Protein 2JD4 (pdb70)

Structure (mmCIF, N/CA/C/O backbone):
data_2JD4
#
_entry.id   2JD4
#
_cell.length_a   70.530
_cell.length_b   55.812
_cell.length_c   100.986
_cell.angle_alpha   90.00
_cell.angle_beta   98.48
_cell.angle_gamma   90.00
#
_symmetry.space_group_name_H-M   'P 1 21 1'
#
loop_
_entity.id
_entity.type
_entity.pdbx_description
1 polymer 'LAMININ SUBUNIT ALPHA-1'
2 non-polymer 'MAGNESIUM ION'
3 non-polymer 'CHLORIDE ION'
4 water water
#
loop_
_atom_site.group_PDB
_atom_site.id
_atom_site.type_symbol
_atom_site.label_atom_id
_atom_site.label_alt_id
_atom_site.label_comp_id
_atom_site.label_asym_id
_atom_site.label_entity_id
_atom_site.label_seq_id
_atom_site.pdbx_PDB_ins_code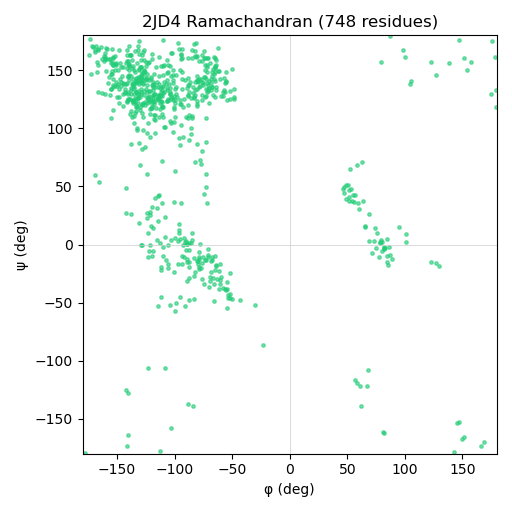
_atom_site.Cartn_x
_atom_site.Cartn_y
_atom_site.Cartn_z
_atom_site.occupancy
_atom_site.B_iso_or_equiv
_atom_site.auth_seq_id
_atom_site.auth_comp_id
_atom_site.auth_asym_id
_atom_site.auth_atom_id
_atom_site.pdbx_PDB_model_num
ATOM 1 N N . ALA A 1 1 ? 1.509 39.392 -32.400 1.00 39.29 2678 ALA A N 1
ATOM 2 C CA . ALA A 1 1 ? 1.876 38.827 -33.729 1.00 36.20 2678 ALA A CA 1
ATOM 3 C C . ALA A 1 1 ? 3.353 39.084 -34.019 1.00 35.60 2678 ALA A C 1
ATOM 4 O O . ALA A 1 1 ? 3.726 40.161 -34.481 1.00 35.91 2678 ALA A O 1
ATOM 6 N N . PRO A 1 2 ? 4.214 38.091 -33.742 1.00 31.96 2679 PRO A N 1
ATOM 7 C CA . PRO A 1 2 ? 5.659 38.185 -33.964 1.00 31.40 2679 PRO A CA 1
ATOM 8 C C . PRO A 1 2 ? 6.079 38.109 -35.436 1.00 30.86 2679 PRO A C 1
ATOM 9 O O . PRO A 1 2 ? 5.420 37.461 -36.254 1.00 27.44 2679 PRO A O 1
ATOM 13 N N . LEU A 1 3 ? 7.188 38.774 -35.756 1.00 28.11 2680 LEU A N 1
ATOM 14 C CA . LEU A 1 3 ? 7.717 38.811 -37.116 1.00 28.83 2680 LEU A CA 1
ATOM 15 C C . LEU A 1 3 ? 8.509 37.552 -37.467 1.00 27.74 2680 LEU A C 1
ATOM 16 O O . LEU A 1 3 ? 8.803 37.302 -38.636 1.00 27.09 2680 LEU A O 1
ATOM 21 N N . ALA A 1 4 ? 8.858 36.770 -36.450 1.00 25.93 2681 ALA A N 1
ATOM 22 C CA . ALA A 1 4 ? 9.603 35.527 -36.643 1.00 24.59 2681 ALA A CA 1
ATOM 23 C C . ALA A 1 4 ? 8.973 34.455 -35.753 1.00 22.65 2681 ALA A C 1
ATOM 24 O O . ALA A 1 4 ? 8.373 34.779 -34.730 1.00 21.56 2681 ALA A O 1
ATOM 26 N N . GLN A 1 5 ? 9.096 33.186 -36.134 1.00 23.00 2682 GLN A N 1
ATOM 27 C CA . GLN A 1 5 ? 8.504 32.125 -35.325 1.00 23.15 2682 GLN A CA 1
ATOM 28 C C . GLN A 1 5 ? 9.054 32.231 -33.901 1.00 24.51 2682 GLN A C 1
ATOM 29 O O . GLN A 1 5 ? 10.235 32.494 -33.704 1.00 24.30 2682 GLN A O 1
ATOM 35 N N . PRO A 1 6 ? 8.196 32.047 -32.887 1.00 28.47 2683 PRO A N 1
ATOM 36 C CA . PRO A 1 6 ? 8.685 32.147 -31.506 1.00 27.03 2683 PRO A CA 1
ATOM 37 C C . PRO A 1 6 ? 9.838 31.208 -31.151 1.00 27.12 2683 PRO A C 1
ATOM 38 O O . PRO A 1 6 ? 9.897 30.077 -31.624 1.00 27.97 2683 PRO A O 1
ATOM 42 N N . GLU A 1 7 ? 10.768 31.692 -30.332 1.00 27.77 2684 GLU A N 1
ATOM 43 C CA . GLU A 1 7 ? 11.897 30.871 -29.914 1.00 27.95 2684 GLU A CA 1
ATOM 44 C C . GLU A 1 7 ? 11.525 30.072 -28.672 1.00 28.17 2684 GLU A C 1
ATOM 45 O O . GLU A 1 7 ? 11.318 30.628 -27.588 1.00 27.28 2684 GLU A O 1
ATOM 51 N N . LEU A 1 8 ? 11.421 28.759 -28.850 1.00 25.89 2685 LEU A N 1
ATOM 52 C CA . LEU A 1 8 ? 11.063 27.862 -27.762 1.00 27.34 2685 LEU A CA 1
ATOM 53 C C . LEU A 1 8 ? 12.149 27.813 -26.703 1.00 24.98 2685 LEU A C 1
ATOM 54 O O . LEU A 1 8 ? 13.324 28.010 -27.000 1.00 23.96 2685 LEU A O 1
ATOM 59 N N . CYS A 1 9 ? 11.739 27.558 -25.466 1.00 27.42 2686 CYS A N 1
ATOM 60 C CA . CYS A 1 9 ? 12.664 27.449 -24.345 1.00 27.91 2686 CYS A CA 1
ATOM 61 C C . CYS A 1 9 ? 12.973 25.977 -24.128 1.00 28.46 2686 CYS A C 1
ATOM 62 O O . CYS A 1 9 ? 12.304 25.111 -24.689 1.00 28.26 2686 CYS A O 1
ATOM 65 N N . ALA A 1 10 ? 13.982 25.693 -23.312 1.00 29.69 2687 ALA A N 1
ATOM 66 C CA . ALA A 1 10 ? 14.335 24.311 -23.017 1.00 29.84 2687 ALA A CA 1
ATOM 67 C C . ALA A 1 10 ? 13.137 23.670 -22.314 1.00 31.27 2687 ALA A C 1
ATOM 68 O O . ALA A 1 10 ? 12.197 24.364 -21.920 1.00 27.27 2687 ALA A O 1
ATOM 70 N N . VAL A 1 11 ? 13.167 22.351 -22.161 1.00 31.29 2688 VAL A N 1
ATOM 71 C CA . VAL A 1 11 ? 12.075 21.644 -21.503 1.00 35.49 2688 VAL A CA 1
ATOM 72 C C . VAL A 1 11 ? 12.530 20.901 -20.245 1.00 37.46 2688 VAL A C 1
ATOM 73 O O . VAL A 1 11 ? 13.565 20.236 -20.246 1.00 35.86 2688 VAL A O 1
ATOM 77 N N . ASP A 1 12 ? 11.743 21.023 -19.178 1.00 41.16 2689 ASP A N 1
ATOM 78 C CA . ASP A 1 12 ? 12.030 20.361 -17.905 1.00 45.68 2689 ASP A CA 1
ATOM 79 C C . ASP A 1 12 ? 11.446 18.950 -17.878 1.00 46.29 2689 ASP A C 1
ATOM 80 O O . ASP A 1 12 ? 10.274 18.752 -18.203 1.00 48.11 2689 ASP A O 1
ATOM 85 N N . THR A 1 13 ? 12.259 17.976 -17.481 1.00 47.83 2690 THR A N 1
ATOM 86 C CA . THR A 1 13 ? 11.808 16.589 -17.405 1.00 47.56 2690 THR A CA 1
ATOM 87 C C . THR A 1 13 ? 11.541 16.194 -15.954 1.00 45.36 2690 THR A C 1
ATOM 88 O O . THR A 1 13 ? 12.475 15.973 -15.184 1.00 47.33 2690 THR A O 1
ATOM 92 N N . ALA A 1 14 ? 10.265 16.108 -15.587 1.00 43.70 2691 ALA A N 1
ATOM 93 C CA . ALA A 1 14 ? 9.874 15.740 -14.228 1.00 41.57 2691 ALA A CA 1
ATOM 94 C C . ALA A 1 14 ? 10.512 14.417 -13.811 1.00 36.84 2691 ALA A C 1
ATOM 95 O O . ALA A 1 14 ? 10.352 13.404 -14.484 1.00 35.73 2691 ALA A O 1
ATOM 97 N N . PRO A 1 15 ? 11.252 14.415 -12.692 1.00 33.82 2692 PRO A N 1
ATOM 98 C CA . PRO A 1 15 ? 11.914 13.202 -12.197 1.00 30.80 2692 PRO A CA 1
ATOM 99 C C . PRO A 1 15 ? 11.022 12.200 -11.459 1.00 28.49 2692 PRO A C 1
ATOM 100 O O . PRO A 1 15 ? 11.375 11.026 -11.345 1.00 30.20 2692 PRO A O 1
ATOM 104 N N . GLY A 1 16 ? 9.876 12.649 -10.956 1.00 25.84 2693 GLY A N 1
ATOM 105 C CA . GLY A 1 16 ? 9.022 11.746 -10.204 1.00 24.57 2693 GLY A CA 1
ATOM 106 C C . GLY A 1 16 ? 9.472 11.753 -8.747 1.00 24.80 2693 GLY A C 1
ATOM 107 O O . GLY A 1 16 ? 10.440 12.440 -8.416 1.00 22.49 2693 GLY A O 1
ATOM 108 N N . TYR A 1 17 ? 8.805 10.990 -7.879 1.00 24.74 2694 TYR A N 1
ATOM 109 C CA . TYR A 1 17 ? 9.163 10.971 -6.455 1.00 25.57 2694 TYR A CA 1
ATOM 110 C C . TYR A 1 17 ? 9.662 9.648 -5.904 1.00 26.32 2694 TYR A C 1
ATOM 111 O O . TYR A 1 17 ? 9.303 8.582 -6.394 1.00 28.62 2694 TYR A O 1
ATOM 120 N N . VAL A 1 18 ? 10.478 9.733 -4.858 1.00 25.43 2695 VAL A N 1
ATOM 121 C CA . VAL A 1 18 ? 11.028 8.551 -4.206 1.00 25.25 2695 VAL A CA 1
ATOM 122 C C . VAL A 1 18 ? 9.992 7.995 -3.229 1.00 25.06 2695 VAL A C 1
ATOM 123 O O . VAL A 1 18 ? 9.453 8.725 -2.403 1.00 24.15 2695 VAL A O 1
ATOM 127 N N . ALA A 1 19 ? 9.708 6.702 -3.324 1.00 25.56 2696 ALA A N 1
ATOM 128 C CA . ALA A 1 19 ? 8.738 6.077 -2.434 1.00 24.11 2696 ALA A CA 1
ATOM 129 C C . ALA A 1 19 ? 9.335 5.841 -1.047 1.00 22.03 2696 ALA A C 1
ATOM 130 O O . ALA A 1 19 ? 10.497 5.468 -0.918 1.00 23.83 2696 ALA A O 1
ATOM 132 N N . GLY A 1 20 ? 8.537 6.072 -0.011 1.00 20.43 2697 GLY A N 1
ATOM 133 C CA . GLY A 1 20 ? 9.004 5.840 1.345 1.00 23.05 2697 GLY A CA 1
ATOM 134 C C . GLY A 1 20 ? 10.168 6.712 1.786 1.00 25.73 2697 GLY A C 1
ATOM 135 O O . GLY A 1 20 ? 11.077 6.249 2.485 1.00 26.89 2697 GLY A O 1
ATOM 136 N N . ALA A 1 21 ? 10.155 7.969 1.363 1.00 19.54 2698 ALA A N 1
ATOM 137 C CA . ALA A 1 21 ? 11.209 8.898 1.749 1.00 18.72 2698 ALA A CA 1
ATOM 138 C C . ALA A 1 21 ? 10.547 10.234 2.037 1.00 19.62 2698 ALA A C 1
ATOM 139 O O . ALA A 1 21 ? 9.479 10.531 1.488 1.00 17.53 2698 ALA A O 1
ATOM 141 N N . HIS A 1 22 ? 11.172 11.039 2.891 1.00 12.68 2699 HIS A N 1
ATOM 142 C CA . HIS A 1 22 ? 10.606 12.340 3.228 1.00 14.69 2699 HIS A CA 1
ATOM 143 C C . HIS A 1 22 ? 11.623 13.474 3.076 1.00 15.20 2699 HIS A C 1
ATOM 144 O O . HIS A 1 22 ? 12.798 13.319 3.415 1.00 14.87 2699 HIS A O 1
ATOM 151 N N . GLN A 1 23 ? 11.158 14.613 2.569 1.00 14.73 2700 GLN A N 1
ATOM 152 C CA . GLN A 1 23 ? 12.013 15.780 2.399 1.00 17.05 2700 GLN A CA 1
ATOM 153 C C . GLN A 1 23 ? 11.732 16.739 3.553 1.00 16.69 2700 GLN A C 1
ATOM 154 O O . GLN A 1 23 ? 10.582 17.088 3.800 1.00 14.04 2700 GLN A O 1
ATOM 160 N N . PHE A 1 24 ? 12.781 17.159 4.251 1.00 15.49 2701 PHE A N 1
ATOM 161 C CA . PHE A 1 24 ? 12.633 18.091 5.360 1.00 15.79 2701 PHE A CA 1
ATOM 162 C C . PHE A 1 24 ? 13.281 19.429 4.991 1.00 15.31 2701 PHE A C 1
ATOM 163 O O . PHE A 1 24 ? 13.776 19.604 3.877 1.00 13.23 2701 PHE A O 1
ATOM 171 N N . GLY A 1 25 ? 13.267 20.376 5.922 1.00 14.45 2702 GLY A N 1
ATOM 172 C CA . GLY A 1 25 ? 13.864 21.672 5.648 1.00 15.07 2702 GLY A CA 1
ATOM 173 C C . GLY A 1 25 ? 13.025 22.636 4.816 1.00 15.43 2702 GLY A C 1
ATOM 174 O O . GLY A 1 25 ? 13.501 23.718 4.479 1.00 15.91 2702 GLY A O 1
ATOM 175 N N . LEU A 1 26 ? 11.793 22.267 4.473 1.00 13.11 2703 LEU A N 1
ATOM 176 C CA . LEU A 1 26 ? 10.941 23.168 3.690 1.00 15.18 2703 LEU A CA 1
ATOM 177 C C . LEU A 1 26 ? 10.614 24.399 4.543 1.00 19.94 2703 LEU A C 1
ATOM 178 O O . LEU A 1 26 ? 10.470 25.508 4.025 1.00 18.65 2703 LEU A O 1
ATOM 183 N N . SER A 1 27 ? 10.482 24.190 5.850 1.00 17.93 2704 SER A N 1
ATOM 184 C CA . SER A 1 27 ? 10.257 25.283 6.789 1.00 18.17 2704 SER A CA 1
ATOM 185 C C . SER A 1 27 ? 11.283 25.014 7.888 1.00 17.78 2704 SER A C 1
ATOM 186 O O . SER A 1 27 ? 11.874 23.934 7.930 1.00 15.99 2704 SER A O 1
ATOM 189 N N . GLN A 1 28 ? 11.513 25.983 8.766 1.00 15.96 2705 GLN A N 1
ATOM 190 C CA . GLN A 1 28 ? 12.479 25.783 9.842 1.00 18.30 2705 GLN A CA 1
ATOM 191 C C . GLN A 1 28 ? 11.981 24.728 10.835 1.00 16.02 2705 GLN A C 1
ATOM 192 O O . GLN A 1 28 ? 12.754 24.228 11.660 1.00 17.98 2705 GLN A O 1
ATOM 198 N N . ASN A 1 29 ? 10.702 24.376 10.751 1.00 13.73 2706 ASN A N 1
ATOM 199 C CA . ASN A 1 29 ? 10.145 23.374 11.665 1.00 15.15 2706 ASN A CA 1
ATOM 200 C C . ASN A 1 29 ? 9.529 22.133 11.016 1.00 15.00 2706 ASN A C 1
ATOM 201 O O . ASN A 1 29 ? 8.628 21.508 11.577 1.00 15.04 2706 ASN A O 1
ATOM 206 N N . SER A 1 30 ? 10.014 21.768 9.837 1.00 17.52 2707 SER A N 1
ATOM 207 C CA . SER A 1 30 ? 9.520 20.563 9.182 1.00 18.30 2707 SER A CA 1
ATOM 208 C C . SER A 1 30 ? 10.013 19.391 10.030 1.00 16.53 2707 SER A C 1
ATOM 209 O O . SER A 1 30 ? 11.186 19.346 10.390 1.00 16.67 2707 SER A O 1
ATOM 212 N N . HIS A 1 31 ? 9.136 18.445 10.343 1.00 16.33 2708 HIS A N 1
ATOM 213 C CA . HIS A 1 31 ? 9.551 17.299 11.150 1.00 19.73 2708 HIS A CA 1
ATOM 214 C C . HIS A 1 31 ? 8.484 16.212 11.227 1.00 17.03 2708 HIS A C 1
ATOM 215 O O . HIS A 1 31 ? 7.343 16.410 10.813 1.00 17.31 2708 HIS A O 1
ATOM 222 N N . LEU A 1 32 ? 8.884 15.067 11.770 1.00 18.51 2709 LEU A N 1
ATOM 223 C CA . LEU A 1 32 ? 7.996 13.936 12.016 1.00 18.64 2709 LEU A CA 1
ATOM 224 C C . LEU A 1 32 ? 8.257 13.560 13.478 1.00 19.97 2709 LEU A C 1
ATOM 225 O O . LEU A 1 32 ? 9.401 13.599 13.933 1.00 19.83 2709 LEU A O 1
ATOM 230 N N . VAL A 1 33 ? 7.206 13.227 14.212 1.00 17.54 2710 VAL A N 1
ATOM 231 C CA . VAL A 1 33 ? 7.350 12.790 15.594 1.00 18.06 2710 VAL A CA 1
ATOM 232 C C . VAL A 1 33 ? 6.978 11.314 15.539 1.00 21.05 2710 VAL A C 1
ATOM 233 O O . VAL A 1 33 ? 5.830 10.963 15.262 1.00 19.59 2710 VAL A O 1
ATOM 237 N N . LEU A 1 34 ? 7.965 10.457 15.769 1.00 17.55 2711 LEU A N 1
ATOM 238 C CA . LEU A 1 34 ? 7.767 9.016 15.702 1.00 19.32 2711 LEU A CA 1
ATOM 239 C C . LEU A 1 34 ? 7.777 8.327 17.063 1.00 19.65 2711 LEU A C 1
ATOM 240 O O . LEU A 1 34 ? 8.605 8.630 17.926 1.00 24.13 2711 LEU A O 1
ATOM 245 N N . PRO A 1 35 ? 6.860 7.372 17.266 1.00 20.10 2712 PRO A N 1
ATOM 246 C CA . PRO A 1 35 ? 6.770 6.637 18.531 1.00 21.03 2712 PRO A CA 1
ATOM 247 C C . PRO A 1 35 ? 7.905 5.628 18.671 1.00 21.30 2712 PRO A C 1
ATOM 248 O O . PRO A 1 35 ? 8.335 5.045 17.683 1.00 18.44 2712 PRO A O 1
ATOM 252 N N . LEU A 1 36 ? 8.400 5.443 19.894 1.00 22.33 2713 LEU A N 1
ATOM 253 C CA . LEU A 1 36 ? 9.434 4.447 20.173 1.00 26.51 2713 LEU A CA 1
ATOM 254 C C . LEU A 1 36 ? 8.750 3.491 21.148 1.00 32.04 2713 LEU A C 1
ATOM 255 O O . LEU A 1 36 ? 8.468 3.867 22.286 1.00 35.55 2713 LEU A O 1
ATOM 260 N N . GLN A 1 37 ? 8.477 2.263 20.721 1.00 34.92 2714 GLN A N 1
ATOM 261 C CA . GLN A 1 37 ? 7.794 1.324 21.605 1.00 36.56 2714 GLN A CA 1
ATOM 262 C C . GLN A 1 37 ? 8.598 0.132 22.104 1.00 37.43 2714 GLN A C 1
ATOM 263 O O . GLN A 1 37 ? 8.555 -0.191 23.292 1.00 38.38 2714 GLN A O 1
ATOM 269 N N . GLN A 1 38 ? 9.330 -0.530 21.217 1.00 36.85 2715 GLN A N 1
ATOM 270 C CA . GLN A 1 38 ? 10.083 -1.708 21.636 1.00 38.05 2715 GLN A CA 1
ATOM 271 C C . GLN A 1 38 ? 11.527 -1.439 22.030 1.00 37.70 2715 GLN A C 1
ATOM 272 O O . GLN A 1 38 ? 12.200 -2.313 22.583 1.00 37.88 2715 GLN A O 1
ATOM 278 N N . SER A 1 39 ? 11.999 -0.229 21.763 1.00 34.69 2716 SER A N 1
ATOM 279 C CA . SER A 1 39 ? 13.372 0.115 22.075 1.00 34.81 2716 SER A CA 1
ATOM 280 C C . SER A 1 39 ? 13.632 0.443 23.539 1.00 32.66 2716 SER A C 1
ATOM 281 O O . SER A 1 39 ? 12.852 1.142 24.177 1.00 34.17 2716 SER A O 1
ATOM 284 N N . ASP A 1 40 ? 14.725 -0.097 24.069 1.00 29.46 2717 ASP A N 1
ATOM 285 C CA . ASP A 1 40 ? 15.152 0.195 25.434 1.00 29.12 2717 ASP A CA 1
ATOM 286 C C . ASP A 1 40 ? 16.503 0.864 25.198 1.00 24.76 2717 ASP A C 1
ATOM 287 O O . ASP A 1 40 ? 17.512 0.187 25.035 1.00 23.41 2717 ASP A O 1
ATOM 292 N N . VAL A 1 41 ? 16.517 2.190 25.163 1.00 24.95 2718 VAL A N 1
ATOM 293 C CA . VAL A 1 41 ? 17.753 2.919 24.884 1.00 26.21 2718 VAL A CA 1
ATOM 294 C C . VAL A 1 41 ? 18.592 3.318 26.094 1.00 28.92 2718 VAL A C 1
ATOM 295 O O . VAL A 1 41 ? 19.624 3.975 25.943 1.00 25.96 2718 VAL A O 1
ATOM 299 N N . ARG A 1 42 ? 18.156 2.926 27.287 1.00 28.37 2719 ARG A N 1
ATOM 300 C CA . ARG A 1 42 ? 18.882 3.270 28.509 1.00 28.86 2719 ARG A CA 1
ATOM 301 C C . ARG A 1 42 ? 20.375 2.943 28.464 1.00 29.37 2719 ARG A C 1
ATOM 302 O O . ARG A 1 42 ? 21.214 3.772 28.825 1.00 29.63 2719 ARG A O 1
ATOM 310 N N . LYS A 1 43 ? 20.709 1.741 28.012 1.00 28.89 2720 LYS A N 1
ATOM 311 C CA . LYS A 1 43 ? 22.103 1.321 27.949 1.00 29.49 2720 LYS A CA 1
ATOM 312 C C . LYS A 1 43 ? 22.632 1.196 26.530 1.00 29.93 2720 LYS A C 1
ATOM 313 O O . LYS A 1 43 ? 23.803 0.886 26.324 1.00 29.81 2720 LYS A O 1
ATOM 319 N N . ARG A 1 44 ? 21.777 1.440 25.545 1.00 31.00 2721 ARG A N 1
ATOM 320 C CA . ARG A 1 44 ? 22.210 1.320 24.161 1.00 30.53 2721 ARG A CA 1
ATOM 321 C C . ARG A 1 44 ? 21.301 2.066 23.194 1.00 28.53 2721 ARG A C 1
ATOM 322 O O . ARG A 1 44 ? 20.079 1.913 23.228 1.00 26.02 2721 ARG A O 1
ATOM 330 N N . LEU A 1 45 ? 21.912 2.887 22.344 1.00 28.96 2722 LEU A N 1
ATOM 331 C CA . LEU A 1 45 ? 21.174 3.648 21.341 1.00 26.33 2722 LEU A CA 1
ATOM 332 C C . LEU A 1 45 ? 21.902 3.549 20.010 1.00 26.34 2722 LEU A C 1
ATOM 333 O O . LEU A 1 45 ? 22.946 4.173 19.818 1.00 27.14 2722 LEU A O 1
ATOM 338 N N . GLN A 1 46 ? 21.366 2.742 19.100 1.00 26.34 2723 GLN A N 1
ATOM 339 C CA . GLN A 1 46 ? 21.962 2.592 17.780 1.00 25.43 2723 GLN A CA 1
ATOM 340 C C . GLN A 1 46 ? 20.951 3.032 16.738 1.00 25.45 2723 GLN A C 1
ATOM 341 O O . GLN A 1 46 ? 19.876 2.443 16.614 1.00 22.78 2723 GLN A O 1
ATOM 347 N N . VAL A 1 47 ? 21.301 4.069 15.992 1.00 24.32 2724 VAL A N 1
ATOM 348 C CA . VAL A 1 47 ? 20.418 4.584 14.960 1.00 23.01 2724 VAL A CA 1
ATOM 349 C C . VAL A 1 47 ? 21.082 4.470 13.594 1.00 25.45 2724 VAL A C 1
ATOM 350 O O . VAL A 1 47 ? 22.254 4.822 13.421 1.00 26.19 2724 VAL A O 1
ATOM 354 N N . GLN A 1 48 ? 20.334 3.961 12.626 1.00 20.37 2725 GLN A N 1
ATOM 355 C CA . GLN A 1 48 ? 20.845 3.828 11.273 1.00 21.55 2725 GLN A CA 1
ATOM 356 C C . GLN A 1 48 ? 19.815 4.448 10.337 1.00 20.10 2725 GLN A C 1
ATOM 357 O O . GLN A 1 48 ? 18.618 4.188 10.463 1.00 17.75 2725 GLN A O 1
ATOM 363 N N . LEU A 1 49 ? 20.285 5.272 9.405 1.00 20.82 2726 LEU A N 1
ATOM 364 C CA . LEU A 1 49 ? 19.395 5.939 8.456 1.00 20.07 2726 LEU A CA 1
ATOM 365 C C . LEU A 1 49 ? 20.153 6.283 7.183 1.00 19.75 2726 LEU A C 1
ATOM 366 O O . LEU A 1 49 ? 21.368 6.176 7.139 1.00 20.99 2726 LEU A O 1
ATOM 371 N N . SER A 1 50 ? 19.429 6.670 6.138 1.00 21.71 2727 SER A N 1
ATOM 372 C CA . SER A 1 50 ? 20.060 7.053 4.875 1.00 22.43 2727 SER A CA 1
ATOM 373 C C . SER A 1 50 ? 19.682 8.510 4.639 1.00 20.18 2727 SER A C 1
ATOM 374 O O . SER A 1 50 ? 18.546 8.908 4.894 1.00 17.08 2727 SER A O 1
ATOM 377 N N . ILE A 1 51 ? 20.632 9.305 4.160 1.00 19.76 2728 ILE A N 1
ATOM 378 C CA . ILE A 1 51 ? 20.375 10.716 3.944 1.00 18.70 2728 ILE A CA 1
ATOM 379 C C . ILE A 1 51 ? 20.992 11.240 2.654 1.00 17.62 2728 ILE A C 1
ATOM 380 O O . ILE A 1 51 ? 22.008 10.734 2.183 1.00 19.54 2728 ILE A O 1
ATOM 385 N N . ARG A 1 52 ? 20.345 12.247 2.078 1.00 15.85 2729 ARG A N 1
ATOM 386 C CA . ARG A 1 52 ? 20.795 12.877 0.840 1.00 16.57 2729 ARG A CA 1
ATOM 387 C C . ARG A 1 52 ? 20.562 14.379 1.005 1.00 15.98 2729 ARG A C 1
ATOM 388 O O . ARG A 1 52 ? 19.434 14.806 1.263 1.00 13.20 2729 ARG A O 1
ATOM 396 N N . THR A 1 53 ? 21.610 15.178 0.828 1.00 18.03 2730 THR A N 1
ATOM 397 C CA . THR A 1 53 ? 21.484 16.622 1.033 1.00 19.19 2730 THR A CA 1
ATOM 398 C C . THR A 1 53 ? 22.569 17.491 0.379 1.00 19.02 2730 THR A C 1
ATOM 399 O O . THR A 1 53 ? 23.645 17.012 0.029 1.00 16.60 2730 THR A O 1
ATOM 403 N N . PHE A 1 54 ? 22.266 18.779 0.224 1.00 20.32 2731 PHE A N 1
ATOM 404 C CA . PHE A 1 54 ? 23.208 19.754 -0.330 1.00 19.38 2731 PHE A CA 1
ATOM 405 C C . PHE A 1 54 ? 23.443 20.813 0.756 1.00 22.09 2731 PHE A C 1
ATOM 406 O O . PHE A 1 54 ? 24.274 21.707 0.596 1.00 16.95 2731 PHE A O 1
ATOM 414 N N . ALA A 1 55 ? 22.705 20.697 1.860 1.00 20.29 2732 ALA A N 1
ATOM 415 C CA . ALA A 1 55 ? 22.774 21.669 2.948 1.00 21.26 2732 ALA A CA 1
ATOM 416 C C . ALA A 1 55 ? 24.043 21.669 3.789 1.00 18.17 2732 ALA A C 1
ATOM 417 O O . ALA A 1 55 ? 24.790 20.699 3.823 1.00 19.53 2732 ALA A O 1
ATOM 419 N N . SER A 1 56 ? 24.277 22.769 4.488 1.00 19.11 2733 SER A N 1
ATOM 420 C CA . SER A 1 56 ? 25.460 22.853 5.329 1.00 20.76 2733 SER A CA 1
ATOM 421 C C . SER A 1 56 ? 25.123 22.602 6.798 1.00 19.41 2733 SER A C 1
ATOM 422 O O . SER A 1 56 ? 25.989 22.195 7.568 1.00 21.65 2733 SER A O 1
ATOM 425 N N . SER A 1 57 ? 23.871 22.827 7.192 1.00 17.63 2734 SER A N 1
ATOM 426 C CA . SER A 1 57 ? 23.497 22.629 8.593 1.00 17.09 2734 SER A CA 1
ATOM 427 C C . SER A 1 57 ? 22.045 22.232 8.824 1.00 17.16 2734 SER A C 1
ATOM 428 O O . SER A 1 57 ? 21.165 22.528 8.003 1.00 15.82 2734 SER A O 1
ATOM 431 N N . GLY A 1 58 ? 21.798 21.588 9.967 1.00 15.33 2735 GLY A N 1
ATOM 432 C CA . GLY A 1 58 ? 20.452 21.169 10.322 1.00 15.21 2735 GLY A CA 1
ATOM 433 C C . GLY A 1 58 ? 20.381 20.026 11.326 1.00 16.37 2735 GLY A C 1
ATOM 434 O O . GLY A 1 58 ? 21.332 19.248 11.466 1.00 14.75 2735 GLY A O 1
ATOM 435 N N . LEU A 1 59 ? 19.252 19.925 12.028 1.00 14.13 2736 LEU A N 1
ATOM 436 C CA . LEU A 1 59 ? 19.043 18.861 13.013 1.00 15.81 2736 LEU A CA 1
ATOM 437 C C . LEU A 1 59 ? 18.439 17.643 12.307 1.00 17.19 2736 LEU A C 1
ATOM 438 O O . LEU A 1 59 ? 17.441 17.768 11.604 1.00 14.22 2736 LEU A O 1
ATOM 443 N N . ILE A 1 60 ? 19.048 16.472 12.494 1.00 15.46 2737 ILE A N 1
ATOM 444 C CA . ILE A 1 60 ? 18.576 15.249 11.846 1.00 15.42 2737 ILE A CA 1
ATOM 445 C C . ILE A 1 60 ? 17.647 14.428 12.753 1.00 19.52 2737 ILE A C 1
ATOM 446 O O . ILE A 1 60 ? 16.602 13.951 12.296 1.00 17.49 2737 ILE A O 1
ATOM 451 N N . TYR A 1 61 ? 18.022 14.244 14.023 1.00 17.44 2738 TYR A N 1
ATOM 452 C CA . TYR A 1 61 ? 17.141 13.564 14.982 1.00 16.63 2738 TYR A CA 1
ATOM 453 C C . TYR A 1 61 ? 17.426 14.018 16.407 1.00 19.64 2738 TYR A C 1
ATOM 454 O O . TYR A 1 61 ? 18.539 14.460 16.721 1.00 16.61 2738 TYR A O 1
ATOM 463 N N . TYR A 1 62 ? 16.411 13.906 17.260 1.00 16.15 2739 TYR A N 1
ATOM 464 C CA . TYR A 1 62 ? 16.511 14.317 18.653 1.00 20.32 2739 TYR A CA 1
ATOM 465 C C . TYR A 1 62 ? 15.580 13.505 19.560 1.00 22.07 2739 TYR A C 1
ATOM 466 O O . TYR A 1 62 ? 14.445 13.198 19.187 1.00 21.87 2739 TYR A O 1
ATOM 475 N N . VAL A 1 63 ? 16.083 13.148 20.740 1.00 19.27 2740 VAL A N 1
ATOM 476 C CA . VAL A 1 63 ? 15.311 12.429 21.757 1.00 19.11 2740 VAL A CA 1
ATOM 477 C C . VAL A 1 63 ? 15.731 13.046 23.084 1.00 22.58 2740 VAL A C 1
ATOM 478 O O . VAL A 1 63 ? 16.892 13.426 23.254 1.00 20.68 2740 VAL A O 1
ATOM 482 N N . ALA A 1 64 ? 14.798 13.170 24.021 1.00 21.48 2741 ALA A N 1
ATOM 483 C CA . ALA A 1 64 ? 15.141 13.781 25.296 1.00 21.78 2741 ALA A CA 1
ATOM 484 C C . ALA A 1 64 ? 14.145 13.509 26.401 1.00 24.67 2741 ALA A C 1
ATOM 485 O O . ALA A 1 64 ? 12.982 13.163 26.158 1.00 24.70 2741 ALA A O 1
ATOM 487 N N . HIS A 1 65 ? 14.618 13.683 27.630 1.00 23.45 2742 HIS A N 1
ATOM 488 C CA . HIS A 1 65 ? 13.789 13.490 28.798 1.00 24.54 2742 HIS A CA 1
ATOM 489 C C . HIS A 1 65 ? 12.825 14.665 28.812 1.00 26.48 2742 HIS A C 1
ATOM 490 O O . HIS A 1 65 ? 13.068 15.689 28.161 1.00 23.63 2742 HIS A O 1
ATOM 497 N N . GLN A 1 66 ? 11.722 14.516 29.533 1.00 27.06 2743 GLN A N 1
ATOM 498 C CA . GLN A 1 66 ? 10.739 15.583 29.629 1.00 30.53 2743 GLN A CA 1
ATOM 499 C C . GLN A 1 66 ? 11.380 16.856 30.191 1.00 29.53 2743 GLN A C 1
ATOM 500 O O . GLN A 1 66 ? 11.043 17.958 29.766 1.00 29.54 2743 GLN A O 1
ATOM 506 N N . ASN A 1 67 ? 12.298 16.706 31.145 1.00 30.59 2744 ASN A N 1
ATOM 507 C CA . ASN A 1 67 ? 12.958 17.870 31.738 1.00 32.25 2744 ASN A CA 1
ATOM 508 C C . ASN A 1 67 ? 14.217 18.253 30.975 1.00 34.24 2744 ASN A C 1
ATOM 509 O O . ASN A 1 67 ? 14.902 19.213 31.334 1.00 33.04 2744 ASN A O 1
ATOM 514 N N . GLN A 1 68 ? 14.507 17.491 29.921 1.00 32.53 2745 GLN A N 1
ATOM 515 C CA . GLN A 1 68 ? 15.662 17.729 29.060 1.00 31.88 2745 GLN A CA 1
ATOM 516 C C . GLN A 1 68 ? 17.034 17.550 29.701 1.00 33.19 2745 GLN A C 1
ATOM 517 O O . GLN A 1 68 ? 18.036 17.994 29.144 1.00 33.59 2745 GLN A O 1
ATOM 523 N N . MET A 1 69 ? 17.084 16.891 30.856 1.00 32.93 2746 MET A N 1
ATOM 524 C CA . MET A 1 69 ? 18.350 16.653 31.544 1.00 32.47 2746 MET A CA 1
ATOM 525 C C . MET A 1 69 ? 19.113 15.521 30.864 1.00 29.84 2746 MET A C 1
ATOM 526 O O . MET A 1 69 ? 20.324 15.386 31.033 1.00 26.71 2746 MET A O 1
ATOM 531 N N . ASP A 1 70 ? 18.385 14.704 30.103 1.00 25.45 2747 ASP A N 1
ATOM 532 C CA . ASP A 1 70 ? 18.960 13.597 29.343 1.00 24.76 2747 ASP A CA 1
ATOM 533 C C . ASP A 1 70 ? 18.582 13.858 27.885 1.00 22.50 2747 ASP A C 1
ATOM 534 O O . ASP A 1 70 ? 17.471 14.310 27.614 1.00 22.82 2747 ASP A O 1
ATOM 539 N N . TYR A 1 71 ? 19.490 13.582 26.952 1.00 23.98 2748 TYR A N 1
ATOM 540 C CA . TYR A 1 71 ? 19.184 13.783 25.534 1.00 23.86 2748 TYR A CA 1
ATOM 541 C C . TYR A 1 71 ? 20.199 13.123 24.621 1.00 22.57 2748 TYR A C 1
ATOM 542 O O . TYR A 1 71 ? 21.255 12.682 25.063 1.00 23.68 2748 TYR A O 1
ATOM 551 N N . ALA A 1 72 ? 19.850 13.044 23.340 1.00 20.92 2749 ALA A N 1
ATOM 552 C CA . ALA A 1 72 ? 20.720 12.482 22.314 1.00 20.44 2749 ALA A CA 1
ATOM 553 C C . ALA A 1 72 ? 20.305 13.153 21.008 1.00 20.49 2749 ALA A C 1
ATOM 554 O O . ALA A 1 72 ? 19.111 13.276 20.729 1.00 20.66 2749 ALA A O 1
ATOM 556 N N . THR A 1 73 ? 21.280 13.587 20.215 1.00 19.27 2750 THR A N 1
ATOM 557 C CA . THR A 1 73 ? 20.976 14.258 18.956 1.00 17.61 2750 THR A CA 1
ATOM 558 C C . THR A 1 73 ? 22.062 14.074 17.897 1.00 18.28 2750 THR A C 1
ATOM 559 O O . THR A 1 73 ? 23.223 13.785 18.213 1.00 17.01 2750 THR A O 1
ATOM 563 N N . LEU A 1 74 ? 21.658 14.203 16.635 1.00 15.67 2751 LEU A N 1
ATOM 564 C CA . LEU A 1 74 ? 22.559 14.110 15.491 1.00 16.31 2751 LEU A CA 1
ATOM 565 C C . LEU A 1 74 ? 22.275 15.371 14.682 1.00 19.31 2751 LEU A C 1
ATOM 566 O O . LEU A 1 74 ? 21.141 15.596 14.241 1.00 18.68 2751 LEU A O 1
ATOM 571 N N . GLN A 1 75 ? 23.300 16.199 14.506 1.00 19.91 2752 GLN A N 1
ATOM 572 C CA . GLN A 1 75 ? 23.167 17.458 13.774 1.00 17.08 2752 GLN A CA 1
ATOM 573 C C . GLN A 1 75 ? 24.244 17.596 12.710 1.00 18.70 2752 GLN A C 1
ATOM 574 O O . GLN A 1 75 ? 25.328 17.023 12.830 1.00 20.36 2752 GLN A O 1
ATOM 580 N N . LEU A 1 76 ? 23.935 18.350 11.660 1.00 21.14 2753 LEU A N 1
ATOM 581 C CA . LEU A 1 76 ? 24.891 18.598 10.593 1.00 18.48 2753 LEU A CA 1
ATOM 582 C C . LEU A 1 76 ? 25.366 20.032 10.795 1.00 20.26 2753 LEU A C 1
ATOM 583 O O . LEU A 1 76 ? 24.563 20.913 11.099 1.00 19.81 2753 LEU A O 1
ATOM 588 N N . GLN A 1 77 ? 26.666 20.258 10.637 1.00 19.48 2754 GLN A N 1
ATOM 589 C CA . GLN A 1 77 ? 27.236 21.593 10.800 1.00 22.47 2754 GLN A CA 1
ATOM 590 C C . GLN A 1 77 ? 28.433 21.749 9.875 1.00 23.25 2754 GLN A C 1
ATOM 591 O O . GLN A 1 77 ? 29.351 20.922 9.877 1.00 23.51 2754 GLN A O 1
ATOM 597 N N . GLU A 1 78 ? 28.415 22.814 9.079 1.00 23.15 2755 GLU A N 1
ATOM 598 C CA . GLU A 1 78 ? 29.482 23.068 8.121 1.00 24.24 2755 GLU A CA 1
ATOM 599 C C . GLU A 1 78 ? 29.668 21.848 7.229 1.00 22.48 2755 GLU A C 1
ATOM 600 O O . GLU A 1 78 ? 30.787 21.489 6.866 1.00 21.62 2755 GLU A O 1
ATOM 606 N N . GLY A 1 79 ? 28.554 21.204 6.891 1.00 22.98 2756 GLY A N 1
ATOM 607 C CA . GLY A 1 79 ? 28.597 20.045 6.021 1.00 20.60 2756 GLY A CA 1
ATOM 608 C C . GLY A 1 79 ? 29.034 18.737 6.653 1.00 23.18 2756 GLY A C 1
ATOM 609 O O . GLY A 1 79 ? 29.106 17.724 5.957 1.00 25.63 2756 GLY A O 1
ATOM 610 N N . ARG A 1 80 ? 29.315 18.740 7.956 1.00 22.52 2757 ARG A N 1
ATOM 611 C CA . ARG A 1 80 ? 29.755 17.522 8.640 1.00 23.67 2757 ARG A CA 1
ATOM 612 C C . ARG A 1 80 ? 28.880 17.113 9.826 1.00 20.77 2757 ARG A C 1
ATOM 613 O O . ARG A 1 80 ? 28.215 17.945 10.444 1.00 18.03 2757 ARG A O 1
ATOM 621 N N . LEU A 1 81 ? 28.916 15.821 10.150 1.00 21.30 2758 LEU A N 1
ATOM 622 C CA . LEU A 1 81 ? 28.108 15.251 11.225 1.00 18.98 2758 LEU A CA 1
ATOM 623 C C . LEU A 1 81 ? 28.678 15.282 12.641 1.00 20.24 2758 LEU A C 1
ATOM 624 O O . LEU A 1 81 ? 29.869 15.039 12.855 1.00 22.38 2758 LEU A O 1
ATOM 629 N N . HIS A 1 82 ? 27.797 15.564 13.601 1.00 19.62 2759 HIS A N 1
ATOM 630 C CA . HIS A 1 82 ? 28.130 15.615 15.027 1.00 24.18 2759 HIS A CA 1
ATOM 631 C C . HIS A 1 82 ? 27.055 14.857 15.817 1.00 23.50 2759 HIS A C 1
ATOM 632 O O . HIS A 1 82 ? 25.866 15.147 15.688 1.00 21.46 2759 HIS A O 1
ATOM 639 N N . PHE A 1 83 ? 27.489 13.893 16.628 1.00 21.12 2760 PHE A N 1
ATOM 640 C CA . PHE A 1 83 ? 26.603 13.068 17.453 1.00 20.12 2760 PHE A CA 1
ATOM 641 C C . PHE A 1 83 ? 26.927 13.318 18.922 1.00 21.65 2760 PHE A C 1
ATOM 642 O O . PHE A 1 83 ? 28.073 13.147 19.339 1.00 20.66 2760 PHE A O 1
ATOM 650 N N . MET A 1 84 ? 25.933 13.728 19.704 1.00 21.65 2761 MET A N 1
ATOM 651 C CA . MET A 1 84 ? 26.170 13.969 21.126 1.00 23.30 2761 MET A CA 1
ATOM 652 C C . MET A 1 84 ? 24.973 13.608 22.002 1.00 22.97 2761 MET A C 1
ATOM 653 O O . MET A 1 84 ? 23.816 13.649 21.566 1.00 19.08 2761 MET A O 1
ATOM 658 N N . PHE A 1 85 ? 25.262 13.253 23.247 1.00 20.69 2762 PHE A N 1
ATOM 659 C CA . PHE A 1 85 ? 24.225 12.882 24.205 1.00 22.54 2762 PHE A CA 1
ATOM 660 C C . PHE A 1 85 ? 24.707 13.170 25.622 1.00 24.43 2762 PHE A C 1
ATOM 661 O O . PHE A 1 85 ? 25.904 13.329 25.855 1.00 23.03 2762 PHE A O 1
ATOM 669 N N . ASP A 1 86 ? 23.766 13.244 26.556 1.00 24.72 2763 ASP A N 1
ATOM 670 C CA . ASP A 1 86 ? 24.077 13.496 27.964 1.00 25.51 2763 ASP A CA 1
ATOM 671 C C . ASP A 1 86 ? 23.210 12.530 28.761 1.00 25.17 2763 ASP A C 1
ATOM 672 O O . ASP A 1 86 ? 21.984 12.550 28.639 1.00 27.03 2763 ASP A O 1
ATOM 677 N N . LEU A 1 87 ? 23.844 11.690 29.572 1.00 24.26 2764 LEU A N 1
ATOM 678 C CA . LEU A 1 87 ? 23.122 10.713 30.377 1.00 26.76 2764 LEU A CA 1
ATOM 679 C C . LEU A 1 87 ? 22.623 11.286 31.704 1.00 29.84 2764 LEU A C 1
ATOM 680 O O . LEU A 1 87 ? 22.058 10.561 32.526 1.00 30.68 2764 LEU A O 1
ATOM 685 N N . GLY A 1 88 ? 22.833 12.581 31.917 1.00 31.15 2765 GLY A N 1
ATOM 686 C CA . GLY A 1 88 ? 22.373 13.197 33.153 1.00 29.21 2765 GLY A CA 1
ATOM 687 C C . GLY A 1 88 ? 23.444 13.875 33.992 1.00 29.01 2765 GLY A C 1
ATOM 688 O O . GLY A 1 88 ? 23.125 14.657 34.892 1.00 27.33 2765 GLY A O 1
ATOM 689 N N . LYS A 1 89 ? 24.710 13.588 33.708 1.00 28.17 2766 LYS A N 1
ATOM 690 C CA . LYS A 1 89 ? 25.805 14.188 34.470 1.00 32.55 2766 LYS A CA 1
ATOM 691 C C . LYS A 1 89 ? 27.024 14.547 33.623 1.00 31.82 2766 LYS A C 1
ATOM 692 O O . LYS A 1 89 ? 28.148 14.589 34.124 1.00 31.15 2766 LYS A O 1
ATOM 698 N N . GLY A 1 90 ? 26.799 14.812 32.340 1.00 31.94 2767 GLY A N 1
ATOM 699 C CA . GLY A 1 90 ? 27.903 15.168 31.468 1.00 29.61 2767 GLY A CA 1
ATOM 700 C C . GLY A 1 90 ? 27.614 14.827 30.023 1.00 32.59 2767 GLY A C 1
ATOM 701 O O . GLY A 1 90 ? 26.878 13.880 29.738 1.00 35.62 2767 GLY A O 1
ATOM 702 N N . ARG A 1 91 ? 28.198 15.592 29.108 1.00 29.20 2768 ARG A N 1
ATOM 703 C CA . ARG A 1 91 ? 27.986 15.372 27.685 1.00 28.63 2768 ARG A CA 1
ATOM 704 C C . ARG A 1 91 ? 29.136 14.643 26.987 1.00 27.50 2768 ARG A C 1
ATOM 705 O O . ARG A 1 91 ? 30.313 14.900 27.253 1.00 27.86 2768 ARG A O 1
ATOM 713 N N . THR A 1 92 ? 28.781 13.720 26.100 1.00 21.65 2769 THR A N 1
ATOM 714 C CA . THR A 1 92 ? 29.764 12.981 25.317 1.00 20.78 2769 THR A CA 1
ATOM 715 C C . THR A 1 92 ? 29.526 13.417 23.870 1.00 24.53 2769 THR A C 1
ATOM 716 O O . THR A 1 92 ? 28.380 13.505 23.436 1.00 24.75 2769 THR A O 1
ATOM 720 N N . LYS A 1 93 ? 30.590 13.703 23.127 1.00 25.90 2770 LYS A N 1
ATOM 721 C CA . LYS A 1 93 ? 30.440 14.137 21.741 1.00 29.51 2770 LYS A CA 1
ATOM 722 C C . LYS A 1 93 ? 31.347 13.385 20.780 1.00 28.99 2770 LYS A C 1
ATOM 723 O O . LYS A 1 93 ? 32.489 13.073 21.107 1.00 28.81 2770 LYS A O 1
ATOM 729 N N . VAL A 1 94 ? 30.828 13.088 19.592 1.00 27.06 2771 VAL A N 1
ATOM 730 C CA . VAL A 1 94 ? 31.592 12.387 18.562 1.00 27.58 2771 VAL A CA 1
ATOM 731 C C . VAL A 1 94 ? 31.400 13.119 17.236 1.00 29.25 2771 VAL A C 1
ATOM 732 O O . VAL A 1 94 ? 30.303 13.590 16.936 1.00 29.48 2771 VAL A O 1
ATOM 736 N N . SER A 1 95 ? 32.465 13.213 16.448 1.00 30.86 2772 SER A N 1
ATOM 737 C CA . SER A 1 95 ? 32.401 13.874 15.149 1.00 32.46 2772 SER A CA 1
ATOM 738 C C . SER A 1 95 ? 32.939 12.933 14.083 1.00 33.84 2772 SER A C 1
ATOM 739 O O . SER A 1 95 ? 33.664 11.987 14.388 1.00 36.42 2772 SER A O 1
ATOM 742 N N . HIS A 1 96 ? 32.568 13.186 12.834 1.00 30.68 2773 HIS A N 1
ATOM 743 C CA . HIS A 1 96 ? 33.032 12.366 11.725 1.00 31.61 2773 HIS A CA 1
ATOM 744 C C . HIS A 1 96 ? 33.492 13.312 10.617 1.00 32.26 2773 HIS A C 1
ATOM 745 O O . HIS A 1 96 ? 32.844 14.327 10.348 1.00 33.37 2773 HIS A O 1
ATOM 752 N N . PRO A 1 97 ? 34.620 12.992 9.963 1.00 32.63 2774 PRO A N 1
ATOM 753 C CA . PRO A 1 97 ? 35.204 13.792 8.880 1.00 31.51 2774 PRO A CA 1
ATOM 754 C C . PRO A 1 97 ? 34.459 13.836 7.544 1.00 30.33 2774 PRO A C 1
ATOM 755 O O . PRO A 1 97 ? 34.573 14.810 6.805 1.00 32.64 2774 PRO A O 1
ATOM 759 N N . ALA A 1 98 ? 33.706 12.789 7.232 1.00 28.36 2775 ALA A N 1
ATOM 760 C CA . ALA A 1 98 ? 32.983 12.723 5.964 1.00 27.17 2775 ALA A CA 1
ATOM 761 C C . ALA A 1 98 ? 32.188 13.978 5.625 1.00 24.83 2775 ALA A C 1
ATOM 762 O O . ALA A 1 98 ? 31.480 14.530 6.468 1.00 23.75 2775 ALA A O 1
ATOM 764 N N . LEU A 1 99 ? 32.323 14.428 4.383 1.00 26.39 2776 LEU A N 1
ATOM 765 C CA . LEU A 1 99 ? 31.591 15.594 3.898 1.00 27.23 2776 LEU A CA 1
ATOM 766 C C . LEU A 1 99 ? 30.325 14.996 3.270 1.00 25.97 2776 LEU A C 1
ATOM 767 O O . LEU A 1 99 ? 30.408 14.216 2.320 1.00 27.50 2776 LEU A O 1
ATOM 772 N N . LEU A 1 100 ? 29.159 15.348 3.802 1.00 24.48 2777 LEU A N 1
ATOM 773 C CA . LEU A 1 100 ? 27.901 14.780 3.300 1.00 26.14 2777 LEU A CA 1
ATOM 774 C C . LEU A 1 100 ? 27.097 15.580 2.285 1.00 24.36 2777 LEU A C 1
ATOM 775 O O . LEU A 1 100 ? 26.231 15.026 1.615 1.00 24.51 2777 LEU A O 1
ATOM 780 N N . SER A 1 101 ? 27.380 16.871 2.170 1.00 24.58 2778 SER A N 1
ATOM 781 C CA . SER A 1 101 ? 26.638 17.747 1.265 1.00 24.48 2778 SER A CA 1
ATOM 782 C C . SER A 1 101 ? 26.901 17.630 -0.243 1.00 25.84 2778 SER A C 1
ATOM 783 O O . SER A 1 101 ? 26.987 18.651 -0.930 1.00 28.95 2778 SER A O 1
ATOM 786 N N . ASP A 1 102 ? 26.997 16.408 -0.766 1.00 23.47 2779 ASP A N 1
ATOM 787 C CA . ASP A 1 102 ? 27.246 16.214 -2.195 1.00 23.85 2779 ASP A CA 1
ATOM 788 C C . ASP A 1 102 ? 26.019 15.805 -3.004 1.00 22.42 2779 ASP A C 1
ATOM 789 O O . ASP A 1 102 ? 26.121 15.538 -4.201 1.00 21.41 2779 ASP A O 1
ATOM 794 N N . GLY A 1 103 ? 24.861 15.744 -2.356 1.00 20.55 2780 GLY A N 1
ATOM 795 C CA . GLY A 1 103 ? 23.645 15.385 -3.069 1.00 23.21 2780 GLY A CA 1
ATOM 796 C C . GLY A 1 103 ? 23.498 13.912 -3.410 1.00 23.06 2780 GLY A C 1
ATOM 797 O O . GLY A 1 103 ? 22.610 13.533 -4.172 1.00 22.69 2780 GLY A O 1
ATOM 798 N N . LYS A 1 104 ? 24.374 13.077 -2.865 1.00 23.04 2781 LYS A N 1
ATOM 799 C CA . LYS A 1 104 ? 24.297 11.643 -3.114 1.00 22.71 2781 LYS A CA 1
ATOM 800 C C . LYS A 1 104 ? 23.866 10.949 -1.825 1.00 22.51 2781 LYS A C 1
ATOM 801 O O . LYS A 1 104 ? 24.101 11.459 -0.729 1.00 19.65 2781 LYS A O 1
ATOM 807 N N . TRP A 1 105 ? 23.226 9.792 -1.957 1.00 22.70 2782 TRP A N 1
ATOM 808 C CA . TRP A 1 105 ? 22.763 9.049 -0.787 1.00 22.38 2782 TRP A CA 1
ATOM 809 C C . TRP A 1 105 ? 23.902 8.497 0.065 1.00 23.38 2782 TRP A C 1
ATOM 810 O O . TRP A 1 105 ? 24.872 7.944 -0.454 1.00 22.26 2782 TRP A O 1
ATOM 821 N N . HIS A 1 106 ? 23.768 8.648 1.378 1.00 22.13 2783 HIS A N 1
ATOM 822 C CA . HIS A 1 106 ? 24.762 8.151 2.324 1.00 22.98 2783 HIS A CA 1
ATOM 823 C C . HIS A 1 106 ? 24.056 7.368 3.426 1.00 22.82 2783 HIS A C 1
ATOM 824 O O . HIS A 1 106 ? 22.903 7.649 3.754 1.00 26.06 2783 HIS A O 1
ATOM 831 N N . THR A 1 107 ? 24.741 6.382 3.989 1.00 20.84 2784 THR A N 1
ATOM 832 C CA . THR A 1 107 ? 24.178 5.614 5.089 1.00 20.31 2784 THR A CA 1
ATOM 833 C C . THR A 1 107 ? 24.891 6.139 6.330 1.00 21.90 2784 THR A C 1
ATOM 834 O O . THR A 1 107 ? 26.107 6.325 6.318 1.00 23.70 2784 THR A O 1
ATOM 838 N N . VAL A 1 108 ? 24.134 6.398 7.388 1.00 19.10 2785 VAL A N 1
ATOM 839 C CA . VAL A 1 108 ? 24.706 6.932 8.619 1.00 19.74 2785 VAL A CA 1
ATOM 840 C C . VAL A 1 108 ? 24.305 6.101 9.826 1.00 20.89 2785 VAL A C 1
ATOM 841 O O . VAL A 1 108 ? 23.178 5.628 9.918 1.00 19.44 2785 VAL A O 1
ATOM 845 N N . LYS A 1 109 ? 25.240 5.922 10.750 1.00 20.95 2786 LYS A N 1
ATOM 846 C CA . LYS A 1 109 ? 24.973 5.156 11.953 1.00 21.83 2786 LYS A CA 1
ATOM 847 C C . LYS A 1 109 ? 25.585 5.862 13.161 1.00 23.44 2786 LYS A C 1
ATOM 848 O O . LYS A 1 109 ? 26.732 6.300 13.110 1.00 24.97 2786 LYS A O 1
ATOM 854 N N . THR A 1 110 ? 24.810 6.000 14.233 1.00 22.05 2787 THR A N 1
ATOM 855 C CA . THR A 1 110 ? 25.309 6.619 15.454 1.00 23.60 2787 THR A CA 1
ATOM 856 C C . THR A 1 110 ? 25.116 5.573 16.540 1.00 25.71 2787 THR A C 1
ATOM 857 O O . THR A 1 110 ? 24.042 4.981 16.658 1.00 24.79 2787 THR A O 1
ATOM 861 N N . GLU A 1 111 ? 26.154 5.342 17.334 1.00 23.31 2788 GLU A N 1
ATOM 862 C CA . GLU A 1 111 ? 26.066 4.323 18.363 1.00 22.77 2788 GLU A CA 1
ATOM 863 C C . GLU A 1 111 ? 26.605 4.648 19.737 1.00 21.38 2788 GLU A C 1
ATOM 864 O O . GLU A 1 111 ? 27.767 5.001 19.894 1.00 24.48 2788 GLU A O 1
ATOM 870 N N . TYR A 1 112 ? 25.729 4.512 20.723 1.00 21.97 2789 TYR A N 1
ATOM 871 C CA . TYR A 1 112 ? 26.071 4.687 22.122 1.00 23.46 2789 TYR A CA 1
ATOM 872 C C . TYR A 1 112 ? 25.836 3.289 22.684 1.00 26.75 2789 TYR A C 1
ATOM 873 O O . TYR A 1 112 ? 24.719 2.777 22.629 1.00 26.30 2789 TYR A O 1
ATOM 882 N N . ILE A 1 113 ? 26.882 2.652 23.190 1.00 28.64 2790 ILE A N 1
ATOM 883 C CA . ILE A 1 113 ? 26.711 1.324 23.754 1.00 32.41 2790 ILE A CA 1
ATOM 884 C C . ILE A 1 113 ? 27.693 1.095 24.900 1.00 32.82 2790 ILE A C 1
ATOM 885 O O . ILE A 1 113 ? 28.907 1.223 24.735 1.00 33.44 2790 ILE A O 1
ATOM 890 N N . LYS A 1 114 ? 27.141 0.793 26.069 1.00 35.51 2791 LYS A N 1
ATOM 891 C CA . LYS A 1 114 ? 27.924 0.553 27.278 1.00 37.64 2791 LYS A CA 1
ATOM 892 C C . LYS A 1 114 ? 28.613 1.829 27.763 1.00 36.67 2791 LYS A C 1
ATOM 893 O O . LYS A 1 114 ? 27.964 2.740 28.285 1.00 39.92 2791 LYS A O 1
ATOM 899 N N . ARG A 1 115 ? 29.927 1.892 27.589 1.00 35.39 2792 ARG A N 1
ATOM 900 C CA . ARG A 1 115 ? 30.699 3.055 28.015 1.00 34.41 2792 ARG A CA 1
ATOM 901 C C . ARG A 1 115 ? 31.427 3.702 26.841 1.00 33.14 2792 ARG A C 1
ATOM 902 O O . ARG A 1 115 ? 32.340 4.503 27.034 1.00 35.16 2792 ARG A O 1
ATOM 910 N N . LYS A 1 116 ? 31.020 3.352 25.625 1.00 31.19 2793 LYS A N 1
ATOM 911 C CA . LYS A 1 116 ? 31.641 3.895 24.422 1.00 30.63 2793 LYS A CA 1
ATOM 912 C C . LYS A 1 116 ? 30.599 4.497 23.477 1.00 28.88 2793 LYS A C 1
ATOM 913 O O . LYS A 1 116 ? 29.399 4.276 23.633 1.00 27.01 2793 LYS A O 1
ATOM 919 N N . ALA A 1 117 ? 31.070 5.268 22.503 1.00 30.32 2794 ALA A N 1
ATOM 920 C CA . ALA A 1 117 ? 30.198 5.895 21.514 1.00 29.28 2794 ALA A CA 1
ATOM 921 C C . ALA A 1 117 ? 31.003 6.117 20.240 1.00 30.37 2794 ALA A C 1
ATOM 922 O O . ALA A 1 117 ? 32.192 6.429 20.304 1.00 31.33 2794 ALA A O 1
ATOM 924 N N . PHE A 1 118 ? 30.368 5.939 19.085 1.00 28.29 2795 PHE A N 1
ATOM 925 C CA . PHE A 1 118 ? 31.057 6.134 17.812 1.00 28.46 2795 PHE A CA 1
ATOM 926 C C . PHE A 1 118 ? 30.088 6.381 16.651 1.00 25.14 2795 PHE A C 1
ATOM 927 O O . PHE A 1 118 ? 28.878 6.222 16.798 1.00 21.07 2795 PHE A O 1
ATOM 935 N N . MET A 1 119 ? 30.630 6.782 15.505 1.00 24.92 2796 MET A N 1
ATOM 936 C CA . MET A 1 119 ? 29.815 7.072 14.326 1.00 28.46 2796 MET A CA 1
ATOM 937 C C . MET A 1 119 ? 30.344 6.372 13.090 1.00 27.88 2796 MET A C 1
ATOM 938 O O . MET A 1 119 ? 31.540 6.112 12.978 1.00 32.46 2796 MET A O 1
ATOM 943 N N . THR A 1 120 ? 29.449 6.100 12.148 1.00 27.15 2797 THR A N 1
ATOM 944 C CA . THR A 1 120 ? 29.827 5.446 10.902 1.00 25.90 2797 THR A CA 1
ATOM 945 C C . THR A 1 120 ? 29.108 6.110 9.733 1.00 24.82 2797 THR A C 1
ATOM 946 O O . THR A 1 120 ? 27.912 6.386 9.810 1.00 26.38 2797 THR A O 1
ATOM 950 N N . VAL A 1 121 ? 29.845 6.387 8.664 1.00 23.66 2798 VAL A N 1
ATOM 951 C CA . VAL A 1 121 ? 29.261 6.980 7.467 1.00 25.14 2798 VAL A CA 1
ATOM 952 C C . VAL A 1 121 ? 29.756 6.163 6.285 1.00 24.54 2798 VAL A C 1
ATOM 953 O O . VAL A 1 121 ? 30.958 6.029 6.072 1.00 26.27 2798 VAL A O 1
ATOM 957 N N . ASP A 1 122 ? 28.820 5.601 5.530 1.00 24.12 2799 ASP A N 1
ATOM 958 C CA . ASP A 1 122 ? 29.147 4.774 4.380 1.00 25.26 2799 ASP A CA 1
ATOM 959 C C . ASP A 1 122 ? 30.154 3.680 4.740 1.00 24.55 2799 ASP A C 1
ATOM 960 O O . ASP A 1 122 ? 31.074 3.408 3.979 1.00 23.40 2799 ASP A O 1
ATOM 965 N N . GLY A 1 123 ? 29.979 3.069 5.908 1.00 27.26 2800 GLY A N 1
ATOM 966 C CA . GLY A 1 123 ? 30.866 1.995 6.328 1.00 27.86 2800 GLY A CA 1
ATOM 967 C C . GLY A 1 123 ? 32.174 2.374 7.005 1.00 31.75 2800 GLY A C 1
ATOM 968 O O . GLY A 1 123 ? 32.822 1.517 7.616 1.00 30.25 2800 GLY A O 1
ATOM 969 N N . GLN A 1 124 ? 32.579 3.636 6.897 1.00 31.57 2801 GLN A N 1
ATOM 970 C CA . GLN A 1 124 ? 33.821 4.084 7.523 1.00 34.19 2801 GLN A CA 1
ATOM 971 C C . GLN A 1 124 ? 33.520 4.447 8.974 1.00 33.86 2801 GLN A C 1
ATOM 972 O O . GLN A 1 124 ? 32.832 5.427 9.250 1.00 31.45 2801 GLN A O 1
ATOM 978 N N . GLU A 1 125 ? 34.037 3.640 9.897 1.00 33.03 2802 GLU A N 1
ATOM 979 C CA . GLU A 1 125 ? 33.807 3.842 11.323 1.00 34.40 2802 GLU A CA 1
ATOM 980 C C . GLU A 1 125 ? 34.847 4.770 11.946 1.00 36.30 2802 GLU A C 1
ATOM 981 O O . GLU A 1 125 ? 36.038 4.672 11.648 1.00 37.15 2802 GLU A O 1
ATOM 987 N N . SER A 1 126 ? 34.386 5.678 12.803 1.00 36.71 2803 SER A N 1
ATOM 988 C CA . SER A 1 126 ? 35.275 6.622 13.479 1.00 35.38 2803 SER A CA 1
ATOM 989 C C . SER A 1 126 ? 35.785 5.997 14.772 1.00 35.05 2803 SER A C 1
ATOM 990 O O . SER A 1 126 ? 35.195 5.052 15.285 1.00 32.45 2803 SER A O 1
ATOM 993 N N . PRO A 1 127 ? 36.897 6.512 15.315 1.00 35.70 2804 PRO A N 1
ATOM 994 C CA . PRO A 1 127 ? 37.393 5.927 16.563 1.00 36.31 2804 PRO A CA 1
ATOM 995 C C . PRO A 1 127 ? 36.362 6.151 17.668 1.00 37.45 2804 PRO A C 1
ATOM 996 O O . PRO A 1 127 ? 35.565 7.089 17.597 1.00 36.22 2804 PRO A O 1
ATOM 1000 N N . SER A 1 128 ? 36.369 5.291 18.683 1.00 36.50 2805 SER A N 1
ATOM 1001 C CA . SER A 1 128 ? 35.421 5.417 19.782 1.00 38.27 2805 SER A CA 1
ATOM 1002 C C . SER A 1 128 ? 35.801 6.492 20.793 1.00 38.11 2805 SER A C 1
ATOM 1003 O O . SER A 1 128 ? 36.962 6.882 20.908 1.00 38.97 2805 SER A O 1
ATOM 1006 N N . VAL A 1 129 ? 34.798 6.966 21.522 1.00 35.41 2806 VAL A N 1
ATOM 1007 C CA . VAL A 1 129 ? 34.988 7.970 22.553 1.00 36.42 2806 VAL A CA 1
ATOM 1008 C C . VAL A 1 129 ? 34.426 7.380 23.840 1.00 36.39 2806 VAL A C 1
ATOM 1009 O O . VAL A 1 129 ? 33.459 6.612 23.808 1.00 34.82 2806 VAL A O 1
ATOM 1013 N N . THR A 1 130 ? 35.035 7.728 24.969 1.00 32.98 2807 THR A N 1
ATOM 1014 C CA . THR A 1 130 ? 34.591 7.218 26.259 1.00 33.15 2807 THR A CA 1
ATOM 1015 C C . THR A 1 130 ? 33.445 8.040 26.829 1.00 33.45 2807 THR A C 1
ATOM 1016 O O . THR A 1 130 ? 33.518 9.265 26.892 1.00 36.47 2807 THR A O 1
ATOM 1020 N N . VAL A 1 131 ? 32.384 7.357 27.242 1.00 31.32 2808 VAL A N 1
ATOM 1021 C CA . VAL A 1 131 ? 31.228 8.029 27.811 1.00 33.03 2808 VAL A CA 1
ATOM 1022 C C . VAL A 1 131 ? 31.660 8.876 29.003 1.00 35.03 2808 VAL A C 1
ATOM 1023 O O . VAL A 1 131 ? 32.378 8.404 29.891 1.00 33.76 2808 VAL A O 1
ATOM 1027 N N . VAL A 1 132 ? 31.216 10.130 29.003 1.00 31.57 2809 VAL A N 1
ATOM 1028 C CA . VAL A 1 132 ? 31.547 11.091 30.047 1.00 33.32 2809 VAL A CA 1
ATOM 1029 C C . VAL A 1 132 ? 30.500 11.127 31.154 1.00 34.93 2809 VAL A C 1
ATOM 1030 O O . VAL A 1 132 ? 29.302 11.009 30.895 1.00 34.30 2809 VAL A O 1
ATOM 1034 N N . GLY A 1 133 ? 30.957 11.293 32.391 1.00 32.48 2810 GLY A N 1
ATOM 1035 C CA . GLY A 1 133 ? 30.025 11.357 33.498 1.00 33.84 2810 GLY A CA 1
ATOM 1036 C C . GLY A 1 133 ? 29.856 10.056 34.252 1.00 36.01 2810 GLY A C 1
ATOM 1037 O O . GLY A 1 133 ? 30.273 8.990 33.798 1.00 33.99 2810 GLY A O 1
ATOM 1038 N N . LYS A 1 134 ? 29.219 10.160 35.412 1.00 39.89 2811 LYS A N 1
ATOM 1039 C CA . LYS A 1 134 ? 28.976 9.022 36.286 1.00 41.60 2811 LYS A CA 1
ATOM 1040 C C . LYS A 1 134 ? 27.659 8.331 35.954 1.00 42.72 2811 LYS A C 1
ATOM 1041 O O . LYS A 1 134 ? 27.534 7.117 36.131 1.00 44.60 2811 LYS A O 1
ATOM 1047 N N . ALA A 1 135 ? 26.682 9.105 35.485 1.00 39.84 2812 ALA A N 1
ATOM 1048 C CA . ALA A 1 135 ? 25.373 8.562 35.126 1.00 39.39 2812 ALA A CA 1
ATOM 1049 C C . ALA A 1 135 ? 25.572 7.356 34.213 1.00 38.30 2812 ALA A C 1
ATOM 1050 O O . ALA A 1 135 ? 26.557 7.287 33.481 1.00 37.66 2812 ALA A O 1
ATOM 1052 N N . THR A 1 136 ? 24.642 6.406 34.255 1.00 37.25 2813 THR A N 1
ATOM 1053 C CA . THR A 1 136 ? 24.777 5.209 33.433 1.00 35.88 2813 THR A CA 1
ATOM 1054 C C . THR A 1 136 ? 23.629 4.949 32.465 1.00 31.72 2813 THR A C 1
ATOM 1055 O O . THR A 1 136 ? 23.702 4.023 31.666 1.00 32.78 2813 THR A O 1
ATOM 1059 N N . THR A 1 137 ? 22.575 5.752 32.522 1.00 30.94 2814 THR A N 1
ATOM 1060 C CA . THR A 1 137 ? 21.445 5.521 31.630 1.00 30.09 2814 THR A CA 1
ATOM 1061 C C . THR A 1 137 ? 20.951 6.738 30.850 1.00 29.54 2814 THR A C 1
ATOM 1062 O O . THR A 1 137 ? 20.970 7.866 31.350 1.00 30.60 2814 THR A O 1
ATOM 1066 N N . LEU A 1 138 ? 20.523 6.493 29.612 1.00 29.74 2815 LEU A N 1
ATOM 1067 C CA . LEU A 1 138 ? 19.962 7.540 28.764 1.00 28.55 2815 LEU A CA 1
ATOM 1068 C C . LEU A 1 138 ? 18.465 7.412 28.993 1.00 27.93 2815 LEU A C 1
ATOM 1069 O O . LEU A 1 138 ? 17.827 6.495 28.473 1.00 30.56 2815 LEU A O 1
ATOM 1074 N N . ASP A 1 139 ? 17.919 8.319 29.794 1.00 26.10 2816 ASP A N 1
ATOM 1075 C CA . ASP A 1 139 ? 16.502 8.317 30.135 1.00 27.33 2816 ASP A CA 1
ATOM 1076 C C . ASP A 1 139 ? 15.765 9.397 29.357 1.00 29.39 2816 ASP A C 1
ATOM 1077 O O . ASP A 1 139 ? 15.885 10.585 29.673 1.00 26.90 2816 ASP A O 1
ATOM 1082 N N . VAL A 1 140 ? 14.991 8.988 28.353 1.00 26.20 2817 VAL A N 1
ATOM 1083 C CA . VAL A 1 140 ? 14.257 9.946 27.532 1.00 29.83 2817 VAL A CA 1
ATOM 1084 C C . VAL A 1 140 ? 12.835 9.496 27.207 1.00 31.02 2817 VAL A C 1
ATOM 1085 O O . VAL A 1 140 ? 12.505 8.318 27.346 1.00 30.55 2817 VAL A O 1
ATOM 1089 N N . GLU A 1 141 ? 12.007 10.444 26.769 1.00 30.45 2818 GLU A N 1
ATOM 1090 C CA . GLU A 1 141 ? 10.620 10.167 26.398 1.00 32.27 2818 GLU A CA 1
ATOM 1091 C C . GLU A 1 141 ? 10.572 9.201 25.221 1.00 31.66 2818 GLU A C 1
ATOM 1092 O O . GLU A 1 141 ? 11.469 9.203 24.379 1.00 29.24 2818 GLU A O 1
ATOM 1098 N N . ARG A 1 142 ? 9.516 8.389 25.172 1.00 29.95 2819 ARG A N 1
ATOM 1099 C CA . ARG A 1 142 ? 9.318 7.390 24.122 1.00 31.77 2819 ARG A CA 1
ATOM 1100 C C . ARG A 1 142 ? 8.940 8.027 22.778 1.00 32.19 2819 ARG A C 1
ATOM 1101 O O . ARG A 1 142 ? 7.968 7.607 22.143 1.00 33.20 2819 ARG A O 1
ATOM 1109 N N . LYS A 1 143 ? 9.700 9.029 22.344 1.00 27.92 2820 LYS A N 1
ATOM 1110 C CA . LYS A 1 143 ? 9.415 9.709 21.082 1.00 26.80 2820 LYS A CA 1
ATOM 1111 C C . LYS A 1 143 ? 10.690 10.220 20.428 1.00 27.02 2820 LYS A C 1
ATOM 1112 O O . LYS A 1 143 ? 11.565 10.758 21.099 1.00 25.22 2820 LYS A O 1
ATOM 1118 N N . LEU A 1 144 ? 10.792 10.060 19.113 1.00 22.93 2821 LEU A N 1
ATOM 1119 C CA . LEU A 1 144 ? 11.965 10.538 18.399 1.00 22.83 2821 LEU A CA 1
ATOM 1120 C C . LEU A 1 144 ? 11.541 11.583 17.379 1.00 22.24 2821 LEU A C 1
ATOM 1121 O O . LEU A 1 144 ? 10.614 11.359 16.607 1.00 22.46 2821 LEU A O 1
ATOM 1126 N N . TYR A 1 145 ? 12.206 12.734 17.402 1.00 18.78 2822 TYR A N 1
ATOM 1127 C CA . TYR A 1 145 ? 11.907 13.807 16.458 1.00 18.82 2822 TYR A CA 1
ATOM 1128 C C . TYR A 1 145 ? 12.862 13.657 15.282 1.00 20.84 2822 TYR A C 1
ATOM 1129 O O . TYR A 1 145 ? 14.082 13.686 15.464 1.00 19.91 2822 TYR A O 1
ATOM 1138 N N . LEU A 1 146 ? 12.302 13.491 14.084 1.00 18.05 2823 LEU A N 1
ATOM 1139 C CA . LEU A 1 146 ? 13.094 13.304 12.872 1.00 16.62 2823 LEU A CA 1
ATOM 1140 C C . LEU A 1 146 ? 13.056 14.495 11.904 1.00 16.62 2823 LEU A C 1
ATOM 1141 O O . LEU A 1 146 ? 11.984 15.008 11.557 1.00 16.28 2823 LEU A O 1
ATOM 1146 N N . GLY A 1 147 ? 14.241 14.928 11.480 1.00 18.10 2824 GLY A N 1
ATOM 1147 C CA . GLY A 1 147 ? 14.360 16.023 10.534 1.00 15.30 2824 GLY A CA 1
ATOM 1148 C C . GLY A 1 147 ? 14.184 17.440 11.043 1.00 13.72 2824 GLY A C 1
ATOM 1149 O O . GLY A 1 147 ? 14.457 18.391 10.312 1.00 16.33 2824 GLY A O 1
ATOM 1150 N N . GLY A 1 148 ? 13.714 17.587 12.277 1.00 14.30 2825 GLY A N 1
ATOM 1151 C CA . GLY A 1 148 ? 13.503 18.908 12.840 1.00 14.42 2825 GLY A CA 1
ATOM 1152 C C . GLY A 1 148 ? 12.703 18.814 14.128 1.00 14.78 2825 GLY A C 1
ATOM 1153 O O . GLY A 1 148 ? 12.482 17.719 14.640 1.00 17.14 2825 GLY A O 1
ATOM 1154 N N . LEU A 1 149 ? 12.257 19.954 14.644 1.00 19.86 2826 LEU A N 1
ATOM 1155 C CA . LEU A 1 149 ? 11.476 19.996 15.882 1.00 18.66 2826 LEU A CA 1
ATOM 1156 C C . LEU A 1 149 ? 10.196 20.813 15.699 1.00 18.80 2826 LEU A C 1
ATOM 1157 O O . LEU A 1 149 ? 10.098 21.648 14.793 1.00 20.66 2826 LEU A O 1
ATOM 1162 N N . PRO A 1 150 ? 9.193 20.580 16.563 1.00 18.53 2827 PRO A N 1
ATOM 1163 C CA . PRO A 1 150 ? 7.921 21.307 16.494 1.00 19.47 2827 PRO A CA 1
ATOM 1164 C C . PRO A 1 150 ? 8.189 22.782 16.794 1.00 20.27 2827 PRO A C 1
ATOM 1165 O O . PRO A 1 150 ? 9.138 23.113 17.508 1.00 19.02 2827 PRO A O 1
ATOM 1169 N N . SER A 1 151 ? 7.356 23.658 16.250 1.00 20.07 2828 SER A N 1
ATOM 1170 C CA . SER A 1 151 ? 7.503 25.096 16.451 1.00 23.30 2828 SER A CA 1
ATOM 1171 C C . SER A 1 151 ? 7.398 25.513 17.926 1.00 23.56 2828 SER A C 1
ATOM 1172 O O . SER A 1 151 ? 8.059 26.454 18.368 1.00 23.29 2828 SER A O 1
ATOM 1175 N N . HIS A 1 152 ? 6.571 24.809 18.683 1.00 20.38 2829 HIS A N 1
ATOM 1176 C CA . HIS A 1 152 ? 6.371 25.132 20.091 1.00 28.32 2829 HIS A CA 1
ATOM 1177 C C . HIS A 1 152 ? 7.469 24.630 21.032 1.00 28.39 2829 HIS A C 1
ATOM 1178 O O . HIS A 1 152 ? 7.547 25.068 22.178 1.00 29.99 2829 HIS A O 1
ATOM 1185 N N . TYR A 1 153 ? 8.321 23.729 20.549 1.00 24.95 2830 TYR A N 1
ATOM 1186 C CA . TYR A 1 153 ? 9.384 23.153 21.375 1.00 25.12 2830 TYR A CA 1
ATOM 1187 C C . TYR A 1 153 ? 10.617 24.053 21.511 1.00 25.31 2830 TYR A C 1
ATOM 1188 O O . TYR A 1 153 ? 11.021 24.710 20.556 1.00 26.01 2830 TYR A O 1
ATOM 1197 N N . ARG A 1 154 ? 11.206 24.071 22.705 1.00 24.62 2831 ARG A N 1
ATOM 1198 C CA . ARG A 1 154 ? 12.408 24.864 22.990 1.00 25.70 2831 ARG A CA 1
ATOM 1199 C C . ARG A 1 154 ? 13.495 23.902 23.450 1.00 24.08 2831 ARG A C 1
ATOM 1200 O O . ARG A 1 154 ? 13.581 23.603 24.634 1.00 28.65 2831 ARG A O 1
ATOM 1208 N N . ALA A 1 155 ? 14.321 23.407 22.531 1.00 23.83 2832 ALA A N 1
ATOM 1209 C CA . ALA A 1 155 ? 15.370 22.462 22.904 1.00 23.71 2832 ALA A CA 1
ATOM 1210 C C . ALA A 1 155 ? 16.539 23.169 23.587 1.00 25.44 2832 ALA A C 1
ATOM 1211 O O . ALA A 1 155 ? 17.076 24.141 23.061 1.00 24.15 2832 ALA A O 1
ATOM 1213 N N . ARG A 1 156 ? 16.938 22.663 24.752 1.00 26.01 2833 ARG A N 1
ATOM 1214 C CA . ARG A 1 156 ? 18.035 23.258 25.507 1.00 25.68 2833 ARG A CA 1
ATOM 1215 C C . ARG A 1 156 ? 19.327 22.440 25.450 1.00 25.19 2833 ARG A C 1
ATOM 1216 O O . ARG A 1 156 ? 19.309 21.213 25.344 1.00 20.37 2833 ARG A O 1
ATOM 1224 N N . ASN A 1 157 ? 20.450 23.148 25.513 1.00 24.14 2834 ASN A N 1
ATOM 1225 C CA . ASN A 1 157 ? 21.779 22.549 25.510 1.00 21.41 2834 ASN A CA 1
ATOM 1226 C C . ASN A 1 157 ? 22.220 21.679 24.329 1.00 22.65 2834 ASN A C 1
ATOM 1227 O O . ASN A 1 157 ? 22.938 20.696 24.516 1.00 23.82 2834 ASN A O 1
ATOM 1232 N N . ILE A 1 158 ? 21.791 22.028 23.117 1.00 22.11 2835 ILE A N 1
ATOM 1233 C CA . ILE A 1 158 ? 22.238 21.301 21.935 1.00 20.60 2835 ILE A CA 1
ATOM 1234 C C . ILE A 1 158 ? 22.704 22.323 20.895 1.00 20.77 2835 ILE A C 1
ATOM 1235 O O . ILE A 1 158 ? 22.826 22.020 19.706 1.00 19.82 2835 ILE A O 1
ATOM 1240 N N . GLY A 1 159 ? 22.971 23.541 21.370 1.00 23.15 2836 GLY A N 1
ATOM 1241 C CA . GLY A 1 159 ? 23.447 24.601 20.496 1.00 19.37 2836 GLY A CA 1
ATOM 1242 C C . GLY A 1 159 ? 22.392 25.347 19.704 1.00 21.13 2836 GLY A C 1
ATOM 1243 O O . GLY A 1 159 ? 21.200 25.296 20.021 1.00 20.87 2836 GLY A O 1
ATOM 1244 N N . THR A 1 160 ? 22.835 26.044 18.662 1.00 20.40 2837 THR A N 1
ATOM 1245 C CA . THR A 1 160 ? 21.935 26.829 17.825 1.00 20.91 2837 THR A CA 1
ATOM 1246 C C . THR A 1 160 ? 21.397 26.067 16.616 1.00 18.45 2837 THR A C 1
ATOM 1247 O O . THR A 1 160 ? 20.488 26.557 15.946 1.00 17.55 2837 THR A O 1
ATOM 1251 N N . ILE A 1 161 ? 21.953 24.892 16.330 1.00 18.04 2838 ILE A N 1
ATOM 1252 C CA . ILE A 1 161 ? 21.497 24.111 15.176 1.00 19.05 2838 ILE A CA 1
ATOM 1253 C C . ILE A 1 161 ? 20.243 23.314 15.529 1.00 18.95 2838 ILE A C 1
ATOM 1254 O O . ILE A 1 161 ? 20.276 22.088 15.660 1.00 18.40 2838 ILE A O 1
ATOM 1259 N N . THR A 1 162 ? 19.134 24.027 15.682 1.00 20.23 2839 THR A N 1
ATOM 1260 C CA . THR A 1 162 ? 17.872 23.397 16.028 1.00 22.04 2839 THR A CA 1
ATOM 1261 C C . THR A 1 162 ? 16.828 23.527 14.919 1.00 22.25 2839 THR A C 1
ATOM 1262 O O . THR A 1 162 ? 15.682 23.112 15.101 1.00 20.65 2839 THR A O 1
ATOM 1266 N N . HIS A 1 163 ? 17.218 24.107 13.780 1.00 20.55 2840 HIS A N 1
ATOM 1267 C CA . HIS A 1 163 ? 16.298 24.243 12.646 1.00 19.59 2840 HIS A CA 1
ATOM 1268 C C . HIS A 1 163 ? 16.272 22.934 11.858 1.00 18.08 2840 HIS A C 1
ATOM 1269 O O . HIS A 1 163 ? 17.165 22.102 11.995 1.00 15.99 2840 HIS A O 1
ATOM 1276 N N . SER A 1 164 ? 15.244 22.762 11.034 1.00 18.36 2841 SER A N 1
ATOM 1277 C CA . SER A 1 164 ? 15.084 21.554 10.224 1.00 18.04 2841 SER A CA 1
ATOM 1278 C C . SER A 1 164 ? 16.140 21.390 9.127 1.00 16.34 2841 SER A C 1
ATOM 1279 O O . SER A 1 164 ? 16.464 22.339 8.414 1.00 16.70 2841 SER A O 1
ATOM 1282 N N . ILE A 1 165 ? 16.673 20.176 8.998 1.00 14.76 2842 ILE A N 1
ATOM 1283 C CA . ILE A 1 165 ? 17.688 19.873 7.987 1.00 15.04 2842 ILE A CA 1
ATOM 1284 C C . ILE A 1 165 ? 17.071 19.816 6.580 1.00 15.11 2842 ILE A C 1
ATOM 1285 O O . ILE A 1 165 ? 16.074 19.130 6.369 1.00 13.17 2842 ILE A O 1
ATOM 1290 N N . PRO A 1 166 ? 17.644 20.556 5.610 1.00 14.38 2843 PRO A N 1
ATOM 1291 C CA . PRO A 1 166 ? 17.111 20.537 4.242 1.00 16.79 2843 PRO A CA 1
ATOM 1292 C C . PRO A 1 166 ? 17.657 19.284 3.571 1.00 16.19 2843 PRO A C 1
ATOM 1293 O O . PRO A 1 166 ? 18.703 19.329 2.925 1.00 17.78 2843 PRO A O 1
ATOM 1297 N N . ALA A 1 167 ? 16.964 18.163 3.742 1.00 15.67 2844 ALA A N 1
ATOM 1298 C CA . ALA A 1 167 ? 17.425 16.910 3.159 1.00 16.21 2844 ALA A CA 1
ATOM 1299 C C . ALA A 1 167 ? 16.310 15.882 3.058 1.00 15.48 2844 ALA A C 1
ATOM 1300 O O . ALA A 1 167 ? 15.263 16.022 3.690 1.00 14.29 2844 ALA A O 1
ATOM 1302 N N . CYS A 1 168 ? 16.568 14.846 2.267 1.00 14.00 2845 CYS A N 1
ATOM 1303 C CA . CYS A 1 168 ? 15.639 13.742 2.087 1.00 13.94 2845 CYS A CA 1
ATOM 1304 C C . CYS A 1 168 ? 16.140 12.623 2.986 1.00 15.61 2845 CYS A C 1
ATOM 1305 O O . CYS A 1 168 ? 17.333 12.322 3.003 1.00 15.69 2845 CYS A O 1
ATOM 1308 N N . ILE A 1 169 ? 15.236 12.012 3.737 1.00 14.06 2846 ILE A N 1
ATOM 1309 C CA . ILE A 1 169 ? 15.619 10.924 4.622 1.00 17.92 2846 ILE A CA 1
ATOM 1310 C C . ILE A 1 169 ? 14.790 9.685 4.302 1.00 14.31 2846 ILE A C 1
ATOM 1311 O O . ILE A 1 169 ? 13.573 9.759 4.173 1.00 18.53 2846 ILE A O 1
ATOM 1316 N N . GLY A 1 170 ? 15.465 8.553 4.153 1.00 16.65 2847 GLY A N 1
ATOM 1317 C CA . GLY A 1 170 ? 14.770 7.322 3.850 1.00 16.77 2847 GLY A CA 1
ATOM 1318 C C . GLY A 1 170 ? 14.336 6.629 5.126 1.00 17.99 2847 GLY A C 1
ATOM 1319 O O . GLY A 1 170 ? 13.869 7.271 6.070 1.00 16.69 2847 GLY A O 1
ATOM 1320 N N . GLU A 1 171 ? 14.515 5.315 5.164 1.00 17.79 2848 GLU A N 1
ATOM 1321 C CA . GLU A 1 171 ? 14.128 4.531 6.325 1.00 18.25 2848 GLU A CA 1
ATOM 1322 C C . GLU A 1 171 ? 15.103 4.749 7.489 1.00 16.98 2848 GLU A C 1
ATOM 1323 O O . GLU A 1 171 ? 16.264 5.093 7.284 1.00 18.69 2848 GLU A O 1
ATOM 1329 N N . ILE A 1 172 ? 14.618 4.545 8.707 1.00 19.83 2849 ILE A N 1
ATOM 1330 C CA . ILE A 1 172 ? 15.447 4.702 9.897 1.00 19.45 2849 ILE A CA 1
ATOM 1331 C C . ILE A 1 172 ? 15.192 3.561 10.879 1.00 23.39 2849 ILE A C 1
ATOM 1332 O O . ILE A 1 172 ? 14.050 3.134 11.083 1.00 23.30 2849 ILE A O 1
ATOM 1337 N N . MET A 1 173 ? 16.273 3.057 11.466 1.00 21.30 2850 MET A N 1
ATOM 1338 C CA . MET A 1 173 ? 16.201 1.963 12.422 1.00 21.21 2850 MET A CA 1
ATOM 1339 C C . MET A 1 173 ? 16.764 2.380 13.775 1.00 20.25 2850 MET A C 1
ATOM 1340 O O . MET A 1 173 ? 17.735 3.131 13.845 1.00 18.54 2850 MET A O 1
ATOM 1345 N N . VAL A 1 174 ? 16.152 1.881 14.843 1.00 20.03 2851 VAL A N 1
ATOM 1346 C CA . VAL A 1 174 ? 16.611 2.159 16.199 1.00 17.46 2851 VAL A CA 1
ATOM 1347 C C . VAL A 1 174 ? 16.765 0.793 16.873 1.00 22.14 2851 VAL A C 1
ATOM 1348 O O . VAL A 1 174 ? 15.808 0.021 16.936 1.00 20.65 2851 VAL A O 1
ATOM 1352 N N . ASN A 1 175 ? 17.973 0.486 17.346 1.00 19.46 2852 ASN A N 1
ATOM 1353 C CA . ASN A 1 175 ? 18.244 -0.801 17.985 1.00 23.07 2852 ASN A CA 1
ATOM 1354 C C . ASN A 1 175 ? 17.702 -1.998 17.187 1.00 24.47 2852 ASN A C 1
ATOM 1355 O O . ASN A 1 175 ? 17.011 -2.870 17.730 1.00 22.39 2852 ASN A O 1
ATOM 1360 N N . GLY A 1 176 ? 18.011 -2.024 15.893 1.00 26.17 2853 GLY A N 1
ATOM 1361 C CA . GLY A 1 176 ? 17.588 -3.125 15.043 1.00 26.75 2853 GLY A CA 1
ATOM 1362 C C . GLY A 1 176 ? 16.163 -3.135 14.519 1.00 28.10 2853 GLY A C 1
ATOM 1363 O O . GLY A 1 176 ? 15.807 -4.006 13.717 1.00 27.24 2853 GLY A O 1
ATOM 1364 N N . GLN A 1 177 ? 15.343 -2.187 14.961 1.00 26.96 2854 GLN A N 1
ATOM 1365 C CA . GLN A 1 177 ? 13.951 -2.117 14.515 1.00 30.53 2854 GLN A CA 1
ATOM 1366 C C . GLN A 1 177 ? 13.716 -0.968 13.546 1.00 30.92 2854 GLN A C 1
ATOM 1367 O O . GLN A 1 177 ? 14.136 0.159 13.795 1.00 29.34 2854 GLN A O 1
ATOM 1373 N N . GLN A 1 178 ? 13.027 -1.254 12.448 1.00 27.89 2855 GLN A N 1
ATOM 1374 C CA . GLN A 1 178 ? 12.723 -0.220 11.470 1.00 31.05 2855 GLN A CA 1
ATOM 1375 C C . GLN A 1 178 ? 11.478 0.531 11.951 1.00 29.22 2855 GLN A C 1
ATOM 1376 O O . GLN A 1 178 ? 10.455 -0.081 12.242 1.00 30.54 2855 GLN A O 1
ATOM 1382 N N . LEU A 1 179 ? 11.571 1.853 12.059 1.00 26.44 2856 LEU A N 1
ATOM 1383 C CA . LEU A 1 179 ? 10.436 2.664 12.506 1.00 26.45 2856 LEU A CA 1
ATOM 1384 C C . LEU A 1 179 ? 9.442 2.882 11.363 1.00 28.41 2856 LEU A C 1
ATOM 1385 O O . LEU A 1 179 ? 9.835 3.039 10.206 1.00 27.65 2856 LEU A O 1
ATOM 1390 N N . ASP A 1 180 ? 8.150 2.880 11.675 1.00 27.74 2857 ASP A N 1
ATOM 1391 C CA . ASP A 1 180 ? 7.155 3.091 10.627 1.00 29.56 2857 ASP A CA 1
ATOM 1392 C C . ASP A 1 180 ? 6.962 4.591 10.446 1.00 24.31 2857 ASP A C 1
ATOM 1393 O O . ASP A 1 180 ? 6.188 5.206 11.163 1.00 21.16 2857 ASP A O 1
ATOM 1398 N N . LYS A 1 181 ? 7.674 5.175 9.489 1.00 25.58 2858 LYS A N 1
ATOM 1399 C CA . LYS A 1 181 ? 7.577 6.611 9.245 1.00 26.48 2858 LYS A CA 1
ATOM 1400 C C . LYS A 1 181 ? 6.225 7.001 8.680 1.00 28.99 2858 LYS A C 1
ATOM 1401 O O . LYS A 1 181 ? 5.877 8.180 8.667 1.00 31.21 2858 LYS A O 1
ATOM 1407 N N . ASP A 1 182 ? 5.471 6.008 8.218 1.00 27.78 2859 ASP A N 1
ATOM 1408 C CA . ASP A 1 182 ? 4.152 6.240 7.644 1.00 32.42 2859 ASP A CA 1
ATOM 1409 C C . ASP A 1 182 ? 3.088 6.455 8.709 1.00 30.09 2859 ASP A C 1
ATOM 1410 O O . ASP A 1 182 ? 1.977 6.882 8.398 1.00 32.04 2859 ASP A O 1
ATOM 1415 N N . ARG A 1 183 ? 3.423 6.159 9.962 1.00 28.12 2860 ARG A N 1
ATOM 1416 C CA . ARG A 1 183 ? 2.474 6.330 11.055 1.00 28.99 2860 ARG A CA 1
ATOM 1417 C C . ARG A 1 183 ? 2.994 7.229 12.183 1.00 28.42 2860 ARG A C 1
ATOM 1418 O O . ARG A 1 183 ? 3.106 6.806 13.336 1.00 26.23 2860 ARG A O 1
ATOM 1426 N N . PRO A 1 184 ? 3.308 8.490 11.857 1.00 26.29 2861 PRO A N 1
ATOM 1427 C CA . PRO A 1 184 ? 3.817 9.445 12.847 1.00 27.09 2861 PRO A CA 1
ATOM 1428 C C . PRO A 1 184 ? 2.748 9.903 13.836 1.00 26.71 2861 PRO A C 1
ATOM 1429 O O . PRO A 1 184 ? 1.559 9.902 13.518 1.00 24.52 2861 PRO A O 1
ATOM 1433 N N . LEU A 1 185 ? 3.186 10.279 15.035 1.00 25.51 2862 LEU A N 1
ATOM 1434 C CA . LEU A 1 185 ? 2.296 10.765 16.085 1.00 25.26 2862 LEU A CA 1
ATOM 1435 C C . LEU A 1 185 ? 1.781 12.141 15.680 1.00 26.52 2862 LEU A C 1
ATOM 1436 O O . LEU A 1 185 ? 0.629 12.498 15.943 1.00 26.03 2862 LEU A O 1
ATOM 1441 N N . SER A 1 186 ? 2.659 12.913 15.048 1.00 23.76 2863 SER A N 1
ATOM 1442 C CA . SER A 1 186 ? 2.322 14.248 14.577 1.00 21.24 2863 SER A CA 1
ATOM 1443 C C . SER A 1 186 ? 3.390 14.649 13.574 1.00 18.20 2863 SER A C 1
ATOM 1444 O O . SER A 1 186 ? 4.403 13.967 13.440 1.00 21.33 2863 SER A O 1
ATOM 1447 N N . ALA A 1 187 ? 3.165 15.750 12.869 1.00 20.17 2864 ALA A N 1
ATOM 1448 C CA . ALA A 1 187 ? 4.111 16.209 11.867 1.00 19.10 2864 ALA A CA 1
ATOM 1449 C C . ALA A 1 187 ? 3.778 17.614 11.396 1.00 21.42 2864 ALA A C 1
ATOM 1450 O O . ALA A 1 187 ? 2.689 18.130 11.648 1.00 20.94 2864 ALA A O 1
ATOM 1452 N N . SER A 1 188 ? 4.730 18.232 10.715 1.00 17.72 2865 SER A N 1
ATOM 1453 C CA . SER A 1 188 ? 4.518 19.561 10.189 1.00 21.24 2865 SER A CA 1
ATOM 1454 C C . SER A 1 188 ? 5.411 19.838 8.995 1.00 18.79 2865 SER A C 1
ATOM 1455 O O . SER A 1 188 ? 6.597 19.517 9.007 1.00 17.85 2865 SER A O 1
ATOM 1458 N N . ALA A 1 189 ? 4.804 20.404 7.955 1.00 17.07 2866 ALA A N 1
ATOM 1459 C CA . ALA A 1 189 ? 5.486 20.810 6.730 1.00 18.88 2866 ALA A CA 1
ATOM 1460 C C . ALA A 1 189 ? 6.465 19.845 6.077 1.00 16.68 2866 ALA A C 1
ATOM 1461 O O . ALA A 1 189 ? 7.575 20.237 5.718 1.00 15.91 2866 ALA A O 1
ATOM 1463 N N . VAL A 1 190 ? 6.068 18.592 5.905 1.00 15.75 2867 VAL A N 1
ATOM 1464 C CA . VAL A 1 190 ? 6.947 17.628 5.262 1.00 17.21 2867 VAL A CA 1
ATOM 1465 C C . VAL A 1 190 ? 6.453 17.407 3.826 1.00 20.97 2867 VAL A C 1
ATOM 1466 O O . VAL A 1 190 ? 5.272 17.603 3.536 1.00 23.07 2867 VAL A O 1
ATOM 1470 N N . ASP A 1 191 ? 7.354 17.030 2.922 1.00 18.42 2868 ASP A N 1
ATOM 1471 C CA . ASP A 1 191 ? 6.959 16.780 1.534 1.00 18.36 2868 ASP A CA 1
ATOM 1472 C C . ASP A 1 191 ? 7.730 15.578 0.978 1.00 19.99 2868 ASP A C 1
ATOM 1473 O O . ASP A 1 191 ? 8.448 14.897 1.719 1.00 15.87 2868 ASP A O 1
ATOM 1478 N N . ARG A 1 192 ? 7.577 15.320 -0.318 1.00 19.59 2869 ARG A N 1
ATOM 1479 C CA . ARG A 1 192 ? 8.243 14.194 -0.978 1.00 18.05 2869 ARG A CA 1
ATOM 1480 C C . ARG A 1 192 ? 9.564 14.602 -1.611 1.00 16.38 2869 ARG A C 1
ATOM 1481 O O . ARG A 1 192 ? 9.798 15.781 -1.867 1.00 17.71 2869 ARG A O 1
ATOM 1489 N N . CYS A 1 193 ? 10.427 13.621 -1.867 1.00 15.16 2870 CYS A N 1
ATOM 1490 C CA . CYS A 1 193 ? 11.727 13.881 -2.469 1.00 18.34 2870 CYS A CA 1
ATOM 1491 C C . CYS A 1 193 ? 11.725 13.538 -3.951 1.00 18.85 2870 CYS A C 1
ATOM 1492 O O . CYS A 1 193 ? 11.129 12.541 -4.358 1.00 18.98 2870 CYS A O 1
ATOM 1495 N N . TYR A 1 194 ? 12.409 14.351 -4.748 1.00 16.82 2871 TYR A N 1
ATOM 1496 C CA . TYR A 1 194 ? 12.513 14.094 -6.179 1.00 17.60 2871 TYR A CA 1
ATOM 1497 C C . TYR A 1 194 ? 13.488 12.924 -6.349 1.00 19.36 2871 TYR A C 1
ATOM 1498 O O . TYR A 1 194 ? 14.451 12.792 -5.581 1.00 19.18 2871 TYR A O 1
ATOM 1507 N N . VAL A 1 195 ? 13.234 12.061 -7.331 1.00 16.76 2872 VAL A N 1
ATOM 1508 C CA . VAL A 1 195 ? 14.122 10.925 -7.579 1.00 16.63 2872 VAL A CA 1
ATOM 1509 C C . VAL A 1 195 ? 15.521 11.475 -7.816 1.00 18.60 2872 VAL A C 1
ATOM 1510 O O . VAL A 1 195 ? 16.509 10.899 -7.366 1.00 22.70 2872 VAL A O 1
ATOM 1514 N N . VAL A 1 196 ? 15.586 12.601 -8.516 1.00 17.34 2873 VAL A N 1
ATOM 1515 C CA . VAL A 1 196 ? 1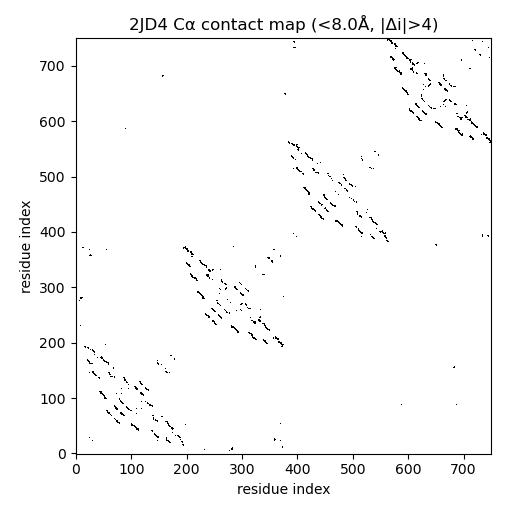6.849 13.271 -8.824 1.00 21.51 2873 VAL A CA 1
ATOM 1516 C C . VAL A 1 196 ? 16.719 14.755 -8.482 1.00 20.39 2873 VAL A C 1
ATOM 1517 O O . VAL A 1 196 ? 15.805 15.424 -8.966 1.00 17.44 2873 VAL A O 1
ATOM 1521 N N . ALA A 1 197 ? 17.637 15.268 -7.661 1.00 18.54 2874 ALA A N 1
ATOM 1522 C CA . ALA A 1 197 ? 17.596 16.673 -7.262 1.00 20.19 2874 ALA A CA 1
ATOM 1523 C C . ALA A 1 197 ? 18.943 17.374 -7.427 1.00 20.43 2874 ALA A C 1
ATOM 1524 O O . ALA A 1 197 ? 19.983 16.727 -7.578 1.00 19.50 2874 ALA A O 1
ATOM 1526 N N . GLN A 1 198 ? 18.902 18.703 -7.408 1.00 16.30 2875 GLN A N 1
ATOM 1527 C CA . GLN A 1 198 ? 20.095 19.529 -7.531 1.00 16.93 2875 GLN A CA 1
ATOM 1528 C C . GLN A 1 198 ? 19.975 20.648 -6.502 1.00 15.49 2875 GLN A C 1
ATOM 1529 O O . GLN A 1 198 ? 18.877 20.948 -6.042 1.00 17.91 2875 GLN A O 1
ATOM 1535 N N . GLU A 1 199 ? 21.092 21.257 -6.124 1.00 15.07 2876 GLU A N 1
ATOM 1536 C CA . GLU A 1 199 ? 21.044 22.323 -5.130 1.00 15.83 2876 GLU A CA 1
ATOM 1537 C C . GLU A 1 199 ? 20.171 23.490 -5.581 1.00 16.75 2876 GLU A C 1
ATOM 1538 O O . GLU A 1 199 ? 20.358 24.025 -6.676 1.00 19.89 2876 GLU A O 1
ATOM 1544 N N . GLY A 1 200 ? 19.226 23.881 -4.727 1.00 17.55 2877 GLY A N 1
ATOM 1545 C CA . GLY A 1 200 ? 18.338 24.988 -5.050 1.00 16.88 2877 GLY A CA 1
ATOM 1546 C C . GLY A 1 200 ? 16.918 24.901 -4.508 1.00 18.92 2877 GLY A C 1
ATOM 1547 O O . GLY A 1 200 ? 16.515 23.903 -3.904 1.00 15.79 2877 GLY A O 1
ATOM 1548 N N . THR A 1 201 ? 16.151 25.967 -4.738 1.00 16.73 2878 THR A N 1
ATOM 1549 C CA . THR A 1 201 ? 14.768 26.044 -4.296 1.00 16.06 2878 THR A CA 1
ATOM 1550 C C . THR A 1 201 ? 13.832 26.120 -5.497 1.00 16.13 2878 THR A C 1
ATOM 1551 O O . THR A 1 201 ? 13.970 27.007 -6.343 1.00 14.89 2878 THR A O 1
ATOM 1555 N N . PHE A 1 202 ? 12.871 25.207 -5.552 1.00 15.07 2879 PHE A N 1
ATOM 1556 C CA . PHE A 1 202 ? 11.912 25.169 -6.652 1.00 17.79 2879 PHE A CA 1
ATOM 1557 C C . PHE A 1 202 ? 10.725 26.121 -6.457 1.00 17.26 2879 PHE A C 1
ATOM 1558 O O . PHE A 1 202 ? 10.154 26.200 -5.366 1.00 13.01 2879 PHE A O 1
ATOM 1566 N N . PHE A 1 203 ? 10.383 26.838 -7.531 1.00 16.18 2880 PHE A N 1
ATOM 1567 C CA . PHE A 1 203 ? 9.259 27.774 -7.573 1.00 16.27 2880 PHE A CA 1
ATOM 1568 C C . PHE A 1 203 ? 8.363 27.233 -8.702 1.00 18.11 2880 PHE A C 1
ATOM 1569 O O . PHE A 1 203 ? 8.756 27.267 -9.867 1.00 17.63 2880 PHE A O 1
ATOM 1577 N N . GLU A 1 204 ? 7.175 26.743 -8.366 1.00 17.71 2881 GLU A N 1
ATOM 1578 C CA . GLU A 1 204 ? 6.281 26.157 -9.369 1.00 23.55 2881 GLU A CA 1
ATOM 1579 C C . GLU A 1 204 ? 5.578 27.123 -10.330 1.00 25.84 2881 GLU A C 1
ATOM 1580 O O . GLU A 1 204 ? 4.996 26.679 -11.327 1.00 25.08 2881 GLU A O 1
ATOM 1586 N N . GLY A 1 205 ? 5.610 28.421 -10.028 1.00 24.54 2882 GLY A N 1
ATOM 1587 C CA . GLY A 1 205 ? 4.989 29.408 -10.901 1.00 25.00 2882 GLY A CA 1
ATOM 1588 C C . GLY A 1 205 ? 3.624 29.906 -10.460 1.00 26.79 2882 GLY A C 1
ATOM 1589 O O . GLY A 1 205 ? 2.954 30.623 -11.204 1.00 28.92 2882 GLY A O 1
ATOM 1590 N N . SER A 1 206 ? 3.214 29.553 -9.244 1.00 26.49 2883 SER A N 1
ATOM 1591 C CA . SER A 1 206 ? 1.907 29.953 -8.739 1.00 26.10 2883 SER A CA 1
ATOM 1592 C C . SER A 1 206 ? 1.917 30.948 -7.583 1.00 25.49 2883 SER A C 1
ATOM 1593 O O . SER A 1 206 ? 0.904 31.603 -7.330 1.00 25.05 2883 SER A O 1
ATOM 1596 N N . GLY A 1 207 ? 3.040 31.066 -6.878 1.00 22.07 2884 GLY A N 1
ATOM 1597 C CA . GLY A 1 207 ? 3.064 31.967 -5.739 1.00 20.73 2884 GLY A CA 1
ATOM 1598 C C . GLY A 1 207 ? 4.301 32.809 -5.477 1.00 20.16 2884 GLY A C 1
ATOM 1599 O O . GLY A 1 207 ? 4.788 33.499 -6.368 1.00 18.21 2884 GLY A O 1
ATOM 1600 N N . TYR A 1 208 ? 4.811 32.739 -4.247 1.00 18.45 2885 TYR A N 1
ATOM 1601 C CA . TYR A 1 208 ? 5.969 33.541 -3.843 1.00 18.07 2885 TYR A CA 1
ATOM 1602 C C . TYR A 1 208 ? 6.446 33.152 -2.446 1.00 18.05 2885 TYR A C 1
ATOM 1603 O O . TYR A 1 208 ? 5.835 32.322 -1.769 1.00 20.87 2885 TYR A O 1
ATOM 1612 N N . ALA A 1 209 ? 7.537 33.778 -2.017 1.00 18.60 2886 ALA A N 1
ATOM 1613 C CA . ALA A 1 209 ? 8.078 33.567 -0.679 1.00 19.09 2886 ALA A CA 1
ATOM 1614 C C . ALA A 1 209 ? 8.370 34.963 -0.136 1.00 18.03 2886 ALA A C 1
ATOM 1615 O O . ALA A 1 209 ? 8.974 35.777 -0.833 1.00 19.26 2886 ALA A O 1
ATOM 1617 N N . ALA A 1 210 ? 7.918 35.247 1.085 1.00 16.75 2887 ALA A N 1
ATOM 1618 C CA . ALA A 1 210 ? 8.149 36.559 1.707 1.00 18.79 2887 ALA A CA 1
ATOM 1619 C C . ALA A 1 210 ? 9.049 36.421 2.939 1.00 18.20 2887 ALA A C 1
ATOM 1620 O O . ALA A 1 210 ? 8.777 35.612 3.831 1.00 20.03 2887 ALA A O 1
ATOM 1622 N N . LEU A 1 211 ? 10.113 37.219 2.978 1.00 16.21 2888 LEU A N 1
ATOM 1623 C CA . LEU A 1 211 ? 11.096 37.193 4.068 1.00 20.65 2888 LEU A CA 1
ATOM 1624 C C . LEU A 1 211 ? 11.277 38.540 4.794 1.00 21.71 2888 LEU A C 1
ATOM 1625 O O . LEU A 1 211 ? 11.017 39.606 4.233 1.00 19.71 2888 LEU A O 1
ATOM 1630 N N . VAL A 1 212 ? 11.756 38.472 6.034 1.00 23.47 2889 VAL A N 1
ATOM 1631 C CA . VAL A 1 212 ? 12.006 39.657 6.855 1.00 25.85 2889 VAL A CA 1
ATOM 1632 C C . VAL A 1 212 ? 10.724 40.433 7.134 1.00 28.02 2889 VAL A C 1
ATOM 1633 O O . VAL A 1 212 ? 10.511 41.532 6.611 1.00 29.11 2889 VAL A O 1
ATOM 1637 N N . LYS A 1 213 ? 9.871 39.851 7.968 1.00 30.61 2890 LYS A N 1
ATOM 1638 C CA . LYS A 1 213 ? 8.600 40.470 8.313 1.00 33.17 2890 LYS A CA 1
ATOM 1639 C C . LYS A 1 213 ? 8.770 41.806 9.039 1.00 33.52 2890 LYS A C 1
ATOM 1640 O O . LYS A 1 213 ? 7.922 42.690 8.922 1.00 27.70 2890 LYS A O 1
ATOM 1646 N N . GLU A 1 214 ? 9.863 41.959 9.782 1.00 37.52 2891 GLU A N 1
ATOM 1647 C CA . GLU A 1 214 ? 10.095 43.203 10.512 1.00 40.16 2891 GLU A CA 1
ATOM 1648 C C . GLU A 1 214 ? 10.481 44.357 9.581 1.00 38.28 2891 GLU A C 1
ATOM 1649 O O . GLU A 1 214 ? 10.477 45.522 9.988 1.00 37.02 2891 GLU A O 1
ATOM 1655 N N . GLY A 1 215 ? 10.816 44.028 8.336 1.00 34.35 2892 GLY A N 1
ATOM 1656 C CA . GLY A 1 215 ? 11.172 45.055 7.370 1.00 31.34 2892 GLY A CA 1
ATOM 1657 C C . GLY A 1 215 ? 12.649 45.175 7.046 1.00 31.31 2892 GLY A C 1
ATOM 1658 O O . GLY A 1 215 ? 13.503 45.054 7.926 1.00 31.48 2892 GLY A O 1
ATOM 1659 N N . TYR A 1 216 ? 12.949 45.419 5.774 1.00 28.19 2893 TYR A N 1
ATOM 1660 C CA . TYR A 1 216 ? 14.327 45.571 5.326 1.00 30.30 2893 TYR A CA 1
ATOM 1661 C C . TYR A 1 216 ? 14.498 46.985 4.777 1.00 31.05 2893 TYR A C 1
ATOM 1662 O O . TYR A 1 216 ? 13.623 47.491 4.072 1.00 31.73 2893 TYR A O 1
ATOM 1671 N N . LYS A 1 217 ? 15.619 47.621 5.107 1.00 29.95 2894 LYS A N 1
ATOM 1672 C CA . LYS A 1 217 ? 15.896 48.979 4.639 1.00 30.48 2894 LYS A CA 1
ATOM 1673 C C . LYS A 1 217 ? 17.029 48.973 3.618 1.00 28.61 2894 LYS A C 1
ATOM 1674 O O . LYS A 1 217 ? 18.185 48.749 3.975 1.00 32.33 2894 LYS A O 1
ATOM 1680 N N . VAL A 1 218 ? 16.705 49.230 2.355 1.00 22.87 2895 VAL A N 1
ATOM 1681 C CA . VAL A 1 218 ? 17.718 49.238 1.308 1.00 26.56 2895 VAL A CA 1
ATOM 1682 C C . VAL A 1 218 ? 18.716 50.378 1.511 1.00 29.63 2895 VAL A C 1
ATOM 1683 O O . VAL A 1 218 ? 19.929 50.172 1.454 1.00 26.96 2895 VAL A O 1
ATOM 1687 N N . ARG A 1 219 ? 18.198 51.579 1.746 1.00 30.85 2896 ARG A N 1
ATOM 1688 C CA . ARG A 1 219 ? 19.034 52.753 1.965 1.00 34.84 2896 ARG A CA 1
ATOM 1689 C C . ARG A 1 219 ? 19.896 53.086 0.747 1.00 35.89 2896 ARG A C 1
ATOM 1690 O O . ARG A 1 219 ? 19.436 52.990 -0.388 1.00 34.37 2896 ARG A O 1
ATOM 1698 N N . LEU A 1 220 ? 21.151 53.462 0.981 1.00 34.54 2897 LEU A N 1
ATOM 1699 C CA . LEU A 1 220 ? 22.040 53.850 -0.114 1.00 38.01 2897 LEU A CA 1
ATOM 1700 C C . LEU A 1 220 ? 22.762 52.742 -0.874 1.00 38.22 2897 LEU A C 1
ATOM 1701 O O . LEU A 1 220 ? 22.798 52.754 -2.104 1.00 37.51 2897 LEU A O 1
ATOM 1706 N N . ASP A 1 221 ? 23.351 51.793 -0.156 1.00 39.70 2898 ASP A N 1
ATOM 1707 C CA . ASP A 1 221 ? 24.085 50.727 -0.824 1.00 43.09 2898 ASP A CA 1
ATOM 1708 C C . ASP A 1 221 ? 23.599 49.326 -0.467 1.00 43.66 2898 ASP A C 1
ATOM 1709 O O . ASP A 1 221 ? 23.313 49.020 0.695 1.00 45.48 2898 ASP A O 1
ATOM 1714 N N . LEU A 1 222 ? 23.509 48.481 -1.489 1.00 43.29 2899 LEU A N 1
ATOM 1715 C CA . LEU A 1 222 ? 23.058 47.106 -1.326 1.00 41.28 2899 LEU A CA 1
ATOM 1716 C C . LEU A 1 222 ? 23.441 46.279 -2.551 1.00 40.40 2899 LEU A C 1
ATOM 1717 O O . LEU A 1 222 ? 23.183 46.679 -3.686 1.00 37.26 2899 LEU A O 1
ATOM 1722 N N . GLN A 1 223 ? 24.060 45.127 -2.314 1.00 38.95 2900 GLN A N 1
ATOM 1723 C CA . GLN A 1 223 ? 24.471 44.245 -3.400 1.00 37.58 2900 GLN A CA 1
ATOM 1724 C C . GLN A 1 223 ? 23.655 42.957 -3.341 1.00 34.03 2900 GLN A C 1
ATOM 1725 O O . GLN A 1 223 ? 23.624 42.286 -2.312 1.00 32.33 2900 GLN A O 1
ATOM 1731 N N . ILE A 1 224 ? 22.989 42.625 -4.442 1.00 31.91 2901 ILE A N 1
ATOM 1732 C CA . ILE A 1 224 ? 22.189 41.404 -4.510 1.00 33.07 2901 ILE A CA 1
ATOM 1733 C C . ILE A 1 224 ? 22.816 40.430 -5.500 1.00 29.82 2901 ILE A C 1
ATOM 1734 O O . ILE A 1 224 ? 23.097 40.795 -6.643 1.00 31.34 2901 ILE A O 1
ATOM 1739 N N . THR A 1 225 ? 23.044 39.198 -5.053 1.00 30.42 2902 THR A N 1
ATOM 1740 C CA . THR A 1 225 ? 23.630 38.164 -5.904 1.00 28.57 2902 THR A CA 1
ATOM 1741 C C . THR A 1 225 ? 22.808 36.882 -5.790 1.00 28.06 2902 THR A C 1
ATOM 1742 O O . THR A 1 225 ? 22.298 36.553 -4.719 1.00 26.10 2902 THR A O 1
ATOM 1746 N N . LEU A 1 226 ? 22.682 36.161 -6.897 1.00 26.87 2903 LEU A N 1
ATOM 1747 C CA . LEU A 1 226 ? 21.922 34.922 -6.904 1.00 26.58 2903 LEU A CA 1
ATOM 1748 C C . LEU A 1 226 ? 22.161 34.171 -8.199 1.00 26.32 2903 LEU A C 1
ATOM 1749 O O . LEU A 1 226 ? 22.722 34.716 -9.145 1.00 28.55 2903 LEU A O 1
ATOM 1754 N N . GLU A 1 227 ? 21.738 32.912 -8.225 1.00 26.69 2904 GLU A N 1
ATOM 1755 C CA . GLU A 1 227 ? 21.848 32.080 -9.415 1.00 24.90 2904 GLU A CA 1
ATOM 1756 C C . GLU A 1 227 ? 20.440 31.588 -9.694 1.00 23.83 2904 GLU A C 1
ATOM 1757 O O . GLU A 1 227 ? 19.688 31.288 -8.763 1.00 20.49 2904 GLU A O 1
ATOM 1763 N N . PHE A 1 228 ? 20.071 31.508 -10.968 1.00 21.55 2905 PHE A N 1
ATOM 1764 C CA . PHE A 1 228 ? 18.737 31.047 -11.312 1.00 19.76 2905 PHE A CA 1
ATOM 1765 C C . PHE A 1 228 ? 18.750 30.182 -12.566 1.00 20.87 2905 PHE A C 1
ATOM 1766 O O . PHE A 1 228 ? 19.653 30.284 -13.389 1.00 24.59 2905 PHE A O 1
ATOM 1774 N N . ARG A 1 229 ? 17.737 29.331 -12.695 1.00 21.68 2906 ARG A N 1
ATOM 1775 C CA . ARG A 1 229 ? 17.575 28.471 -13.860 1.00 20.99 2906 ARG A CA 1
ATOM 1776 C C . ARG A 1 229 ? 16.081 28.467 -14.127 1.00 20.84 2906 ARG A C 1
ATOM 1777 O O . ARG A 1 229 ? 15.275 28.411 -13.194 1.00 21.21 2906 ARG A O 1
ATOM 1785 N N . THR A 1 230 ? 15.700 28.541 -15.395 1.00 21.76 2907 THR A N 1
ATOM 1786 C CA . THR A 1 230 ? 14.285 28.566 -15.732 1.00 20.17 2907 THR A CA 1
ATOM 1787 C C . THR A 1 230 ? 14.044 28.197 -17.188 1.00 20.18 2907 THR A C 1
ATOM 1788 O O . THR A 1 230 ? 14.946 28.294 -18.017 1.00 20.14 2907 THR A O 1
ATOM 1792 N N . THR A 1 231 ? 12.825 27.756 -17.478 1.00 18.73 2908 THR A N 1
ATOM 1793 C CA . THR A 1 231 ? 12.425 27.409 -18.835 1.00 23.34 2908 THR A CA 1
ATOM 1794 C C . THR A 1 231 ? 11.218 28.268 -19.223 1.00 23.21 2908 THR A C 1
ATOM 1795 O O . THR A 1 231 ? 10.407 27.876 -20.067 1.00 23.10 2908 THR A O 1
ATOM 1799 N N . SER A 1 232 ? 11.108 29.435 -18.589 1.00 24.52 2909 SER A N 1
ATOM 1800 C CA . SER A 1 232 ? 10.022 30.384 -18.846 1.00 26.38 2909 SER A CA 1
ATOM 1801 C C . SER A 1 232 ? 10.608 31.755 -19.181 1.00 27.99 2909 SER A C 1
ATOM 1802 O O . SER A 1 232 ? 11.680 32.121 -18.690 1.00 25.64 2909 SER A O 1
ATOM 1805 N N . LYS A 1 233 ? 9.899 32.518 -20.007 1.00 28.18 2910 LYS A N 1
ATOM 1806 C CA . LYS A 1 233 ? 10.383 33.830 -20.428 1.00 29.40 2910 LYS A CA 1
ATOM 1807 C C . LYS A 1 233 ? 9.988 34.997 -19.529 1.00 26.85 2910 LYS A C 1
ATOM 1808 O O . LYS A 1 233 ? 10.525 36.092 -19.675 1.00 28.93 2910 LYS A O 1
ATOM 1814 N N . ASN A 1 234 ? 9.057 34.775 -18.605 1.00 25.99 2911 ASN A N 1
ATOM 1815 C CA . ASN A 1 234 ? 8.636 35.850 -17.712 1.00 24.93 2911 ASN A CA 1
ATOM 1816 C C . ASN A 1 234 ? 8.528 35.399 -16.259 1.00 23.63 2911 ASN A C 1
ATOM 1817 O O . ASN A 1 234 ? 7.963 34.349 -15.968 1.00 20.42 2911 ASN A O 1
ATOM 1822 N N . GLY A 1 235 ? 9.069 36.202 -15.348 1.00 20.77 2912 GLY A N 1
ATOM 1823 C CA . GLY A 1 235 ? 8.998 35.841 -13.948 1.00 20.63 2912 GLY A CA 1
ATOM 1824 C C . GLY A 1 235 ? 9.675 36.830 -13.029 1.00 16.38 2912 GLY A C 1
ATOM 1825 O O . GLY A 1 235 ? 10.801 37.260 -13.283 1.00 19.27 2912 GLY A O 1
ATOM 1826 N N . VAL A 1 236 ? 8.973 37.198 -11.963 1.00 14.90 2913 VAL A N 1
ATOM 1827 C CA . VAL A 1 236 ? 9.503 38.120 -10.975 1.00 17.10 2913 VAL A CA 1
ATOM 1828 C C . VAL A 1 236 ? 10.526 37.377 -10.121 1.00 16.82 2913 VAL A C 1
ATOM 1829 O O . VAL A 1 236 ? 10.297 36.239 -9.730 1.00 16.87 2913 VAL A O 1
ATOM 1833 N N . LEU A 1 237 ? 11.650 38.022 -9.830 1.00 17.21 2914 LEU A N 1
ATOM 1834 C CA . LEU A 1 237 ? 12.682 37.400 -9.006 1.00 17.47 2914 LEU A CA 1
ATOM 1835 C C . LEU A 1 237 ? 12.686 37.966 -7.587 1.00 19.40 2914 LEU A C 1
ATOM 1836 O O . LEU A 1 237 ? 12.629 37.212 -6.611 1.00 16.27 2914 LEU A O 1
ATOM 1841 N N . LEU A 1 238 ? 12.736 39.291 -7.468 1.00 16.43 2915 LEU A N 1
ATOM 1842 C CA . LEU A 1 238 ? 12.765 39.909 -6.153 1.00 17.64 2915 LEU A CA 1
ATOM 1843 C C . LEU A 1 238 ? 12.239 41.342 -6.134 1.00 19.44 2915 LEU A C 1
ATOM 1844 O O . LEU A 1 238 ? 12.392 42.088 -7.105 1.00 20.80 2915 LEU A O 1
ATOM 1849 N N . GLY A 1 239 ? 11.607 41.705 -5.017 1.00 18.08 2916 GLY A N 1
ATOM 1850 C CA . GLY A 1 239 ? 11.072 43.042 -4.846 1.00 17.71 2916 GLY A CA 1
ATOM 1851 C C . GLY A 1 239 ? 10.990 43.466 -3.387 1.00 18.73 2916 GLY A C 1
ATOM 1852 O O . GLY A 1 239 ? 10.607 42.682 -2.510 1.00 15.53 2916 GLY A O 1
ATOM 1853 N N . ILE A 1 240 ? 11.383 44.708 -3.119 1.00 18.22 2917 ILE A N 1
ATOM 1854 C CA . ILE A 1 240 ? 11.317 45.276 -1.772 1.00 20.39 2917 ILE A CA 1
ATOM 1855 C C . ILE A 1 240 ? 10.715 46.659 -1.988 1.00 18.59 2917 ILE A C 1
ATOM 1856 O O . ILE A 1 240 ? 11.350 47.524 -2.596 1.00 16.88 2917 ILE A O 1
ATOM 1861 N N . SER A 1 241 ? 9.501 46.874 -1.493 1.00 16.77 2918 SER A N 1
ATOM 1862 C CA . SER A 1 241 ? 8.836 48.152 -1.723 1.00 18.19 2918 SER A CA 1
ATOM 1863 C C . SER A 1 241 ? 8.063 48.746 -0.552 1.00 20.43 2918 SER A C 1
ATOM 1864 O O . SER A 1 241 ? 7.478 48.026 0.258 1.00 22.05 2918 SER A O 1
ATOM 1867 N N . SER A 1 242 ? 8.073 50.074 -0.469 1.00 22.27 2919 SER A N 1
ATOM 1868 C CA . SER A 1 242 ? 7.322 50.772 0.567 1.00 24.38 2919 SER A CA 1
ATOM 1869 C C . SER A 1 242 ? 5.914 50.894 -0.019 1.00 26.61 2919 SER A C 1
ATOM 1870 O O . SER A 1 242 ? 5.716 50.647 -1.208 1.00 28.25 2919 SER A O 1
ATOM 1873 N N . ALA A 1 243 ? 4.940 51.268 0.802 1.00 25.98 2920 ALA A N 1
ATOM 1874 C CA . ALA A 1 243 ? 3.575 51.418 0.315 1.00 29.24 2920 ALA A CA 1
ATOM 1875 C C . ALA A 1 243 ? 3.449 52.740 -0.449 1.00 30.66 2920 ALA A C 1
ATOM 1876 O O . ALA A 1 243 ? 2.377 53.082 -0.949 1.00 31.48 2920 ALA A O 1
ATOM 1878 N N . LYS A 1 244 ? 4.556 53.470 -0.542 1.00 31.06 2921 LYS A N 1
ATOM 1879 C CA . LYS A 1 244 ? 4.576 54.752 -1.235 1.00 32.55 2921 LYS A CA 1
ATOM 1880 C C . LYS A 1 244 ? 5.329 54.727 -2.566 1.00 30.06 2921 LYS A C 1
ATOM 1881 O O . LYS A 1 244 ? 4.830 54.176 -3.552 1.00 28.16 2921 LYS A O 1
ATOM 1887 N N . VAL A 1 245 ? 6.528 55.314 -2.587 1.00 24.83 2922 VAL A N 1
ATOM 1888 C CA . VAL A 1 245 ? 7.335 55.394 -3.806 1.00 22.94 2922 VAL A CA 1
ATOM 1889 C C . VAL A 1 245 ? 8.667 54.615 -3.793 1.00 23.55 2922 VAL A C 1
ATOM 1890 O O . VAL A 1 245 ? 8.948 53.826 -4.702 1.00 21.92 2922 VAL A O 1
ATOM 1894 N N . ASP A 1 246 ? 9.491 54.849 -2.778 1.00 24.45 2923 ASP A N 1
ATOM 1895 C CA . ASP A 1 246 ? 10.788 54.178 -2.668 1.00 22.16 2923 ASP A CA 1
ATOM 1896 C C . ASP A 1 246 ? 10.695 52.650 -2.798 1.00 21.33 2923 ASP A C 1
ATOM 1897 O O . ASP A 1 246 ? 9.953 52.003 -2.056 1.00 22.99 2923 ASP A O 1
ATOM 1902 N N . ALA A 1 247 ? 11.460 52.083 -3.731 1.00 23.09 2924 ALA A N 1
ATOM 1903 C CA . ALA A 1 247 ? 11.455 50.633 -3.949 1.00 23.56 2924 ALA A CA 1
ATOM 1904 C C . ALA A 1 247 ? 12.497 50.154 -4.961 1.00 25.31 2924 ALA A C 1
ATOM 1905 O O . ALA A 1 247 ? 13.044 50.947 -5.730 1.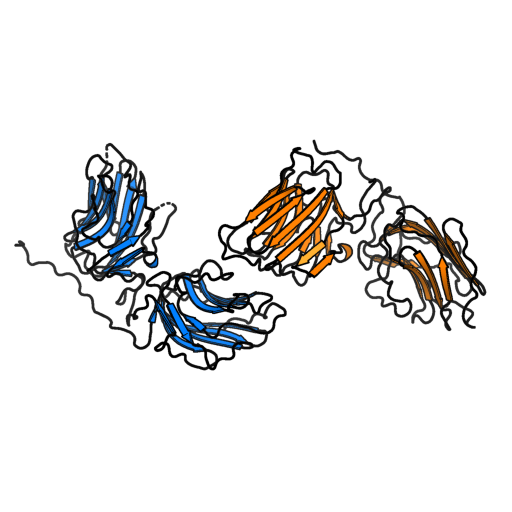00 23.47 2924 ALA A O 1
ATOM 1907 N N . ILE A 1 248 ? 12.775 48.849 -4.941 1.00 23.45 2925 ILE A N 1
ATOM 1908 C CA . ILE A 1 248 ? 13.708 48.231 -5.885 1.00 21.56 2925 ILE A CA 1
ATOM 1909 C C . ILE A 1 248 ? 13.094 46.919 -6.375 1.00 22.39 2925 ILE A C 1
ATOM 1910 O O . ILE A 1 248 ? 12.308 46.296 -5.661 1.00 22.07 2925 ILE A O 1
ATOM 1915 N N . GLY A 1 249 ? 13.444 46.507 -7.590 1.00 24.14 2926 GLY A N 1
ATOM 1916 C CA . GLY A 1 249 ? 12.902 45.272 -8.136 1.00 23.24 2926 GLY A CA 1
ATOM 1917 C C . GLY A 1 249 ? 13.815 44.595 -9.142 1.00 24.07 2926 GLY A C 1
ATOM 1918 O O . GLY A 1 249 ? 14.592 45.257 -9.828 1.00 24.54 2926 GLY A O 1
ATOM 1919 N N . LEU A 1 250 ? 13.719 43.267 -9.217 1.00 24.01 2927 LEU A N 1
ATOM 1920 C CA . LEU A 1 250 ? 14.510 42.457 -10.141 1.00 22.45 2927 LEU A CA 1
ATOM 1921 C C . LEU A 1 250 ? 13.514 41.490 -10.787 1.00 23.24 2927 LEU A C 1
ATOM 1922 O O . LEU A 1 250 ? 12.802 40.769 -10.084 1.00 23.28 2927 LEU A O 1
ATOM 1927 N N . GLU A 1 251 ? 13.456 41.476 -12.114 1.00 22.42 2928 GLU A N 1
ATOM 1928 C CA . GLU A 1 251 ? 12.511 40.615 -12.818 1.00 21.52 2928 GLU A CA 1
ATOM 1929 C C . GLU A 1 251 ? 12.965 40.227 -14.219 1.00 25.01 2928 GLU A C 1
ATOM 1930 O O . GLU A 1 251 ? 13.828 40.877 -14.814 1.00 23.36 2928 GLU A O 1
ATOM 1936 N N . ILE A 1 252 ? 12.374 39.149 -14.729 1.00 23.45 2929 ILE A N 1
ATOM 1937 C CA . ILE A 1 252 ? 12.659 38.654 -16.070 1.00 24.62 2929 ILE A CA 1
ATOM 1938 C C . ILE A 1 252 ? 11.402 38.929 -16.896 1.00 24.01 2929 ILE A C 1
ATOM 1939 O O . ILE A 1 252 ? 10.331 38.420 -16.583 1.00 24.73 2929 ILE A O 1
ATOM 1944 N N . VAL A 1 253 ? 11.533 39.749 -17.933 1.00 25.25 2930 VAL A N 1
ATOM 1945 C CA . VAL A 1 253 ? 10.404 40.082 -18.798 1.00 26.28 2930 VAL A CA 1
ATOM 1946 C C . VAL A 1 253 ? 10.806 39.881 -20.258 1.00 26.12 2930 VAL A C 1
ATOM 1947 O O . VAL A 1 253 ? 11.702 40.556 -20.764 1.00 25.24 2930 VAL A O 1
ATOM 1951 N N . ASP A 1 254 ? 10.146 38.935 -20.918 1.00 29.12 2931 ASP A N 1
ATOM 1952 C CA . ASP A 1 254 ? 10.412 38.621 -22.318 1.00 30.97 2931 ASP A CA 1
ATOM 1953 C C . ASP A 1 254 ? 11.863 38.244 -22.599 1.00 30.34 2931 ASP A C 1
ATOM 1954 O O . ASP A 1 254 ? 12.444 38.677 -23.597 1.00 31.00 2931 ASP A O 1
ATOM 1959 N N . GLY A 1 255 ? 12.445 37.436 -21.719 1.00 26.69 2932 GLY A N 1
ATOM 1960 C CA . GLY A 1 255 ? 13.816 37.002 -21.914 1.00 26.91 2932 GLY A CA 1
ATOM 1961 C C . GLY A 1 255 ? 14.903 37.955 -21.455 1.00 27.27 2932 GLY A C 1
ATOM 1962 O O . GLY A 1 255 ? 16.085 37.629 -21.542 1.00 30.89 2932 GLY A O 1
ATOM 1963 N N . LYS A 1 256 ? 14.523 39.131 -20.969 1.00 25.54 2933 LYS A N 1
ATOM 1964 C CA . LYS A 1 256 ? 15.506 40.102 -20.493 1.00 27.81 2933 LYS A CA 1
ATOM 1965 C C . LYS A 1 256 ? 15.415 40.282 -18.982 1.00 27.17 2933 LYS A C 1
ATOM 1966 O O . LYS A 1 256 ? 14.363 40.064 -18.388 1.00 27.79 2933 LYS A O 1
ATOM 1972 N N . VAL A 1 257 ? 16.523 40.681 -18.367 1.00 25.15 2934 VAL A N 1
ATOM 1973 C CA . VAL A 1 257 ? 16.548 40.913 -16.932 1.00 27.15 2934 VAL A CA 1
ATOM 1974 C C . VAL A 1 257 ? 16.530 42.420 -16.683 1.00 28.46 2934 VAL A C 1
ATOM 1975 O O . VAL A 1 257 ? 17.321 43.165 -17.274 1.00 27.94 2934 VAL A O 1
ATOM 1979 N N . LEU A 1 258 ? 15.617 42.859 -15.818 1.00 26.67 2935 LEU A N 1
ATOM 1980 C CA . LEU A 1 258 ? 15.480 44.271 -15.483 1.00 25.76 2935 LEU A CA 1
ATOM 1981 C C . LEU A 1 258 ? 15.709 44.506 -13.994 1.00 26.17 2935 LEU A C 1
ATOM 1982 O O . LEU A 1 258 ? 15.222 43.748 -13.147 1.00 23.01 2935 LEU A O 1
ATOM 1987 N N . PHE A 1 259 ? 16.456 45.563 -13.693 1.00 22.10 2936 PHE A N 1
ATOM 1988 C CA . PHE A 1 259 ? 16.768 45.958 -12.326 1.00 26.44 2936 PHE A CA 1
ATOM 1989 C C . PHE A 1 259 ? 16.268 47.397 -12.178 1.00 27.98 2936 PHE A C 1
ATOM 1990 O O . PHE A 1 259 ? 16.880 48.323 -12.709 1.00 27.80 2936 PHE A O 1
ATOM 1998 N N . HIS A 1 260 ? 15.141 47.569 -11.486 1.00 28.59 2937 HIS A N 1
ATOM 1999 C CA . HIS A 1 260 ? 14.545 48.891 -11.279 1.00 25.55 2937 HIS A CA 1
ATOM 2000 C C . HIS A 1 260 ? 14.859 49.425 -9.895 1.00 25.92 2937 HIS A C 1
ATOM 2001 O O . HIS A 1 260 ? 14.917 48.674 -8.925 1.00 26.23 2937 HIS A O 1
ATOM 2008 N N . VAL A 1 261 ? 15.030 50.736 -9.801 1.00 26.49 2938 VAL A N 1
ATOM 2009 C CA . VAL A 1 261 ? 15.305 51.372 -8.526 1.00 23.28 2938 VAL A CA 1
ATOM 2010 C C . VAL A 1 261 ? 14.625 52.737 -8.499 1.00 26.84 2938 VAL A C 1
ATOM 2011 O O . VAL A 1 261 ? 14.611 53.445 -9.505 1.00 25.13 2938 VAL A O 1
ATOM 2015 N N . ASN A 1 262 ? 14.040 53.092 -7.359 1.00 26.41 2939 ASN A N 1
ATOM 2016 C CA . ASN A 1 262 ? 13.389 54.393 -7.220 1.00 28.78 2939 ASN A CA 1
ATOM 2017 C C . ASN A 1 262 ? 13.716 54.976 -5.854 1.00 27.59 2939 ASN A C 1
ATOM 2018 O O . ASN A 1 262 ? 13.283 54.454 -4.825 1.00 26.40 2939 ASN A O 1
ATOM 2023 N N . ASN A 1 263 ? 14.482 56.062 -5.856 1.00 29.15 2940 ASN A N 1
ATOM 2024 C CA . ASN A 1 263 ? 14.892 56.729 -4.627 1.00 28.35 2940 ASN A CA 1
ATOM 2025 C C . ASN A 1 263 ? 13.981 57.905 -4.279 1.00 30.14 2940 ASN A C 1
ATOM 2026 O O . ASN A 1 263 ? 14.338 58.769 -3.474 1.00 25.72 2940 ASN A O 1
ATOM 2031 N N . GLY A 1 264 ? 12.799 57.929 -4.890 1.00 30.06 2941 GLY A N 1
ATOM 2032 C CA . GLY A 1 264 ? 11.850 58.994 -4.622 1.00 29.24 2941 GLY A CA 1
ATOM 2033 C C . GLY A 1 264 ? 11.792 60.078 -5.684 1.00 28.02 2941 GLY A C 1
ATOM 2034 O O . GLY A 1 264 ? 11.043 61.044 -5.540 1.00 25.59 2941 GLY A O 1
ATOM 2035 N N . ALA A 1 265 ? 12.569 59.918 -6.751 1.00 27.50 2942 ALA A N 1
ATOM 2036 C CA . ALA A 1 265 ? 12.598 60.902 -7.831 1.00 29.54 2942 ALA A CA 1
ATOM 2037 C C . ALA A 1 265 ? 12.254 60.285 -9.177 1.00 29.60 2942 ALA A C 1
ATOM 2038 O O . ALA A 1 265 ? 12.418 60.924 -10.214 1.00 31.26 2942 ALA A O 1
ATOM 2040 N N . GLY A 1 266 ? 11.782 59.042 -9.162 1.00 29.14 2943 GLY A N 1
ATOM 2041 C CA . GLY A 1 266 ? 11.431 58.377 -10.404 1.00 27.84 2943 GLY A CA 1
ATOM 2042 C C . GLY A 1 266 ? 12.184 57.076 -10.607 1.00 27.07 2943 GLY A C 1
ATOM 2043 O O . GLY A 1 266 ? 13.262 56.879 -10.052 1.00 26.19 2943 GLY A O 1
ATOM 2044 N N . ARG A 1 267 ? 11.623 56.189 -11.420 1.00 28.65 2944 ARG A N 1
ATOM 2045 C CA . ARG A 1 267 ? 12.245 54.892 -11.682 1.00 28.67 2944 ARG A CA 1
ATOM 2046 C C . ARG A 1 267 ? 13.503 54.954 -12.549 1.00 30.24 2944 ARG A C 1
ATOM 2047 O O . ARG A 1 267 ? 13.518 55.597 -13.600 1.00 30.86 2944 ARG A O 1
ATOM 2055 N N . ILE A 1 268 ? 14.551 54.279 -12.084 1.00 28.11 2945 ILE A N 1
ATOM 2056 C CA . ILE A 1 268 ? 15.826 54.185 -12.792 1.00 31.20 2945 ILE A CA 1
ATOM 2057 C C . ILE A 1 268 ? 15.921 52.706 -13.175 1.00 29.11 2945 ILE A C 1
ATOM 2058 O O . ILE A 1 268 ? 15.757 51.838 -12.319 1.00 27.86 2945 ILE A O 1
ATOM 2063 N N . THR A 1 269 ? 16.185 52.418 -14.447 1.00 30.04 2946 THR A N 1
ATOM 2064 C CA . THR A 1 269 ? 16.235 51.030 -14.904 1.00 31.54 2946 THR A CA 1
ATOM 2065 C C . THR A 1 269 ? 17.458 50.577 -15.702 1.00 34.65 2946 THR A C 1
ATOM 2066 O O . THR A 1 269 ? 17.844 51.213 -16.686 1.00 36.76 2946 THR A O 1
ATOM 2070 N N . ALA A 1 270 ? 18.050 49.462 -15.272 1.00 33.33 2947 ALA A N 1
ATOM 2071 C CA . ALA A 1 270 ? 19.193 48.861 -15.956 1.00 32.43 2947 ALA A CA 1
ATOM 2072 C C . ALA A 1 270 ? 18.642 47.611 -16.645 1.00 32.90 2947 ALA A C 1
ATOM 2073 O O . ALA A 1 270 ? 18.069 46.739 -15.988 1.00 34.47 2947 ALA A O 1
ATOM 2075 N N . THR A 1 271 ? 18.821 47.515 -17.957 1.00 31.45 2948 THR A N 1
ATOM 2076 C CA . THR A 1 271 ? 18.293 46.387 -18.719 1.00 33.20 2948 THR A CA 1
ATOM 2077 C C . THR A 1 271 ? 19.351 45.515 -19.395 1.00 35.33 2948 THR A C 1
ATOM 2078 O O . THR A 1 271 ? 20.226 46.021 -20.101 1.00 32.26 2948 THR A O 1
ATOM 2082 N N . TYR A 1 272 ? 19.257 44.203 -19.179 1.00 35.38 2949 TYR A N 1
ATOM 2083 C CA . TYR A 1 272 ? 20.186 43.249 -19.783 1.00 36.88 2949 TYR A CA 1
ATOM 2084 C C . TYR A 1 272 ? 19.479 42.367 -20.807 1.00 38.34 2949 TYR A C 1
ATOM 2085 O O . TYR A 1 272 ? 18.583 41.597 -20.460 1.00 34.10 2949 TYR A O 1
ATOM 2094 N N . GLN A 1 273 ? 19.883 42.476 -22.068 1.00 40.43 2950 GLN A N 1
ATOM 2095 C CA . GLN A 1 273 ? 19.286 41.659 -23.116 1.00 44.39 2950 GLN A CA 1
ATOM 2096 C C . GLN A 1 273 ? 20.349 40.785 -23.768 1.00 45.71 2950 GLN A C 1
ATOM 2097 O O . GLN A 1 273 ? 21.316 41.289 -24.336 1.00 45.78 2950 GLN A O 1
ATOM 2103 N N . PRO A 1 274 ? 20.184 39.456 -23.687 1.00 46.88 2951 PRO A N 1
ATOM 2104 C CA . PRO A 1 274 ? 21.135 38.505 -24.274 1.00 47.71 2951 PRO A CA 1
ATOM 2105 C C . PRO A 1 274 ? 21.044 38.444 -25.800 1.00 48.60 2951 PRO A C 1
ATOM 2106 O O . PRO A 1 274 ? 20.037 38.846 -26.384 1.00 46.59 2951 PRO A O 1
ATOM 2110 N N . ARG A 1 275 ? 22.098 37.932 -26.432 1.00 51.21 2952 ARG A N 1
ATOM 2111 C CA . ARG A 1 275 ? 22.153 37.813 -27.889 1.00 53.50 2952 ARG A CA 1
ATOM 2112 C C . ARG A 1 275 ? 20.944 37.057 -28.432 1.00 52.77 2952 ARG A C 1
ATOM 2113 O O . ARG A 1 275 ? 20.354 37.451 -29.438 1.00 52.20 2952 ARG A O 1
ATOM 2121 N N . ALA A 1 276 ? 20.589 35.963 -27.767 1.00 52.49 2953 ALA A N 1
ATOM 2122 C CA . ALA A 1 276 ? 19.448 35.153 -28.178 1.00 52.28 2953 ALA A CA 1
ATOM 2123 C C . ALA A 1 276 ? 18.299 35.363 -27.199 1.00 52.31 2953 ALA A C 1
ATOM 2124 O O . ALA A 1 276 ? 18.514 35.470 -25.992 1.00 52.38 2953 ALA A O 1
ATOM 2126 N N . ALA A 1 277 ? 17.079 35.417 -27.726 1.00 51.32 2954 ALA A N 1
ATOM 2127 C CA . ALA A 1 277 ? 15.890 35.621 -26.905 1.00 49.85 2954 ALA A CA 1
ATOM 2128 C C . ALA A 1 277 ? 15.675 34.505 -25.883 1.00 47.76 2954 ALA A C 1
ATOM 2129 O O . ALA A 1 277 ? 15.266 34.758 -24.752 1.00 47.55 2954 ALA A O 1
ATOM 2131 N N . ARG A 1 278 ? 15.954 33.271 -26.287 1.00 46.54 2955 ARG A N 1
ATOM 2132 C CA . ARG A 1 278 ? 15.775 32.119 -25.410 1.00 44.44 2955 ARG A CA 1
ATOM 2133 C C . ARG A 1 278 ? 17.026 31.743 -24.615 1.00 40.35 2955 ARG A C 1
ATOM 2134 O O . ARG A 1 278 ? 17.040 30.733 -23.911 1.00 39.77 2955 ARG A O 1
ATOM 2142 N N . ALA A 1 279 ? 18.066 32.563 -24.717 1.00 36.75 2956 ALA A N 1
ATOM 2143 C CA . ALA A 1 279 ? 19.322 32.295 -24.023 1.00 35.36 2956 ALA A CA 1
ATOM 2144 C C . ALA A 1 279 ? 19.172 32.017 -22.530 1.00 34.73 2956 ALA A C 1
ATOM 2145 O O . ALA A 1 279 ? 19.757 31.065 -22.008 1.00 34.58 2956 ALA A O 1
ATOM 2147 N N . LEU A 1 280 ? 18.387 32.840 -21.842 1.00 34.12 2957 LEU A N 1
ATOM 2148 C CA . LEU A 1 280 ? 18.206 32.680 -20.401 1.00 32.74 2957 LEU A CA 1
ATOM 2149 C C . LEU A 1 280 ? 17.232 31.587 -19.963 1.00 31.00 2957 LEU A C 1
ATOM 2150 O O . LEU A 1 280 ? 17.285 31.141 -18.816 1.00 31.98 2957 LEU A O 1
ATOM 2155 N N . CYS A 1 281 ? 16.345 31.152 -20.853 1.00 28.24 2958 CYS A N 1
ATOM 2156 C CA . CYS A 1 281 ? 15.401 30.101 -20.484 1.00 28.50 2958 CYS A CA 1
ATOM 2157 C C . CYS A 1 281 ? 15.865 28.751 -21.025 1.00 27.70 2958 CYS A C 1
ATOM 2158 O O . CYS A 1 281 ? 15.055 27.909 -21.424 1.00 26.31 2958 CYS A O 1
ATOM 2161 N N . ASP A 1 282 ? 17.182 28.550 -21.013 1.00 27.02 2959 ASP A N 1
ATOM 2162 C CA . ASP A 1 282 ? 17.779 27.313 -21.504 1.00 26.93 2959 ASP A CA 1
ATOM 2163 C C . ASP A 1 282 ? 17.845 26.201 -20.457 1.00 25.78 2959 ASP A C 1
ATOM 2164 O O . ASP A 1 282 ? 18.340 25.106 -20.732 1.00 26.57 2959 ASP A O 1
ATOM 2169 N N . GLY A 1 283 ? 17.345 26.475 -19.257 1.00 24.26 2960 GLY A N 1
ATOM 2170 C CA . GLY A 1 283 ? 17.352 25.458 -18.215 1.00 25.78 2960 GLY A CA 1
ATOM 2171 C C . GLY A 1 283 ? 18.676 25.280 -17.493 1.00 26.68 2960 GLY A C 1
ATOM 2172 O O . GLY A 1 283 ? 18.809 24.413 -16.627 1.00 30.29 2960 GLY A O 1
ATOM 2173 N N . LYS A 1 284 ? 19.661 26.093 -17.846 1.00 26.50 2961 LYS A N 1
ATOM 2174 C CA . LYS A 1 284 ? 20.970 26.026 -17.209 1.00 27.20 2961 LYS A CA 1
ATOM 2175 C C . LYS A 1 284 ? 21.093 27.163 -16.203 1.00 26.53 2961 LYS A C 1
ATOM 2176 O O . LYS A 1 284 ? 20.307 28.107 -16.229 1.00 25.58 2961 LYS A O 1
ATOM 2182 N N . TRP A 1 285 ? 22.076 27.078 -15.314 1.00 26.56 2962 TRP A N 1
ATOM 2183 C CA . TRP A 1 285 ? 22.250 28.115 -14.307 1.00 24.76 2962 TRP A CA 1
ATOM 2184 C C . TRP A 1 285 ? 22.952 29.371 -14.822 1.00 25.37 2962 TRP A C 1
ATOM 2185 O O . TRP A 1 285 ? 23.896 29.299 -15.612 1.00 25.84 2962 TRP A O 1
ATOM 2196 N N . HIS A 1 286 ? 22.471 30.522 -14.358 1.00 24.85 2963 HIS A N 1
ATOM 2197 C CA . HIS A 1 286 ? 23.022 31.823 -14.726 1.00 23.34 2963 HIS A CA 1
ATOM 2198 C C . HIS A 1 286 ? 23.293 32.603 -13.456 1.00 22.98 2963 HIS A C 1
ATOM 2199 O O . HIS A 1 286 ? 22.531 32.509 -12.488 1.00 24.31 2963 HIS A O 1
ATOM 2206 N N . THR A 1 287 ? 24.383 33.360 -13.440 1.00 22.31 2964 THR A N 1
ATOM 2207 C CA . THR A 1 287 ? 24.706 34.151 -12.267 1.00 24.99 2964 THR A CA 1
ATOM 2208 C C . THR A 1 287 ? 24.125 35.539 -12.469 1.00 26.32 2964 THR A C 1
ATOM 2209 O O . THR A 1 287 ? 24.015 36.018 -13.602 1.00 26.93 2964 THR A O 1
ATOM 2213 N N . LEU A 1 288 ? 23.733 36.176 -11.374 1.00 25.58 2965 LEU A N 1
ATOM 2214 C CA . LEU A 1 288 ? 23.163 37.510 -11.459 1.00 26.76 2965 LEU A CA 1
ATOM 2215 C C . LEU A 1 288 ? 23.663 38.383 -10.316 1.00 30.43 2965 LEU A C 1
ATOM 2216 O O . LEU A 1 288 ? 23.646 37.979 -9.152 1.00 28.56 2965 LEU A O 1
ATOM 2221 N N . GLN A 1 289 ? 24.119 39.581 -10.668 1.00 30.63 2966 GLN A N 1
ATOM 2222 C CA . GLN A 1 289 ? 24.620 40.541 -9.697 1.00 32.77 2966 GLN A CA 1
ATOM 2223 C C . GLN A 1 289 ? 23.929 41.875 -9.953 1.00 30.63 2966 GLN A C 1
ATOM 2224 O O . GLN A 1 289 ? 23.867 42.337 -11.084 1.00 30.28 2966 GLN A O 1
ATOM 2230 N N . ALA A 1 290 ? 23.400 42.484 -8.901 1.00 31.32 2967 ALA A N 1
ATOM 2231 C CA . ALA A 1 290 ? 22.731 43.774 -9.027 1.00 31.82 2967 ALA A CA 1
ATOM 2232 C C . ALA A 1 290 ? 23.220 44.633 -7.871 1.00 31.96 2967 ALA A C 1
ATOM 2233 O O . ALA A 1 290 ? 22.892 44.371 -6.713 1.00 30.48 2967 ALA A O 1
ATOM 2235 N N . HIS A 1 291 ? 24.011 45.654 -8.185 1.00 35.06 2968 HIS A N 1
ATOM 2236 C CA . HIS A 1 291 ? 24.566 46.517 -7.149 1.00 36.22 2968 HIS A CA 1
ATOM 2237 C C . HIS A 1 291 ? 23.989 47.927 -7.154 1.00 35.43 2968 HIS A C 1
ATOM 2238 O O . HIS A 1 291 ? 23.966 48.597 -8.184 1.00 34.38 2968 HIS A O 1
ATOM 2245 N N . LYS A 1 292 ? 23.516 48.366 -5.993 1.00 35.36 2969 LYS A N 1
ATOM 2246 C CA . LYS A 1 292 ? 22.972 49.709 -5.851 1.00 35.90 2969 LYS A CA 1
ATOM 2247 C C . LYS A 1 292 ? 23.907 50.509 -4.953 1.00 33.99 2969 LYS A C 1
ATOM 2248 O O . LYS A 1 292 ? 24.187 50.103 -3.823 1.00 30.91 2969 LYS A O 1
ATOM 2254 N N . SER A 1 293 ? 24.389 51.638 -5.465 1.00 34.69 2970 SER A N 1
ATOM 2255 C CA . SER A 1 293 ? 25.274 52.517 -4.704 1.00 37.97 2970 SER A CA 1
ATOM 2256 C C . SER A 1 293 ? 24.737 53.944 -4.825 1.00 38.93 2970 SER A C 1
ATOM 2257 O O . SER A 1 293 ? 23.778 54.181 -5.556 1.00 40.59 2970 SER A O 1
ATOM 2260 N N . LYS A 1 294 ? 25.353 54.883 -4.109 1.00 42.69 2971 LYS A N 1
ATOM 2261 C CA . LYS A 1 294 ? 24.939 56.289 -4.119 1.00 46.71 2971 LYS A CA 1
ATOM 2262 C C . LYS A 1 294 ? 24.172 56.711 -5.372 1.00 48.27 2971 LYS A C 1
ATOM 2263 O O . LYS A 1 294 ? 22.942 56.688 -5.391 1.00 50.17 2971 LYS A O 1
ATOM 2269 N N . HIS A 1 295 ? 24.893 57.102 -6.417 1.00 50.95 2972 HIS A N 1
ATOM 2270 C CA . HIS A 1 295 ? 24.253 57.522 -7.660 1.00 53.62 2972 HIS A CA 1
ATOM 2271 C C . HIS A 1 295 ? 24.591 56.530 -8.763 1.00 53.36 2972 HIS A C 1
ATOM 2272 O O . HIS A 1 295 ? 24.891 56.922 -9.890 1.00 53.86 2972 HIS A O 1
ATOM 2279 N N . ARG A 1 296 ? 24.543 55.240 -8.440 1.00 52.51 2973 ARG A N 1
ATOM 2280 C CA . ARG A 1 296 ? 24.861 54.220 -9.430 1.00 52.23 2973 ARG A CA 1
ATOM 2281 C C . ARG A 1 296 ? 24.082 52.918 -9.273 1.00 50.10 2973 ARG A C 1
ATOM 2282 O O . ARG A 1 296 ? 23.831 52.455 -8.159 1.00 48.19 2973 ARG A O 1
ATOM 2290 N N . ILE A 1 297 ? 23.718 52.338 -10.413 1.00 47.59 2974 ILE A N 1
ATOM 2291 C CA . ILE A 1 297 ? 22.976 51.082 -10.474 1.00 47.82 2974 ILE A CA 1
ATOM 2292 C C . ILE A 1 297 ? 23.653 50.170 -11.498 1.00 45.68 2974 ILE A C 1
ATOM 2293 O O . ILE A 1 297 ? 23.731 50.502 -12.682 1.00 46.56 2974 ILE A O 1
ATOM 2298 N N . VAL A 1 298 ? 24.139 49.019 -11.039 1.00 41.27 2975 VAL A N 1
ATOM 2299 C CA . VAL A 1 298 ? 24.824 48.082 -11.922 1.00 36.90 2975 VAL A CA 1
ATOM 2300 C C . VAL A 1 298 ? 24.208 46.680 -11.913 1.00 34.64 2975 VAL A C 1
ATOM 2301 O O . VAL A 1 298 ? 24.052 46.066 -10.857 1.00 34.44 2975 VAL A O 1
ATOM 2305 N N . LEU A 1 299 ? 23.872 46.190 -13.104 1.00 32.34 2976 LEU A N 1
ATOM 2306 C CA . LEU A 1 299 ? 23.299 44.857 -13.286 1.00 30.89 2976 LEU A CA 1
ATOM 2307 C C . LEU A 1 299 ? 24.291 44.007 -14.077 1.00 31.09 2976 LEU A C 1
ATOM 2308 O O . LEU A 1 299 ? 24.738 44.398 -15.157 1.00 32.36 2976 LEU A O 1
ATOM 2313 N N . THR A 1 300 ? 24.637 42.844 -13.537 1.00 29.47 2977 THR A N 1
ATOM 2314 C CA . THR A 1 300 ? 25.581 41.956 -14.198 1.00 28.78 2977 THR A CA 1
ATOM 2315 C C . THR A 1 300 ? 25.001 40.548 -14.318 1.00 29.06 2977 THR A C 1
ATOM 2316 O O . THR A 1 300 ? 24.641 39.927 -13.313 1.00 28.06 2977 THR A O 1
ATOM 2320 N N . VAL A 1 301 ? 24.893 40.061 -15.550 1.00 28.82 2978 VAL A N 1
ATOM 2321 C CA . VAL A 1 301 ? 24.366 38.722 -15.805 1.00 29.74 2978 VAL A CA 1
ATOM 2322 C C . VAL A 1 301 ? 25.419 37.914 -16.558 1.00 32.82 2978 VAL A C 1
ATOM 2323 O O . VAL A 1 301 ? 25.880 38.320 -17.633 1.00 32.42 2978 VAL A O 1
ATOM 2327 N N . ASP A 1 302 ? 25.798 36.775 -15.985 1.00 31.29 2979 ASP A N 1
ATOM 2328 C CA . ASP A 1 302 ? 26.814 35.916 -16.575 1.00 30.56 2979 ASP A CA 1
ATOM 2329 C C . ASP A 1 302 ? 28.078 36.708 -16.916 1.00 31.50 2979 ASP A C 1
ATOM 2330 O O . ASP A 1 302 ? 28.726 36.458 -17.933 1.00 29.93 2979 ASP A O 1
ATOM 2335 N N . GLY A 1 303 ? 28.421 37.668 -16.063 1.00 33.35 2980 GLY A N 1
ATOM 2336 C CA . GLY A 1 303 ? 29.615 38.466 -16.289 1.00 35.28 2980 GLY A CA 1
ATOM 2337 C C . GLY A 1 303 ? 29.425 39.722 -17.125 1.00 37.60 2980 GLY A C 1
ATOM 2338 O O . GLY A 1 303 ? 30.316 40.569 -17.177 1.00 37.85 2980 GLY A O 1
ATOM 2339 N N . ASN A 1 304 ? 28.272 39.847 -17.777 1.00 37.35 2981 ASN A N 1
ATOM 2340 C CA . ASN A 1 304 ? 27.972 41.009 -18.611 1.00 39.55 2981 ASN A CA 1
ATOM 2341 C C . ASN A 1 304 ? 27.323 42.111 -17.775 1.00 41.25 2981 ASN A C 1
ATOM 2342 O O . ASN A 1 304 ? 26.255 41.912 -17.193 1.00 42.04 2981 ASN A O 1
ATOM 2347 N N . SER A 1 305 ? 27.969 43.274 -17.723 1.00 41.69 2982 SER A N 1
ATOM 2348 C CA . SER A 1 305 ? 27.460 44.397 -16.941 1.00 42.46 2982 SER A CA 1
ATOM 2349 C C . SER A 1 305 ? 26.750 45.472 -17.753 1.00 42.93 2982 SER A C 1
ATOM 2350 O O . SER A 1 305 ? 27.059 45.699 -18.920 1.00 42.73 2982 SER A O 1
ATOM 2353 N N . VAL A 1 306 ? 25.790 46.128 -17.106 1.00 45.29 2983 VAL A N 1
ATOM 2354 C CA . VAL A 1 306 ? 25.008 47.210 -17.701 1.00 46.21 2983 VAL A CA 1
ATOM 2355 C C . VAL A 1 306 ? 24.635 48.138 -16.550 1.00 48.05 2983 VAL A C 1
ATOM 2356 O O . VAL A 1 306 ? 24.078 47.693 -15.547 1.00 47.27 2983 VAL A O 1
ATOM 2360 N N . ARG A 1 307 ? 24.941 49.424 -16.684 1.00 50.04 2984 ARG A N 1
ATOM 2361 C CA . ARG A 1 307 ? 24.641 50.357 -15.608 1.00 53.36 2984 ARG A CA 1
ATOM 2362 C C . ARG A 1 307 ? 23.937 51.640 -16.022 1.00 54.27 2984 ARG A C 1
ATOM 2363 O O . ARG A 1 307 ? 23.784 51.936 -17.207 1.00 55.05 2984 ARG A O 1
ATOM 2371 N N . ALA A 1 308 ? 23.506 52.391 -15.015 1.00 55.53 2985 ALA A N 1
ATOM 2372 C CA . ALA A 1 308 ? 22.817 53.658 -15.213 1.00 57.04 2985 ALA A CA 1
ATOM 2373 C C . ALA A 1 308 ? 23.163 54.564 -14.039 1.00 57.18 2985 ALA A C 1
ATOM 2374 O O . ALA A 1 308 ? 23.120 54.136 -12.885 1.00 57.25 2985 ALA A O 1
ATOM 2376 N N . GLU A 1 309 ? 23.513 55.812 -14.336 1.00 58.10 2986 GLU A N 1
ATOM 2377 C CA . GLU A 1 309 ? 23.879 56.773 -13.301 1.00 59.54 2986 GLU A CA 1
ATOM 2378 C C . GLU A 1 309 ? 23.055 58.050 -13.420 1.00 59.24 2986 GLU A C 1
ATOM 2379 O O . GLU A 1 309 ? 21.829 57.999 -13.522 1.00 59.37 2986 GLU A O 1
ATOM 2385 N N . HIS A 1 314 ? 17.777 63.986 -7.441 1.00 43.99 2991 HIS A N 1
ATOM 2386 C CA . HIS A 1 314 ? 18.996 63.199 -7.304 1.00 40.51 2991 HIS A CA 1
ATOM 2387 C C . HIS A 1 314 ? 19.082 62.454 -5.975 1.00 38.94 2991 HIS A C 1
ATOM 2388 O O . HIS A 1 314 ? 20.173 62.153 -5.497 1.00 37.71 2991 HIS A O 1
ATOM 2395 N N . SER A 1 315 ? 17.927 62.156 -5.384 1.00 38.32 2992 SER A N 1
ATOM 2396 C CA . SER A 1 315 ? 17.882 61.416 -4.125 1.00 38.45 2992 SER A CA 1
ATOM 2397 C C . SER A 1 315 ? 18.655 60.114 -4.341 1.00 37.02 2992 SER A C 1
ATOM 2398 O O . SER A 1 315 ? 18.666 59.577 -5.448 1.00 31.69 2992 SER A O 1
ATOM 2401 N N . THR A 1 316 ? 19.291 59.601 -3.292 1.00 37.44 2993 THR A N 1
ATOM 2402 C CA . THR A 1 316 ? 20.074 58.375 -3.421 1.00 38.76 2993 THR A CA 1
ATOM 2403 C C . THR A 1 316 ? 19.668 57.237 -2.489 1.00 38.38 2993 THR A C 1
ATOM 2404 O O . THR A 1 316 ? 20.131 56.109 -2.652 1.00 37.90 2993 THR A O 1
ATOM 2408 N N . SER A 1 317 ? 18.812 57.521 -1.515 1.00 36.01 2994 SER A N 1
ATOM 2409 C CA . SER A 1 317 ? 18.391 56.488 -0.577 1.00 34.63 2994 SER A CA 1
ATOM 2410 C C . SER A 1 317 ? 17.044 55.861 -0.918 1.00 36.31 2994 SER A C 1
ATOM 2411 O O . SER A 1 317 ? 16.054 56.561 -1.127 1.00 32.82 2994 SER A O 1
ATOM 2414 N N . ALA A 1 318 ? 17.018 54.533 -0.998 1.00 36.15 2995 ALA A N 1
ATOM 2415 C CA . ALA A 1 318 ? 15.778 53.814 -1.269 1.00 33.58 2995 ALA A CA 1
ATOM 2416 C C . ALA A 1 318 ? 15.260 53.507 0.123 1.00 31.80 2995 ALA A C 1
ATOM 2417 O O . ALA A 1 318 ? 15.618 52.496 0.733 1.00 30.43 2995 ALA A O 1
ATOM 2419 N N . ASP A 1 319 ? 14.425 54.399 0.632 1.00 27.82 2996 ASP A N 1
ATOM 2420 C CA . ASP A 1 319 ? 13.903 54.246 1.974 1.00 27.64 2996 ASP A CA 1
ATOM 2421 C C . ASP A 1 319 ? 12.783 53.240 2.117 1.00 29.34 2996 ASP A C 1
ATOM 2422 O O . ASP A 1 319 ? 11.621 53.601 2.292 1.00 28.24 2996 ASP A O 1
ATOM 2427 N N . THR A 1 320 ? 13.152 51.966 2.032 1.00 30.34 2997 THR A N 1
ATOM 2428 C CA . THR A 1 320 ? 12.197 50.885 2.190 1.00 31.28 2997 THR A CA 1
ATOM 2429 C C . THR A 1 320 ? 12.275 50.484 3.653 1.00 32.87 2997 THR A C 1
ATOM 2430 O O . THR A 1 320 ? 13.224 50.833 4.355 1.00 32.05 2997 THR A O 1
ATOM 2434 N N . ASN A 1 321 ? 11.268 49.754 4.106 1.00 33.09 2998 ASN A N 1
ATOM 2435 C CA . ASN A 1 321 ? 11.208 49.271 5.477 1.00 31.69 2998 ASN A CA 1
ATOM 2436 C C . ASN A 1 321 ? 10.116 48.231 5.375 1.00 30.89 2998 ASN A C 1
ATOM 2437 O O . ASN A 1 321 ? 9.135 48.256 6.121 1.00 29.01 2998 ASN A O 1
ATOM 2442 N N . ASP A 1 322 ? 10.307 47.311 4.432 1.00 27.01 2999 ASP A N 1
ATOM 2443 C CA . ASP A 1 322 ? 9.318 46.284 4.158 1.00 25.75 2999 ASP A CA 1
ATOM 2444 C C . ASP A 1 322 ? 9.912 44.905 3.882 1.00 24.06 2999 ASP A C 1
ATOM 2445 O O . ASP A 1 322 ? 11.125 44.752 3.752 1.00 22.95 2999 ASP A O 1
ATOM 2450 N N . PRO A 1 323 ? 9.052 43.875 3.809 1.00 23.28 3000 PRO A N 1
ATOM 2451 C CA . PRO A 1 323 ? 9.521 42.511 3.550 1.00 24.26 3000 PRO A CA 1
ATOM 2452 C C . PRO A 1 323 ? 10.126 42.331 2.164 1.00 21.47 3000 PRO A C 1
ATOM 2453 O O . PRO A 1 323 ? 9.908 43.139 1.260 1.00 20.40 3000 PRO A O 1
ATOM 2457 N N . ILE A 1 324 ? 10.895 41.261 2.009 1.00 22.60 3001 ILE A N 1
ATOM 2458 C CA . ILE A 1 324 ? 11.519 40.947 0.736 1.00 19.58 3001 ILE A CA 1
ATOM 2459 C C . ILE A 1 324 ? 10.687 39.857 0.070 1.00 18.84 3001 ILE A C 1
ATOM 2460 O O . ILE A 1 324 ? 10.573 38.747 0.593 1.00 20.10 3001 ILE A O 1
ATOM 2465 N N . TYR A 1 325 ? 10.102 40.178 -1.076 1.00 19.46 3002 TYR A N 1
ATOM 2466 C CA . TYR A 1 325 ? 9.291 39.214 -1.806 1.00 17.17 3002 TYR A CA 1
ATOM 2467 C C . TYR A 1 325 ? 10.123 38.523 -2.870 1.00 17.78 3002 TYR A C 1
ATOM 2468 O O . TYR A 1 325 ? 10.730 39.176 -3.716 1.00 18.15 3002 TYR A O 1
ATOM 2477 N N . VAL A 1 326 ? 10.157 37.193 -2.808 1.00 16.93 3003 VAL A N 1
ATOM 2478 C CA . VAL A 1 326 ? 10.942 36.405 -3.752 1.00 16.96 3003 VAL A CA 1
ATOM 2479 C C . VAL A 1 326 ? 10.098 35.540 -4.681 1.00 14.57 3003 VAL A C 1
ATOM 2480 O O . VAL A 1 326 ? 9.230 34.799 -4.234 1.00 16.93 3003 VAL A O 1
ATOM 2484 N N . GLY A 1 327 ? 10.355 35.648 -5.981 1.00 17.02 3004 GLY A N 1
ATOM 2485 C CA . GLY A 1 327 ? 9.626 34.843 -6.951 1.00 17.19 3004 GLY A CA 1
ATOM 2486 C C . GLY A 1 327 ? 8.223 35.295 -7.322 1.00 18.43 3004 GLY A C 1
ATOM 2487 O O . GLY A 1 327 ? 7.550 34.625 -8.116 1.00 14.94 3004 GLY A O 1
ATOM 2488 N N . GLY A 1 328 ? 7.777 36.418 -6.763 1.00 15.76 3005 GLY A N 1
ATOM 2489 C CA . GLY A 1 328 ? 6.439 36.921 -7.055 1.00 16.52 3005 GLY A CA 1
ATOM 2490 C C . GLY A 1 328 ? 5.857 37.693 -5.883 1.00 17.69 3005 GLY A C 1
ATOM 2491 O O . GLY A 1 328 ? 6.578 38.028 -4.943 1.00 18.82 3005 GLY A O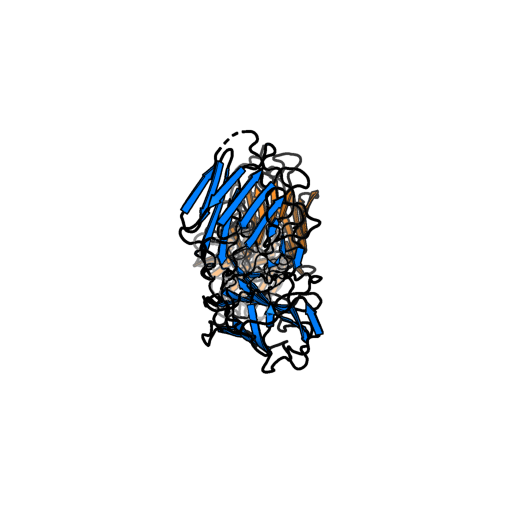 1
ATOM 2492 N N . TYR A 1 329 ? 4.559 37.979 -5.927 1.00 17.02 3006 TYR A N 1
ATOM 2493 C CA . TYR A 1 329 ? 3.902 38.712 -4.848 1.00 16.70 3006 TYR A CA 1
ATOM 2494 C C . TYR A 1 329 ? 2.389 38.754 -5.047 1.00 19.13 3006 TYR A C 1
ATOM 2495 O O . TYR A 1 329 ? 1.907 38.795 -6.183 1.00 15.27 3006 TYR A O 1
ATOM 2504 N N . PRO A 1 330 ? 1.619 38.740 -3.940 1.00 19.81 3007 PRO A N 1
ATOM 2505 C CA . PRO A 1 330 ? 0.155 38.775 -4.009 1.00 22.59 3007 PRO A CA 1
ATOM 2506 C C . PRO A 1 330 ? -0.367 40.145 -4.440 1.00 21.47 3007 PRO A C 1
ATOM 2507 O O . PRO A 1 330 ? 0.306 41.156 -4.243 1.00 16.76 3007 PRO A O 1
ATOM 2511 N N . ALA A 1 331 ? -1.563 40.159 -5.029 1.00 24.32 3008 ALA A N 1
ATOM 2512 C CA . ALA A 1 331 ? -2.200 41.378 -5.542 1.00 23.18 3008 ALA A CA 1
ATOM 2513 C C . ALA A 1 331 ? -2.366 42.543 -4.568 1.00 22.77 3008 ALA A C 1
ATOM 2514 O O . ALA A 1 331 ? -2.321 43.705 -4.981 1.00 22.26 3008 ALA A O 1
ATOM 2516 N N . HIS A 1 332 ? -2.560 42.250 -3.285 1.00 20.63 3009 HIS A N 1
ATOM 2517 C CA . HIS A 1 332 ? -2.744 43.317 -2.308 1.00 23.34 3009 HIS A CA 1
ATOM 2518 C C . HIS A 1 332 ? -1.439 43.995 -1.877 1.00 23.97 3009 HIS A C 1
ATOM 2519 O O . HIS A 1 332 ? -1.464 44.989 -1.151 1.00 23.71 3009 HIS A O 1
ATOM 2526 N N . ILE A 1 333 ? -0.306 43.466 -2.331 1.00 23.85 3010 ILE A N 1
ATOM 2527 C CA . ILE A 1 333 ? 0.998 44.031 -1.981 1.00 20.71 3010 ILE A CA 1
ATOM 2528 C C . ILE A 1 333 ? 1.567 44.912 -3.089 1.00 21.45 3010 ILE A C 1
ATOM 2529 O O . ILE A 1 333 ? 1.722 44.472 -4.230 1.00 20.15 3010 ILE A O 1
ATOM 2534 N N . LYS A 1 334 ? 1.888 46.158 -2.749 1.00 19.71 3011 LYS A N 1
ATOM 2535 C CA . LYS A 1 334 ? 2.428 47.092 -3.731 1.00 20.59 3011 LYS A CA 1
ATOM 2536 C C . LYS A 1 334 ? 3.912 46.882 -3.984 1.00 18.90 3011 LYS A C 1
ATOM 2537 O O . LYS A 1 334 ? 4.693 46.721 -3.050 1.00 21.74 3011 LYS A O 1
ATOM 2543 N N . GLN A 1 335 ? 4.295 46.862 -5.255 1.00 18.60 3012 GLN A N 1
ATOM 2544 C CA . GLN A 1 335 ? 5.697 46.712 -5.637 1.00 18.97 3012 GLN A CA 1
ATOM 2545 C C . GLN A 1 335 ? 5.952 47.818 -6.656 1.00 19.58 3012 GLN A C 1
ATOM 2546 O O . GLN A 1 335 ? 5.824 47.617 -7.866 1.00 16.39 3012 GLN A O 1
ATOM 2552 N N . ASN A 1 336 ? 6.323 48.990 -6.149 1.00 21.54 3013 ASN A N 1
ATOM 2553 C CA . ASN A 1 336 ? 6.531 50.151 -6.999 1.00 22.56 3013 ASN A CA 1
ATOM 2554 C C . ASN A 1 336 ? 7.654 50.061 -8.019 1.00 24.37 3013 ASN A C 1
ATOM 2555 O O . ASN A 1 336 ? 7.682 50.848 -8.971 1.00 21.06 3013 ASN A O 1
ATOM 2560 N N . SER A 1 337 ? 8.579 49.121 -7.833 1.00 22.15 3014 SER A N 1
ATOM 2561 C CA . SER A 1 337 ? 9.672 48.969 -8.791 1.00 22.82 3014 SER A CA 1
ATOM 2562 C C . SER A 1 337 ? 9.686 47.609 -9.503 1.00 21.73 3014 SER A C 1
ATOM 2563 O O . SER A 1 337 ? 10.739 47.008 -9.721 1.00 23.58 3014 SER A O 1
ATOM 2566 N N . LEU A 1 338 ? 8.494 47.139 -9.856 1.00 19.69 3015 LEU A N 1
ATOM 2567 C CA . LEU A 1 338 ? 8.308 45.894 -10.596 1.00 21.32 3015 LEU A CA 1
ATOM 2568 C C . LEU A 1 338 ? 7.197 46.144 -11.614 1.00 21.63 3015 LEU A C 1
ATOM 2569 O O . LEU A 1 338 ? 6.109 46.580 -11.250 1.00 19.55 3015 LEU A O 1
ATOM 2574 N N . SER A 1 339 ? 7.470 45.897 -12.890 1.00 23.14 3016 SER A N 1
ATOM 2575 C CA . SER A 1 339 ? 6.442 46.094 -13.910 1.00 24.31 3016 SER A CA 1
ATOM 2576 C C . SER A 1 339 ? 5.605 44.824 -14.071 1.00 25.04 3016 SER A C 1
ATOM 2577 O O . SER A 1 339 ? 4.420 44.880 -14.426 1.00 26.41 3016 SER A O 1
ATOM 2580 N N . SER A 1 340 ? 6.218 43.679 -13.792 1.00 22.20 3017 SER A N 1
ATOM 2581 C CA . SER A 1 340 ? 5.536 42.398 -13.916 1.00 25.15 3017 SER A CA 1
ATOM 2582 C C . SER A 1 340 ? 4.923 41.914 -12.612 1.00 24.58 3017 SER A C 1
ATOM 2583 O O . SER A 1 340 ? 5.326 42.328 -11.523 1.00 24.28 3017 SER A O 1
ATOM 2586 N N . ARG A 1 341 ? 3.967 41.004 -12.753 1.00 22.59 3018 ARG A N 1
ATOM 2587 C CA . ARG A 1 341 ? 3.237 40.413 -11.641 1.00 25.64 3018 ARG A CA 1
ATOM 2588 C C . ARG A 1 341 ? 3.280 38.877 -11.753 1.00 24.49 3018 ARG A C 1
ATOM 2589 O O . ARG A 1 341 ? 2.735 38.162 -10.909 1.00 24.74 3018 ARG A O 1
ATOM 2597 N N . ALA A 1 342 ? 3.941 38.380 -12.796 1.00 22.60 3019 ALA A N 1
ATOM 2598 C CA . ALA A 1 342 ? 4.040 36.944 -13.056 1.00 22.70 3019 ALA A CA 1
ATOM 2599 C C . ALA A 1 342 ? 4.991 36.209 -12.110 1.00 20.85 3019 ALA A C 1
ATOM 2600 O O . ALA A 1 342 ? 6.143 36.601 -11.968 1.00 20.64 3019 ALA A O 1
ATOM 2602 N N . SER A 1 343 ? 4.508 35.142 -11.474 1.00 17.41 3020 SER A N 1
ATOM 2603 C CA . SER A 1 343 ? 5.336 34.359 -10.549 1.00 18.02 3020 SER A CA 1
ATOM 2604 C C . SER A 1 343 ? 6.402 33.553 -11.303 1.00 19.64 3020 SER A C 1
ATOM 2605 O O . SER A 1 343 ? 6.124 32.957 -12.343 1.00 17.60 3020 SER A O 1
ATOM 2608 N N . PHE A 1 344 ? 7.621 33.545 -10.768 1.00 17.68 3021 PHE A N 1
ATOM 2609 C CA . PHE A 1 344 ? 8.747 32.813 -11.352 1.00 14.90 3021 PHE A CA 1
ATOM 2610 C C . PHE A 1 344 ? 8.512 31.296 -11.320 1.00 18.67 3021 PHE A C 1
ATOM 2611 O O . PHE A 1 344 ? 7.838 30.777 -10.426 1.00 18.42 3021 PHE A O 1
ATOM 2619 N N . ARG A 1 345 ? 9.056 30.596 -12.315 1.00 21.60 3022 ARG A N 1
ATOM 2620 C CA . ARG A 1 345 ? 8.983 29.134 -12.371 1.00 23.56 3022 ARG A CA 1
ATOM 2621 C C . ARG A 1 345 ? 10.391 28.649 -12.702 1.00 22.14 3022 ARG A C 1
ATOM 2622 O O . ARG A 1 345 ? 10.934 28.980 -13.752 1.00 24.88 3022 ARG A O 1
ATOM 2630 N N . GLY A 1 346 ? 10.974 27.871 -11.795 1.00 20.16 3023 GLY A N 1
ATOM 2631 C CA . GLY A 1 346 ? 12.326 27.367 -11.972 1.00 19.61 3023 GLY A CA 1
ATOM 2632 C C . GLY A 1 346 ? 12.983 27.265 -10.601 1.00 17.43 3023 GLY A C 1
ATOM 2633 O O . GLY A 1 346 ? 12.288 27.088 -9.603 1.00 19.19 3023 GLY A O 1
ATOM 2634 N N . CYS A 1 347 ? 14.308 27.362 -10.530 1.00 17.36 3024 CYS A N 1
ATOM 2635 C CA . CYS A 1 347 ? 14.972 27.296 -9.225 1.00 16.88 3024 CYS A CA 1
ATOM 2636 C C . CYS A 1 347 ? 15.933 28.470 -9.025 1.00 17.53 3024 CYS A C 1
ATOM 2637 O O . CYS A 1 347 ? 16.460 29.040 -9.990 1.00 15.57 3024 CYS A O 1
ATOM 2640 N N . VAL A 1 348 ? 16.137 28.828 -7.759 1.00 15.55 3025 VAL A N 1
ATOM 2641 C CA . VAL A 1 348 ? 17.050 29.898 -7.369 1.00 17.89 3025 VAL A CA 1
ATOM 2642 C C . VAL A 1 348 ? 17.976 29.333 -6.282 1.00 20.01 3025 VAL A C 1
ATOM 2643 O O . VAL A 1 348 ? 17.535 28.575 -5.418 1.00 19.80 3025 VAL A O 1
ATOM 2647 N N . ARG A 1 349 ? 19.254 29.699 -6.330 1.00 20.32 3026 ARG A N 1
ATOM 2648 C CA . ARG A 1 349 ? 20.227 29.207 -5.359 1.00 23.20 3026 ARG A CA 1
ATOM 2649 C C . ARG A 1 349 ? 21.204 30.321 -4.983 1.00 23.97 3026 ARG A C 1
ATOM 2650 O O . ARG A 1 349 ? 21.378 31.287 -5.732 1.00 27.68 3026 ARG A O 1
ATOM 2658 N N . ASN A 1 350 ? 21.834 30.178 -3.821 1.00 21.85 3027 ASN A N 1
ATOM 2659 C CA . ASN A 1 350 ? 22.813 31.146 -3.333 1.00 23.70 3027 ASN A CA 1
ATOM 2660 C C . ASN A 1 350 ? 22.346 32.598 -3.357 1.00 22.18 3027 ASN A C 1
ATOM 2661 O O . ASN A 1 350 ? 23.042 33.478 -3.872 1.00 24.98 3027 ASN A O 1
ATOM 2666 N N . LEU A 1 351 ? 21.171 32.845 -2.792 1.00 22.64 3028 LEU A N 1
ATOM 2667 C CA . LEU A 1 351 ? 20.616 34.195 -2.729 1.00 24.13 3028 LEU A CA 1
ATOM 2668 C C . LEU A 1 351 ? 21.270 34.939 -1.565 1.00 24.49 3028 LEU A C 1
ATOM 2669 O O . LEU A 1 351 ? 21.135 34.527 -0.411 1.00 23.30 3028 LEU A O 1
ATOM 2674 N N . ARG A 1 352 ? 21.956 36.038 -1.862 1.00 26.46 3029 ARG A N 1
ATOM 2675 C CA . ARG A 1 352 ? 22.639 36.795 -0.816 1.00 31.72 3029 ARG A CA 1
ATOM 2676 C C . ARG A 1 352 ? 22.578 38.309 -0.988 1.00 30.43 3029 ARG A C 1
ATOM 2677 O O . ARG A 1 352 ? 22.493 38.821 -2.100 1.00 31.20 3029 ARG A O 1
ATOM 2685 N N . LEU A 1 353 ? 22.631 39.019 0.134 1.00 32.84 3030 LEU A N 1
ATOM 2686 C CA . LEU A 1 353 ? 22.599 40.477 0.125 1.00 34.58 3030 LEU A CA 1
ATOM 2687 C C . LEU A 1 353 ? 23.834 41.047 0.815 1.00 34.64 3030 LEU A C 1
ATOM 2688 O O . LEU A 1 353 ? 24.156 40.676 1.943 1.00 37.60 3030 LEU A O 1
ATOM 2693 N N . SER A 1 354 ? 24.521 41.948 0.122 1.00 36.16 3031 SER A N 1
ATOM 2694 C CA . SER A 1 354 ? 25.735 42.576 0.635 1.00 37.98 3031 SER A CA 1
ATOM 2695 C C . SER A 1 354 ? 25.623 44.096 0.565 1.00 36.67 3031 SER A C 1
ATOM 2696 O O . SER A 1 354 ? 25.202 44.740 1.524 1.00 39.51 3031 SER A O 1
ATOM 2699 N N . GLN A 1 358 ? 30.717 42.296 4.212 1.00 51.15 3035 GLN A N 1
ATOM 2700 C CA . GLN A 1 358 ? 29.352 42.504 4.682 1.00 52.53 3035 GLN A CA 1
ATOM 2701 C C . GLN A 1 358 ? 28.329 41.723 3.861 1.00 50.87 3035 GLN A C 1
ATOM 2702 O O . GLN A 1 358 ? 27.483 42.311 3.188 1.00 49.33 3035 GLN A O 1
ATOM 2708 N N . VAL A 1 359 ? 28.403 40.398 3.934 1.00 50.32 3036 VAL A N 1
ATOM 2709 C CA . VAL A 1 359 ? 27.490 39.541 3.186 1.00 49.75 3036 VAL A CA 1
ATOM 2710 C C . VAL A 1 359 ? 26.431 38.888 4.076 1.00 49.98 3036 VAL A C 1
ATOM 2711 O O . VAL A 1 359 ? 26.634 38.701 5.276 1.00 51.54 3036 VAL A O 1
ATOM 2715 N N . GLN A 1 360 ? 25.299 38.546 3.471 1.00 48.26 3037 GLN A N 1
ATOM 2716 C CA . GLN A 1 360 ? 24.199 37.911 4.184 1.00 46.53 3037 GLN A CA 1
ATOM 2717 C C . GLN A 1 360 ? 23.371 37.082 3.209 1.00 43.53 3037 GLN A C 1
ATOM 2718 O O . GLN A 1 360 ? 22.770 37.620 2.281 1.00 42.57 3037 GLN A O 1
ATOM 2724 N N . SER A 1 361 ? 23.347 35.769 3.413 1.00 41.55 3038 SER A N 1
ATOM 2725 C CA . SER A 1 361 ? 22.587 34.888 2.534 1.00 39.20 3038 SER A CA 1
ATOM 2726 C C . SER A 1 361 ? 21.186 34.625 3.083 1.00 35.30 3038 SER A C 1
ATOM 2727 O O . SER A 1 361 ? 21.009 34.335 4.265 1.00 36.23 3038 SER A O 1
ATOM 2730 N N . LEU A 1 362 ? 20.195 34.736 2.207 1.00 29.66 3039 LEU A N 1
ATOM 2731 C CA . LEU A 1 362 ? 18.800 34.546 2.574 1.00 28.69 3039 LEU A CA 1
ATOM 2732 C C . LEU A 1 362 ? 18.380 33.084 2.525 1.00 26.99 3039 LEU A C 1
ATOM 2733 O O . LEU A 1 362 ? 18.532 32.419 1.506 1.00 30.97 3039 LEU A O 1
ATOM 2738 N N . ASP A 1 363 ? 17.836 32.600 3.633 1.00 23.31 3040 ASP A N 1
ATOM 2739 C CA . ASP A 1 363 ? 17.382 31.222 3.741 1.00 21.06 3040 ASP A CA 1
ATOM 2740 C C . ASP A 1 363 ? 15.871 31.202 3.553 1.00 18.59 3040 ASP A C 1
ATOM 2741 O O . ASP A 1 363 ? 15.122 31.582 4.444 1.00 17.31 3040 ASP A O 1
ATOM 2746 N N . LEU A 1 364 ? 15.430 30.751 2.387 1.00 19.54 3041 LEU A N 1
ATOM 2747 C CA . LEU A 1 364 ? 14.002 30.707 2.077 1.00 19.61 3041 LEU A CA 1
ATOM 2748 C C . LEU A 1 364 ? 13.168 29.825 3.015 1.00 18.77 3041 LEU A C 1
ATOM 2749 O O . LEU A 1 364 ? 11.945 29.950 3.055 1.00 19.44 3041 LEU A O 1
ATOM 2754 N N . SER A 1 365 ? 13.808 28.935 3.772 1.00 20.42 3042 SER A N 1
ATOM 2755 C CA . SER A 1 365 ? 13.045 28.093 4.691 1.00 19.12 3042 SER A CA 1
ATOM 2756 C C . SER A 1 365 ? 12.503 28.923 5.862 1.00 20.72 3042 SER A C 1
ATOM 2757 O O . SER A 1 365 ? 11.652 28.458 6.625 1.00 17.83 3042 SER A O 1
ATOM 2760 N N . ARG A 1 366 ? 12.985 30.159 5.982 1.00 20.92 3043 ARG A N 1
ATOM 2761 C CA . ARG A 1 366 ? 12.572 31.058 7.063 1.00 24.67 3043 ARG A CA 1
ATOM 2762 C C . ARG A 1 366 ? 11.448 32.010 6.661 1.00 24.84 3043 ARG A C 1
ATOM 2763 O O . ARG A 1 366 ? 11.077 32.889 7.435 1.00 26.27 3043 ARG A O 1
ATOM 2771 N N . ALA A 1 367 ? 10.924 31.852 5.452 1.00 24.51 3044 ALA A N 1
ATOM 2772 C CA . ALA A 1 367 ? 9.848 32.717 4.974 1.00 24.95 3044 ALA A CA 1
ATOM 2773 C C . ALA A 1 367 ? 8.669 32.707 5.944 1.00 25.14 3044 ALA A C 1
ATOM 2774 O O . ALA A 1 367 ? 8.325 31.661 6.489 1.00 24.93 3044 ALA A O 1
ATOM 2776 N N . PHE A 1 368 ? 8.052 33.866 6.168 1.00 25.78 3045 PHE A N 1
ATOM 2777 C CA . PHE A 1 368 ? 6.908 33.938 7.072 1.00 24.11 3045 PHE A CA 1
ATOM 2778 C C . PHE A 1 368 ? 5.599 33.699 6.318 1.00 25.93 3045 PHE A C 1
ATOM 2779 O O . PHE A 1 368 ? 4.561 33.431 6.921 1.00 25.73 3045 PHE A O 1
ATOM 2787 N N . ASP A 1 369 ? 5.667 33.783 4.993 1.00 24.22 3046 ASP A N 1
ATOM 2788 C CA . ASP A 1 369 ? 4.519 33.561 4.115 1.00 26.77 3046 ASP A CA 1
ATOM 2789 C C . ASP A 1 369 ? 5.108 32.890 2.876 1.00 27.24 3046 ASP A C 1
ATOM 2790 O O . ASP A 1 369 ? 5.966 33.460 2.199 1.00 27.89 3046 ASP A O 1
ATOM 2795 N N . LEU A 1 370 ? 4.647 31.675 2.601 1.00 25.02 3047 LEU A N 1
ATOM 2796 C CA . LEU A 1 370 ? 5.155 30.864 1.502 1.00 25.61 3047 LEU A CA 1
ATOM 2797 C C . LEU A 1 370 ? 4.012 30.218 0.721 1.00 26.36 3047 LEU A C 1
ATOM 2798 O O . LEU A 1 370 ? 3.137 29.581 1.309 1.00 27.53 3047 LEU A O 1
ATOM 2803 N N . GLN A 1 371 ? 4.032 30.370 -0.600 1.00 22.78 3048 GLN A N 1
ATOM 2804 C CA . GLN A 1 371 ? 3.001 29.796 -1.465 1.00 26.98 3048 GLN A CA 1
ATOM 2805 C C . GLN A 1 371 ? 3.626 29.272 -2.760 1.00 24.16 3048 GLN A C 1
ATOM 2806 O O . GLN A 1 371 ? 4.264 30.027 -3.493 1.00 24.77 3048 GLN A O 1
ATOM 2812 N N . GLY A 1 372 ? 3.438 27.987 -3.047 1.00 21.26 3049 GLY A N 1
ATOM 2813 C CA . GLY A 1 372 ? 3.991 27.425 -4.270 1.00 19.02 3049 GLY A CA 1
ATOM 2814 C C . GLY A 1 372 ? 5.504 27.499 -4.395 1.00 17.04 3049 GLY A C 1
ATOM 2815 O O . GLY A 1 372 ? 6.036 27.589 -5.502 1.00 16.36 3049 GLY A O 1
ATOM 2816 N N . VAL A 1 373 ? 6.197 27.455 -3.261 1.00 15.45 3050 VAL A N 1
ATOM 2817 C CA . VAL A 1 373 ? 7.660 27.509 -3.231 1.00 15.29 3050 VAL A CA 1
ATOM 2818 C C . VAL A 1 373 ? 8.141 26.401 -2.300 1.00 16.19 3050 VAL A C 1
ATOM 2819 O O . VAL A 1 373 ? 7.544 26.175 -1.249 1.00 15.87 3050 VAL A O 1
ATOM 2823 N N . PHE A 1 374 ? 9.225 25.727 -2.678 1.00 14.49 3051 PHE A N 1
ATOM 2824 C CA . PHE A 1 374 ? 9.746 24.605 -1.901 1.00 13.87 3051 PHE A CA 1
ATOM 2825 C C . PHE A 1 374 ? 11.242 24.775 -1.617 1.00 13.80 3051 PHE A C 1
ATOM 2826 O O . PHE A 1 374 ? 12.091 24.203 -2.289 1.00 13.41 3051 PHE A O 1
ATOM 2834 N N . PRO A 1 375 ? 11.575 25.566 -0.587 1.00 17.57 3052 PRO A N 1
ATOM 2835 C CA . PRO A 1 375 ? 12.968 25.826 -0.219 1.00 17.11 3052 PRO A CA 1
ATOM 2836 C C . PRO A 1 375 ? 13.896 24.634 -0.103 1.00 17.93 3052 PRO A C 1
ATOM 2837 O O . PRO A 1 375 ? 13.593 23.660 0.588 1.00 17.29 3052 PRO A O 1
ATOM 2841 N N . HIS A 1 376 ? 15.015 24.731 -0.818 1.00 14.01 3053 HIS A N 1
ATOM 2842 C CA . HIS A 1 376 ? 16.070 23.726 -0.820 1.00 17.93 3053 HIS A CA 1
ATOM 2843 C C . HIS A 1 376 ? 15.770 22.451 -1.603 1.00 19.09 3053 HIS A C 1
ATOM 2844 O O . HIS A 1 376 ? 16.632 21.577 -1.711 1.00 19.79 3053 HIS A O 1
ATOM 2851 N N . SER A 1 377 ? 14.564 22.345 -2.153 1.00 18.83 3054 SER A N 1
ATOM 2852 C CA . SER A 1 377 ? 14.199 21.177 -2.948 1.00 16.61 3054 SER A CA 1
ATOM 2853 C C . SER A 1 377 ? 13.983 21.604 -4.401 1.00 16.81 3054 SER A C 1
ATOM 2854 O O . SER A 1 377 ? 13.016 22.299 -4.705 1.00 17.57 3054 SER A O 1
ATOM 2857 N N . CYS A 1 378 ? 14.901 21.203 -5.283 1.00 17.50 3055 CYS A N 1
ATOM 2858 C CA . CYS A 1 378 ? 14.839 21.531 -6.716 1.00 15.49 3055 CYS A CA 1
ATOM 2859 C C . CYS A 1 378 ? 15.020 20.235 -7.516 1.00 18.48 3055 CYS A C 1
ATOM 2860 O O . CYS A 1 378 ? 15.992 19.495 -7.313 1.00 18.52 3055 CYS A O 1
ATOM 2863 N N . PRO A 1 379 ? 14.084 19.943 -8.439 1.00 20.04 3056 PRO A N 1
ATOM 2864 C CA . PRO A 1 379 ? 14.101 18.736 -9.275 1.00 21.88 3056 PRO A CA 1
ATOM 2865 C C . PRO A 1 379 ? 15.079 18.705 -10.444 1.00 25.98 3056 PRO A C 1
ATOM 2866 O O . PRO A 1 379 ? 15.586 19.735 -10.881 1.00 24.41 3056 PRO A O 1
ATOM 2870 N N . GLY A 1 380 ? 15.317 17.497 -10.949 1.00 30.75 3057 GLY A N 1
ATOM 2871 C CA . GLY A 1 380 ? 16.194 17.313 -12.092 1.00 31.33 3057 GLY A CA 1
ATOM 2872 C C . GLY A 1 380 ? 17.671 17.341 -11.780 1.00 33.50 3057 GLY A C 1
ATOM 2873 O O . GLY A 1 380 ? 18.081 17.903 -10.765 1.00 30.88 3057 GLY A O 1
ATOM 2874 N N . PRO A 1 381 ? 18.500 16.727 -12.639 1.00 35.15 3058 PRO A N 1
ATOM 2875 C CA . PRO A 1 381 ? 19.952 16.684 -12.456 1.00 35.78 3058 PRO A CA 1
ATOM 2876 C C . PRO A 1 381 ? 20.580 17.991 -12.922 1.00 39.07 3058 PRO A C 1
ATOM 2877 O O . PRO A 1 381 ? 19.956 18.757 -13.654 1.00 39.70 3058 PRO A O 1
ATOM 2881 N N . GLU A 1 382 ? 21.808 18.259 -12.498 1.00 41.19 3059 GLU A N 1
ATOM 2882 C CA . GLU A 1 382 ? 22.458 19.484 -12.929 1.00 44.50 3059 GLU A CA 1
ATOM 2883 C C . GLU A 1 382 ? 23.425 19.216 -14.076 1.00 46.19 3059 GLU A C 1
ATOM 2884 O O . GLU A 1 382 ? 24.641 19.436 -13.893 1.00 50.22 3059 GLU A O 1
ATOM 2890 N N . PRO A 1 383 ? 22.952 18.786 -15.148 1.00 49.28 3060 PRO A N 1
ATOM 2891 N N . LEU B 1 8 ? 44.687 55.163 43.491 1.00 43.96 2685 LEU B N 1
ATOM 2892 C CA . LEU B 1 8 ? 44.947 55.419 44.936 1.00 40.49 2685 LEU B CA 1
ATOM 2893 C C . LEU B 1 8 ? 45.139 54.105 45.692 1.00 36.75 2685 LEU B C 1
ATOM 2894 O O . LEU B 1 8 ? 44.744 53.986 46.852 1.00 36.26 2685 LEU B O 1
ATOM 2899 N N . CYS B 1 9 ? 45.743 53.118 45.036 1.00 33.26 2686 CYS B N 1
ATOM 2900 C CA . CYS B 1 9 ? 45.973 51.823 45.673 1.00 31.91 2686 CYS B CA 1
ATOM 2901 C C . CYS B 1 9 ? 46.957 51.967 46.814 1.00 29.19 2686 CYS B C 1
ATOM 2902 O O . CYS B 1 9 ? 47.879 52.774 46.749 1.00 28.35 2686 CYS B O 1
ATOM 2905 N N . ALA B 1 10 ? 46.766 51.168 47.854 1.00 29.02 2687 ALA B N 1
ATOM 2906 C CA . ALA B 1 10 ? 47.651 51.213 49.005 1.00 29.33 2687 ALA B CA 1
ATOM 2907 C C . ALA B 1 10 ? 49.052 50.772 48.608 1.00 30.82 2687 ALA B C 1
ATOM 2908 O O . ALA B 1 10 ? 49.249 50.129 47.572 1.00 26.61 2687 ALA B O 1
ATOM 2910 N N . VAL B 1 11 ? 50.028 51.145 49.428 1.00 32.08 2688 VAL B N 1
ATOM 2911 C CA . VAL B 1 11 ? 51.416 50.769 49.204 1.00 33.61 2688 VAL B CA 1
ATOM 2912 C C . VAL B 1 11 ? 51.913 50.136 50.494 1.00 37.27 2688 VAL B C 1
ATOM 2913 O O . VAL B 1 11 ? 52.084 50.822 51.505 1.00 37.39 2688 VAL B O 1
ATOM 2917 N N . ASP B 1 12 ? 52.128 48.827 50.461 1.00 39.37 2689 ASP B N 1
ATOM 2918 C CA . ASP B 1 12 ? 52.610 48.114 51.634 1.00 42.59 2689 ASP B CA 1
ATOM 2919 C C . ASP B 1 12 ? 54.117 47.970 51.591 1.00 42.37 2689 ASP B C 1
ATOM 2920 O O . ASP B 1 12 ? 54.715 47.904 50.517 1.00 42.91 2689 ASP B O 1
ATOM 2925 N N . THR B 1 13 ? 54.727 47.927 52.768 1.00 43.47 2690 THR B N 1
ATOM 2926 C CA . THR B 1 13 ? 56.166 47.753 52.864 1.00 43.23 2690 THR B CA 1
ATOM 2927 C C . THR B 1 13 ? 56.417 46.267 52.621 1.00 41.36 2690 THR B C 1
ATOM 2928 O O . THR B 1 13 ? 55.686 45.421 53.140 1.00 39.30 2690 THR B O 1
ATOM 2932 N N . ALA B 1 14 ? 57.434 45.953 51.821 1.00 40.38 2691 ALA B N 1
ATOM 2933 C CA . ALA B 1 14 ? 57.763 44.564 51.508 1.00 38.79 2691 ALA B CA 1
ATOM 2934 C C . ALA B 1 14 ? 57.905 43.715 52.770 1.00 37.31 2691 ALA B C 1
ATOM 2935 O O . ALA B 1 14 ? 58.572 44.107 53.727 1.00 37.20 2691 ALA B O 1
ATOM 2937 N N . PRO B 1 15 ? 57.267 42.537 52.787 1.00 36.84 2692 PRO B N 1
ATOM 2938 C CA . PRO B 1 15 ? 57.309 41.616 53.929 1.00 36.14 2692 PRO B CA 1
ATOM 2939 C C . PRO B 1 15 ? 58.713 41.115 54.257 1.00 35.16 2692 PRO B C 1
ATOM 2940 O O . PRO B 1 15 ? 59.557 40.980 53.373 1.00 39.61 2692 PRO B O 1
ATOM 2944 N N . GLY B 1 16 ? 58.955 40.843 55.534 1.00 32.27 2693 GLY B N 1
ATOM 2945 C CA . GLY B 1 16 ? 60.245 40.330 55.949 1.00 30.51 2693 GLY B CA 1
ATOM 2946 C C . GLY B 1 16 ? 60.081 38.860 56.281 1.00 29.45 2693 GLY B C 1
ATOM 2947 O O . GLY B 1 16 ? 58.965 38.415 56.550 1.00 30.07 2693 GLY B O 1
ATOM 2948 N N . TYR B 1 17 ? 61.178 38.106 56.260 1.00 28.79 2694 TYR B N 1
ATOM 2949 C CA . TYR B 1 17 ? 61.136 36.678 56.568 1.00 26.98 2694 TYR B CA 1
ATOM 2950 C C . TYR B 1 17 ? 61.975 36.337 57.791 1.00 26.32 2694 TYR B C 1
ATOM 2951 O O . TYR B 1 17 ? 63.011 36.957 58.037 1.00 24.61 2694 TYR B O 1
ATOM 2960 N N . VAL B 1 18 ? 61.523 35.340 58.547 1.00 23.68 2695 VAL B N 1
ATOM 2961 C CA . VAL B 1 18 ? 62.231 34.889 59.740 1.00 21.90 2695 VAL B CA 1
ATOM 2962 C C . VAL B 1 18 ? 63.489 34.134 59.316 1.00 20.64 2695 VAL B C 1
ATOM 2963 O O . VAL B 1 18 ? 63.410 33.019 58.794 1.00 23.79 2695 VAL B O 1
ATOM 2967 N N . ALA B 1 19 ? 64.651 34.739 59.533 1.00 21.51 2696 ALA B N 1
ATOM 2968 C CA . ALA B 1 19 ? 65.905 34.097 59.152 1.00 22.81 2696 ALA B CA 1
ATOM 2969 C C . ALA B 1 19 ? 66.076 32.742 59.835 1.00 19.26 2696 ALA B C 1
ATOM 2970 O O . ALA B 1 19 ? 65.884 32.615 61.046 1.00 19.27 2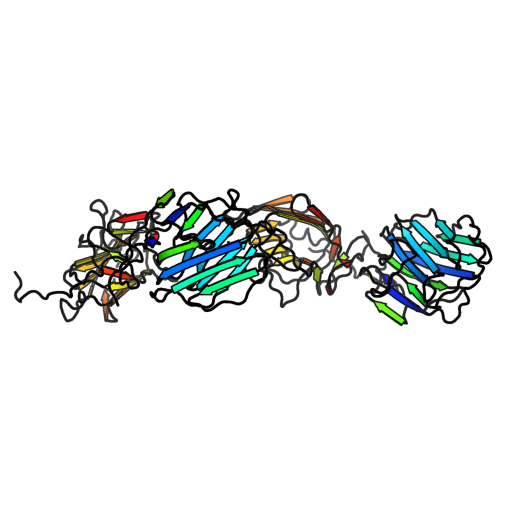696 ALA B O 1
ATOM 2972 N N . GLY B 1 20 ? 66.429 31.735 59.037 1.00 19.41 2697 GLY B N 1
ATOM 2973 C CA . GLY B 1 20 ? 66.652 30.392 59.545 1.00 19.52 2697 GLY B CA 1
ATOM 2974 C C . GLY B 1 20 ? 65.459 29.455 59.708 1.00 18.18 2697 GLY B C 1
ATOM 2975 O O . GLY B 1 20 ? 65.645 28.247 59.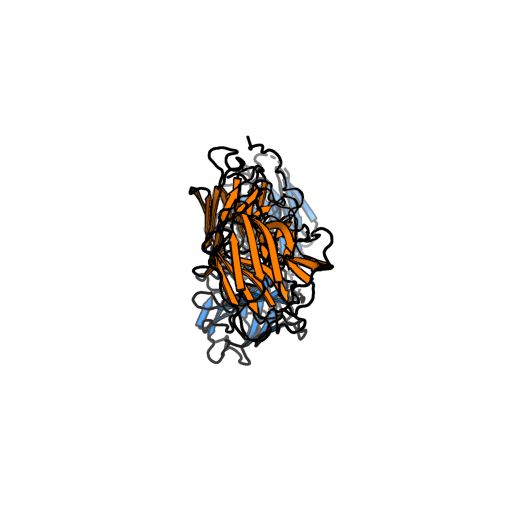813 1.00 19.63 2697 GLY B O 1
ATOM 2976 N N . ALA B 1 21 ? 64.244 29.996 59.722 1.00 18.20 2698 ALA B N 1
ATOM 2977 C CA . ALA B 1 21 ? 63.032 29.186 59.913 1.00 15.09 2698 ALA B CA 1
ATOM 2978 C C . ALA B 1 21 ? 62.467 28.547 58.638 1.00 18.08 2698 ALA B C 1
ATOM 2979 O O . ALA B 1 21 ? 62.760 28.982 57.530 1.00 18.45 2698 ALA B O 1
ATOM 2981 N N . HIS B 1 22 ? 61.646 27.511 58.806 1.00 16.56 2699 HIS B N 1
ATOM 2982 C CA . HIS B 1 22 ? 61.065 26.810 57.668 1.00 17.27 2699 HIS B CA 1
ATOM 2983 C C . HIS B 1 22 ? 59.551 26.688 57.751 1.00 19.77 2699 HIS B C 1
ATOM 2984 O O . HIS B 1 22 ? 58.992 26.389 58.817 1.00 19.04 2699 HIS B O 1
ATOM 2991 N N . GLN B 1 23 ? 58.898 26.908 56.611 1.00 16.08 2700 GLN B N 1
ATOM 2992 C CA . GLN B 1 23 ? 57.442 26.848 56.517 1.00 19.93 2700 GLN B CA 1
ATOM 2993 C C . GLN B 1 23 ? 56.964 25.534 55.911 1.00 15.33 2700 GLN B C 1
ATOM 2994 O O . GLN B 1 23 ? 57.360 25.166 54.807 1.00 17.79 2700 GLN B O 1
ATOM 3000 N N . PHE B 1 24 ? 56.099 24.838 56.640 1.00 16.49 2701 PHE B N 1
ATOM 3001 C CA . PHE B 1 24 ? 55.567 23.568 56.170 1.00 16.22 2701 PHE B CA 1
ATOM 3002 C C . PHE B 1 24 ? 54.087 23.696 55.808 1.00 18.32 2701 PHE B C 1
ATOM 3003 O O . PHE B 1 24 ? 53.488 24.762 55.972 1.00 17.44 2701 PHE B O 1
ATOM 3011 N N . GLY B 1 25 ? 53.509 22.619 55.292 1.00 17.92 2702 GLY B N 1
ATOM 3012 C CA . GLY B 1 25 ? 52.106 22.653 54.933 1.00 20.64 2702 GLY B CA 1
ATOM 3013 C C . GLY B 1 25 ? 51.772 23.217 53.565 1.00 22.07 2702 GLY B C 1
ATOM 3014 O O . GLY B 1 25 ? 50.594 23.374 53.242 1.00 21.58 2702 GLY B O 1
ATOM 3015 N N . LEU B 1 26 ? 52.784 23.537 52.762 1.00 23.04 2703 LEU B N 1
ATOM 3016 C CA . LEU B 1 26 ? 52.539 24.072 51.422 1.00 23.99 2703 LEU B CA 1
ATOM 3017 C C . LEU B 1 26 ? 51.899 22.977 50.568 1.00 25.03 2703 LEU B C 1
ATOM 3018 O O . LEU B 1 26 ? 51.141 23.257 49.631 1.00 23.40 2703 LEU B O 1
ATOM 3023 N N . SER B 1 27 ? 52.217 21.729 50.899 1.00 23.04 2704 SER B N 1
ATOM 3024 C CA . SER B 1 27 ? 51.646 20.567 50.219 1.00 24.79 2704 SER B CA 1
ATOM 3025 C C . SER B 1 27 ? 51.351 19.575 51.337 1.00 21.68 2704 SER B C 1
ATOM 3026 O O . SER B 1 27 ? 51.877 19.720 52.434 1.00 23.42 2704 SER B O 1
ATOM 3029 N N . GLN B 1 28 ? 50.525 18.566 51.075 1.00 23.24 2705 GLN B N 1
ATOM 3030 C CA . GLN B 1 28 ? 50.203 17.581 52.107 1.00 22.88 2705 GLN B CA 1
ATOM 3031 C C . GLN B 1 28 ? 51.450 16.824 52.579 1.00 23.82 2705 GLN B C 1
ATOM 3032 O O . GLN B 1 28 ? 51.475 16.284 53.690 1.00 24.51 2705 GLN B O 1
ATOM 3038 N N . ASN B 1 29 ? 52.484 16.789 51.741 1.00 22.77 2706 ASN B N 1
ATOM 3039 C CA . ASN B 1 29 ? 53.714 16.086 52.098 1.00 23.65 2706 ASN B CA 1
ATOM 3040 C C . ASN B 1 29 ? 54.970 16.949 52.262 1.00 22.43 2706 ASN B C 1
ATOM 3041 O O . ASN B 1 29 ? 56.081 16.491 51.988 1.00 20.60 2706 ASN B O 1
ATOM 3046 N N . SER B 1 30 ? 54.798 18.189 52.708 1.00 19.61 2707 SER B N 1
ATOM 3047 C CA . SER B 1 30 ? 55.939 19.067 52.936 1.00 18.09 2707 SER B CA 1
ATOM 3048 C C . SER B 1 30 ? 56.718 18.458 54.091 1.00 18.29 2707 SER B C 1
ATOM 3049 O O . SER B 1 30 ? 56.148 18.169 55.142 1.00 16.46 2707 SER B O 1
ATOM 3052 N N . HIS B 1 31 ? 58.017 18.265 53.903 1.00 17.96 2708 HIS B N 1
ATOM 3053 C CA . HIS B 1 31 ? 58.827 17.658 54.949 1.00 17.49 2708 HIS B CA 1
ATOM 3054 C C . HIS B 1 31 ? 60.316 17.817 54.705 1.00 16.91 2708 HIS B C 1
ATOM 3055 O O . HIS B 1 31 ? 60.760 18.177 53.610 1.00 14.52 2708 HIS B O 1
ATOM 3062 N N . LEU B 1 32 ? 61.068 17.502 55.754 1.00 16.16 2709 LEU B N 1
ATOM 3063 C CA . LEU B 1 32 ? 62.523 17.503 55.747 1.00 17.51 2709 LEU B CA 1
ATOM 3064 C C . LEU B 1 32 ? 62.911 16.216 56.481 1.00 20.67 2709 LEU B C 1
ATOM 3065 O O . LEU B 1 32 ? 62.283 15.856 57.476 1.00 20.84 2709 LEU B O 1
ATOM 3070 N N . VAL B 1 33 ? 63.916 15.511 55.980 1.00 20.11 2710 VAL B N 1
ATOM 3071 C CA . VAL B 1 33 ? 64.387 14.303 56.651 1.00 21.44 2710 VAL B CA 1
ATOM 3072 C C . VAL B 1 33 ? 65.764 14.694 57.172 1.00 19.98 2710 VAL B C 1
ATOM 3073 O O . VAL B 1 33 ? 66.646 15.060 56.392 1.00 21.35 2710 VAL B O 1
ATOM 3077 N N . LEU B 1 34 ? 65.932 14.645 58.491 1.00 18.92 2711 LEU B N 1
ATOM 3078 C CA . LEU B 1 34 ? 67.183 15.035 59.126 1.00 18.79 2711 LEU B CA 1
ATOM 3079 C C . LEU B 1 34 ? 67.836 13.912 59.947 1.00 22.30 2711 LEU B C 1
ATOM 3080 O O . LEU B 1 34 ? 67.224 13.347 60.853 1.00 21.21 2711 LEU B O 1
ATOM 3085 N N . PRO B 1 35 ? 69.100 13.592 59.643 1.00 20.98 2712 PRO B N 1
ATOM 3086 C CA . PRO B 1 35 ? 69.860 12.542 60.338 1.00 24.25 2712 PRO B CA 1
ATOM 3087 C C . PRO B 1 35 ? 70.166 12.908 61.791 1.00 22.86 2712 PRO B C 1
ATOM 3088 O O . PRO B 1 35 ? 70.340 14.079 62.115 1.00 20.28 2712 PRO B O 1
ATOM 3092 N N . LEU B 1 36 ? 70.235 11.899 62.654 1.00 24.59 2713 LEU B N 1
ATOM 3093 C CA . LEU B 1 36 ? 70.569 12.111 64.061 1.00 22.79 2713 LEU B CA 1
ATOM 3094 C C . LEU B 1 36 ? 71.959 11.489 64.221 1.00 27.80 2713 LEU B C 1
ATOM 3095 O O . LEU B 1 36 ? 72.125 10.427 64.827 1.00 29.45 2713 LEU B O 1
ATOM 3100 N N . GLN B 1 37 ? 72.953 12.159 63.650 1.00 27.56 2714 GLN B N 1
ATOM 3101 C CA . GLN B 1 37 ? 74.329 11.683 63.668 1.00 28.29 2714 GLN B CA 1
ATOM 3102 C C . GLN B 1 37 ? 74.929 11.346 65.029 1.00 30.14 2714 GLN B C 1
ATOM 3103 O O . GLN B 1 37 ? 75.562 10.303 65.178 1.00 30.11 2714 GLN B O 1
ATOM 3109 N N . GLN B 1 38 ? 74.729 12.223 66.010 1.00 31.07 2715 GLN B N 1
ATOM 3110 C CA . GLN B 1 38 ? 75.304 12.041 67.344 1.00 37.07 2715 GLN B CA 1
ATOM 3111 C C . GLN B 1 38 ? 74.316 11.817 68.486 1.00 37.27 2715 GLN B C 1
ATOM 3112 O O . GLN B 1 38 ? 74.501 12.370 69.570 1.00 39.52 2715 GLN B O 1
ATOM 3118 N N . SER B 1 39 ? 73.285 11.008 68.274 1.00 35.65 2716 SER B N 1
ATOM 3119 C CA . SER B 1 39 ? 72.320 10.779 69.340 1.00 36.03 2716 SER B CA 1
ATOM 3120 C C . SER B 1 39 ? 72.041 9.319 69.675 1.00 35.04 2716 SER B C 1
ATOM 3121 O O . SER B 1 39 ? 71.950 8.467 68.798 1.00 34.55 2716 SER B O 1
ATOM 3124 N N . ASP B 1 40 ? 71.926 9.044 70.970 1.00 34.70 2717 ASP B N 1
ATOM 3125 C CA . ASP B 1 40 ? 71.600 7.711 71.463 1.00 34.57 2717 ASP B CA 1
ATOM 3126 C C . ASP B 1 40 ? 70.274 7.926 72.174 1.00 34.32 2717 ASP B C 1
ATOM 3127 O O . ASP B 1 40 ? 70.236 8.532 73.242 1.00 34.66 2717 ASP B O 1
ATOM 3132 N N . VAL B 1 41 ? 69.189 7.440 71.576 1.00 34.59 2718 VAL B N 1
ATOM 3133 C CA . VAL B 1 41 ? 67.857 7.640 72.140 1.00 32.63 2718 VAL B CA 1
ATOM 3134 C C . VAL B 1 41 ? 67.178 6.416 72.751 1.00 32.55 2718 VAL B C 1
ATOM 3135 O O . VAL B 1 41 ? 66.013 6.487 73.134 1.00 31.97 2718 VAL B O 1
ATOM 3139 N N . ARG B 1 42 ? 67.898 5.303 72.848 1.00 30.61 2719 ARG B N 1
ATOM 3140 C CA . ARG B 1 42 ? 67.336 4.082 73.416 1.00 30.48 2719 ARG B CA 1
ATOM 3141 C C . ARG B 1 42 ? 66.696 4.310 74.783 1.00 28.46 2719 ARG B C 1
ATOM 3142 O O . ARG B 1 42 ? 65.620 3.789 75.056 1.00 29.59 2719 ARG B O 1
ATOM 3150 N N . LYS B 1 43 ? 67.358 5.085 75.639 1.00 30.59 2720 LYS B N 1
ATOM 3151 C CA . LYS B 1 43 ? 66.832 5.357 76.974 1.00 32.73 2720 LYS B CA 1
ATOM 3152 C C . LYS B 1 43 ? 66.675 6.842 77.295 1.00 32.92 2720 LYS B C 1
ATOM 3153 O O . LYS B 1 43 ? 66.724 7.240 78.464 1.00 30.98 2720 LYS B O 1
ATOM 3159 N N . ARG B 1 44 ? 66.484 7.658 76.261 1.00 32.58 2721 ARG B N 1
ATOM 3160 C CA . ARG B 1 44 ? 66.313 9.098 76.447 1.00 32.74 2721 ARG B CA 1
ATOM 3161 C C . ARG B 1 44 ? 66.126 9.826 75.113 1.00 32.84 2721 ARG B C 1
ATOM 3162 O O . ARG B 1 44 ? 67.002 9.799 74.246 1.00 30.62 2721 ARG B O 1
ATOM 3170 N N . LEU B 1 45 ? 64.969 10.461 74.959 1.00 28.30 2722 LEU B N 1
ATOM 3171 C CA . LEU B 1 45 ? 64.642 11.220 73.756 1.00 24.81 2722 LEU B CA 1
ATOM 3172 C C . LEU B 1 45 ? 64.097 12.562 74.215 1.00 24.16 2722 LEU B C 1
ATOM 3173 O O . LEU B 1 45 ? 62.942 12.660 74.627 1.00 23.43 2722 LEU B O 1
ATOM 3178 N N . GLN B 1 46 ? 64.931 13.591 74.187 1.00 24.39 2723 GLN B N 1
ATOM 3179 C CA . GLN B 1 46 ? 64.452 14.900 74.581 1.00 28.12 2723 GLN B CA 1
ATOM 3180 C C . GLN B 1 46 ? 64.545 15.844 73.392 1.00 27.55 2723 GLN B C 1
ATOM 3181 O O . GLN B 1 46 ? 65.630 16.193 72.929 1.00 27.10 2723 GLN B O 1
ATOM 3187 N N . VAL B 1 47 ? 63.384 16.230 72.883 1.00 25.39 2724 VAL B N 1
ATOM 3188 C CA . VAL B 1 47 ? 63.326 17.130 71.752 1.00 25.02 2724 VAL B CA 1
ATOM 3189 C C . VAL B 1 47 ? 62.792 18.475 72.191 1.00 24.55 2724 VAL B C 1
ATOM 3190 O O . VAL B 1 47 ? 61.834 18.551 72.961 1.00 26.88 2724 VAL B O 1
ATOM 3194 N N . GLN B 1 48 ? 63.431 19.531 71.709 1.00 21.72 2725 GLN B N 1
ATOM 3195 C CA . GLN B 1 48 ? 63.006 20.889 72.001 1.00 22.38 2725 GLN B CA 1
ATOM 3196 C C . GLN B 1 48 ? 62.966 21.617 70.655 1.00 22.73 2725 GLN B C 1
ATOM 3197 O O . GLN B 1 48 ? 63.906 21.509 69.860 1.00 21.22 2725 GLN B O 1
ATOM 3203 N N . LEU B 1 49 ? 61.876 22.332 70.391 1.00 21.43 2726 LEU B N 1
ATOM 3204 C CA . LEU B 1 49 ? 61.731 23.075 69.141 1.00 20.16 2726 LEU B CA 1
ATOM 3205 C C . LEU B 1 49 ? 60.817 24.294 69.318 1.00 21.07 2726 LEU B C 1
ATOM 3206 O O . LEU B 1 49 ? 60.071 24.380 70.296 1.00 17.22 2726 LEU B O 1
ATOM 3211 N N . SER B 1 50 ? 60.897 25.232 68.370 1.00 18.80 2727 SER B N 1
ATOM 3212 C CA . SER B 1 50 ? 60.066 26.436 68.370 1.00 16.44 2727 SER B CA 1
ATOM 3213 C C . SER B 1 50 ? 59.063 26.299 67.232 1.00 19.26 2727 SER B C 1
ATOM 3214 O O . SER B 1 50 ? 59.416 25.833 66.143 1.00 21.61 2727 SER B O 1
ATOM 3217 N N . ILE B 1 51 ? 57.820 26.715 67.459 1.00 17.45 2728 ILE B N 1
ATOM 3218 C CA . ILE B 1 51 ? 56.814 26.581 66.414 1.00 19.80 2728 ILE B CA 1
ATOM 3219 C C . ILE B 1 51 ? 55.743 27.684 66.448 1.00 19.68 2728 ILE B C 1
ATOM 3220 O O . ILE B 1 51 ? 55.436 28.232 67.512 1.00 18.95 2728 ILE B O 1
ATOM 3225 N N . ARG B 1 52 ? 55.199 28.009 65.275 1.00 18.95 2729 ARG B N 1
ATOM 3226 C CA . ARG B 1 52 ? 54.162 29.043 65.129 1.00 21.35 2729 ARG B CA 1
ATOM 3227 C C . ARG B 1 52 ? 53.137 28.579 64.100 1.00 19.68 2729 ARG B C 1
ATOM 3228 O O . ARG B 1 52 ? 53.489 28.297 62.947 1.00 22.25 2729 ARG B O 1
ATOM 3236 N N . THR B 1 53 ? 51.867 28.525 64.496 1.00 23.29 2730 THR B N 1
ATOM 3237 C CA . THR B 1 53 ? 50.827 28.046 63.588 1.00 23.06 2730 THR B CA 1
ATOM 3238 C C . THR B 1 53 ? 49.406 28.544 63.871 1.00 24.35 2730 THR B C 1
ATOM 3239 O O . THR B 1 53 ? 49.068 28.907 64.996 1.00 26.30 2730 THR B O 1
ATOM 3243 N N . PHE B 1 54 ? 48.581 28.539 62.828 1.00 26.08 2731 PHE B N 1
ATOM 3244 C CA . PHE B 1 54 ? 47.178 28.935 62.927 1.00 28.10 2731 PHE B CA 1
ATOM 3245 C C . PHE B 1 54 ? 46.335 27.672 62.737 1.00 30.01 2731 PHE B C 1
ATOM 3246 O O . PHE B 1 54 ? 45.123 27.687 62.947 1.00 30.71 2731 PHE B O 1
ATOM 3254 N N . ALA B 1 55 ? 46.985 26.579 62.340 1.00 28.22 2732 ALA B N 1
ATOM 3255 C CA . ALA B 1 55 ? 46.282 25.325 62.083 1.00 27.13 2732 ALA B CA 1
ATOM 3256 C C . ALA B 1 55 ? 45.832 24.572 63.328 1.00 26.75 2732 ALA B C 1
ATOM 3257 O O . ALA B 1 55 ? 46.268 24.854 64.445 1.00 26.70 2732 ALA B O 1
ATOM 3259 N N . SER B 1 56 ? 44.963 23.590 63.121 1.00 24.88 2733 SER B N 1
ATOM 3260 C CA . SER B 1 56 ? 44.439 22.793 64.219 1.00 25.50 2733 SER B CA 1
ATOM 3261 C C . SER B 1 56 ? 44.996 21.363 64.274 1.00 25.62 2733 SER B C 1
ATOM 3262 O O . SER B 1 56 ? 44.833 20.671 65.283 1.00 24.04 2733 SER B O 1
ATOM 3265 N N . SER B 1 57 ? 45.650 20.919 63.203 1.00 26.02 2734 SER B N 1
ATOM 3266 C CA . SER B 1 57 ? 46.208 19.562 63.168 1.00 26.95 2734 SER B CA 1
ATOM 3267 C C . SER B 1 57 ? 47.358 19.402 62.170 1.00 25.78 2734 SER B C 1
ATOM 3268 O O . SER B 1 57 ? 47.493 20.188 61.231 1.00 24.12 2734 SER B O 1
ATOM 3271 N N . GLY B 1 58 ? 48.165 18.360 62.378 1.00 24.24 2735 GLY B N 1
ATOM 3272 C CA . GLY B 1 58 ? 49.287 18.072 61.501 1.00 21.22 2735 GLY B CA 1
ATOM 3273 C C . GLY B 1 58 ? 50.410 17.370 62.246 1.00 22.54 2735 GLY B C 1
ATOM 3274 O O . GLY B 1 58 ? 50.478 17.435 63.475 1.00 20.40 2735 GLY B O 1
ATOM 3275 N N . LEU B 1 59 ? 51.294 16.702 61.511 1.00 21.58 2736 LEU B N 1
ATOM 3276 C CA . LEU B 1 59 ? 52.413 15.997 62.129 1.00 19.12 2736 LEU B CA 1
ATOM 3277 C C . LEU B 1 59 ? 53.619 16.924 62.289 1.00 18.03 2736 LEU B C 1
ATOM 3278 O O . LEU B 1 59 ? 54.040 17.582 61.340 1.00 18.69 2736 LEU B O 1
ATOM 3283 N N . ILE B 1 60 ? 54.163 16.978 63.503 1.00 20.80 2737 ILE B N 1
ATOM 3284 C CA . ILE B 1 60 ? 55.309 17.839 63.802 1.00 19.45 2737 ILE B CA 1
ATOM 3285 C C . ILE B 1 60 ? 56.624 17.086 63.590 1.00 20.68 2737 ILE B C 1
ATOM 3286 O O . ILE B 1 60 ? 57.510 17.566 62.889 1.00 24.02 2737 ILE B O 1
ATOM 3291 N N . TYR B 1 61 ? 56.760 15.922 64.216 1.00 18.99 2738 TYR B N 1
ATOM 3292 C CA . TYR B 1 61 ? 57.959 15.111 64.023 1.00 20.13 2738 TYR B CA 1
ATOM 3293 C C . TYR B 1 61 ? 57.652 13.630 64.199 1.00 21.46 2738 TYR B C 1
ATOM 3294 O O . TYR B 1 61 ? 56.711 13.256 64.902 1.00 21.17 2738 TYR B O 1
ATOM 3303 N N . TYR B 1 62 ? 58.465 12.794 63.563 1.00 22.99 2739 TYR B N 1
ATOM 3304 C CA . TYR B 1 62 ? 58.288 11.349 63.609 1.00 20.86 2739 TYR B CA 1
ATOM 3305 C C . TYR B 1 62 ? 59.630 10.622 63.442 1.00 23.40 2739 TYR B C 1
ATOM 3306 O O . TYR B 1 62 ? 60.447 11.000 62.601 1.00 22.10 2739 TYR B O 1
ATOM 3315 N N . VAL B 1 63 ? 59.858 9.595 64.257 1.00 23.41 2740 VAL B N 1
ATOM 3316 C CA . VAL B 1 63 ? 61.079 8.786 64.180 1.00 23.64 2740 VAL B CA 1
ATOM 3317 C C . VAL B 1 63 ? 60.638 7.338 64.392 1.00 23.31 2740 VAL B C 1
ATOM 3318 O O . VAL B 1 63 ? 59.747 7.082 65.202 1.00 22.83 2740 VAL B O 1
ATOM 3322 N N . ALA B 1 64 ? 61.240 6.390 63.678 1.00 22.66 2741 ALA B N 1
ATOM 3323 C CA . ALA B 1 64 ? 60.822 4.998 63.836 1.00 22.00 2741 ALA B CA 1
ATOM 3324 C C . ALA B 1 64 ? 61.797 3.927 63.364 1.00 25.87 2741 ALA B C 1
ATOM 3325 O O . ALA B 1 64 ? 62.715 4.184 62.580 1.00 24.72 2741 ALA B O 1
ATOM 3327 N N . HIS B 1 65 ? 61.555 2.715 63.854 1.00 24.12 2742 HIS B N 1
ATOM 3328 C CA . HIS B 1 65 ? 62.341 1.543 63.502 1.00 28.00 2742 HIS B CA 1
ATOM 3329 C C . HIS B 1 65 ? 62.049 1.214 62.040 1.00 28.13 2742 HIS B C 1
ATOM 3330 O O . HIS B 1 65 ? 60.995 1.578 61.507 1.00 28.56 2742 HIS B O 1
ATOM 3337 N N . GLN B 1 66 ? 62.990 0.528 61.404 1.00 28.35 2743 GLN B N 1
ATOM 3338 C CA . GLN B 1 66 ? 62.851 0.105 60.019 1.00 33.14 2743 GLN B CA 1
ATOM 3339 C C . GLN B 1 66 ? 61.456 -0.454 59.745 1.00 32.36 2743 GLN B C 1
ATOM 3340 O O . GLN B 1 66 ? 60.813 -0.073 58.770 1.00 31.26 2743 GLN B O 1
ATOM 3346 N N . ASN B 1 67 ? 60.985 -1.346 60.614 1.00 34.59 2744 ASN B N 1
ATOM 3347 C CA . ASN B 1 67 ? 59.672 -1.963 60.432 1.00 37.04 2744 ASN B CA 1
ATOM 3348 C C . ASN B 1 67 ? 58.555 -1.350 61.281 1.00 37.46 2744 ASN B C 1
ATOM 3349 O O . ASN B 1 67 ? 57.436 -1.862 61.309 1.00 38.12 2744 ASN B O 1
ATOM 3354 N N . GLN B 1 68 ? 58.874 -0.266 61.984 1.00 37.51 2745 GLN B N 1
ATOM 3355 C CA . GLN B 1 68 ? 57.897 0.460 62.794 1.00 37.13 2745 GLN B CA 1
ATOM 3356 C C . GLN B 1 68 ? 57.434 -0.154 64.122 1.00 37.04 2745 GLN B C 1
ATOM 3357 O O . GLN B 1 68 ? 56.450 0.308 64.705 1.00 37.06 2745 GLN B O 1
ATOM 3363 N N . MET B 1 69 ? 58.138 -1.170 64.615 1.00 36.46 2746 MET B N 1
ATOM 3364 C CA . MET B 1 69 ? 57.757 -1.803 65.883 1.00 35.87 2746 MET B CA 1
ATOM 3365 C C . MET B 1 69 ? 57.982 -0.839 67.049 1.00 33.19 2746 MET B C 1
ATOM 3366 O O . MET B 1 69 ? 57.365 -0.970 68.108 1.00 30.12 2746 MET B O 1
ATOM 3371 N N . ASP B 1 70 ? 58.879 0.121 66.843 1.00 30.70 2747 ASP B N 1
ATOM 3372 C CA . ASP B 1 70 ? 59.187 1.142 67.839 1.00 28.24 2747 ASP B CA 1
ATOM 3373 C C . ASP B 1 70 ? 59.039 2.490 67.145 1.00 29.23 2747 ASP B C 1
ATOM 3374 O O . ASP B 1 70 ? 59.312 2.598 65.949 1.00 29.74 2747 ASP B O 1
ATOM 3379 N N . TYR B 1 71 ? 58.614 3.513 67.881 1.00 26.19 2748 TYR B N 1
ATOM 3380 C CA . TYR B 1 71 ? 58.447 4.841 67.289 1.00 26.45 2748 TYR B CA 1
ATOM 3381 C C . TYR B 1 71 ? 58.241 5.914 68.353 1.00 27.47 2748 TYR B C 1
ATOM 3382 O O . TYR B 1 71 ? 58.063 5.614 69.535 1.00 27.11 2748 TYR B O 1
ATOM 3391 N N . ALA B 1 72 ? 58.280 7.168 67.915 1.00 27.51 2749 ALA B N 1
ATOM 3392 C CA . ALA B 1 72 ? 58.072 8.321 68.785 1.00 25.10 2749 ALA B CA 1
ATOM 3393 C C . ALA B 1 72 ? 57.575 9.417 67.857 1.00 24.02 2749 ALA B C 1
ATOM 3394 O O . ALA B 1 72 ? 58.134 9.615 66.770 1.00 22.73 2749 ALA B O 1
ATOM 3396 N N . THR B 1 73 ? 56.525 10.123 68.267 1.00 23.51 2750 THR B N 1
ATOM 3397 C CA . THR B 1 73 ? 55.971 11.168 67.421 1.00 23.01 2750 THR B CA 1
ATOM 3398 C C . THR B 1 73 ? 55.259 12.275 68.201 1.00 25.23 2750 THR B C 1
ATOM 3399 O O . THR B 1 73 ? 54.793 12.071 69.331 1.00 19.16 2750 THR B O 1
ATOM 3403 N N . LEU B 1 74 ? 55.209 13.454 67.587 1.00 22.31 2751 LEU B N 1
ATOM 3404 C CA . LEU B 1 74 ? 54.551 14.626 68.157 1.00 21.82 2751 LEU B CA 1
ATOM 3405 C C . LEU B 1 74 ? 53.562 15.106 67.095 1.00 22.07 2751 LEU B C 1
ATOM 3406 O O . LEU B 1 74 ? 53.964 15.436 65.982 1.00 21.80 2751 LEU B O 1
ATOM 3411 N N . GLN B 1 75 ? 52.276 15.132 67.437 1.00 22.11 2752 GLN B N 1
ATOM 3412 C CA . GLN B 1 75 ? 51.234 15.556 66.500 1.00 22.42 2752 GLN B CA 1
ATOM 3413 C C . GLN B 1 75 ? 50.297 16.582 67.140 1.00 25.41 2752 GLN B C 1
ATOM 3414 O O . GLN B 1 75 ? 50.088 16.576 68.355 1.00 24.65 2752 GLN B O 1
ATOM 3420 N N . LEU B 1 76 ? 49.738 17.458 66.312 1.00 25.78 2753 LEU B N 1
ATOM 3421 C CA . LEU B 1 76 ? 48.795 18.470 66.780 1.00 25.67 2753 LEU B CA 1
ATOM 3422 C C . LEU B 1 76 ? 47.396 18.008 66.380 1.00 24.78 2753 LEU B C 1
ATOM 3423 O O . LEU B 1 76 ? 47.164 17.654 65.226 1.00 22.30 2753 LEU B O 1
ATOM 3428 N N . GLN B 1 77 ? 46.470 18.006 67.335 1.00 25.83 2754 GLN B N 1
ATOM 3429 C CA . GLN B 1 77 ? 45.094 17.603 67.062 1.00 29.90 2754 GLN B CA 1
ATOM 3430 C C . GLN B 1 77 ? 44.159 18.547 67.802 1.00 29.67 2754 GLN B C 1
ATOM 3431 O O . GLN B 1 77 ? 44.272 18.718 69.016 1.00 32.83 2754 GLN B O 1
ATOM 3437 N N . GLU B 1 78 ? 43.241 19.163 67.066 1.00 30.03 2755 GLU B N 1
ATOM 3438 C CA . GLU B 1 78 ? 42.306 20.112 67.661 1.00 31.61 2755 GLU B CA 1
ATOM 3439 C C . GLU B 1 78 ? 43.063 21.187 68.449 1.00 29.99 2755 GLU B C 1
ATOM 3440 O O . GLU B 1 78 ? 42.725 21.491 69.594 1.00 31.04 2755 GLU B O 1
ATOM 3446 N N . GLY B 1 79 ? 44.099 21.744 67.820 1.00 24.76 2756 GLY B N 1
ATOM 3447 C CA . GLY B 1 79 ? 44.895 22.793 68.437 1.00 22.76 2756 GLY B CA 1
ATOM 3448 C C . GLY B 1 79 ? 45.774 22.415 69.621 1.00 26.93 2756 GLY B C 1
ATOM 3449 O O . GLY B 1 79 ? 46.435 23.284 70.202 1.00 25.60 2756 GLY B O 1
ATOM 3450 N N . ARG B 1 80 ? 45.807 21.136 69.987 1.00 25.46 2757 ARG B N 1
ATOM 3451 C CA . ARG B 1 80 ? 46.622 20.721 71.126 1.00 26.75 2757 ARG B CA 1
ATOM 3452 C C . ARG B 1 80 ? 47.619 19.615 70.778 1.00 25.96 2757 ARG B C 1
ATOM 3453 O O . ARG B 1 80 ? 47.403 18.834 69.851 1.00 26.84 2757 ARG B O 1
ATOM 3461 N N . LEU B 1 81 ? 48.712 19.566 71.534 1.00 26.90 2758 LEU B N 1
ATOM 3462 C CA . LEU B 1 81 ? 49.787 18.604 71.302 1.00 25.15 2758 LEU B CA 1
ATOM 3463 C C . LEU B 1 81 ? 49.654 17.248 71.988 1.00 28.20 2758 LEU B C 1
ATOM 3464 O O . LEU B 1 81 ? 49.195 17.149 73.126 1.00 26.41 2758 LEU B O 1
ATOM 3469 N N . HIS B 1 82 ? 50.086 16.210 71.277 1.00 25.98 2759 HIS B N 1
ATOM 3470 C CA . HIS B 1 82 ? 50.059 14.843 71.774 1.00 27.13 2759 HIS B CA 1
ATOM 3471 C C . HIS B 1 82 ? 51.391 14.167 71.437 1.00 26.65 2759 HIS B C 1
ATOM 3472 O O . HIS B 1 82 ? 51.794 14.113 70.275 1.00 25.66 2759 HIS B O 1
ATOM 3479 N N . PHE B 1 83 ? 52.068 13.667 72.467 1.00 25.03 2760 PHE B N 1
ATOM 3480 C CA . PHE B 1 83 ? 53.360 12.994 72.327 1.00 24.90 2760 PHE B CA 1
ATOM 3481 C C . PHE B 1 83 ? 53.203 11.517 72.677 1.00 27.34 2760 PHE B C 1
ATOM 3482 O O . PHE B 1 83 ? 52.760 11.180 73.780 1.00 22.88 2760 PHE B O 1
ATOM 3490 N N . MET B 1 84 ? 53.538 10.637 71.738 1.00 25.49 2761 MET B N 1
ATOM 3491 C CA . MET B 1 84 ? 53.434 9.207 72.003 1.00 28.84 2761 MET B CA 1
ATOM 3492 C C . MET B 1 84 ? 54.598 8.407 71.434 1.00 29.03 2761 MET B C 1
ATOM 3493 O O . MET B 1 84 ? 55.248 8.826 70.473 1.00 28.27 2761 MET B O 1
ATOM 3498 N N . PHE B 1 85 ? 54.865 7.258 72.049 1.00 28.34 2762 PHE B N 1
ATOM 3499 C CA . PHE B 1 85 ? 55.950 6.393 71.613 1.00 29.73 2762 PHE B CA 1
ATOM 3500 C C . PHE B 1 85 ? 55.718 4.945 72.028 1.00 29.35 2762 PHE B C 1
ATOM 3501 O O . PHE B 1 85 ? 54.940 4.662 72.940 1.00 30.46 2762 PHE B O 1
ATOM 3509 N N . ASP B 1 86 ? 56.405 4.036 71.348 1.00 29.46 2763 ASP B N 1
ATOM 3510 C CA . ASP B 1 86 ? 56.294 2.607 71.627 1.00 31.02 2763 ASP B CA 1
ATOM 3511 C C . ASP B 1 86 ? 57.707 2.031 71.662 1.00 30.33 2763 ASP B C 1
ATOM 3512 O O . ASP B 1 86 ? 58.452 2.153 70.688 1.00 31.26 2763 ASP B O 1
ATOM 3517 N N . LEU B 1 87 ? 58.079 1.412 72.778 1.00 30.47 2764 LEU B N 1
ATOM 3518 C CA . LEU B 1 87 ? 59.419 0.840 72.919 1.00 32.28 2764 LEU B CA 1
ATOM 3519 C C . LEU B 1 87 ? 59.498 -0.586 72.388 1.00 34.44 2764 LEU B C 1
ATOM 3520 O O . LEU B 1 87 ? 60.550 -1.226 72.457 1.00 36.10 2764 LEU B O 1
ATOM 3525 N N . GLY B 1 88 ? 58.380 -1.080 71.869 1.00 36.80 2765 GLY B N 1
ATOM 3526 C CA . GLY B 1 88 ? 58.345 -2.427 71.336 1.00 40.45 2765 GLY B CA 1
ATOM 3527 C C . GLY B 1 88 ? 57.231 -3.270 71.929 1.00 42.46 2765 GLY B C 1
ATOM 3528 O O . GLY B 1 88 ? 56.878 -4.312 71.380 1.00 43.75 2765 GLY B O 1
ATOM 3529 N N . LYS B 1 89 ? 56.667 -2.823 73.047 1.00 43.50 2766 LYS B N 1
ATOM 3530 C CA . LYS B 1 89 ? 55.594 -3.572 73.694 1.00 45.68 2766 LYS B CA 1
ATOM 3531 C C . LYS B 1 89 ? 54.494 -2.704 74.290 1.00 44.23 2766 LYS B C 1
ATOM 3532 O O . LYS B 1 89 ? 54.097 -2.906 75.439 1.00 47.43 2766 LYS B O 1
ATOM 3538 N N . GLY B 1 90 ? 53.996 -1.746 73.515 1.00 40.05 2767 GLY B N 1
ATOM 3539 C CA . GLY B 1 90 ? 52.935 -0.892 74.013 1.00 35.16 2767 GLY B CA 1
ATOM 3540 C C . GLY B 1 90 ? 53.204 0.595 73.900 1.00 32.64 2767 GLY B C 1
ATOM 3541 O O . GLY B 1 90 ? 54.341 1.052 74.056 1.00 29.37 2767 GLY B O 1
ATOM 3542 N N . ARG B 1 91 ? 52.137 1.350 73.656 1.00 31.56 2768 ARG B N 1
ATOM 3543 C CA . ARG B 1 91 ? 52.213 2.796 73.504 1.00 32.89 2768 ARG B CA 1
ATOM 3544 C C . ARG B 1 91 ? 52.072 3.604 74.794 1.00 32.58 2768 ARG B C 1
ATOM 3545 O O . ARG B 1 91 ? 51.201 3.335 75.620 1.00 32.12 2768 ARG B O 1
ATOM 3553 N N . THR B 1 92 ? 52.946 4.595 74.953 1.00 31.73 2769 THR B N 1
ATOM 3554 C CA . THR B 1 92 ? 52.892 5.511 76.091 1.00 31.05 2769 THR B CA 1
ATOM 3555 C C . THR B 1 92 ? 52.474 6.836 75.467 1.00 32.86 2769 THR B C 1
ATOM 3556 O O . THR B 1 92 ? 53.030 7.248 74.443 1.00 30.41 2769 THR B O 1
ATOM 3560 N N . LYS B 1 93 ? 51.497 7.502 76.070 1.00 31.20 2770 LYS B N 1
ATOM 3561 C CA . LYS B 1 93 ? 51.024 8.770 75.533 1.00 31.49 2770 LYS B CA 1
ATOM 3562 C C . LYS B 1 93 ? 51.047 9.873 76.587 1.00 31.60 2770 LYS B C 1
ATOM 3563 O O . LYS B 1 93 ? 50.915 9.608 77.784 1.00 32.07 2770 LYS B O 1
ATOM 3569 N N . VAL B 1 94 ? 51.236 11.106 76.127 1.00 32.12 2771 VAL B N 1
ATOM 3570 C CA . VAL B 1 94 ? 51.281 12.282 76.992 1.00 32.03 2771 VAL B CA 1
ATOM 3571 C C . VAL B 1 94 ? 50.613 13.427 76.236 1.00 33.37 2771 VAL B C 1
ATOM 3572 O O . VAL B 1 94 ? 50.923 13.666 75.066 1.00 33.94 2771 VAL B O 1
ATOM 3576 N N . SER B 1 95 ? 49.697 14.130 76.897 1.00 31.74 2772 SER B N 1
ATOM 3577 C CA . SER B 1 95 ? 48.993 15.244 76.262 1.00 34.42 2772 SER B CA 1
ATOM 3578 C C . SER B 1 95 ? 49.085 16.526 77.086 1.00 33.21 2772 SER B C 1
ATOM 3579 O O . SER B 1 95 ? 48.783 16.529 78.279 1.00 34.85 2772 SER B O 1
ATOM 3582 N N . HIS B 1 96 ? 49.500 17.616 76.448 1.00 33.24 2773 HIS B N 1
ATOM 3583 C CA . HIS B 1 96 ? 49.608 18.894 77.147 1.00 31.27 2773 HIS B CA 1
ATOM 3584 C C . HIS B 1 96 ? 48.383 19.760 76.860 1.00 30.87 2773 HIS B C 1
ATOM 3585 O O . HIS B 1 96 ? 47.948 19.875 75.711 1.00 27.66 2773 HIS B O 1
ATOM 3592 N N . PRO B 1 97 ? 47.825 20.399 77.904 1.00 31.09 2774 PRO B N 1
ATOM 3593 C CA . PRO B 1 97 ? 46.643 21.265 77.808 1.00 32.66 2774 PRO B CA 1
ATOM 3594 C C . PRO B 1 97 ? 46.796 22.622 77.120 1.00 33.15 2774 PRO B C 1
ATOM 3595 O O . PRO B 1 97 ? 45.811 23.341 76.957 1.00 33.25 2774 PRO B O 1
ATOM 3599 N N . ALA B 1 98 ? 48.010 22.985 76.721 1.00 32.84 2775 ALA B N 1
ATOM 3600 C CA . ALA B 1 98 ? 48.204 24.275 76.076 1.00 31.35 2775 ALA B CA 1
ATOM 3601 C C . ALA B 1 98 ? 47.639 24.330 74.656 1.00 32.49 2775 ALA B C 1
ATOM 3602 O O . ALA B 1 98 ? 47.748 23.374 73.888 1.00 30.02 2775 ALA B O 1
ATOM 3604 N N . LEU B 1 99 ? 47.014 25.454 74.326 1.00 30.59 2776 LEU B N 1
ATOM 3605 C CA . LEU B 1 99 ? 46.457 25.672 72.997 1.00 31.94 2776 LEU B CA 1
ATOM 3606 C C . LEU B 1 99 ? 47.562 26.358 72.196 1.00 32.77 2776 LEU B C 1
ATOM 3607 O O . LEU B 1 99 ? 48.076 27.396 72.621 1.00 31.40 2776 LEU B O 1
ATOM 3612 N N . LEU B 1 100 ? 47.930 25.797 71.046 1.00 32.49 2777 LEU B N 1
ATOM 3613 C CA . LEU B 1 100 ? 49.003 26.388 70.241 1.00 32.60 2777 LEU B CA 1
ATOM 3614 C C . LEU B 1 100 ? 48.613 27.135 68.976 1.00 30.67 2777 LEU B C 1
ATOM 3615 O O . LEU B 1 100 ? 49.419 27.893 68.441 1.00 31.31 2777 LEU B O 1
ATOM 3620 N N . SER B 1 101 ? 47.393 26.935 68.495 1.00 30.30 2778 SER B N 1
ATOM 3621 C CA . SER B 1 101 ? 46.953 27.592 67.267 1.00 30.68 2778 SER B CA 1
ATOM 3622 C C . SER B 1 101 ? 46.686 29.095 67.376 1.00 32.71 2778 SER B C 1
ATOM 3623 O O . SER B 1 101 ? 45.781 29.610 66.717 1.00 32.00 2778 SER B O 1
ATOM 3626 N N . ASP B 1 102 ? 47.476 29.806 68.180 1.00 33.23 2779 ASP B N 1
ATOM 3627 C CA . ASP B 1 102 ? 47.271 31.249 68.340 1.00 34.81 2779 ASP B CA 1
ATOM 3628 C C . ASP B 1 102 ? 48.143 32.142 67.454 1.00 35.04 2779 ASP B C 1
ATOM 3629 O O . ASP B 1 102 ? 48.207 33.350 67.668 1.00 35.84 2779 ASP B O 1
ATOM 3634 N N . GLY B 1 103 ? 48.809 31.549 66.466 1.00 33.64 2780 GLY B N 1
ATOM 3635 C CA . GLY B 1 103 ? 49.657 32.315 65.563 1.00 29.36 2780 GLY B CA 1
ATOM 3636 C C . GLY B 1 103 ? 50.881 32.983 66.175 1.00 29.79 2780 GLY B C 1
ATOM 3637 O O . GLY B 1 103 ? 51.483 33.857 65.559 1.00 26.99 2780 GLY B O 1
ATOM 3638 N N . LYS B 1 104 ? 51.259 32.584 67.384 1.00 27.88 2781 LYS B N 1
ATOM 3639 C CA . LYS B 1 104 ? 52.425 33.168 68.037 1.00 30.23 2781 LYS B CA 1
ATOM 3640 C C . LYS B 1 104 ? 53.460 32.085 68.328 1.00 28.99 2781 LYS B C 1
ATOM 3641 O O . LYS B 1 104 ? 53.131 30.903 68.371 1.00 26.80 2781 LYS B O 1
ATOM 3647 N N . TRP B 1 105 ? 54.711 32.489 68.522 1.00 27.74 2782 TRP B N 1
ATOM 3648 C CA . TRP B 1 105 ? 55.781 31.530 68.787 1.00 26.40 2782 TRP B CA 1
ATOM 3649 C C . TRP B 1 105 ? 55.675 30.840 70.146 1.00 26.76 2782 TRP B C 1
ATOM 3650 O O . TRP B 1 105 ? 55.344 31.467 71.151 1.00 23.09 2782 TRP B O 1
ATOM 3661 N N . HIS B 1 106 ? 55.962 29.539 70.157 1.00 23.27 2783 HIS B N 1
ATOM 3662 C CA . HIS B 1 106 ? 55.929 28.735 71.371 1.00 23.79 2783 HIS B CA 1
ATOM 3663 C C . HIS B 1 106 ? 57.179 27.853 71.399 1.00 23.95 2783 HIS B C 1
ATOM 3664 O O . HIS B 1 106 ? 57.705 27.487 70.346 1.00 24.18 2783 HIS B O 1
ATOM 3671 N N . THR B 1 107 ? 57.658 27.538 72.600 1.00 23.99 2784 THR B N 1
ATOM 3672 C CA . THR B 1 107 ? 58.814 26.667 72.775 1.00 23.49 2784 THR B CA 1
ATOM 3673 C C . THR B 1 107 ? 58.234 25.355 73.283 1.00 24.46 2784 THR B C 1
ATOM 3674 O O . THR B 1 107 ? 57.534 25.335 74.294 1.00 25.60 2784 THR B O 1
ATOM 3678 N N . VAL B 1 108 ? 58.514 24.264 72.583 1.00 24.13 2785 VAL B N 1
ATOM 3679 C CA . VAL B 1 108 ? 57.972 22.966 72.971 1.00 23.49 2785 VAL B CA 1
ATOM 3680 C C . VAL B 1 108 ? 59.041 21.912 73.202 1.00 24.93 2785 VAL B C 1
ATOM 3681 O O . VAL B 1 108 ? 60.054 21.878 72.505 1.00 24.88 2785 VAL B O 1
ATOM 3685 N N . LYS B 1 109 ? 58.814 21.052 74.186 1.00 24.87 2786 LYS B N 1
ATOM 3686 C CA . LYS B 1 109 ? 59.751 19.974 74.446 1.00 25.03 2786 LYS B CA 1
ATOM 3687 C C . LYS B 1 109 ? 59.026 18.706 74.849 1.00 23.86 2786 LYS B C 1
ATOM 3688 O O . LYS B 1 109 ? 58.038 18.742 75.582 1.00 26.26 2786 LYS B O 1
ATOM 3694 N N . THR B 1 110 ? 59.494 17.586 74.311 1.00 24.08 2787 THR B N 1
ATOM 3695 C CA . THR B 1 110 ? 58.923 16.282 74.615 1.00 23.70 2787 THR B CA 1
ATOM 3696 C C . THR B 1 110 ? 60.077 15.473 75.182 1.00 24.77 2787 THR B C 1
ATOM 3697 O O . THR B 1 110 ? 61.169 15.467 74.612 1.00 21.96 2787 THR B O 1
ATOM 3701 N N . GLU B 1 111 ? 59.856 14.808 76.311 1.00 23.73 2788 GLU B N 1
ATOM 3702 C CA . GLU B 1 111 ? 60.948 14.045 76.904 1.00 25.87 2788 GLU B CA 1
ATOM 3703 C C . GLU B 1 111 ? 60.588 12.651 77.401 1.00 26.96 2788 GLU B C 1
ATOM 3704 O O . GLU B 1 111 ? 59.670 12.475 78.200 1.00 26.91 2788 GLU B O 1
ATOM 3710 N N . TYR B 1 112 ? 61.313 11.664 76.887 1.00 26.34 2789 TYR B N 1
ATOM 3711 C CA . TYR B 1 112 ? 61.169 10.271 77.286 1.00 28.35 2789 TYR B CA 1
ATOM 3712 C C . TYR B 1 112 ? 62.515 10.015 77.951 1.00 29.79 2789 TYR B C 1
ATOM 3713 O O . TYR B 1 112 ? 63.559 10.274 77.351 1.00 24.20 2789 TYR B O 1
ATOM 3722 N N . ILE B 1 113 ? 62.494 9.529 79.187 1.00 30.96 2790 ILE B N 1
ATOM 3723 C CA . ILE B 1 113 ? 63.731 9.276 79.909 1.00 34.07 2790 ILE B CA 1
ATOM 3724 C C . ILE B 1 113 ? 63.544 8.226 80.998 1.00 34.30 2790 ILE B C 1
ATOM 3725 O O . ILE B 1 113 ? 62.640 8.331 81.829 1.00 33.26 2790 ILE B O 1
ATOM 3730 N N . LYS B 1 114 ? 64.408 7.215 80.992 1.00 34.61 2791 LYS B N 1
ATOM 3731 C CA . LYS B 1 114 ? 64.323 6.142 81.975 1.00 36.90 2791 LYS B CA 1
ATOM 3732 C C . LYS B 1 114 ? 62.941 5.504 81.916 1.00 34.94 2791 LYS B C 1
ATOM 3733 O O . LYS B 1 114 ? 62.553 4.943 80.890 1.00 35.69 2791 LYS B O 1
ATOM 3739 N N . ARG B 1 115 ? 62.194 5.611 83.011 1.00 32.89 2792 ARG B N 1
ATOM 3740 C CA . ARG B 1 115 ? 60.857 5.030 83.090 1.00 33.87 2792 ARG B CA 1
ATOM 3741 C C . ARG B 1 115 ? 59.719 6.050 83.067 1.00 32.43 2792 ARG B C 1
ATOM 3742 O O . ARG B 1 115 ? 58.629 5.760 83.555 1.00 32.84 2792 ARG B O 1
ATOM 3750 N N . LYS B 1 116 ? 59.953 7.234 82.510 1.00 30.20 2793 LYS B N 1
ATOM 3751 C CA . LYS B 1 116 ? 58.895 8.243 82.454 1.00 31.51 2793 LYS B CA 1
ATOM 3752 C C . LYS B 1 116 ? 58.961 9.165 81.235 1.00 30.33 2793 LYS B C 1
ATOM 3753 O O . LYS B 1 116 ? 59.959 9.198 80.518 1.00 29.02 2793 LYS B O 1
ATOM 3759 N N . ALA B 1 117 ? 57.878 9.906 81.016 1.00 28.85 2794 ALA B N 1
ATOM 3760 C CA . ALA B 1 117 ? 57.772 10.845 79.904 1.00 29.52 2794 ALA B CA 1
ATOM 3761 C C . ALA B 1 117 ? 56.924 12.034 80.342 1.00 30.88 2794 ALA B C 1
ATOM 3762 O O . ALA B 1 117 ? 56.079 11.905 81.228 1.00 29.98 2794 ALA B O 1
ATOM 3764 N N . PHE B 1 118 ? 57.156 13.189 79.725 1.00 31.23 2795 PHE B N 1
ATOM 3765 C CA . PHE B 1 118 ? 56.403 14.395 80.042 1.00 29.38 2795 PHE B CA 1
ATOM 3766 C C . PHE B 1 118 ? 56.634 15.465 78.979 1.00 31.76 2795 PHE B C 1
ATOM 3767 O O . PHE B 1 118 ? 57.664 15.463 78.303 1.00 30.98 2795 PHE B O 1
ATOM 3775 N N . MET B 1 119 ? 55.667 16.369 78.833 1.00 28.34 2796 MET B N 1
ATOM 3776 C CA . MET B 1 119 ? 55.756 17.450 77.856 1.00 30.38 2796 MET B CA 1
ATOM 3777 C C . MET B 1 119 ? 55.845 18.797 78.550 1.00 29.52 2796 MET B C 1
ATOM 3778 O O . MET B 1 119 ? 55.486 18.924 79.714 1.00 27.96 2796 MET B O 1
ATOM 3783 N N . THR B 1 120 ? 56.304 19.802 77.813 1.00 28.68 2797 THR B N 1
ATOM 3784 C CA . THR B 1 120 ? 56.431 21.153 78.339 1.00 26.34 2797 THR B CA 1
ATOM 3785 C C . THR B 1 120 ? 56.164 22.154 77.215 1.00 27.37 2797 THR B C 1
ATOM 3786 O O . THR B 1 120 ? 56.583 21.951 76.072 1.00 25.38 2797 THR B O 1
ATOM 3790 N N . VAL B 1 121 ? 55.451 23.227 77.535 1.00 25.09 2798 VAL B N 1
ATOM 3791 C CA . VAL B 1 121 ? 55.160 24.262 76.550 1.00 25.45 2798 VAL B CA 1
ATOM 3792 C C . VAL B 1 121 ? 55.377 25.610 77.227 1.00 27.30 2798 VAL B C 1
ATOM 3793 O O . VAL B 1 121 ? 54.783 25.891 78.266 1.00 26.43 2798 VAL B O 1
ATOM 3797 N N . ASP B 1 122 ? 56.246 26.432 76.648 1.00 27.50 2799 ASP B N 1
ATOM 3798 C CA . ASP B 1 122 ? 56.544 27.747 77.209 1.00 31.30 2799 ASP B CA 1
ATOM 3799 C C . ASP B 1 122 ? 56.861 27.671 78.707 1.00 33.03 2799 ASP B C 1
ATOM 3800 O O . ASP B 1 122 ? 56.447 28.536 79.483 1.00 33.67 2799 ASP B O 1
ATOM 3805 N N . GLY B 1 123 ? 57.588 26.635 79.113 1.00 32.17 2800 GLY B N 1
ATOM 3806 C CA . GLY B 1 123 ? 57.942 26.493 80.515 1.00 33.81 2800 GLY B CA 1
ATOM 3807 C C . GLY B 1 123 ? 56.929 25.775 81.393 1.00 34.57 2800 GLY B C 1
ATOM 3808 O O . GLY B 1 123 ? 57.225 25.474 82.550 1.00 32.17 2800 GLY B O 1
ATOM 3809 N N . GLN B 1 124 ? 55.741 25.501 80.859 1.00 33.76 2801 GLN B N 1
ATOM 3810 C CA . GLN B 1 124 ? 54.703 24.802 81.619 1.00 37.02 2801 GLN B CA 1
ATOM 3811 C C . GLN B 1 124 ? 54.911 23.301 81.483 1.00 33.98 2801 GLN B C 1
ATOM 3812 O O . GLN B 1 124 ? 54.523 22.728 80.472 1.00 30.54 2801 GLN B O 1
ATOM 3818 N N . GLU B 1 125 ? 55.504 22.665 82.490 1.00 36.28 2802 GLU B N 1
ATOM 3819 C CA . GLU B 1 125 ? 55.745 21.221 82.440 1.00 37.54 2802 GLU B CA 1
ATOM 3820 C C . GLU B 1 125 ? 54.496 20.436 82.837 1.00 38.03 2802 GLU B C 1
ATOM 3821 O O . GLU B 1 125 ? 53.859 20.743 83.842 1.00 38.84 2802 GLU B O 1
ATOM 3827 N N . SER B 1 126 ? 54.153 19.421 82.046 1.00 37.36 2803 SER B N 1
ATOM 3828 C CA . SER B 1 126 ? 52.973 18.598 82.312 1.00 38.74 2803 SER B CA 1
ATOM 3829 C C . SER B 1 126 ? 53.292 17.530 83.351 1.00 39.14 2803 SER B C 1
ATOM 3830 O O . SER B 1 126 ? 54.456 17.294 83.675 1.00 39.62 2803 SER B O 1
ATOM 3833 N N . PRO B 1 127 ? 52.258 16.879 83.901 1.00 40.64 2804 PRO B N 1
ATOM 3834 C CA . PRO B 1 127 ? 52.523 15.838 84.898 1.00 40.68 2804 PRO B CA 1
ATOM 3835 C C . PRO B 1 127 ? 53.191 14.655 84.198 1.00 41.95 2804 PRO B C 1
ATOM 3836 O O . PRO B 1 127 ? 52.853 14.335 83.057 1.00 41.22 2804 PRO B O 1
ATOM 3840 N N . SER B 1 128 ? 54.139 14.015 84.875 1.00 41.94 2805 SER B N 1
ATOM 3841 C CA . SER B 1 128 ? 54.843 12.873 84.301 1.00 42.16 2805 SER B CA 1
ATOM 3842 C C . SER B 1 128 ? 53.963 11.630 84.207 1.00 43.19 2805 SER B C 1
ATOM 3843 O O . SER B 1 128 ? 53.073 11.413 85.034 1.00 41.96 2805 SER B O 1
ATOM 3846 N N . VAL B 1 129 ? 54.231 10.818 83.189 1.00 41.29 2806 VAL B N 1
ATOM 3847 C CA . VAL B 1 129 ? 53.505 9.577 82.953 1.00 40.79 2806 VAL B CA 1
ATOM 3848 C C . VAL B 1 129 ? 54.523 8.439 82.988 1.00 40.53 2806 VAL B C 1
ATOM 3849 O O . VAL B 1 129 ? 55.652 8.601 82.527 1.00 41.90 2806 VAL B O 1
ATOM 3853 N N . THR B 1 130 ? 54.131 7.298 83.545 1.00 39.88 2807 THR B N 1
ATOM 3854 C CA . THR B 1 130 ? 55.032 6.153 83.625 1.00 37.08 2807 THR B CA 1
ATOM 3855 C C . THR B 1 130 ? 55.028 5.375 82.308 1.00 34.29 2807 THR B C 1
ATOM 3856 O O . THR B 1 130 ? 53.987 5.205 81.678 1.00 30.87 2807 THR B O 1
ATOM 3860 N N . VAL B 1 131 ? 56.205 4.917 81.894 1.00 34.35 2808 VAL B N 1
ATOM 3861 C CA . VAL B 1 131 ? 56.348 4.163 80.655 1.00 32.44 2808 VAL B CA 1
ATOM 3862 C C . VAL B 1 131 ? 55.474 2.914 80.650 1.00 34.80 2808 VAL B C 1
ATOM 3863 O O . VAL B 1 131 ? 55.515 2.112 81.583 1.00 35.32 2808 VAL B O 1
ATOM 3867 N N . VAL B 1 132 ? 54.684 2.760 79.591 1.00 34.45 2809 VAL B N 1
ATOM 3868 C CA . VAL B 1 132 ? 53.802 1.608 79.440 1.00 35.02 2809 VAL B CA 1
ATOM 3869 C C . VAL B 1 132 ? 54.570 0.418 78.854 1.00 36.82 2809 VAL B C 1
ATOM 3870 O O . VAL B 1 132 ? 55.216 0.541 77.814 1.00 37.23 2809 VAL B O 1
ATOM 3874 N N . GLY B 1 133 ? 54.509 -0.729 79.527 1.00 35.43 2810 GLY B N 1
ATOM 3875 C CA . GLY B 1 133 ? 55.196 -1.906 79.023 1.00 34.35 2810 GLY B CA 1
ATOM 3876 C C . GLY B 1 133 ? 56.530 -2.195 79.680 1.00 34.99 2810 GLY B C 1
ATOM 3877 O O . GLY B 1 133 ? 57.136 -1.315 80.296 1.00 34.67 2810 GLY B O 1
ATOM 3878 N N . LYS B 1 134 ? 56.998 -3.432 79.533 1.00 37.20 2811 LYS B N 1
ATOM 3879 C CA . LYS B 1 134 ? 58.265 -3.856 80.126 1.00 37.47 2811 LYS B CA 1
ATOM 3880 C C . LYS B 1 134 ? 59.503 -3.599 79.258 1.00 37.40 2811 LYS B C 1
ATOM 3881 O O . LYS B 1 134 ? 60.630 -3.652 79.754 1.00 38.83 2811 LYS B O 1
ATOM 3887 N N . ALA B 1 135 ? 59.303 -3.325 77.970 1.00 35.97 2812 ALA B N 1
ATOM 3888 C CA . ALA B 1 135 ? 60.425 -3.043 77.074 1.00 36.18 2812 ALA B CA 1
ATOM 3889 C C . ALA B 1 135 ? 61.141 -1.802 77.610 1.00 36.91 2812 ALA B C 1
ATOM 3890 O O . ALA B 1 135 ? 60.495 -0.868 78.083 1.00 40.11 2812 ALA B O 1
ATOM 3892 N N . THR B 1 136 ? 62.468 -1.783 77.525 1.00 35.99 2813 THR B N 1
ATOM 3893 C CA . THR B 1 136 ? 63.241 -0.658 78.050 1.00 36.11 2813 THR B CA 1
ATOM 3894 C C . THR B 1 136 ? 63.984 0.223 77.042 1.00 35.00 2813 THR B C 1
ATOM 3895 O O . THR B 1 136 ? 64.663 1.170 77.448 1.00 34.53 2813 THR B O 1
ATOM 3899 N N . THR B 1 137 ? 63.869 -0.064 75.747 1.00 32.27 2814 THR B N 1
ATOM 3900 C CA . THR B 1 137 ? 64.600 0.736 74.762 1.00 32.34 2814 THR B CA 1
ATOM 3901 C C . THR B 1 137 ? 63.843 1.167 73.507 1.00 31.60 2814 THR B C 1
ATOM 3902 O O . THR B 1 137 ? 63.072 0.395 72.935 1.00 28.04 2814 THR B O 1
ATOM 3906 N N . LEU B 1 138 ? 64.073 2.416 73.103 1.00 28.18 2815 LEU B N 1
ATOM 3907 C CA . LEU B 1 138 ? 63.476 2.982 71.894 1.00 29.14 2815 LEU B CA 1
ATOM 3908 C C . LEU B 1 138 ? 64.456 2.620 70.781 1.00 28.26 2815 LEU B C 1
ATOM 3909 O O . LEU B 1 138 ? 65.557 3.167 70.714 1.00 24.12 2815 LEU B O 1
ATOM 3914 N N . ASP B 1 139 ? 64.055 1.688 69.923 1.00 28.54 2816 ASP B N 1
ATOM 3915 C CA . ASP B 1 139 ? 64.910 1.222 68.838 1.00 31.19 2816 ASP B CA 1
ATOM 3916 C C . ASP B 1 139 ? 64.401 1.724 67.487 1.00 29.70 2816 ASP B C 1
ATOM 3917 O O . ASP B 1 139 ? 63.453 1.175 66.921 1.00 32.42 2816 ASP B O 1
ATOM 3922 N N . VAL B 1 140 ? 65.040 2.769 66.972 1.00 28.87 2817 VAL B N 1
ATOM 3923 C CA . VAL B 1 140 ? 64.624 3.359 65.704 1.00 28.31 2817 VAL B CA 1
ATOM 3924 C C . VAL B 1 140 ? 65.790 3.734 64.791 1.00 27.74 2817 VAL B C 1
ATOM 3925 O O . VAL B 1 140 ? 66.937 3.832 65.231 1.00 28.61 2817 VAL B O 1
ATOM 3929 N N . GLU B 1 141 ? 65.489 3.941 63.513 1.00 25.45 2818 GLU B N 1
ATOM 3930 C CA . GLU B 1 141 ? 66.513 4.373 62.566 1.00 25.85 2818 GLU B CA 1
ATOM 3931 C C . GLU B 1 141 ? 66.797 5.811 62.975 1.00 21.92 2818 GLU B C 1
ATOM 3932 O O . GLU B 1 141 ? 65.872 6.590 63.170 1.00 23.48 2818 GLU B O 1
ATOM 3938 N N . ARG B 1 142 ? 68.068 6.162 63.108 1.00 20.07 2819 ARG B N 1
ATOM 3939 C CA . ARG B 1 142 ? 68.438 7.510 63.523 1.00 23.99 2819 ARG B CA 1
ATOM 3940 C C . ARG B 1 142 ? 68.248 8.617 62.478 1.00 23.25 2819 ARG B C 1
ATOM 3941 O O . ARG B 1 142 ? 69.207 9.275 62.077 1.00 25.51 2819 ARG B O 1
ATOM 3949 N N . LYS B 1 143 ? 67.004 8.811 62.048 1.00 21.04 2820 LYS B N 1
ATOM 3950 C CA . LYS B 1 143 ? 66.659 9.862 61.088 1.00 24.73 2820 LYS B CA 1
ATOM 3951 C C . LYS B 1 143 ? 65.277 10.380 61.477 1.00 23.52 2820 LYS B C 1
ATOM 3952 O O . LYS B 1 143 ? 64.349 9.594 61.666 1.00 29.81 2820 LYS B O 1
ATOM 3958 N N . LEU B 1 144 ? 65.137 11.697 61.598 1.00 24.09 2821 LEU B N 1
ATOM 3959 C CA . LEU B 1 144 ? 63.862 12.297 61.992 1.00 22.55 2821 LEU B CA 1
ATOM 3960 C C . LEU B 1 144 ? 63.121 12.997 60.851 1.00 24.14 2821 LEU B C 1
ATOM 3961 O O . LEU B 1 144 ? 63.719 13.738 60.065 1.00 23.19 2821 LEU B O 1
ATOM 3966 N N . TYR B 1 145 ? 61.818 12.747 60.760 1.00 23.28 2822 TYR B N 1
ATOM 3967 C CA . TYR B 1 145 ? 60.985 13.367 59.735 1.00 21.73 2822 TYR B CA 1
ATOM 3968 C C . TYR B 1 145 ? 60.360 14.598 60.377 1.00 24.08 2822 TYR B C 1
ATOM 3969 O O . TYR B 1 145 ? 59.659 14.487 61.383 1.00 23.48 2822 TYR B O 1
ATOM 3978 N N . LEU B 1 146 ? 60.614 15.768 59.800 1.00 20.97 2823 LEU B N 1
ATOM 3979 C CA . LEU B 1 146 ? 60.100 17.011 60.362 1.00 21.30 2823 LEU B CA 1
ATOM 3980 C C . LEU B 1 146 ? 59.025 17.682 59.514 1.00 21.42 2823 LEU B C 1
ATOM 3981 O O . LEU B 1 146 ? 59.162 17.779 58.301 1.00 20.58 2823 LEU B O 1
ATOM 3986 N N . GLY B 1 147 ? 57.965 18.147 60.171 1.00 21.08 2824 GLY B N 1
ATOM 3987 C CA . GLY B 1 147 ? 56.887 18.846 59.485 1.00 20.19 2824 GLY B CA 1
ATOM 3988 C C . GLY B 1 147 ? 55.968 18.034 58.592 1.00 20.80 2824 GLY B C 1
ATOM 3989 O O . GLY B 1 147 ? 54.954 18.546 58.105 1.00 19.36 2824 GLY B O 1
ATOM 3990 N N . GLY B 1 148 ? 56.308 16.769 58.377 1.00 20.85 2825 GLY B N 1
ATOM 3991 C CA . GLY B 1 148 ? 55.489 15.924 57.529 1.00 19.51 2825 GLY B CA 1
ATOM 3992 C C . GLY B 1 148 ? 56.226 14.653 57.157 1.00 22.12 2825 GLY B C 1
ATOM 3993 O O . GLY B 1 148 ? 57.312 14.393 57.669 1.00 20.81 2825 GLY B O 1
ATOM 3994 N N . LEU B 1 149 ? 55.626 13.867 56.268 1.00 20.45 2826 LEU B N 1
ATOM 3995 C CA . LEU B 1 149 ? 56.207 12.614 55.807 1.00 25.40 2826 LEU B CA 1
ATOM 3996 C C . LEU B 1 149 ? 56.290 12.593 54.281 1.00 25.18 2826 LEU B C 1
ATOM 3997 O O . LEU B 1 149 ? 55.458 13.191 53.598 1.00 26.15 2826 LEU B O 1
ATOM 4002 N N . PRO B 1 150 ? 57.302 11.904 53.725 1.00 27.53 2827 PRO B N 1
ATOM 4003 C CA . PRO B 1 150 ? 57.436 11.837 52.265 1.00 23.25 2827 PRO B CA 1
ATOM 4004 C C . PRO B 1 150 ? 56.221 11.090 51.735 1.00 23.87 2827 PRO B C 1
ATOM 4005 O O . PRO B 1 150 ? 55.661 10.253 52.436 1.00 22.90 2827 PRO B O 1
ATOM 4009 N N . SER B 1 151 ? 55.818 11.368 50.502 1.00 26.66 2828 SER B N 1
ATOM 4010 C CA . SER B 1 151 ? 54.645 10.706 49.944 1.00 30.79 2828 SER B CA 1
ATOM 4011 C C . SER B 1 151 ? 54.743 9.181 49.864 1.00 34.33 2828 SER B C 1
ATOM 4012 O O . SER B 1 151 ? 53.724 8.492 49.917 1.00 33.41 2828 SER B O 1
ATOM 4015 N N . HIS B 1 152 ? 55.958 8.648 49.746 1.00 36.20 2829 HIS B N 1
ATOM 4016 C CA . HIS B 1 152 ? 56.131 7.199 49.650 1.00 37.74 2829 HIS B CA 1
ATOM 4017 C C . HIS B 1 152 ? 55.919 6.470 50.978 1.00 38.54 2829 HIS B C 1
ATOM 4018 O O . HIS B 1 152 ? 55.422 5.343 51.001 1.00 37.42 2829 HIS B O 1
ATOM 4025 N N . TYR B 1 153 ? 56.293 7.110 52.081 1.00 35.31 2830 TYR B N 1
ATOM 4026 C CA . TYR B 1 153 ? 56.156 6.490 53.397 1.00 34.83 2830 TYR B CA 1
ATOM 4027 C C . TYR B 1 153 ? 54.697 6.259 53.776 1.00 35.71 2830 TYR B C 1
ATOM 4028 O O . TYR B 1 153 ? 53.828 7.085 53.498 1.00 34.86 2830 TYR B O 1
ATOM 4037 N N . ARG B 1 154 ? 54.437 5.122 54.406 1.00 36.79 2831 ARG B N 1
ATOM 4038 C CA . ARG B 1 154 ? 53.096 4.780 54.855 1.00 38.24 2831 ARG B CA 1
ATOM 4039 C C . ARG B 1 154 ? 53.164 4.424 56.334 1.00 37.87 2831 ARG B C 1
ATOM 4040 O O . ARG B 1 154 ? 53.539 3.308 56.696 1.00 36.44 2831 ARG B O 1
ATOM 4048 N N . ALA B 1 155 ? 52.818 5.395 57.179 1.00 36.51 2832 ALA B N 1
ATOM 4049 C CA . ALA B 1 155 ? 52.827 5.220 58.629 1.00 36.40 2832 ALA B CA 1
ATOM 4050 C C . ALA B 1 155 ? 51.613 4.409 59.045 1.00 35.40 2832 ALA B C 1
ATOM 4051 O O . ALA B 1 155 ? 50.480 4.788 58.754 1.00 37.02 2832 ALA B O 1
ATOM 4053 N N . ARG B 1 156 ? 51.848 3.306 59.745 1.00 36.35 2833 ARG B N 1
ATOM 4054 C CA . ARG B 1 156 ? 50.762 2.428 60.170 1.00 38.86 2833 ARG B CA 1
ATOM 4055 C C . ARG B 1 156 ? 50.378 2.475 61.648 1.00 37.07 2833 ARG B C 1
ATOM 4056 O O . ARG B 1 156 ? 49.270 2.081 62.005 1.00 37.36 2833 ARG B O 1
ATOM 4064 N N . ASN B 1 157 ? 51.269 2.956 62.508 1.00 34.80 2834 ASN B N 1
ATOM 4065 C CA . ASN B 1 157 ? 50.976 2.946 63.939 1.00 33.52 2834 ASN B CA 1
ATOM 4066 C C . ASN B 1 157 ? 50.809 4.270 64.691 1.00 32.53 2834 ASN B C 1
ATOM 4067 O O . ASN B 1 157 ? 50.914 4.288 65.918 1.00 27.02 2834 ASN B O 1
ATOM 4072 N N . ILE B 1 158 ? 50.535 5.365 63.987 1.00 31.94 2835 ILE B N 1
ATOM 4073 C CA . ILE B 1 158 ? 50.381 6.652 64.667 1.00 31.36 2835 ILE B CA 1
ATOM 4074 C C . ILE B 1 158 ? 49.051 7.367 64.407 1.00 32.07 2835 ILE B C 1
ATOM 4075 O O . ILE B 1 158 ? 48.953 8.587 64.558 1.00 33.07 2835 ILE B O 1
ATOM 4080 N N . GLY B 1 159 ? 48.028 6.611 64.021 1.00 31.54 2836 GLY B N 1
ATOM 4081 C CA . GLY B 1 159 ? 46.729 7.214 63.773 1.00 30.66 2836 GLY B CA 1
ATOM 4082 C C . GLY B 1 159 ? 46.563 7.879 62.418 1.00 29.91 2836 GLY B C 1
ATOM 4083 O O . GLY B 1 159 ? 47.333 7.629 61.497 1.00 27.39 2836 GLY B O 1
ATOM 4084 N N . THR B 1 160 ? 45.561 8.748 62.313 1.00 30.22 2837 THR B N 1
ATOM 4085 C CA . THR B 1 160 ? 45.243 9.445 61.066 1.00 33.38 2837 THR B CA 1
ATOM 4086 C C . THR B 1 160 ? 45.988 10.764 60.822 1.00 31.96 2837 THR B C 1
ATOM 4087 O O . THR B 1 160 ? 46.049 11.237 59.687 1.00 32.01 2837 THR B O 1
ATOM 4091 N N . ILE B 1 161 ? 46.542 11.365 61.872 1.00 32.03 2838 ILE B N 1
ATOM 4092 C CA . ILE B 1 161 ? 47.253 12.637 61.712 1.00 30.03 2838 ILE B CA 1
ATOM 4093 C C . ILE B 1 161 ? 48.630 12.416 61.095 1.00 29.50 2838 ILE B C 1
ATOM 4094 O O . ILE B 1 161 ? 49.646 12.383 61.796 1.00 30.32 2838 ILE B O 1
ATOM 4099 N N . THR B 1 162 ? 48.655 12.267 59.774 1.00 26.56 2839 THR B N 1
ATOM 4100 C CA . THR B 1 162 ? 49.901 12.034 59.057 1.00 29.17 2839 THR B CA 1
ATOM 4101 C C . THR B 1 162 ? 50.207 13.094 57.999 1.00 25.69 2839 THR B C 1
ATOM 4102 O O . THR B 1 162 ? 51.233 13.014 57.327 1.00 28.42 2839 THR B O 1
ATOM 4106 N N . HIS B 1 163 ? 49.325 14.079 57.846 1.00 25.50 2840 HIS B N 1
ATOM 4107 C CA . HIS B 1 163 ? 49.554 15.146 56.870 1.00 23.78 2840 HIS B CA 1
ATOM 4108 C C . HIS B 1 163 ? 50.491 16.187 57.474 1.00 22.47 2840 HIS B C 1
ATOM 4109 O O . HIS B 1 163 ? 50.654 16.255 58.694 1.00 23.98 2840 HIS B O 1
ATOM 4116 N N . SER B 1 164 ? 51.105 16.996 56.617 1.00 24.25 2841 SER B N 1
ATOM 4117 C CA . SER B 1 164 ? 52.039 18.022 57.069 1.00 21.20 2841 SER B CA 1
ATOM 4118 C C . SER B 1 164 ? 51.347 19.170 57.802 1.00 21.66 2841 SER B C 1
ATOM 4119 O O . SER B 1 164 ? 50.265 19.606 57.422 1.00 24.15 2841 SER B O 1
ATOM 4122 N N . ILE B 1 165 ? 51.981 19.662 58.859 1.00 21.94 2842 ILE B N 1
ATOM 4123 C CA . ILE B 1 165 ? 51.415 20.754 59.644 1.00 22.02 2842 ILE B CA 1
ATOM 4124 C C . ILE B 1 165 ? 51.650 22.137 59.014 1.00 22.89 2842 ILE B C 1
ATOM 4125 O O . ILE B 1 165 ? 52.787 22.519 58.734 1.00 21.05 2842 ILE B O 1
ATOM 4130 N N . PRO B 1 166 ? 50.567 22.893 58.755 1.00 23.96 2843 PRO B N 1
ATOM 4131 C CA . PRO B 1 166 ? 50.732 24.228 58.167 1.00 23.09 2843 PRO B CA 1
ATOM 4132 C C . PRO B 1 166 ? 51.295 25.133 59.261 1.00 25.21 2843 PRO B C 1
ATOM 4133 O O . PRO B 1 166 ? 50.544 25.774 60.002 1.00 21.58 2843 PRO B O 1
ATOM 4137 N N . ALA B 1 167 ? 52.618 25.166 59.376 1.00 21.08 2844 ALA B N 1
ATOM 4138 C CA . ALA B 1 167 ? 53.250 25.967 60.409 1.00 21.44 2844 ALA B CA 1
ATOM 4139 C C . ALA B 1 167 ? 54.696 26.301 60.098 1.00 20.86 2844 ALA B C 1
ATOM 4140 O O . ALA B 1 167 ? 55.308 25.732 59.185 1.00 22.14 2844 ALA B O 1
ATOM 4142 N N . CYS B 1 168 ? 55.234 27.231 60.877 1.00 19.80 2845 CYS B N 1
ATOM 4143 C CA . CYS B 1 168 ? 56.621 27.648 60.746 1.00 16.69 2845 CYS B CA 1
ATOM 4144 C C . CYS B 1 168 ? 57.353 26.998 61.910 1.00 19.56 2845 CYS B C 1
ATOM 4145 O O . CYS B 1 168 ? 56.894 27.077 63.047 1.00 18.01 2845 CYS B O 1
ATOM 4148 N N . ILE B 1 169 ? 58.478 26.352 61.625 1.00 18.93 2846 ILE B N 1
ATOM 4149 C CA . ILE B 1 169 ? 59.267 25.705 62.665 1.00 16.60 2846 ILE B CA 1
ATOM 4150 C C . ILE B 1 169 ? 60.664 26.334 62.719 1.00 18.14 2846 ILE B C 1
ATOM 4151 O O . ILE B 1 169 ? 61.361 26.440 61.693 1.00 14.45 2846 ILE B O 1
ATOM 4156 N N . GLY B 1 170 ? 61.043 26.783 63.913 1.00 17.37 2847 GLY B N 1
ATOM 4157 C CA . GLY B 1 170 ? 62.344 27.400 64.123 1.00 17.63 2847 GLY B CA 1
ATOM 4158 C C . GLY B 1 170 ? 63.370 26.306 64.346 1.00 21.22 2847 GLY B C 1
ATOM 4159 O O . GLY B 1 170 ? 63.332 25.290 63.660 1.00 18.49 2847 GLY B O 1
ATOM 4160 N N . GLU B 1 171 ? 64.290 26.482 65.290 1.00 20.64 2848 GLU B N 1
ATOM 4161 C CA . GLU B 1 171 ? 65.255 25.416 65.497 1.00 24.91 2848 GLU B CA 1
ATOM 4162 C C . GLU B 1 171 ? 64.664 24.221 66.224 1.00 23.35 2848 GLU B C 1
ATOM 4163 O O . GLU B 1 171 ? 63.608 24.306 66.853 1.00 21.07 2848 GLU B O 1
ATOM 4169 N N . ILE B 1 172 ? 65.342 23.091 66.091 1.00 23.94 2849 ILE B N 1
ATOM 4170 C CA . ILE B 1 172 ? 64.931 21.867 66.745 1.00 23.53 2849 ILE B CA 1
ATOM 4171 C C . ILE B 1 172 ? 66.203 21.149 67.168 1.00 24.16 2849 ILE B C 1
ATOM 4172 O O . ILE B 1 172 ? 67.157 21.051 66.397 1.00 22.88 2849 ILE B O 1
ATOM 4177 N N . MET B 1 173 ? 66.221 20.670 68.405 1.00 25.21 2850 MET B N 1
ATOM 4178 C CA . MET B 1 173 ? 67.382 19.958 68.914 1.00 24.48 2850 MET B CA 1
ATOM 4179 C C . MET B 1 173 ? 66.968 18.635 69.531 1.00 22.93 2850 MET B C 1
ATOM 4180 O O . MET B 1 173 ? 65.882 18.518 70.099 1.00 22.24 2850 MET B O 1
ATOM 4185 N N . VAL B 1 174 ? 67.828 17.629 69.390 1.00 21.55 2851 VAL B N 1
ATOM 4186 C CA . VAL B 1 174 ? 67.560 16.313 69.955 1.00 21.99 2851 VAL B CA 1
ATOM 4187 C C . VAL B 1 174 ? 68.711 15.960 70.891 1.00 22.68 2851 VAL B C 1
ATOM 4188 O O . VAL B 1 174 ? 69.877 16.014 70.495 1.00 17.18 2851 VAL B O 1
ATOM 4192 N N . ASN B 1 175 ? 68.380 15.615 72.133 1.00 23.38 2852 ASN B N 1
ATOM 4193 C CA . ASN B 1 175 ? 69.393 15.264 73.118 1.00 24.27 2852 ASN B CA 1
ATOM 4194 C C . ASN B 1 175 ? 70.550 16.263 73.150 1.00 24.28 2852 ASN B C 1
ATOM 4195 O O . ASN B 1 175 ? 71.719 15.879 73.190 1.00 25.59 2852 ASN B O 1
ATOM 4200 N N . GLY B 1 176 ? 70.206 17.548 73.128 1.00 21.71 2853 GLY B N 1
ATOM 4201 C CA . GLY B 1 176 ? 71.204 18.604 73.187 1.00 23.56 2853 GLY B CA 1
ATOM 4202 C C . GLY B 1 176 ? 71.863 19.036 71.889 1.00 22.34 2853 GLY B C 1
ATOM 4203 O O . GLY B 1 176 ? 72.563 20.046 71.868 1.00 26.49 2853 GLY B O 1
ATOM 4204 N N . GLN B 1 177 ? 71.647 18.293 70.806 1.00 25.36 2854 GLN B N 1
ATOM 4205 C CA . GLN B 1 177 ? 72.261 18.623 69.518 1.00 24.93 2854 GLN B CA 1
ATOM 4206 C C . GLN B 1 177 ? 71.307 19.306 68.538 1.00 25.05 2854 GLN B C 1
ATOM 4207 O O . GLN B 1 177 ? 70.227 18.795 68.239 1.00 19.83 2854 GLN B O 1
ATOM 4213 N N . GLN B 1 178 ? 71.726 20.457 68.033 1.00 24.60 2855 GLN B N 1
ATOM 4214 C CA . GLN B 1 178 ? 70.930 21.223 67.077 1.00 27.73 2855 GLN B CA 1
ATOM 4215 C C . GLN B 1 178 ? 70.929 20.475 65.739 1.00 26.78 2855 GLN B C 1
ATOM 4216 O O . GLN B 1 178 ? 71.974 20.020 65.280 1.00 27.25 2855 GLN B O 1
ATOM 4222 N N . LEU B 1 179 ? 69.763 20.331 65.121 1.00 25.92 2856 LEU B N 1
ATOM 4223 C CA . LEU B 1 179 ? 69.672 19.638 63.835 1.00 26.80 2856 LEU B CA 1
ATOM 4224 C C . LEU B 1 179 ? 69.833 20.637 62.692 1.00 26.42 2856 LEU B C 1
ATOM 4225 O O . LEU B 1 179 ? 69.337 21.761 62.773 1.00 27.87 2856 LEU B O 1
ATOM 4230 N N . ASP B 1 180 ? 70.532 20.221 61.636 1.00 25.72 2857 ASP B N 1
ATOM 4231 C CA . ASP B 1 180 ? 70.799 21.072 60.471 1.00 26.53 2857 ASP B CA 1
ATOM 4232 C C . ASP B 1 180 ? 69.691 21.016 59.426 1.00 24.27 2857 ASP B C 1
ATOM 4233 O O . ASP B 1 180 ? 69.734 20.209 58.499 1.00 22.51 2857 ASP B O 1
ATOM 4238 N N . LYS B 1 181 ? 68.708 21.897 59.566 1.00 23.49 2858 LYS B N 1
ATOM 4239 C CA . LYS B 1 181 ? 67.591 21.937 58.634 1.00 21.77 2858 LYS B CA 1
ATOM 4240 C C . LYS B 1 181 ? 68.007 22.325 57.208 1.00 19.81 2858 LYS B C 1
ATOM 4241 O O . LYS B 1 181 ? 67.304 22.007 56.253 1.00 20.22 2858 LYS B O 1
ATOM 4247 N N . ASP B 1 182 ? 69.148 22.995 57.065 1.00 20.09 2859 ASP B N 1
ATOM 4248 C CA . ASP B 1 182 ? 69.619 23.420 55.748 1.00 22.17 2859 ASP B CA 1
ATOM 4249 C C . ASP B 1 182 ? 70.272 22.327 54.910 1.00 21.77 2859 ASP B C 1
ATOM 4250 O O . ASP B 1 182 ? 70.523 22.518 53.716 1.00 21.60 2859 ASP B O 1
ATOM 4255 N N . ARG B 1 183 ? 70.551 21.187 55.527 1.00 20.75 2860 ARG B N 1
ATOM 4256 C CA . ARG B 1 183 ? 71.173 20.082 54.813 1.00 19.83 2860 ARG B CA 1
ATOM 4257 C C . ARG B 1 183 ? 70.420 18.776 55.053 1.00 20.75 2860 ARG B C 1
ATOM 4258 O O . ARG B 1 183 ? 70.930 17.852 55.698 1.00 21.22 2860 ARG B O 1
ATOM 4266 N N . PRO B 1 184 ? 69.190 18.684 54.527 1.00 17.57 2861 PRO B N 1
ATOM 4267 C CA . PRO B 1 184 ? 68.338 17.498 54.666 1.00 18.15 2861 PRO B CA 1
ATOM 4268 C C . PRO B 1 184 ? 68.766 16.352 53.745 1.00 20.18 2861 PRO B C 1
ATOM 4269 O O . PRO B 1 184 ? 69.438 16.580 52.737 1.00 20.29 2861 PRO B O 1
ATOM 4273 N N . LEU B 1 185 ? 68.376 15.129 54.105 1.00 19.69 2862 LEU B N 1
ATOM 4274 C CA . LEU B 1 185 ? 68.668 13.935 53.314 1.00 21.64 2862 LEU B CA 1
ATOM 4275 C C . LEU B 1 185 ? 67.615 13.824 52.219 1.00 24.64 2862 LEU B C 1
ATOM 4276 O O . LEU B 1 185 ? 67.849 13.240 51.161 1.00 24.33 2862 LEU B O 1
ATOM 4281 N N . SER B 1 186 ? 66.444 14.375 52.510 1.00 21.76 2863 SER B N 1
ATOM 4282 C CA . SER B 1 186 ? 65.313 14.366 51.594 1.00 22.01 2863 SER B CA 1
ATOM 4283 C C . SER B 1 186 ? 64.473 15.574 51.973 1.00 21.40 2863 SER B C 1
ATOM 4284 O O . SER B 1 186 ? 64.458 15.975 53.141 1.00 19.49 2863 SER B O 1
ATOM 4287 N N . ALA B 1 187 ? 63.795 16.163 50.995 1.00 18.65 2864 ALA B N 1
ATOM 4288 C CA . ALA B 1 187 ? 62.954 17.326 51.260 1.00 20.70 2864 ALA B CA 1
ATOM 4289 C C . ALA B 1 187 ? 61.917 17.511 50.161 1.00 22.03 2864 ALA B C 1
ATOM 4290 O O . ALA B 1 187 ? 62.081 17.007 49.049 1.00 25.42 2864 ALA B O 1
ATOM 4292 N N . SER B 1 188 ? 60.853 18.241 50.475 1.00 23.04 2865 SER B N 1
ATOM 4293 C CA . SER B 1 188 ? 59.789 18.496 49.504 1.00 22.05 2865 SER B CA 1
ATOM 4294 C C . SER B 1 188 ? 58.862 19.614 49.972 1.00 17.64 2865 SER B C 1
ATOM 4295 O O . SER B 1 188 ? 58.420 19.621 51.122 1.00 19.34 2865 SER B O 1
ATOM 4298 N N . ALA B 1 189 ? 58.609 20.570 49.081 1.00 18.60 2866 ALA B N 1
ATOM 4299 C CA . ALA B 1 189 ? 57.701 21.694 49.335 1.00 18.84 2866 ALA B CA 1
ATOM 4300 C C . ALA B 1 189 ? 57.865 22.488 50.634 1.00 17.09 2866 ALA B C 1
ATOM 4301 O O . ALA B 1 189 ? 56.899 22.713 51.363 1.00 19.59 2866 ALA B O 1
ATOM 4303 N N . VAL B 1 190 ? 59.084 22.927 50.913 1.00 16.65 2867 VAL B N 1
ATOM 4304 C CA . VAL B 1 190 ? 59.367 23.719 52.106 1.00 16.87 2867 VAL B CA 1
ATOM 4305 C C . VAL B 1 190 ? 59.802 25.104 51.629 1.00 16.96 2867 VAL B C 1
ATOM 4306 O O . VAL B 1 190 ? 60.524 25.221 50.643 1.00 17.48 2867 VAL B O 1
ATOM 4310 N N . ASP B 1 191 ? 59.364 26.151 52.315 1.00 19.94 2868 ASP B N 1
ATOM 4311 C CA . ASP B 1 191 ? 59.742 27.504 51.924 1.00 22.10 2868 ASP B CA 1
ATOM 4312 C C . ASP B 1 191 ? 60.005 28.318 53.181 1.00 20.93 2868 ASP B C 1
ATOM 4313 O O . ASP B 1 191 ? 60.178 27.748 54.258 1.00 19.26 2868 ASP B O 1
ATOM 4318 N N . ARG B 1 192 ? 60.040 29.643 53.053 1.00 22.14 2869 ARG B N 1
ATOM 4319 C CA . ARG B 1 192 ? 60.313 30.510 54.197 1.00 21.60 2869 ARG B CA 1
ATOM 4320 C C . ARG B 1 192 ? 59.050 31.020 54.874 1.00 21.72 2869 ARG B C 1
ATOM 4321 O O . ARG B 1 192 ? 57.963 30.977 54.298 1.00 21.18 2869 ARG B O 1
ATOM 4329 N N . CYS B 1 193 ? 59.207 31.511 56.100 1.00 18.26 2870 CYS B N 1
ATOM 4330 C CA . CYS B 1 193 ? 58.089 32.030 56.883 1.00 18.11 2870 CYS B CA 1
ATOM 4331 C C . CYS B 1 193 ? 58.138 33.553 56.952 1.00 18.15 2870 CYS B C 1
ATOM 4332 O O . CYS B 1 193 ? 59.224 34.142 56.987 1.00 17.16 2870 CYS B O 1
ATOM 4335 N N . TYR B 1 194 ? 56.969 34.190 57.000 1.00 17.71 2871 TYR B N 1
ATOM 4336 C CA . TYR B 1 194 ? 56.913 35.648 57.110 1.00 18.21 2871 TYR B CA 1
ATOM 4337 C C . TYR B 1 194 ? 57.139 36.065 58.569 1.00 16.56 2871 TYR B C 1
ATOM 4338 O O . TYR B 1 194 ? 56.707 35.371 59.486 1.00 15.78 2871 TYR B O 1
ATOM 4347 N N . VAL B 1 195 ? 57.807 37.200 58.779 1.00 21.04 2872 VAL B N 1
ATOM 4348 C CA . VAL B 1 195 ? 58.061 37.698 60.132 1.00 22.74 2872 VAL B CA 1
ATOM 4349 C C . VAL B 1 195 ? 56.747 37.826 60.890 1.00 21.95 2872 VAL B C 1
ATOM 4350 O O . VAL B 1 195 ? 56.676 37.532 62.082 1.00 19.69 2872 VAL B O 1
ATOM 4354 N N . VAL B 1 196 ? 55.711 38.269 60.182 1.00 23.61 2873 VAL B N 1
ATOM 4355 C CA . VAL B 1 196 ? 54.368 38.429 60.736 1.00 19.50 2873 VAL B CA 1
ATOM 4356 C C . VAL B 1 196 ? 53.407 37.817 59.721 1.00 20.56 2873 VAL B C 1
ATOM 4357 O O . VAL B 1 196 ? 53.359 38.264 58.580 1.00 17.92 2873 VAL B O 1
ATOM 4361 N N . ALA B 1 197 ? 52.648 36.804 60.135 1.00 21.00 2874 ALA B N 1
ATOM 4362 C CA . ALA B 1 197 ? 51.706 36.142 59.233 1.00 22.77 2874 ALA B CA 1
ATOM 4363 C C . ALA B 1 197 ? 50.263 36.239 59.701 1.00 22.57 2874 ALA B C 1
ATOM 4364 O O . ALA B 1 197 ? 49.992 36.560 60.858 1.00 20.96 2874 ALA B O 1
ATOM 4366 N N . GLN B 1 198 ? 49.342 35.958 58.780 1.00 21.66 2875 GLN B N 1
ATOM 4367 C CA . GLN B 1 198 ? 47.913 35.957 59.068 1.00 17.92 2875 GLN B CA 1
ATOM 4368 C C . GLN B 1 198 ? 47.300 34.781 58.300 1.00 19.37 2875 GLN B C 1
ATOM 4369 O O . GLN B 1 198 ? 47.917 34.256 57.383 1.00 17.80 2875 GLN B O 1
ATOM 4375 N N . GLU B 1 199 ? 46.093 34.366 58.664 1.00 21.86 2876 GLU B N 1
ATOM 4376 C CA . GLU B 1 199 ? 45.455 33.241 57.983 1.00 24.02 2876 GLU B CA 1
ATOM 4377 C C . GLU B 1 199 ? 45.177 33.543 56.503 1.00 24.02 2876 GLU B C 1
ATOM 4378 O O . GLU B 1 199 ? 44.645 34.603 56.161 1.00 25.30 2876 GLU B O 1
ATOM 4384 N N . GLY B 1 200 ? 45.538 32.605 55.631 1.00 20.32 2877 GLY B N 1
ATOM 4385 C CA . GLY B 1 200 ? 45.330 32.796 54.204 1.00 18.12 2877 GLY B CA 1
ATOM 4386 C C . GLY B 1 200 ? 46.442 32.238 53.331 1.00 18.33 2877 GLY B C 1
ATOM 4387 O O . GLY B 1 200 ? 47.413 31.655 53.832 1.00 16.27 2877 GLY B O 1
ATOM 4388 N N . THR B 1 201 ? 46.304 32.430 52.018 1.00 15.63 2878 THR B N 1
ATOM 4389 C CA . THR B 1 201 ? 47.275 31.952 51.039 1.00 15.59 2878 THR B CA 1
ATOM 4390 C C . THR B 1 201 ? 47.793 33.101 50.180 1.00 17.56 2878 THR B C 1
ATOM 4391 O O . THR B 1 201 ? 47.011 33.817 49.557 1.00 17.94 2878 THR B O 1
ATOM 4395 N N . PHE B 1 202 ? 49.111 33.269 50.132 1.00 15.36 2879 PHE B N 1
ATOM 4396 C CA . PHE B 1 202 ? 49.701 34.346 49.339 1.00 13.68 2879 PHE B CA 1
ATOM 4397 C C . PHE B 1 202 ? 49.959 33.952 47.887 1.00 14.04 2879 PHE B C 1
ATOM 4398 O O . PHE B 1 202 ? 50.425 32.845 47.598 1.00 15.34 2879 PHE B O 1
ATOM 4406 N N . PHE B 1 203 ? 49.636 34.878 46.987 1.00 12.18 2880 PHE B N 1
ATOM 4407 C CA . PHE B 1 203 ? 49.867 34.733 45.550 1.00 15.18 2880 PHE B CA 1
ATOM 4408 C C . PHE B 1 203 ? 50.846 35.884 45.235 1.00 15.08 2880 PHE B C 1
ATOM 4409 O O . PHE B 1 203 ? 50.513 37.053 45.473 1.00 13.41 2880 PHE B O 1
ATOM 4417 N N . GLU B 1 204 ? 52.035 35.575 44.712 1.00 14.46 2881 GLU B N 1
ATOM 4418 C CA . GLU B 1 204 ? 53.035 36.627 44.445 1.00 15.52 2881 GLU B CA 1
ATOM 4419 C C . GLU B 1 204 ? 52.863 37.383 43.128 1.00 17.32 2881 GLU B C 1
ATOM 4420 O O . GLU B 1 204 ? 53.513 38.408 42.905 1.00 15.06 2881 GLU B O 1
ATOM 4426 N N . GLY B 1 205 ? 51.991 36.877 42.260 1.00 15.39 2882 GLY B N 1
ATOM 4427 C CA . GLY B 1 205 ? 51.742 37.533 40.986 1.00 17.80 2882 GLY B CA 1
ATOM 4428 C C . GLY B 1 205 ? 52.567 36.987 39.834 1.00 19.11 2882 GLY B C 1
ATOM 4429 O O . GLY B 1 205 ? 52.666 37.617 38.777 1.00 22.89 2882 GLY B O 1
ATOM 4430 N N . SER B 1 206 ? 53.156 35.812 40.032 1.00 16.46 2883 SER B N 1
ATOM 4431 C CA . SER B 1 206 ? 53.981 35.201 39.002 1.00 17.05 2883 SER B CA 1
ATOM 4432 C C . SER B 1 206 ? 53.355 33.946 38.412 1.00 20.06 2883 SER B C 1
ATOM 4433 O O . SER B 1 206 ? 53.702 33.540 37.305 1.00 18.93 2883 SER B O 1
ATOM 4436 N N . GLY B 1 207 ? 52.440 33.324 39.142 1.00 19.94 2884 GLY B N 1
ATOM 4437 C CA . GLY B 1 207 ? 51.876 32.095 38.626 1.00 19.80 2884 GLY B CA 1
ATOM 4438 C C . GLY B 1 207 ? 50.411 31.803 38.829 1.00 17.98 2884 GLY B C 1
ATOM 4439 O O . GLY B 1 207 ? 49.546 32.601 38.461 1.00 17.17 2884 GLY B O 1
ATOM 4440 N N . TYR B 1 208 ? 50.148 30.643 39.423 1.00 16.64 2885 TYR B N 1
ATOM 4441 C CA . TYR B 1 208 ? 48.792 30.172 39.641 1.00 16.95 2885 TYR B CA 1
ATOM 4442 C C . TYR B 1 208 ? 48.863 28.852 40.396 1.00 18.89 2885 TYR B C 1
ATOM 4443 O O . TYR B 1 208 ? 49.946 28.368 40.722 1.00 19.15 2885 TYR B O 1
ATOM 4452 N N . ALA B 1 209 ? 47.693 28.278 40.659 1.00 18.97 2886 ALA B N 1
ATOM 4453 C CA . ALA B 1 209 ? 47.575 26.982 41.315 1.00 17.47 2886 ALA B CA 1
ATOM 4454 C C . ALA B 1 209 ? 46.496 26.250 40.515 1.00 20.42 2886 ALA B C 1
ATOM 4455 O O . ALA B 1 209 ? 45.481 26.851 40.155 1.00 18.91 2886 ALA B O 1
ATOM 4457 N N . ALA B 1 210 ? 46.723 24.975 40.213 1.00 18.20 2887 ALA B N 1
ATOM 4458 C CA . ALA B 1 210 ? 45.747 24.192 39.455 1.00 18.89 2887 ALA B CA 1
ATOM 4459 C C . ALA B 1 210 ? 45.218 23.041 40.294 1.00 18.08 2887 ALA B C 1
ATOM 4460 O O . ALA B 1 210 ? 45.987 22.343 40.959 1.00 19.23 2887 ALA B O 1
ATOM 4462 N N . LEU B 1 211 ? 43.904 22.840 40.253 1.00 17.67 2888 LEU B N 1
ATOM 4463 C CA . LEU B 1 211 ? 43.256 21.777 41.021 1.00 19.26 2888 LEU B CA 1
ATOM 4464 C C . LEU B 1 211 ? 42.340 20.889 40.160 1.00 18.33 2888 LEU B C 1
ATOM 4465 O O . LEU B 1 211 ? 41.964 21.257 39.050 1.00 17.70 2888 LEU B O 1
ATOM 4470 N N . VAL B 1 212 ? 41.996 19.716 40.684 1.00 22.06 2889 VAL B N 1
ATOM 4471 C CA . VAL B 1 212 ? 41.106 18.779 39.985 1.00 23.17 2889 VAL B CA 1
ATOM 4472 C C . VAL B 1 212 ? 41.662 18.366 38.621 1.00 22.64 2889 VAL B C 1
ATOM 4473 O O . VAL B 1 212 ? 41.113 18.718 37.576 1.00 20.25 2889 VAL B O 1
ATOM 4477 N N . LYS B 1 213 ? 42.751 17.610 38.642 1.00 22.12 2890 LYS B N 1
ATOM 4478 C CA . LYS B 1 213 ? 43.393 17.154 37.417 1.00 26.27 2890 LYS B CA 1
ATOM 4479 C C . LYS B 1 213 ? 42.492 16.288 36.530 1.00 24.88 2890 LYS B C 1
ATOM 4480 O O . LYS B 1 213 ? 42.627 16.304 35.307 1.00 26.44 2890 LYS B O 1
ATOM 4486 N N . GLU B 1 214 ? 41.574 15.541 37.133 1.00 24.50 2891 GLU B N 1
ATOM 4487 C CA . GLU B 1 214 ? 40.696 14.685 36.342 1.00 28.52 2891 GLU B CA 1
ATOM 4488 C C . GLU B 1 214 ? 39.614 15.488 35.633 1.00 28.42 2891 GLU B C 1
ATOM 4489 O O . GLU B 1 214 ? 38.902 14.964 34.775 1.00 26.35 2891 GLU B O 1
ATOM 4495 N N . GLY B 1 215 ? 39.485 16.758 36.005 1.00 26.22 2892 GLY B N 1
ATOM 4496 C CA . GLY B 1 215 ? 38.499 17.614 35.373 1.00 22.48 2892 GLY B CA 1
ATOM 4497 C C . GLY B 1 215 ? 37.249 17.919 36.179 1.00 23.70 2892 GLY B C 1
ATOM 4498 O O . GLY B 1 215 ? 36.686 17.043 36.845 1.00 17.68 2892 GLY B O 1
ATOM 4499 N N . TYR B 1 216 ? 36.822 19.179 36.122 1.00 19.53 2893 TYR B N 1
ATOM 4500 C CA . TYR B 1 216 ? 35.622 19.629 36.812 1.00 18.99 2893 TYR B CA 1
ATOM 4501 C C . TYR B 1 216 ? 34.567 20.012 35.772 1.00 20.71 2893 TYR B C 1
ATOM 4502 O O . TYR B 1 216 ? 34.875 20.708 34.800 1.00 20.39 2893 TYR B O 1
ATOM 4511 N N . LYS B 1 217 ? 33.330 19.571 35.983 1.00 19.46 2894 LYS B N 1
ATOM 4512 C CA . LYS B 1 217 ? 32.237 19.878 35.057 1.00 18.21 2894 LYS B CA 1
ATOM 4513 C C . LYS B 1 217 ? 31.271 20.868 35.709 1.00 20.06 2894 LYS B C 1
ATOM 4514 O O . LYS B 1 217 ? 30.438 20.482 36.525 1.00 23.18 2894 LYS B O 1
ATOM 4520 N N . VAL B 1 218 ? 31.382 22.144 35.351 1.00 19.56 2895 VAL B N 1
ATOM 4521 C CA . VAL B 1 218 ? 30.512 23.178 35.914 1.00 17.59 2895 VAL B CA 1
ATOM 4522 C C . VAL B 1 218 ? 29.032 22.846 35.732 1.00 21.20 2895 VAL B C 1
ATOM 4523 O O . VAL B 1 218 ? 28.256 22.827 36.695 1.00 18.60 2895 VAL B O 1
ATOM 4527 N N . ARG B 1 219 ? 28.660 22.597 34.480 1.00 21.09 2896 ARG B N 1
ATOM 4528 C CA . ARG B 1 219 ? 27.290 22.267 34.095 1.00 19.81 2896 ARG B CA 1
ATOM 4529 C C . ARG B 1 219 ? 26.225 23.311 34.452 1.00 19.99 2896 ARG B C 1
ATOM 4530 O O . ARG B 1 219 ? 26.315 24.448 33.987 1.00 19.56 2896 ARG B O 1
ATOM 4538 N N . LEU B 1 220 ? 25.233 22.958 35.272 1.00 20.43 2897 LEU B N 1
ATOM 4539 C CA . LEU B 1 220 ? 24.151 23.902 35.582 1.00 19.87 2897 LEU B CA 1
ATOM 4540 C C . LEU B 1 220 ? 24.292 24.887 36.744 1.00 23.91 2897 LEU B C 1
ATOM 4541 O O . LEU B 1 220 ? 23.993 26.073 36.589 1.00 21.75 2897 LEU B O 1
ATOM 4546 N N . ASP B 1 221 ? 24.717 24.407 37.908 1.00 22.93 2898 ASP B N 1
ATOM 4547 C CA . ASP B 1 221 ? 24.829 25.281 39.070 1.00 25.88 2898 ASP B CA 1
ATOM 4548 C C . ASP B 1 221 ? 26.207 25.279 39.706 1.00 22.79 2898 ASP B C 1
ATOM 4549 O O . ASP B 1 221 ? 26.800 24.223 39.924 1.00 21.05 2898 ASP B O 1
ATOM 4554 N N . LEU B 1 222 ? 26.705 26.478 39.997 1.00 23.02 2899 LEU B N 1
ATOM 4555 C CA . LEU B 1 222 ? 28.005 26.648 40.637 1.00 20.53 2899 LEU B CA 1
ATOM 4556 C C . LEU B 1 222 ? 28.009 27.907 41.483 1.00 22.90 2899 LEU B C 1
ATOM 4557 O O . LEU B 1 222 ? 27.500 28.953 41.068 1.00 22.08 2899 LEU B O 1
ATOM 4562 N N . GLN B 1 223 ? 28.565 27.801 42.682 1.00 17.62 2900 GLN B N 1
ATOM 4563 C CA . GLN B 1 223 ? 28.681 28.955 43.545 1.00 16.17 2900 GLN B CA 1
ATOM 4564 C C . GLN B 1 223 ? 30.102 29.002 44.079 1.00 18.53 2900 GLN B C 1
ATOM 4565 O O . GLN B 1 223 ? 30.624 28.002 44.575 1.00 20.13 2900 GLN B O 1
ATOM 4571 N N . ILE B 1 224 ? 30.722 30.170 43.954 1.00 19.38 2901 ILE B N 1
ATOM 4572 C CA . ILE B 1 224 ? 32.083 30.391 44.413 1.00 18.08 2901 ILE B CA 1
ATOM 4573 C C . ILE B 1 224 ? 32.058 31.458 45.501 1.00 17.48 2901 ILE B C 1
ATOM 4574 O O . ILE B 1 224 ? 31.453 32.515 45.317 1.00 18.28 2901 ILE B O 1
ATOM 4579 N N . THR B 1 225 ? 32.693 31.183 46.638 1.00 15.30 2902 THR B N 1
ATOM 4580 C CA . THR B 1 225 ? 32.762 32.171 47.708 1.00 16.12 2902 THR B CA 1
ATOM 4581 C C . THR B 1 225 ? 34.202 32.217 48.201 1.00 16.85 2902 THR B C 1
ATOM 4582 O O . THR B 1 225 ? 34.879 31.186 48.250 1.00 17.05 2902 THR B O 1
ATOM 4586 N N . LEU B 1 226 ? 34.666 33.414 48.546 1.00 14.85 2903 LEU B N 1
ATOM 4587 C CA . LEU B 1 226 ? 36.033 33.604 49.025 1.00 19.24 2903 LEU B CA 1
ATOM 4588 C C . LEU B 1 226 ? 36.211 35.024 49.526 1.00 17.92 2903 LEU B C 1
ATOM 4589 O O . LEU B 1 226 ? 35.335 35.871 49.345 1.00 15.79 2903 LEU B O 1
ATOM 4594 N N . GLU B 1 227 ? 37.358 35.266 50.156 1.00 16.52 2904 GLU B N 1
ATOM 4595 C CA . GLU B 1 227 ? 37.733 36.576 50.667 1.00 16.21 2904 GLU B CA 1
ATOM 4596 C C . GLU B 1 227 ? 39.115 36.879 50.088 1.00 18.70 2904 GLU B C 1
ATOM 4597 O O . GLU B 1 227 ? 39.937 35.973 49.935 1.00 21.06 2904 GLU B O 1
ATOM 4603 N N . PHE B 1 228 ? 39.376 38.141 49.762 1.00 20.31 2905 PHE B N 1
ATOM 4604 C CA . PHE B 1 228 ? 40.667 38.508 49.192 1.00 18.48 2905 PHE B CA 1
ATOM 4605 C C . PHE B 1 228 ? 41.117 39.909 49.592 1.00 17.96 2905 PHE B C 1
ATOM 4606 O O . PHE B 1 228 ? 40.299 40.762 49.933 1.00 21.26 2905 PHE B O 1
ATOM 4614 N N . ARG B 1 229 ? 42.429 40.126 49.550 1.00 15.74 2906 ARG B N 1
ATOM 4615 C CA . ARG B 1 229 ? 43.038 41.426 49.835 1.00 16.23 2906 ARG B CA 1
ATOM 4616 C C . ARG B 1 229 ? 44.121 41.567 48.772 1.00 15.06 2906 ARG B C 1
ATOM 4617 O O . ARG B 1 229 ? 44.742 40.576 48.394 1.00 18.06 2906 ARG B O 1
ATOM 4625 N N . THR B 1 230 ? 44.355 42.787 48.295 1.00 13.90 2907 THR B N 1
ATOM 4626 C CA . THR B 1 230 ? 45.341 43.015 47.240 1.00 15.72 2907 THR B CA 1
ATOM 4627 C C . THR B 1 230 ? 45.635 44.507 47.095 1.00 16.50 2907 THR B C 1
ATOM 4628 O O . THR B 1 230 ? 44.818 45.340 47.485 1.00 16.85 2907 THR B O 1
ATOM 4632 N N . THR B 1 231 ? 46.800 44.844 46.547 1.00 20.63 2908 THR B N 1
ATOM 4633 C CA . THR B 1 231 ? 47.138 46.250 46.314 1.00 20.65 2908 THR B CA 1
ATOM 4634 C C . THR B 1 231 ? 47.337 46.445 44.814 1.00 23.65 2908 THR B C 1
ATOM 4635 O O . THR B 1 231 ? 47.874 47.461 44.376 1.00 25.15 2908 THR B O 1
ATOM 4639 N N . SER B 1 232 ? 46.890 45.460 44.033 1.00 18.12 2909 SER B N 1
ATOM 4640 C CA . SER B 1 232 ? 47.001 45.509 42.577 1.00 21.83 2909 SER B CA 1
ATOM 4641 C C . SER B 1 232 ? 45.615 45.697 41.956 1.00 22.59 2909 SER B C 1
ATOM 4642 O O . SER B 1 232 ? 44.620 45.192 42.475 1.00 23.72 2909 SER B O 1
ATOM 4645 N N . LYS B 1 233 ? 45.544 46.417 40.844 1.00 22.21 2910 LYS B N 1
ATOM 4646 C CA . LYS B 1 233 ? 44.253 46.641 40.209 1.00 23.73 2910 LYS B CA 1
ATOM 4647 C C . LYS B 1 233 ? 43.865 45.579 39.181 1.00 22.33 2910 LYS B C 1
ATOM 4648 O O . LYS B 1 233 ? 42.755 45.621 38.642 1.00 20.29 2910 LYS B O 1
ATOM 4654 N N . ASN B 1 234 ? 44.765 44.633 38.904 1.00 22.38 2911 ASN B N 1
ATOM 4655 C CA . ASN B 1 234 ? 44.461 43.573 37.931 1.00 21.59 2911 ASN B CA 1
ATOM 4656 C C . ASN B 1 234 ? 44.877 42.187 38.398 1.00 18.68 2911 ASN B C 1
ATOM 4657 O O . ASN B 1 234 ? 45.981 42.003 38.906 1.00 19.73 2911 ASN B O 1
ATOM 4662 N N . GLY B 1 235 ? 43.999 41.204 38.214 1.00 17.55 2912 GLY B N 1
ATOM 4663 C CA . GLY B 1 235 ? 44.343 39.857 38.638 1.00 16.40 2912 GLY B CA 1
ATOM 4664 C C . GLY B 1 235 ? 43.232 38.835 38.490 1.00 18.25 2912 GLY B C 1
ATOM 4665 O O . GLY B 1 235 ? 42.108 39.050 38.938 1.00 19.38 2912 GLY B O 1
ATOM 4666 N N . VAL B 1 236 ? 43.565 37.715 37.858 1.00 17.35 2913 VAL B N 1
ATOM 4667 C CA . VAL B 1 236 ? 42.629 36.621 37.651 1.00 16.25 2913 VAL B CA 1
ATOM 4668 C C . VAL B 1 236 ? 42.399 35.909 38.982 1.00 16.06 2913 VAL B C 1
ATOM 4669 O O . VAL B 1 236 ? 43.351 35.624 39.712 1.00 12.91 2913 VAL B O 1
ATOM 4673 N N . LEU B 1 237 ? 41.137 35.636 39.301 1.00 15.95 2914 LEU B N 1
ATOM 4674 C CA . LEU B 1 237 ? 40.802 34.941 40.544 1.00 14.68 2914 LEU B CA 1
ATOM 4675 C C . LEU B 1 237 ? 40.563 33.451 40.320 1.00 15.60 2914 LEU B C 1
ATOM 4676 O O . LEU B 1 237 ? 41.146 32.605 41.011 1.00 13.52 2914 LEU B O 1
ATOM 4681 N N . LEU B 1 238 ? 39.719 33.115 39.350 1.00 12.80 2915 LEU B N 1
ATOM 4682 C CA . LEU B 1 238 ? 39.437 31.712 39.081 1.00 13.54 2915 LEU B CA 1
ATOM 4683 C C . LEU B 1 238 ? 38.939 31.475 37.666 1.00 16.39 2915 LEU B C 1
ATOM 4684 O O . LEU B 1 238 ? 38.207 32.298 37.120 1.00 14.14 2915 LEU B O 1
ATOM 4689 N N . GLY B 1 239 ? 39.342 30.344 37.089 1.00 15.53 2916 GLY B N 1
ATOM 4690 C CA . GLY B 1 239 ? 38.927 29.999 35.741 1.00 16.50 2916 GLY B CA 1
ATOM 4691 C C . GLY B 1 239 ? 38.750 28.502 35.513 1.00 13.43 2916 GLY B C 1
ATOM 4692 O O . GLY B 1 239 ? 39.563 27.689 35.965 1.00 14.14 2916 GLY B O 1
ATOM 4693 N N . ILE B 1 240 ? 37.666 28.139 34.834 1.00 13.36 2917 ILE B N 1
ATOM 4694 C CA . ILE B 1 240 ? 37.376 26.743 34.488 1.00 13.21 2917 ILE B CA 1
ATOM 4695 C C . ILE B 1 240 ? 36.879 26.842 33.048 1.00 15.80 2917 ILE B C 1
ATOM 4696 O O . ILE B 1 240 ? 35.827 27.425 32.800 1.00 11.33 2917 ILE B O 1
ATOM 4701 N N . SER B 1 241 ? 37.621 26.263 32.111 1.00 16.07 2918 SER B N 1
ATOM 4702 C CA . SER B 1 241 ? 37.259 26.374 30.702 1.00 17.67 2918 SER B CA 1
ATOM 4703 C C . SER B 1 241 ? 37.564 25.175 29.813 1.00 17.74 2918 SER B C 1
ATOM 4704 O O . SER B 1 241 ? 38.568 24.490 29.993 1.00 16.40 2918 SER B O 1
ATOM 4707 N N . SER B 1 242 ? 36.685 24.939 28.843 1.00 19.34 2919 SER B N 1
ATOM 4708 C CA . SER B 1 242 ? 36.886 23.867 27.872 1.00 21.72 2919 SER B CA 1
ATOM 4709 C C . SER B 1 242 ? 37.853 24.475 26.857 1.00 23.81 2919 SER B C 1
ATOM 4710 O O . SER B 1 242 ? 38.150 25.667 26.928 1.00 23.95 2919 SER B O 1
ATOM 4713 N N . ALA B 1 243 ? 38.336 23.675 25.910 1.00 23.09 2920 ALA B N 1
ATOM 4714 C CA . ALA B 1 243 ? 39.247 24.191 24.895 1.00 22.90 2920 ALA B CA 1
ATOM 4715 C C . ALA B 1 243 ? 38.449 24.808 23.752 1.00 25.15 2920 ALA B C 1
ATOM 4716 O O . ALA B 1 243 ? 39.008 25.163 22.716 1.00 28.39 2920 ALA B O 1
ATOM 4718 N N . LYS B 1 244 ? 37.142 24.951 23.951 1.00 22.78 2921 LYS B N 1
ATOM 4719 C CA . LYS B 1 244 ? 36.284 25.534 22.927 1.00 24.74 2921 LYS B CA 1
ATOM 4720 C C . LYS B 1 244 ? 35.484 26.759 23.378 1.00 22.21 2921 LYS B C 1
ATOM 4721 O O . LYS B 1 244 ? 36.046 27.845 23.546 1.00 26.11 2921 LYS B O 1
ATOM 4727 N N . VAL B 1 245 ? 34.181 26.587 23.576 1.00 19.07 2922 VAL B N 1
ATOM 4728 C CA . VAL B 1 245 ? 33.315 27.697 23.970 1.00 21.84 2922 VAL B CA 1
ATOM 4729 C C . VAL B 1 245 ? 32.955 27.793 25.457 1.00 21.14 2922 VAL B C 1
ATOM 4730 O O . VAL B 1 245 ? 33.207 28.817 26.093 1.00 20.03 2922 VAL B O 1
ATOM 4734 N N . ASP B 1 246 ? 32.364 26.733 26.000 1.00 19.88 2923 ASP B N 1
ATOM 4735 C CA . ASP B 1 246 ? 31.935 26.704 27.400 1.00 16.85 2923 ASP B CA 1
ATOM 4736 C C . ASP B 1 246 ? 33.043 26.977 28.421 1.00 15.56 2923 ASP B C 1
ATOM 4737 O O . ASP B 1 246 ? 34.122 26.394 28.354 1.00 13.45 2923 ASP B O 1
ATOM 4742 N N . ALA B 1 247 ? 32.743 27.853 29.378 1.00 15.73 2924 ALA B N 1
ATOM 4743 C CA . ALA B 1 247 ? 33.704 28.236 30.407 1.00 17.19 2924 ALA B CA 1
ATOM 4744 C C . ALA B 1 247 ? 33.141 29.288 31.356 1.00 18.14 2924 ALA B C 1
ATOM 4745 O O . ALA B 1 247 ? 32.156 29.964 31.045 1.00 15.82 2924 ALA B O 1
ATOM 4747 N N . ILE B 1 248 ? 33.773 29.411 32.522 1.00 15.79 2925 ILE B N 1
ATOM 4748 C CA . ILE B 1 248 ? 33.393 30.412 33.511 1.00 14.55 2925 ILE B CA 1
ATOM 4749 C C . ILE B 1 248 ? 34.686 31.096 33.984 1.00 15.10 2925 ILE B C 1
ATOM 4750 O O . ILE B 1 248 ? 35.776 30.529 33.855 1.00 14.85 2925 ILE B O 1
ATOM 4755 N N . GLY B 1 249 ? 34.568 32.321 34.487 1.00 14.39 2926 GLY B N 1
ATOM 4756 C CA . GLY B 1 249 ? 35.742 33.033 34.964 1.00 14.79 2926 GLY B CA 1
ATOM 4757 C C . GLY B 1 249 ? 35.427 34.155 35.932 1.00 15.79 2926 GLY B C 1
ATOM 4758 O O . GLY B 1 249 ? 34.368 34.794 35.847 1.00 14.52 2926 GLY B O 1
ATOM 4759 N N . LEU B 1 250 ? 36.362 34.398 36.852 1.00 12.59 2927 LEU B N 1
ATOM 4760 C CA . LEU B 1 250 ? 36.237 35.449 37.856 1.00 12.68 2927 LEU B CA 1
ATOM 4761 C C . LEU B 1 250 ? 37.569 36.213 37.836 1.00 15.39 2927 LEU B C 1
ATOM 4762 O O . LEU B 1 250 ? 38.636 35.611 37.977 1.00 16.76 2927 LEU B O 1
ATOM 4767 N N . GLU B 1 251 ? 37.515 37.529 37.661 1.00 15.29 2928 GLU B N 1
ATOM 4768 C CA . GLU B 1 251 ? 38.743 38.317 37.579 1.00 17.62 2928 GLU B CA 1
ATOM 4769 C C . GLU B 1 251 ? 38.599 39.784 37.979 1.00 19.11 2928 GLU B C 1
ATOM 4770 O O . GLU B 1 251 ? 37.510 40.349 37.923 1.00 17.05 2928 GLU B O 1
ATOM 4776 N N . ILE B 1 252 ? 39.715 40.393 38.378 1.00 17.89 2929 ILE B N 1
ATOM 4777 C CA . ILE B 1 252 ? 39.730 41.808 38.739 1.00 18.85 2929 ILE B CA 1
ATOM 4778 C C . ILE B 1 252 ? 40.407 42.543 37.580 1.00 18.92 2929 ILE B C 1
ATOM 4779 O O . ILE B 1 252 ? 41.524 42.209 37.189 1.00 17.26 2929 ILE B O 1
ATOM 4784 N N . VAL B 1 253 ? 39.712 43.530 37.022 1.00 19.83 2930 VAL B N 1
ATOM 4785 C CA . VAL B 1 253 ? 40.225 44.298 35.892 1.00 19.91 2930 VAL B CA 1
ATOM 4786 C C . VAL B 1 253 ? 40.019 45.799 36.107 1.00 20.93 2930 VAL B C 1
ATOM 4787 O O . VAL B 1 253 ? 38.888 46.283 36.176 1.00 21.83 2930 VAL B O 1
ATOM 4791 N N . ASP B 1 254 ? 41.128 46.524 36.224 1.00 23.04 2931 ASP B N 1
ATOM 4792 C CA . ASP B 1 254 ? 41.109 47.965 36.452 1.00 24.15 2931 ASP B CA 1
ATOM 4793 C C . ASP B 1 254 ? 40.283 48.328 37.683 1.00 25.15 2931 ASP B C 1
ATOM 4794 O O . ASP B 1 254 ? 39.501 49.276 37.668 1.00 23.83 2931 ASP B O 1
ATOM 4799 N N . GLY B 1 255 ? 40.454 47.558 38.752 1.00 24.22 2932 GLY B N 1
ATOM 4800 C CA . GLY B 1 255 ? 39.728 47.839 39.976 1.00 22.99 2932 GLY B CA 1
ATOM 4801 C C . GLY B 1 255 ? 38.299 47.333 40.069 1.00 24.42 2932 GLY B C 1
ATOM 4802 O O . GLY B 1 255 ? 37.665 47.514 41.106 1.00 24.38 2932 GLY B O 1
ATOM 4803 N N . LYS B 1 256 ? 37.780 46.713 39.010 1.00 19.08 2933 LYS B N 1
ATOM 4804 C CA . LYS B 1 256 ? 36.414 46.184 39.043 1.00 20.69 2933 LYS B CA 1
ATOM 4805 C C . LYS B 1 256 ? 36.430 44.659 39.075 1.00 20.73 2933 LYS B C 1
ATOM 4806 O O . LYS B 1 256 ? 37.388 44.041 38.611 1.00 21.90 2933 LYS B O 1
ATOM 4812 N N . VAL B 1 257 ? 35.378 44.054 39.623 1.00 15.60 2934 VAL B N 1
ATOM 4813 C CA . VAL B 1 257 ? 35.292 42.590 39.670 1.00 17.39 2934 VAL B CA 1
ATOM 4814 C C . VAL B 1 257 ? 34.327 42.132 38.582 1.00 17.26 2934 VAL B C 1
ATOM 4815 O O . VAL B 1 257 ? 33.197 42.609 38.519 1.00 20.17 2934 VAL B O 1
ATOM 4819 N N . LEU B 1 258 ? 34.777 41.213 37.729 1.00 18.09 2935 LEU B N 1
ATOM 4820 C CA . LEU B 1 258 ? 33.949 40.696 36.635 1.00 17.19 2935 LEU B CA 1
ATOM 4821 C C . LEU B 1 258 ? 33.725 39.190 36.772 1.00 16.40 2935 LEU B C 1
ATOM 4822 O O . LEU B 1 258 ? 34.655 38.445 37.087 1.00 16.49 2935 LEU B O 1
ATOM 4827 N N . PHE B 1 259 ? 32.494 38.754 36.530 1.00 14.09 2936 PHE B N 1
ATOM 4828 C CA . PHE B 1 259 ? 32.133 37.345 36.571 1.00 12.52 2936 PHE B CA 1
ATOM 4829 C C . PHE B 1 259 ? 31.583 37.031 35.168 1.00 15.79 2936 PHE B C 1
ATOM 4830 O O . PHE B 1 259 ? 30.582 37.617 34.747 1.00 15.22 2936 PHE B O 1
ATOM 4838 N N . HIS B 1 260 ? 32.262 36.137 34.446 1.00 17.42 2937 HIS B N 1
ATOM 4839 C CA . HIS B 1 260 ? 31.875 35.750 33.079 1.00 14.67 2937 HIS B CA 1
ATOM 4840 C C . HIS B 1 260 ? 31.425 34.291 32.993 1.00 16.69 2937 HIS B C 1
ATOM 4841 O O . HIS B 1 260 ? 32.063 33.406 33.563 1.00 14.17 2937 HIS B O 1
ATOM 4848 N N . VAL B 1 261 ? 30.357 34.038 32.237 1.00 17.17 2938 VAL B N 1
ATOM 4849 C CA . VAL B 1 261 ? 29.856 32.682 32.053 1.00 17.31 2938 VAL B CA 1
ATOM 4850 C C . VAL B 1 261 ? 29.406 32.456 30.608 1.00 20.93 2938 VAL B C 1
ATOM 4851 O O . VAL B 1 261 ? 28.669 33.272 30.053 1.00 17.73 2938 VAL B O 1
ATOM 4855 N N . ASN B 1 262 ? 29.872 31.370 29.993 1.00 18.95 2939 ASN B N 1
ATOM 4856 C CA . ASN B 1 262 ? 29.451 31.049 28.630 1.00 20.88 2939 ASN B CA 1
ATOM 4857 C C . ASN B 1 262 ? 28.963 29.602 28.624 1.00 20.09 2939 ASN B C 1
ATOM 4858 O O . ASN B 1 262 ? 29.738 28.675 28.849 1.00 18.16 2939 ASN B O 1
ATOM 4863 N N . ASN B 1 263 ? 27.671 29.415 28.394 1.00 17.70 2940 ASN B N 1
ATOM 4864 C CA . ASN B 1 263 ? 27.099 28.073 28.369 1.00 21.73 2940 ASN B CA 1
ATOM 4865 C C . ASN B 1 263 ? 27.086 27.493 26.956 1.00 21.16 2940 ASN B C 1
ATOM 4866 O O . ASN B 1 263 ? 26.638 26.364 26.744 1.00 20.89 2940 ASN B O 1
ATOM 4871 N N . GLY B 1 264 ? 27.573 28.276 25.995 1.00 23.85 2941 GLY B N 1
ATOM 4872 C CA . GLY B 1 264 ? 27.615 27.821 24.615 1.00 21.99 2941 GLY B CA 1
ATOM 4873 C C . GLY B 1 264 ? 27.021 28.793 23.605 1.00 24.28 2941 GLY B C 1
ATOM 4874 O O . GLY B 1 264 ? 27.314 28.697 22.412 1.00 26.50 2941 GLY B O 1
ATOM 4875 N N . ALA B 1 265 ? 26.203 29.736 24.068 1.00 22.04 2942 ALA B N 1
ATOM 4876 C CA . ALA B 1 265 ? 25.571 30.703 23.166 1.00 21.41 2942 ALA B CA 1
ATOM 4877 C C . ALA B 1 265 ? 26.154 32.113 23.225 1.00 21.65 2942 ALA B C 1
ATOM 4878 O O . ALA B 1 265 ? 25.702 33.009 22.504 1.00 22.72 2942 ALA B O 1
ATOM 4880 N N . GLY B 1 266 ? 27.147 32.325 24.081 1.00 20.41 2943 GLY B N 1
ATOM 4881 C CA . GLY B 1 266 ? 27.729 33.654 24.192 1.00 19.88 2943 GLY B CA 1
ATOM 4882 C C . GLY B 1 266 ? 28.002 34.039 25.635 1.00 20.85 2943 GLY B C 1
ATOM 4883 O O . GLY B 1 266 ? 27.364 33.528 26.557 1.00 18.02 2943 GLY B O 1
ATOM 4884 N N . ARG B 1 267 ? 28.939 34.960 25.826 1.00 21.11 2944 ARG B N 1
ATOM 4885 C CA . ARG B 1 267 ? 29.339 35.402 27.158 1.00 22.00 2944 ARG B CA 1
ATOM 4886 C C . ARG B 1 267 ? 28.325 36.245 27.937 1.00 22.16 2944 ARG B C 1
ATOM 4887 O O . ARG B 1 267 ? 27.725 37.176 27.405 1.00 21.17 2944 ARG B O 1
ATOM 4895 N N . ILE B 1 268 ? 28.160 35.899 29.211 1.00 22.70 2945 ILE B N 1
ATOM 4896 C CA . ILE B 1 268 ? 27.265 36.598 30.136 1.00 20.89 2945 ILE B CA 1
ATOM 4897 C C . ILE B 1 268 ? 28.239 37.244 31.120 1.00 22.48 2945 ILE B C 1
ATOM 4898 O O . ILE B 1 268 ? 29.111 36.556 31.652 1.00 19.78 2945 ILE B O 1
ATOM 4903 N N . THR B 1 269 ? 28.110 38.549 31.355 1.00 21.34 2946 THR B N 1
ATOM 4904 C CA . THR B 1 269 ? 29.032 39.240 32.265 1.00 20.56 2946 THR B CA 1
ATOM 4905 C C . THR B 1 269 ? 28.367 40.158 33.284 1.00 21.69 2946 THR B C 1
ATOM 4906 O O . THR B 1 269 ? 27.510 40.975 32.939 1.00 22.48 2946 THR B O 1
ATOM 4910 N N . ALA B 1 270 ? 28.764 40.012 34.546 1.00 20.61 2947 ALA B N 1
ATOM 4911 C CA . ALA B 1 270 ? 28.257 40.858 35.622 1.00 18.76 2947 ALA B CA 1
ATOM 4912 C C . ALA B 1 270 ? 29.474 41.679 36.026 1.00 21.32 2947 ALA B C 1
ATOM 4913 O O . ALA B 1 270 ? 30.556 41.124 36.238 1.00 16.75 2947 ALA B O 1
ATOM 4915 N N . THR B 1 271 ? 29.301 42.992 36.124 1.00 21.15 2948 THR B N 1
ATOM 4916 C CA . THR B 1 271 ? 30.404 43.891 36.459 1.00 21.72 2948 THR B CA 1
ATOM 4917 C C . THR B 1 271 ? 30.178 44.664 37.748 1.00 24.50 2948 THR B C 1
ATOM 4918 O O . THR B 1 271 ? 29.183 45.377 37.878 1.00 22.15 2948 THR B O 1
ATOM 4922 N N . TYR B 1 272 ? 31.100 44.527 38.698 1.00 24.25 2949 TYR B N 1
ATOM 4923 C CA . TYR B 1 272 ? 30.983 45.255 39.959 1.00 23.44 2949 TYR B CA 1
ATOM 4924 C C . TYR B 1 272 ? 32.057 46.336 40.067 1.00 25.86 2949 TYR B C 1
ATOM 4925 O O . TYR B 1 272 ? 33.255 46.046 40.068 1.00 23.62 2949 TYR B O 1
ATOM 4934 N N . GLN B 1 273 ? 31.620 47.586 40.160 1.00 25.80 2950 GLN B N 1
ATOM 4935 C CA . GLN B 1 273 ? 32.543 48.701 40.293 1.00 27.80 2950 GLN B CA 1
ATOM 4936 C C . GLN B 1 273 ? 32.219 49.413 41.599 1.00 27.90 2950 GLN B C 1
ATOM 4937 O O . GLN B 1 273 ? 31.114 49.927 41.782 1.00 28.20 2950 GLN B O 1
ATOM 4943 N N . PRO B 1 274 ? 33.176 49.438 42.536 1.00 28.03 2951 PRO B N 1
ATOM 4944 C CA . PRO B 1 274 ? 32.957 50.094 43.828 1.00 27.72 2951 PRO B CA 1
ATOM 4945 C C . PRO B 1 274 ? 32.744 51.603 43.743 1.00 28.29 2951 PRO B C 1
ATOM 4946 O O . PRO B 1 274 ? 33.207 52.255 42.810 1.00 27.10 2951 PRO B O 1
ATOM 4950 N N . ARG B 1 275 ? 32.025 52.145 44.720 1.00 31.63 2952 ARG B N 1
ATOM 4951 C CA . ARG B 1 275 ? 31.767 53.580 44.777 1.00 37.55 2952 ARG B CA 1
ATOM 4952 C C . ARG B 1 275 ? 33.096 54.328 44.724 1.00 37.07 2952 ARG B C 1
ATOM 4953 O O . ARG B 1 275 ? 33.209 55.375 44.089 1.00 37.34 2952 ARG B O 1
ATOM 4961 N N . ALA B 1 276 ? 34.102 53.775 45.394 1.00 36.95 2953 ALA B N 1
ATOM 4962 C CA . ALA B 1 276 ? 35.427 54.377 45.418 1.00 41.25 2953 ALA B CA 1
ATOM 4963 C C . ALA B 1 276 ? 36.310 53.650 44.407 1.00 43.28 2953 ALA B C 1
ATOM 4964 O O . ALA B 1 276 ? 36.678 52.491 44.607 1.00 42.57 2953 ALA B O 1
ATOM 4966 N N . ALA B 1 277 ? 36.636 54.350 43.325 1.00 45.34 2954 ALA B N 1
ATOM 4967 C CA . ALA B 1 277 ? 37.452 53.824 42.233 1.00 47.13 2954 ALA B CA 1
ATOM 4968 C C . ALA B 1 277 ? 38.490 52.768 42.605 1.00 48.27 2954 ALA B C 1
ATOM 4969 O O . ALA B 1 277 ? 38.534 51.696 41.995 1.00 47.34 2954 ALA B O 1
ATOM 4971 N N . ARG B 1 278 ? 39.328 53.068 43.594 1.00 48.55 2955 ARG B N 1
ATOM 4972 C CA . ARG B 1 278 ? 40.372 52.136 44.013 1.00 47.85 2955 ARG B CA 1
ATOM 4973 C C . ARG B 1 278 ? 40.124 51.555 45.403 1.00 44.57 2955 ARG B C 1
ATOM 4974 O O . ARG B 1 278 ? 41.063 51.314 46.163 1.00 45.76 2955 ARG B O 1
ATOM 4982 N N . ALA B 1 279 ? 38.859 51.318 45.727 1.00 40.55 2956 ALA B N 1
ATOM 4983 C CA . ALA B 1 279 ? 38.501 50.771 47.027 1.00 35.59 2956 ALA B CA 1
ATOM 4984 C C . ALA B 1 279 ? 38.939 49.319 47.196 1.00 32.64 2956 ALA B C 1
ATOM 4985 O O . ALA B 1 279 ? 39.260 48.890 48.307 1.00 30.36 2956 ALA B O 1
ATOM 4987 N N . LEU B 1 280 ? 38.968 48.561 46.102 1.00 29.31 2957 LEU B N 1
ATOM 4988 C CA . LEU B 1 280 ? 39.359 47.159 46.197 1.00 26.20 2957 LEU B CA 1
ATOM 4989 C C . LEU B 1 280 ? 40.861 46.927 46.370 1.00 23.06 2957 LEU B C 1
ATOM 4990 O O . LEU B 1 280 ? 41.257 45.942 46.984 1.00 25.72 2957 LEU B O 1
ATOM 4995 N N . CYS B 1 281 ? 41.695 47.818 45.844 1.00 22.18 2958 CYS B N 1
ATOM 4996 C CA . CYS B 1 281 ? 43.146 47.646 45.982 1.00 24.52 2958 CYS B CA 1
ATOM 4997 C C . CYS B 1 281 ? 43.696 48.418 47.190 1.00 23.70 2958 CYS B C 1
ATOM 4998 O O . CYS B 1 281 ? 44.813 48.934 47.153 1.00 23.64 2958 CYS B O 1
ATOM 5001 N N . ASP B 1 282 ? 42.904 48.473 48.258 1.00 24.23 2959 ASP B N 1
ATOM 5002 C CA . ASP B 1 282 ? 43.277 49.174 49.485 1.00 26.54 2959 ASP B CA 1
ATOM 5003 C C . ASP B 1 282 ? 44.030 48.290 50.479 1.00 29.23 2959 ASP B C 1
ATOM 5004 O O . ASP B 1 282 ? 44.392 48.732 51.574 1.00 29.44 2959 ASP B O 1
ATOM 5009 N N . GLY B 1 283 ? 44.259 47.038 50.106 1.00 27.54 2960 GLY B N 1
ATOM 5010 C CA . GLY B 1 283 ? 44.984 46.142 50.986 1.00 29.58 2960 GLY B CA 1
ATOM 5011 C C . GLY B 1 283 ? 44.178 45.479 52.088 1.00 28.91 2960 GLY B C 1
ATOM 5012 O O . GLY B 1 283 ? 44.723 44.657 52.825 1.00 29.56 2960 GLY B O 1
ATOM 5013 N N . LYS B 1 284 ? 42.899 45.827 52.222 1.00 27.48 2961 LYS B N 1
ATOM 5014 C CA . LYS B 1 284 ? 42.057 45.210 53.253 1.00 26.38 2961 LYS B CA 1
ATOM 5015 C C . LYS B 1 284 ? 41.314 44.011 52.660 1.00 26.17 2961 LYS B C 1
ATOM 5016 O O . LYS B 1 284 ? 41.296 43.828 51.441 1.00 19.62 2961 LYS B O 1
ATOM 5022 N N . TRP B 1 285 ? 40.692 43.203 53.518 1.00 21.77 2962 TRP B N 1
ATOM 5023 C CA . TRP B 1 285 ? 39.962 42.038 53.037 1.00 21.17 2962 TRP B CA 1
ATOM 5024 C C . TRP B 1 285 ? 38.576 42.403 52.526 1.00 23.26 2962 TRP B C 1
ATOM 5025 O O . TRP B 1 285 ? 37.887 43.252 53.096 1.00 22.84 2962 TRP B O 1
ATOM 5036 N N . HIS B 1 286 ? 38.183 41.750 51.439 1.00 20.85 2963 HIS B N 1
ATOM 5037 C CA . HIS B 1 286 ? 36.884 41.960 50.822 1.00 20.95 2963 HIS B CA 1
ATOM 5038 C C . HIS B 1 286 ? 36.246 40.593 50.656 1.00 20.28 2963 HIS B C 1
ATOM 5039 O O . HIS B 1 286 ? 36.945 39.597 50.452 1.00 20.20 2963 HIS B O 1
ATOM 5046 N N . THR B 1 287 ? 34.923 40.550 50.756 1.00 19.73 2964 THR B N 1
ATOM 5047 C CA . THR B 1 287 ? 34.168 39.311 50.623 1.00 20.00 2964 THR B CA 1
ATOM 5048 C C . THR B 1 287 ? 33.618 39.223 49.206 1.00 19.63 2964 THR B C 1
ATOM 5049 O O . THR B 1 287 ? 33.252 40.241 48.615 1.00 20.08 2964 THR B O 1
ATOM 5053 N N . LEU B 1 288 ? 33.537 38.006 48.678 1.00 19.00 2965 LEU B N 1
ATOM 5054 C CA . LEU B 1 288 ? 33.024 37.804 47.331 1.00 20.69 2965 LEU B CA 1
ATOM 5055 C C . LEU B 1 288 ? 32.209 36.522 47.189 1.00 19.67 2965 LEU B C 1
ATOM 5056 O O . LEU B 1 288 ? 32.572 35.478 47.728 1.00 17.09 2965 LEU B O 1
ATOM 5061 N N . GLN B 1 289 ? 31.098 36.617 46.459 1.00 19.58 2966 GLN B N 1
ATOM 5062 C CA . GLN B 1 289 ? 30.238 35.472 46.190 1.00 20.25 2966 GLN B CA 1
ATOM 5063 C C . GLN B 1 289 ? 29.762 35.579 44.740 1.00 19.97 2966 GLN B C 1
ATOM 5064 O O . GLN B 1 289 ? 29.213 36.605 44.337 1.00 19.73 2966 GLN B O 1
ATOM 5070 N N . ALA B 1 290 ? 29.993 34.530 43.959 1.00 15.82 2967 ALA B N 1
ATOM 5071 C CA . ALA B 1 290 ? 29.589 34.514 42.551 1.00 17.11 2967 ALA B CA 1
ATOM 5072 C C . ALA B 1 290 ? 28.708 33.293 42.331 1.00 19.24 2967 ALA B C 1
ATOM 5073 O O . ALA B 1 290 ? 29.138 32.157 42.569 1.00 20.22 2967 ALA B O 1
ATOM 5075 N N . HIS B 1 291 ? 27.481 33.514 41.864 1.00 18.69 2968 HIS B N 1
ATOM 5076 C CA . HIS B 1 291 ? 26.561 32.398 41.673 1.00 19.39 2968 HIS B CA 1
ATOM 5077 C C . HIS B 1 291 ? 26.009 32.236 40.264 1.00 17.16 2968 HIS B C 1
ATOM 5078 O O . HIS B 1 291 ? 25.449 33.172 39.700 1.00 15.30 2968 HIS B O 1
ATOM 5085 N N . LYS B 1 292 ? 26.166 31.032 39.724 1.00 17.27 2969 LYS B N 1
ATOM 5086 C CA . LYS B 1 292 ? 25.671 30.685 38.397 1.00 22.21 2969 LYS B CA 1
ATOM 5087 C C . LYS B 1 292 ? 24.522 29.696 38.544 1.00 21.65 2969 LYS B C 1
ATOM 5088 O O . LYS B 1 292 ? 24.680 28.636 39.149 1.00 23.78 2969 LYS B O 1
ATOM 5094 N N . SER B 1 293 ? 23.365 30.060 38.006 1.00 22.74 2970 SER B N 1
ATOM 5095 C CA . SER B 1 293 ? 22.196 29.191 38.022 1.00 24.25 2970 SER B CA 1
ATOM 5096 C C . SER B 1 293 ? 21.665 29.222 36.599 1.00 23.84 2970 SER B C 1
ATOM 5097 O O . SER B 1 293 ? 20.966 30.158 36.211 1.00 20.69 2970 SER B O 1
ATOM 5100 N N . LYS B 1 294 ? 22.013 28.200 35.828 1.00 22.94 2971 LYS B N 1
ATOM 5101 C CA . LYS B 1 294 ? 21.609 28.117 34.432 1.00 23.85 2971 LYS B CA 1
ATOM 5102 C C . LYS B 1 294 ? 22.184 29.305 33.660 1.00 24.13 2971 LYS B C 1
ATOM 5103 O O . LYS B 1 294 ? 23.399 29.502 33.644 1.00 20.98 2971 LYS B O 1
ATOM 5109 N N . HIS B 1 295 ? 21.317 30.099 33.040 1.00 23.36 2972 HIS B N 1
ATOM 5110 C CA . HIS B 1 295 ? 21.758 31.249 32.256 1.00 23.13 2972 HIS B CA 1
ATOM 5111 C C . HIS B 1 295 ? 21.717 32.569 33.027 1.00 22.08 2972 HIS B C 1
ATOM 5112 O O . HIS B 1 295 ? 21.875 33.633 32.436 1.00 21.50 2972 HIS B O 1
ATOM 5119 N N . ARG B 1 296 ? 21.499 32.498 34.339 1.00 22.41 2973 ARG B N 1
ATOM 5120 C CA . ARG B 1 296 ? 21.446 33.699 35.167 1.00 22.44 2973 ARG B CA 1
ATOM 5121 C C . ARG B 1 296 ? 22.632 33.713 36.126 1.00 20.93 2973 ARG B C 1
ATOM 5122 O O . ARG B 1 296 ? 23.071 32.663 36.590 1.00 23.76 2973 ARG B O 1
ATOM 5130 N N . ILE B 1 297 ? 23.156 34.898 36.412 1.00 20.58 2974 ILE B N 1
ATOM 5131 C CA . ILE B 1 297 ? 24.280 34.998 37.333 1.00 19.28 2974 ILE B CA 1
ATOM 5132 C C . ILE B 1 297 ? 24.143 36.185 38.272 1.00 21.64 2974 ILE B C 1
ATOM 5133 O O . ILE B 1 297 ? 23.458 37.169 37.976 1.00 19.85 2974 ILE B O 1
ATOM 5138 N N . VAL B 1 298 ? 24.797 36.079 39.421 1.00 19.88 2975 VAL B N 1
ATOM 5139 C CA . VAL B 1 298 ? 24.764 37.129 40.412 1.00 14.01 2975 VAL B CA 1
ATOM 5140 C C . VAL B 1 298 ? 26.160 37.200 41.044 1.00 18.73 2975 VAL B C 1
ATOM 5141 O O . VAL B 1 298 ? 26.736 36.170 41.411 1.00 17.17 2975 VAL B O 1
ATOM 5145 N N . LEU B 1 299 ? 26.704 38.413 41.111 1.00 17.82 2976 LEU B N 1
ATOM 5146 C CA . LEU B 1 299 ? 28.020 38.672 41.696 1.00 20.08 2976 LEU B CA 1
ATOM 5147 C C . LEU B 1 299 ? 27.817 39.618 42.869 1.00 21.34 2976 LEU B C 1
ATOM 5148 O O . LEU B 1 299 ? 27.248 40.698 42.707 1.00 20.05 2976 LEU B O 1
ATOM 5153 N N . THR B 1 300 ? 28.272 39.204 44.048 1.00 21.74 2977 THR B N 1
ATOM 5154 C CA . THR B 1 300 ? 28.150 40.018 45.252 1.00 19.21 2977 THR B CA 1
ATOM 5155 C C . THR B 1 300 ? 29.538 40.286 45.845 1.00 20.07 2977 THR B C 1
ATOM 5156 O O . THR B 1 300 ? 30.279 39.345 46.130 1.00 20.29 2977 THR B O 1
ATOM 5160 N N . VAL B 1 301 ? 29.891 41.562 46.006 1.00 20.60 2978 VAL B N 1
ATOM 5161 C CA . VAL B 1 301 ? 31.185 41.950 46.580 1.00 15.75 2978 VAL B CA 1
ATOM 5162 C C . VAL B 1 301 ? 30.932 42.897 47.763 1.00 20.50 2978 VAL B C 1
ATOM 5163 O O . VAL B 1 301 ? 30.301 43.951 47.609 1.00 19.96 2978 VAL B O 1
ATOM 5167 N N . ASP B 1 302 ? 31.427 42.523 48.941 1.00 22.01 2979 ASP B N 1
ATOM 5168 C CA . ASP B 1 302 ? 31.226 43.325 50.146 1.00 21.92 2979 ASP B CA 1
ATOM 5169 C C . ASP B 1 302 ? 29.735 43.557 50.395 1.00 24.25 2979 ASP B C 1
ATOM 5170 O O . ASP B 1 302 ? 29.324 44.630 50.849 1.00 26.96 2979 ASP B O 1
ATOM 5175 N N . GLY B 1 303 ? 28.932 42.542 50.085 1.00 23.85 2980 GLY B N 1
ATOM 5176 C CA . GLY B 1 303 ? 27.495 42.628 50.293 1.00 25.08 2980 GLY B CA 1
ATOM 5177 C C . GLY B 1 303 ? 26.695 43.351 49.220 1.00 25.78 2980 GLY B C 1
ATOM 5178 O O . GLY B 1 303 ? 25.470 43.435 49.318 1.00 27.36 2980 GLY B O 1
ATOM 5179 N N . ASN B 1 304 ? 27.373 43.874 48.203 1.00 21.88 2981 ASN B N 1
ATOM 5180 C CA . ASN B 1 304 ? 26.705 44.591 47.117 1.00 23.06 2981 ASN B CA 1
ATOM 5181 C C . ASN B 1 304 ? 26.548 43.662 45.912 1.00 21.38 2981 ASN B C 1
ATOM 5182 O O . ASN B 1 304 ? 27.535 43.152 45.380 1.00 18.32 2981 ASN B O 1
ATOM 5187 N N . SER B 1 305 ? 25.308 43.452 45.476 1.00 22.79 2982 SER B N 1
ATOM 5188 C CA . SER B 1 305 ? 25.048 42.555 44.354 1.00 23.84 2982 SER B CA 1
ATOM 5189 C C . SER B 1 305 ? 24.752 43.214 43.020 1.00 23.54 2982 SER B C 1
ATOM 5190 O O . SER B 1 305 ? 24.133 44.276 42.952 1.00 20.62 2982 SER B O 1
ATOM 5193 N N . VAL B 1 306 ? 25.212 42.558 41.959 1.00 24.19 2983 VAL B N 1
ATOM 5194 C CA . VAL B 1 306 ? 24.989 43.004 40.587 1.00 24.25 2983 VAL B CA 1
ATOM 5195 C C . VAL B 1 306 ? 24.616 41.736 39.828 1.00 25.86 2983 VAL B C 1
ATOM 5196 O O . VAL B 1 306 ? 25.160 40.661 40.101 1.00 24.97 2983 VAL B O 1
ATOM 5200 N N . ARG B 1 307 ? 23.687 41.839 38.885 1.00 26.63 2984 ARG B N 1
ATOM 5201 C CA . ARG B 1 307 ? 23.295 40.645 38.152 1.00 28.50 2984 ARG B CA 1
ATOM 5202 C C . ARG B 1 307 ? 23.196 40.796 36.647 1.00 26.93 2984 ARG B C 1
ATOM 5203 O O . ARG B 1 307 ? 23.211 41.903 36.115 1.00 28.39 2984 ARG B O 1
ATOM 5211 N N . ALA B 1 308 ? 23.119 39.656 35.973 1.00 26.64 2985 ALA B N 1
ATOM 5212 C CA . ALA B 1 308 ? 23.027 39.608 34.525 1.00 25.16 2985 ALA B CA 1
ATOM 5213 C C . ALA B 1 308 ? 22.484 38.245 34.110 1.00 24.32 2985 ALA B C 1
ATOM 5214 O O . ALA B 1 308 ? 22.535 37.284 34.881 1.00 21.26 2985 ALA B O 1
ATOM 5216 N N . GLU B 1 309 ? 21.951 38.168 32.895 1.00 26.09 2986 GLU B N 1
ATOM 5217 C CA . GLU B 1 309 ? 21.417 36.914 32.382 1.00 26.56 2986 GLU B CA 1
ATOM 5218 C C . GLU B 1 309 ? 21.457 36.918 30.860 1.00 25.54 2986 GLU B C 1
ATOM 5219 O O . GLU B 1 309 ? 21.299 37.959 30.221 1.00 23.15 2986 GLU B O 1
ATOM 5225 N N . SER B 1 310 ? 21.676 35.746 30.284 1.00 22.93 2987 SER B N 1
ATOM 5226 C CA . SER B 1 310 ? 21.765 35.625 28.840 1.00 24.02 2987 SER B CA 1
ATOM 5227 C C . SER B 1 310 ? 20.423 35.770 28.148 1.00 23.60 2987 SER B C 1
ATOM 5228 O O . SER B 1 310 ? 19.400 35.326 28.663 1.00 23.12 2987 SER B O 1
ATOM 5231 N N . PRO B 1 311 ? 20.410 36.424 26.978 1.00 24.66 2988 PRO B N 1
ATOM 5232 C CA . PRO B 1 311 ? 19.154 36.585 26.243 1.00 28.65 2988 PRO B CA 1
ATOM 5233 C C . PRO B 1 311 ? 18.819 35.253 25.560 1.00 29.87 2988 PRO B C 1
ATOM 5234 O O . PRO B 1 311 ? 17.685 35.031 25.139 1.00 34.47 2988 PRO B O 1
ATOM 5238 N N . HIS B 1 312 ? 19.818 34.372 25.475 1.00 29.44 2989 HIS B N 1
ATOM 5239 C CA . HIS B 1 312 ? 19.666 33.044 24.867 1.00 32.10 2989 HIS B CA 1
ATOM 5240 C C . HIS B 1 312 ? 19.371 32.024 25.967 1.00 33.22 2989 HIS B C 1
ATOM 5241 O O . HIS B 1 312 ? 20.283 31.357 26.475 1.00 34.09 2989 HIS B O 1
ATOM 5248 N N . THR B 1 313 ? 18.094 31.902 26.319 1.00 32.61 2990 THR B N 1
ATOM 5249 C CA . THR B 1 313 ? 17.640 31.003 27.379 1.00 32.02 2990 THR B CA 1
ATOM 5250 C C . THR B 1 313 ? 17.763 29.495 27.143 1.00 29.55 2990 THR B C 1
ATOM 5251 O O . THR B 1 313 ? 17.583 28.715 28.075 1.00 30.20 2990 THR B O 1
ATOM 5255 N N . HIS B 1 314 ? 18.069 29.076 25.921 1.00 26.27 2991 HIS B N 1
ATOM 5256 C CA . HIS B 1 314 ? 18.198 27.647 25.635 1.00 24.65 2991 HIS B CA 1
ATOM 5257 C C . HIS B 1 314 ? 19.553 27.099 26.081 1.00 23.49 2991 HIS B C 1
ATOM 5258 O O . HIS B 1 314 ? 19.731 25.886 26.196 1.00 23.28 2991 HIS B O 1
ATOM 5265 N N . SER B 1 315 ? 20.503 28.002 26.323 1.00 22.60 2992 SER B N 1
ATOM 5266 C CA . SER B 1 315 ? 21.860 27.631 26.721 1.00 22.06 2992 SER B CA 1
ATOM 5267 C C . SER B 1 315 ? 22.033 27.813 28.229 1.00 23.80 2992 SER B C 1
ATOM 5268 O O . SER B 1 315 ? 22.319 28.917 28.692 1.00 19.74 2992 SER B O 1
ATOM 5271 N N . THR B 1 316 ? 21.883 26.724 28.984 1.00 24.28 2993 THR B N 1
ATOM 5272 C CA . THR B 1 316 ? 21.970 26.787 30.443 1.00 22.90 2993 THR B CA 1
ATOM 5273 C C . THR B 1 316 ? 23.067 25.960 31.126 1.00 23.51 2993 THR B C 1
ATOM 5274 O O . THR B 1 316 ? 23.297 26.117 32.326 1.00 22.73 2993 THR B O 1
ATOM 5278 N N . SER B 1 317 ? 23.734 25.086 30.378 1.00 22.20 2994 SER B N 1
ATOM 5279 C CA . SER B 1 317 ? 24.797 24.253 30.937 1.00 24.11 2994 SER B CA 1
ATOM 5280 C C . SER B 1 317 ? 26.194 24.643 30.448 1.00 25.54 2994 SER B C 1
ATOM 5281 O O . SER B 1 317 ? 26.409 24.825 29.250 1.00 22.93 2994 SER B O 1
ATOM 5284 N N . ALA B 1 318 ? 27.133 24.786 31.385 1.00 24.74 2995 ALA B N 1
ATOM 5285 C CA . ALA B 1 318 ? 28.520 25.115 31.054 1.00 21.87 2995 ALA B CA 1
ATOM 5286 C C . ALA B 1 318 ? 29.259 23.776 31.021 1.00 21.42 2995 ALA B C 1
ATOM 5287 O O . ALA B 1 318 ? 29.764 23.287 32.040 1.00 17.73 2995 ALA B O 1
ATOM 5289 N N . ASP B 1 319 ? 29.315 23.193 29.829 1.00 21.06 2996 ASP B N 1
ATOM 5290 C CA . ASP B 1 319 ? 29.914 21.881 29.615 1.00 20.70 2996 ASP B CA 1
ATOM 5291 C C . ASP B 1 319 ? 31.436 21.780 29.587 1.00 20.41 2996 ASP B C 1
ATOM 5292 O O . ASP B 1 319 ? 32.044 21.513 28.550 1.00 18.98 2996 ASP B O 1
ATOM 5297 N N . THR B 1 320 ? 32.047 21.975 30.749 1.00 22.04 2997 THR B N 1
ATOM 5298 C CA . THR B 1 320 ? 33.491 21.872 30.882 1.00 17.38 2997 THR B CA 1
ATOM 5299 C C . THR B 1 320 ? 33.826 20.471 31.410 1.00 20.36 2997 THR B C 1
ATOM 5300 O O . THR B 1 320 ? 32.933 19.692 31.753 1.00 19.69 2997 THR B O 1
ATOM 5304 N N . ASN B 1 321 ? 35.115 20.161 31.459 1.00 20.11 2998 ASN B N 1
ATOM 5305 C CA . ASN B 1 321 ? 35.629 18.888 31.974 1.00 20.12 2998 ASN B CA 1
ATOM 5306 C C . ASN B 1 321 ? 37.110 19.185 32.053 1.00 19.82 2998 ASN B C 1
ATOM 5307 O O . ASN B 1 321 ? 37.928 18.521 31.421 1.00 24.02 2998 ASN B O 1
ATOM 5312 N N . ASP B 1 322 ? 37.449 20.192 32.850 1.00 21.01 2999 ASP B N 1
ATOM 5313 C CA . ASP B 1 322 ? 38.820 20.665 32.923 1.00 19.22 2999 ASP B CA 1
ATOM 5314 C C . ASP B 1 322 ? 39.264 21.062 34.327 1.00 17.70 2999 ASP B C 1
ATOM 5315 O O . ASP B 1 322 ? 38.445 21.211 35.226 1.00 14.73 2999 ASP B O 1
ATOM 5320 N N . PRO B 1 323 ? 40.580 21.255 34.520 1.00 17.15 3000 PRO B N 1
ATOM 5321 C CA . PRO B 1 323 ? 41.117 21.643 35.829 1.00 16.52 3000 PRO B CA 1
ATOM 5322 C C . PRO B 1 323 ? 40.630 23.026 36.279 1.00 16.86 3000 PRO B C 1
ATOM 5323 O O . PRO B 1 323 ? 40.188 23.842 35.463 1.00 17.16 3000 PRO B O 1
ATOM 5327 N N . ILE B 1 324 ? 40.696 23.280 37.583 1.00 15.66 3001 ILE B N 1
ATOM 5328 C CA . ILE B 1 324 ? 40.291 24.573 38.127 1.00 15.36 3001 ILE B CA 1
ATOM 5329 C C . ILE B 1 324 ? 41.560 25.392 38.374 1.00 17.10 3001 ILE B C 1
ATOM 5330 O O . ILE B 1 324 ? 42.418 24.985 39.161 1.00 17.77 3001 ILE B O 1
ATOM 5335 N N . TYR B 1 325 ? 41.690 26.529 37.695 1.00 16.08 3002 TYR B N 1
ATOM 5336 C CA . TYR B 1 325 ? 42.862 27.378 37.889 1.00 16.55 3002 TYR B CA 1
ATOM 5337 C C . TYR B 1 325 ? 42.539 28.527 38.838 1.00 17.71 3002 TYR B C 1
ATOM 5338 O O . TYR B 1 325 ? 41.544 29.237 38.663 1.00 16.97 3002 TYR B O 1
ATOM 5347 N N . VAL B 1 326 ? 43.384 28.707 39.849 1.00 15.82 3003 VAL B N 1
ATOM 5348 C CA . VAL B 1 326 ? 43.177 29.766 40.832 1.00 15.51 3003 VAL B CA 1
ATOM 5349 C C . VAL B 1 326 ? 44.342 30.754 40.829 1.00 16.12 3003 VAL B C 1
ATOM 5350 O O . VAL B 1 326 ? 45.503 30.350 40.927 1.00 13.82 3003 VAL B O 1
ATOM 5354 N N . GLY B 1 327 ? 44.024 32.041 40.696 1.00 11.89 3004 GLY B N 1
ATOM 5355 C CA . GLY B 1 327 ? 45.048 33.076 40.708 1.00 14.68 3004 GLY B CA 1
ATOM 5356 C C . GLY B 1 327 ? 45.720 33.384 39.383 1.00 17.55 3004 GLY B C 1
ATOM 5357 O O . GLY B 1 327 ? 46.554 34.291 39.300 1.00 14.64 3004 GLY B O 1
ATOM 5358 N N . GLY B 1 328 ? 45.347 32.643 38.344 1.00 17.33 3005 GLY B N 1
ATOM 5359 C CA . GLY B 1 328 ? 45.940 32.833 37.031 1.00 15.21 3005 GLY B CA 1
ATOM 5360 C C . GLY B 1 328 ? 45.923 31.524 36.253 1.00 16.00 3005 GLY B C 1
ATOM 5361 O O . GLY B 1 328 ? 45.228 30.587 36.644 1.00 18.07 3005 GLY B O 1
ATOM 5362 N N . TYR B 1 329 ? 46.680 31.451 35.160 1.00 17.58 3006 TYR B N 1
ATOM 5363 C CA . TYR B 1 329 ? 46.732 30.235 34.340 1.00 22.39 3006 TYR B CA 1
ATOM 5364 C C . TYR B 1 329 ? 47.888 30.276 33.343 1.00 25.03 3006 TYR B C 1
ATOM 5365 O O . TYR B 1 329 ? 48.275 31.344 32.879 1.00 22.57 3006 TYR B O 1
ATOM 5374 N N . PRO B 1 330 ? 48.461 29.106 33.009 1.00 28.91 3007 PRO B N 1
ATOM 5375 C CA . PRO B 1 330 ? 49.578 29.054 32.057 1.00 30.11 3007 PRO B CA 1
ATOM 5376 C C . PRO B 1 330 ? 49.169 29.484 30.650 1.00 31.54 3007 PRO B C 1
ATOM 5377 O O . PRO B 1 330 ? 48.067 29.177 30.187 1.00 30.27 3007 PRO B O 1
ATOM 5381 N N . ALA B 1 331 ? 50.077 30.186 29.977 1.00 30.78 3008 ALA B N 1
ATOM 5382 C CA . ALA B 1 331 ? 49.841 30.723 28.641 1.00 31.92 3008 ALA B CA 1
ATOM 5383 C C . ALA B 1 331 ? 49.339 29.765 27.570 1.00 33.05 3008 ALA B C 1
ATOM 5384 O O . ALA B 1 331 ? 48.719 30.202 26.602 1.00 33.98 3008 ALA B O 1
ATOM 5386 N N . HIS B 1 332 ? 49.599 28.472 27.721 1.00 33.03 3009 HIS B N 1
ATOM 5387 C CA . HIS B 1 332 ? 49.152 27.518 26.712 1.00 34.53 3009 HIS B CA 1
ATOM 5388 C C . HIS B 1 332 ? 47.759 26.966 26.982 1.00 34.96 3009 HIS B C 1
ATOM 5389 O O . HIS B 1 332 ? 47.270 26.115 26.237 1.00 36.22 3009 HIS B O 1
ATOM 5396 N N . ILE B 1 333 ? 47.118 27.459 28.038 1.00 33.52 3010 ILE B N 1
ATOM 5397 C CA . ILE B 1 333 ? 45.780 27.001 28.407 1.00 31.85 3010 ILE B CA 1
ATOM 5398 C C . ILE B 1 333 ? 44.728 28.044 28.065 1.00 29.22 3010 ILE B C 1
ATOM 5399 O O . ILE B 1 333 ? 44.828 29.190 28.486 1.00 30.92 3010 ILE B O 1
ATOM 5404 N N . LYS B 1 334 ? 43.716 27.645 27.301 1.00 27.32 3011 LYS B N 1
ATOM 5405 C CA . LYS B 1 334 ? 42.654 28.569 26.915 1.00 23.86 3011 LYS B CA 1
ATOM 5406 C C . LYS B 1 334 ? 41.662 28.807 28.052 1.00 21.41 3011 LYS B C 1
ATOM 5407 O O . LYS B 1 334 ? 41.339 27.899 28.809 1.00 22.05 3011 LYS B O 1
ATOM 5413 N N . GLN B 1 335 ? 41.189 30.043 28.164 1.00 21.30 3012 GLN B N 1
ATOM 5414 C CA . GLN B 1 335 ? 40.213 30.420 29.179 1.00 19.55 3012 GLN B CA 1
ATOM 5415 C C . GLN B 1 335 ? 39.221 31.331 28.467 1.00 18.83 3012 GLN B C 1
ATOM 5416 O O . GLN B 1 335 ? 39.343 32.556 28.482 1.00 15.34 3012 GLN B O 1
ATOM 5422 N N . ASN B 1 336 ? 38.225 30.713 27.844 1.00 18.40 3013 ASN B N 1
ATOM 5423 C CA . ASN B 1 336 ? 37.240 31.450 27.065 1.00 17.52 3013 ASN B CA 1
ATOM 5424 C C . ASN B 1 336 ? 36.354 32.392 27.859 1.00 19.37 3013 ASN B C 1
ATOM 5425 O O . ASN B 1 336 ? 35.622 33.190 27.271 1.00 22.56 3013 ASN B O 1
ATOM 5430 N N . SER B 1 337 ? 36.411 32.312 29.186 1.00 16.93 3014 SER B N 1
ATOM 5431 C CA . SER B 1 337 ? 35.601 33.202 30.006 1.00 19.18 3014 SER B CA 1
ATOM 5432 C C . SER B 1 337 ? 36.405 34.116 30.938 1.00 20.23 3014 SER B C 1
ATOM 5433 O O . SER B 1 337 ? 35.960 34.459 32.035 1.00 20.40 3014 SER B O 1
ATOM 5436 N N . LEU B 1 338 ? 37.596 34.495 30.476 1.00 20.40 3015 LEU B N 1
ATOM 5437 C CA . LEU B 1 338 ? 38.480 35.429 31.180 1.00 17.55 3015 LEU B CA 1
ATOM 5438 C C . LEU B 1 338 ? 39.045 36.376 30.114 1.00 20.61 3015 LEU B C 1
ATOM 5439 O O . LEU B 1 338 ? 39.534 35.924 29.077 1.00 19.43 3015 LEU B O 1
ATOM 5444 N N . SER B 1 339 ? 38.964 37.685 30.354 1.00 21.56 3016 SER B N 1
ATOM 5445 C CA . SER B 1 339 ? 39.493 38.662 29.395 1.00 23.48 3016 SER B CA 1
ATOM 5446 C C . SER B 1 339 ? 40.929 39.040 29.750 1.00 22.59 3016 SER B C 1
ATOM 5447 O O . SER B 1 339 ? 41.660 39.584 28.923 1.00 23.31 3016 SER B O 1
ATOM 5450 N N . SER B 1 340 ? 41.328 38.743 30.981 1.00 20.78 3017 SER B N 1
ATOM 5451 C CA . SER B 1 340 ? 42.670 39.068 31.467 1.00 21.29 3017 SER B CA 1
ATOM 5452 C C . SER B 1 340 ? 43.592 37.856 31.508 1.00 21.57 3017 SER B C 1
ATOM 5453 O O . SER B 1 340 ? 43.148 36.718 31.439 1.00 20.38 3017 SER B O 1
ATOM 5456 N N . ARG B 1 341 ? 44.887 38.119 31.631 1.00 23.79 3018 ARG B N 1
ATOM 5457 C CA . ARG B 1 341 ? 45.892 37.068 31.702 1.00 26.04 3018 ARG B CA 1
ATOM 5458 C C . ARG B 1 341 ? 46.773 37.358 32.917 1.00 25.53 3018 ARG B C 1
ATOM 5459 O O . ARG B 1 341 ? 47.699 36.607 33.239 1.00 27.08 3018 ARG B O 1
ATOM 5467 N N . ALA B 1 342 ? 46.456 38.454 33.599 1.00 21.92 3019 ALA B N 1
ATOM 5468 C CA . ALA B 1 342 ? 47.198 38.886 34.781 1.00 18.64 3019 ALA B CA 1
ATOM 5469 C C . ALA B 1 342 ? 47.108 37.923 35.958 1.00 19.20 3019 ALA B C 1
ATOM 5470 O O . ALA B 1 342 ? 46.014 37.545 36.381 1.00 18.35 3019 ALA B O 1
ATOM 5472 N N . SER B 1 343 ? 48.263 37.522 36.482 1.00 16.81 3020 SER B N 1
ATOM 5473 C CA . SER B 1 343 ? 48.288 36.650 37.647 1.00 17.36 3020 SER B CA 1
ATOM 5474 C C . SER B 1 343 ? 47.932 37.519 38.852 1.00 16.53 3020 SER B C 1
ATOM 5475 O O . SER B 1 343 ? 48.387 38.667 38.967 1.00 16.79 3020 SER B O 1
ATOM 5478 N N . PHE B 1 344 ? 47.112 36.969 39.738 1.00 14.36 3021 PHE B N 1
ATOM 5479 C CA . PHE B 1 344 ? 46.684 37.664 40.947 1.00 15.79 3021 PHE B CA 1
ATOM 5480 C C . PHE B 1 344 ? 47.837 37.868 41.928 1.00 15.78 3021 PHE B C 1
ATOM 5481 O O . PHE B 1 344 ? 48.718 37.017 42.056 1.00 14.04 3021 PHE B O 1
ATOM 5489 N N . ARG B 1 345 ? 47.812 38.997 42.628 1.00 17.06 3022 ARG B N 1
ATOM 5490 C CA . ARG B 1 345 ? 48.820 39.300 43.640 1.00 18.50 3022 ARG B CA 1
ATOM 5491 C C . ARG B 1 345 ? 48.113 39.735 44.936 1.00 19.88 3022 ARG B C 1
ATOM 5492 O O . ARG B 1 345 ? 47.392 40.731 44.958 1.00 18.52 3022 ARG B O 1
ATOM 5500 N N . GLY B 1 346 ? 48.322 38.970 46.005 1.00 20.31 3023 GLY B N 1
ATOM 5501 C CA . GLY B 1 346 ? 47.697 39.253 47.290 1.00 19.75 3023 GLY B CA 1
ATOM 5502 C C . GLY B 1 346 ? 47.384 37.941 47.996 1.00 15.22 3023 GLY B C 1
ATOM 5503 O O . GLY B 1 346 ? 48.070 36.952 47.759 1.00 17.48 3023 GLY B O 1
ATOM 5504 N N . CYS B 1 347 ? 46.379 37.917 48.873 1.00 17.60 3024 CYS B N 1
ATOM 5505 C CA . CYS B 1 347 ? 46.019 36.674 49.566 1.00 17.76 3024 CYS B CA 1
ATOM 5506 C C . CYS B 1 347 ? 44.544 36.332 49.374 1.00 19.02 3024 CYS B C 1
ATOM 5507 O O . CYS B 1 347 ? 43.713 37.204 49.115 1.00 18.57 3024 CYS B O 1
ATOM 5510 N N . VAL B 1 348 ? 44.239 35.049 49.529 1.00 17.90 3025 VAL B N 1
ATOM 5511 C CA . VAL B 1 348 ? 42.882 34.536 49.424 1.00 18.43 3025 VAL B CA 1
ATOM 5512 C C . VAL B 1 348 ? 42.685 33.612 50.621 1.00 21.24 3025 VAL B C 1
ATOM 5513 O O . VAL B 1 348 ? 43.607 32.882 51.006 1.00 21.61 3025 VAL B O 1
ATOM 5517 N N . ARG B 1 349 ? 41.501 33.667 51.226 1.00 18.23 3026 ARG B N 1
ATOM 5518 C CA . ARG B 1 349 ? 41.191 32.808 52.368 1.00 19.31 3026 ARG B CA 1
ATOM 5519 C C . ARG B 1 349 ? 39.743 32.336 52.241 1.00 21.67 3026 ARG B C 1
ATOM 5520 O O . ARG B 1 349 ? 38.938 32.951 51.536 1.00 20.86 3026 ARG B O 1
ATOM 5528 N N . ASN B 1 350 ? 39.432 31.226 52.899 1.00 19.64 3027 ASN B N 1
ATOM 5529 C CA . ASN B 1 350 ? 38.092 30.646 52.885 1.00 21.13 3027 ASN B CA 1
ATOM 5530 C C . ASN B 1 350 ? 37.500 30.439 51.488 1.00 20.65 3027 ASN B C 1
ATOM 5531 O O . ASN B 1 350 ? 36.351 30.786 51.235 1.00 19.41 3027 ASN B O 1
ATOM 5536 N N . LEU B 1 351 ? 38.285 29.862 50.587 1.00 20.76 3028 LEU B N 1
ATOM 5537 C CA . LEU B 1 351 ? 37.816 29.598 49.233 1.00 20.66 3028 LEU B CA 1
ATOM 5538 C C . LEU B 1 351 ? 36.965 28.328 49.220 1.00 22.24 3028 LEU B C 1
ATOM 5539 O O . LEU B 1 351 ? 37.438 27.245 49.585 1.00 20.50 3028 LEU B O 1
ATOM 5544 N N . ARG B 1 352 ? 35.710 28.462 48.799 1.00 17.27 3029 ARG B N 1
ATOM 5545 C CA . ARG B 1 352 ? 34.803 27.320 48.748 1.00 21.53 3029 ARG B CA 1
ATOM 5546 C C . ARG B 1 352 ? 34.031 27.272 47.445 1.00 21.79 3029 ARG B C 1
ATOM 5547 O O . ARG B 1 352 ? 33.704 28.313 46.871 1.00 18.49 3029 ARG B O 1
ATOM 5555 N N . LEU B 1 353 ? 33.723 26.054 47.007 1.00 19.71 3030 LEU B N 1
ATOM 5556 C CA . LEU B 1 353 ? 32.983 25.818 45.777 1.00 21.65 3030 LEU B CA 1
ATOM 5557 C C . LEU B 1 353 ? 31.762 24.960 46.097 1.00 23.62 3030 LEU B C 1
ATOM 5558 O O . LEU B 1 353 ? 31.837 24.052 46.923 1.00 25.63 3030 LEU B O 1
ATOM 5563 N N . SER B 1 354 ? 30.643 25.238 45.437 1.00 22.45 3031 SER B N 1
ATOM 5564 C CA . SER B 1 354 ? 29.422 24.483 45.671 1.00 24.49 3031 SER B CA 1
ATOM 5565 C C . SER B 1 354 ? 28.654 24.205 44.388 1.00 24.61 3031 SER B C 1
ATOM 5566 O O . SER B 1 354 ? 28.627 25.034 43.480 1.00 25.23 3031 SER B O 1
ATOM 5569 N N . ARG B 1 355 ? 28.031 23.034 44.335 1.00 24.12 3032 ARG B N 1
ATOM 5570 C CA . ARG B 1 355 ? 27.191 22.624 43.210 1.00 24.53 3032 ARG B CA 1
ATOM 5571 C C . ARG B 1 355 ? 25.869 22.298 43.892 1.00 23.00 3032 ARG B C 1
ATOM 5572 O O . ARG B 1 355 ? 25.689 21.199 44.432 1.00 21.20 3032 ARG B O 1
ATOM 5580 N N . GLY B 1 356 ? 24.958 23.259 43.900 1.00 2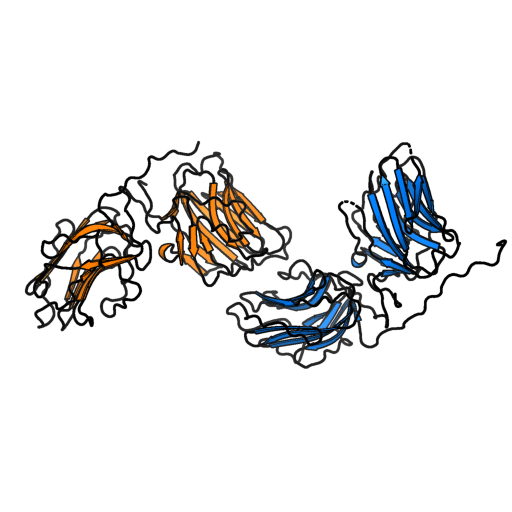4.62 3033 GLY B N 1
ATOM 5581 C CA . GLY B 1 356 ? 23.684 23.042 44.557 1.00 25.81 3033 GLY B CA 1
ATOM 5582 C C . GLY B 1 356 ? 23.914 22.911 46.052 1.00 29.53 3033 GLY B C 1
ATOM 5583 O O . GLY B 1 356 ? 24.468 23.814 46.676 1.00 29.90 3033 GLY B O 1
ATOM 5584 N N . SER B 1 357 ? 23.505 21.782 46.624 1.00 30.92 3034 SER B N 1
ATOM 5585 C CA . SER B 1 357 ? 23.667 21.541 48.057 1.00 33.53 3034 SER B CA 1
ATOM 5586 C C . SER B 1 357 ? 25.068 21.044 48.422 1.00 32.81 3034 SER B C 1
ATOM 5587 O O . SER B 1 357 ? 25.511 21.205 49.559 1.00 35.09 3034 SER B O 1
ATOM 5590 N N . GLN B 1 358 ? 25.762 20.441 47.460 1.00 31.57 3035 GLN B N 1
ATOM 5591 C CA . GLN B 1 358 ? 27.109 19.929 47.699 1.00 30.64 3035 GLN B CA 1
ATOM 5592 C C . GLN B 1 358 ? 28.096 21.078 47.866 1.00 31.71 3035 GLN B C 1
ATOM 5593 O O . GLN B 1 358 ? 28.248 21.904 46.969 1.00 30.76 3035 GLN B O 1
ATOM 5599 N N . VAL B 1 359 ? 28.769 21.125 49.013 1.00 31.32 3036 VAL B N 1
ATOM 5600 C CA . VAL B 1 359 ? 29.728 22.187 49.289 1.00 32.93 3036 VAL B CA 1
ATOM 5601 C C . VAL B 1 359 ? 31.066 21.626 49.742 1.00 37.26 3036 VAL B C 1
ATOM 5602 O O . VAL B 1 359 ? 31.114 20.618 50.442 1.00 38.57 3036 VAL B O 1
ATOM 5606 N N . GLN B 1 360 ? 32.153 22.281 49.344 1.00 39.15 3037 GLN B N 1
ATOM 5607 C CA . GLN B 1 360 ? 33.483 21.843 49.752 1.00 41.38 3037 GLN B CA 1
ATOM 5608 C C . GLN B 1 360 ? 34.495 22.972 49.659 1.00 40.73 3037 GLN B C 1
ATOM 5609 O O . GLN B 1 360 ? 34.477 23.771 48.719 1.00 39.89 3037 GLN B O 1
ATOM 5615 N N . SER B 1 361 ? 35.367 23.050 50.654 1.00 40.41 3038 SER B N 1
ATOM 5616 C CA . SER B 1 361 ? 36.398 24.068 50.651 1.00 39.76 3038 SER B CA 1
ATOM 5617 C C . SER B 1 361 ? 37.489 23.571 49.717 1.00 35.46 3038 SER B C 1
ATOM 5618 O O . SER B 1 361 ? 37.798 22.381 49.699 1.00 37.19 3038 SER B O 1
ATOM 5621 N N . LEU B 1 362 ? 38.050 24.470 48.920 1.00 31.03 3039 LEU B N 1
ATOM 5622 C CA . LEU B 1 362 ? 39.123 24.094 48.008 1.00 28.55 3039 LEU B CA 1
ATOM 5623 C C . LEU B 1 362 ? 40.439 24.289 48.745 1.00 27.49 3039 LEU B C 1
ATOM 5624 O O . LEU B 1 362 ? 40.841 25.418 49.022 1.00 28.55 3039 LEU B O 1
ATOM 5629 N N . ASP B 1 363 ? 41.096 23.185 49.078 1.00 22.72 3040 ASP B N 1
ATOM 5630 C CA . ASP B 1 363 ? 42.365 23.247 49.793 1.00 20.69 3040 ASP B CA 1
ATOM 5631 C C . ASP B 1 363 ? 43.479 23.432 48.778 1.00 16.20 3040 ASP B C 1
ATOM 5632 O O . ASP B 1 363 ? 43.814 22.507 48.039 1.00 14.49 3040 ASP B O 1
ATOM 5637 N N . LEU B 1 364 ? 44.064 24.622 48.747 1.00 15.95 3041 LEU B N 1
ATOM 5638 C CA . LEU B 1 364 ? 45.126 24.903 47.792 1.00 18.61 3041 LEU B CA 1
ATOM 5639 C C . LEU B 1 364 ? 46.389 24.061 47.986 1.00 14.47 3041 LEU B C 1
ATOM 5640 O O . LEU B 1 364 ? 47.189 23.937 47.064 1.00 18.14 3041 LEU B O 1
ATOM 5645 N N . SER B 1 365 ? 46.569 23.470 49.165 1.00 18.51 3042 SER B N 1
ATOM 5646 C CA . SER B 1 365 ? 47.756 22.641 49.394 1.00 16.75 3042 SER B CA 1
ATOM 5647 C C . SER B 1 365 ? 47.666 21.332 48.605 1.00 20.65 3042 SER B C 1
ATOM 5648 O O . SER B 1 365 ? 48.640 20.580 48.522 1.00 22.49 3042 SER B O 1
ATOM 5651 N N . ARG B 1 366 ? 46.495 21.068 48.022 1.00 19.72 3043 ARG B N 1
ATOM 5652 C CA . ARG B 1 366 ? 46.285 19.860 47.223 1.00 21.63 3043 ARG B CA 1
ATOM 5653 C C . ARG B 1 366 ? 46.440 20.099 45.721 1.00 21.55 3043 ARG B C 1
ATOM 5654 O O . ARG B 1 366 ? 46.233 19.183 44.915 1.00 22.04 3043 ARG B O 1
ATOM 5662 N N . ALA B 1 367 ? 46.802 21.319 45.334 1.00 15.57 3044 ALA B N 1
ATOM 5663 C CA . ALA B 1 367 ? 46.978 21.640 43.916 1.00 18.63 3044 ALA B CA 1
ATOM 5664 C C . ALA B 1 367 ? 47.973 20.672 43.282 1.00 21.74 3044 ALA B C 1
ATOM 5665 O O . ALA B 1 367 ? 48.964 20.308 43.912 1.00 22.32 3044 ALA B O 1
ATOM 5667 N N . PHE B 1 368 ? 47.711 20.242 42.047 1.00 20.14 3045 PHE B N 1
ATOM 5668 C CA . PHE B 1 368 ? 48.622 19.316 41.377 1.00 22.64 3045 PHE B CA 1
ATOM 5669 C C . PHE B 1 368 ? 49.733 20.059 40.628 1.00 24.40 3045 PHE B C 1
ATOM 5670 O O . PHE B 1 368 ? 50.655 19.441 40.095 1.00 24.60 3045 PHE B O 1
ATOM 5678 N N . ASP B 1 369 ? 49.647 21.388 40.614 1.00 25.18 3046 ASP B N 1
ATOM 5679 C CA . ASP B 1 369 ? 50.638 22.241 39.954 1.00 26.68 3046 ASP B CA 1
ATOM 5680 C C . ASP B 1 369 ? 50.606 23.624 40.619 1.00 26.91 3046 ASP B C 1
ATOM 5681 O O . ASP B 1 369 ? 49.648 24.372 40.451 1.00 24.89 3046 ASP B O 1
ATOM 5686 N N . LEU B 1 370 ? 51.649 23.943 41.384 1.00 28.03 3047 LEU B N 1
ATOM 5687 C CA . LEU B 1 370 ? 51.751 25.224 42.096 1.00 28.79 3047 LEU B CA 1
ATOM 5688 C C . LEU B 1 370 ? 52.896 26.082 41.565 1.00 27.55 3047 LEU B C 1
ATOM 5689 O O . LEU B 1 370 ? 54.034 25.626 41.516 1.00 24.08 3047 LEU B O 1
ATOM 5694 N N . GLN B 1 371 ? 52.592 27.322 41.182 1.00 23.09 3048 GLN B N 1
ATOM 5695 C CA . GLN B 1 371 ? 53.607 28.245 40.672 1.00 24.46 3048 GLN B CA 1
ATOM 5696 C C . GLN B 1 371 ? 53.409 29.642 41.274 1.00 21.10 3048 GLN B C 1
ATOM 5697 O O . GLN B 1 371 ? 52.449 30.329 40.944 1.00 18.12 3048 GLN B O 1
ATOM 5703 N N . GLY B 1 372 ? 54.319 30.062 42.149 1.00 20.08 3049 GLY B N 1
ATOM 5704 C CA . GLY B 1 372 ? 54.196 31.376 42.761 1.00 18.74 3049 GLY B CA 1
ATOM 5705 C C . GLY B 1 372 ? 53.025 31.507 43.732 1.00 19.29 3049 GLY B C 1
ATOM 5706 O O . GLY B 1 372 ? 52.505 32.602 43.948 1.00 16.05 3049 GLY B O 1
ATOM 5707 N N . VAL B 1 373 ? 52.603 30.391 44.319 1.00 17.37 3050 VAL B N 1
ATOM 5708 C CA . VAL B 1 373 ? 51.495 30.394 45.274 1.00 16.57 3050 VAL B CA 1
ATOM 5709 C C . VAL B 1 373 ? 51.932 29.629 46.509 1.00 16.99 3050 VAL B C 1
ATOM 5710 O O . VAL B 1 373 ? 52.539 28.569 46.400 1.00 15.94 3050 VAL B O 1
ATOM 5714 N N . PHE B 1 374 ? 51.598 30.153 47.682 1.00 17.20 3051 PHE B N 1
ATOM 5715 C CA . PHE B 1 374 ? 52.036 29.549 48.928 1.00 19.19 3051 PHE B CA 1
ATOM 5716 C C . PHE B 1 374 ? 50.892 29.242 49.885 1.00 18.12 3051 PHE B C 1
ATOM 5717 O O . PHE B 1 374 ? 50.586 30.009 50.797 1.00 15.41 3051 PHE B O 1
ATOM 5725 N N . PRO B 1 375 ? 50.246 28.082 49.694 1.00 19.91 3052 PRO B N 1
ATOM 5726 C CA . PRO B 1 375 ? 49.124 27.679 50.542 1.00 16.50 3052 PRO B CA 1
ATOM 5727 C C . PRO B 1 375 ? 49.299 27.780 52.058 1.00 16.96 3052 PRO B C 1
ATOM 5728 O O . PRO B 1 375 ? 50.254 27.251 52.635 1.00 14.98 3052 PRO B O 1
ATOM 5732 N N . HIS B 1 376 ? 48.361 28.493 52.677 1.00 16.96 3053 HIS B N 1
ATOM 5733 C CA . HIS B 1 376 ? 48.294 28.723 54.125 1.00 18.99 3053 HIS B CA 1
ATOM 5734 C C . HIS B 1 376 ? 49.334 29.699 54.685 1.00 17.49 3053 HIS B C 1
ATOM 5735 O O . HIS B 1 376 ? 49.397 29.919 55.895 1.00 20.79 3053 HIS B O 1
ATOM 5742 N N . SER B 1 377 ? 50.139 30.287 53.807 1.00 17.01 3054 SER B N 1
ATOM 5743 C CA . SER B 1 377 ? 51.153 31.257 54.232 1.00 17.31 3054 SER B CA 1
ATOM 5744 C C . SER B 1 377 ? 50.853 32.627 53.630 1.00 15.08 3054 SER B C 1
ATOM 5745 O O . SER B 1 377 ? 51.046 32.829 52.429 1.00 18.75 3054 SER B O 1
ATOM 5748 N N . CYS B 1 378 ? 50.390 33.567 54.460 1.00 16.80 3055 CYS B N 1
ATOM 5749 C CA . CYS B 1 378 ? 50.050 34.921 53.993 1.00 13.36 3055 CYS B CA 1
ATOM 5750 C C . CYS B 1 378 ? 50.668 35.994 54.895 1.00 15.83 3055 CYS B C 1
ATOM 5751 O O . CYS B 1 378 ? 50.506 35.959 56.112 1.00 18.30 3055 CYS B O 1
ATOM 5754 N N . PRO B 1 379 ? 51.382 36.963 54.304 1.00 17.04 3056 PRO B N 1
ATOM 5755 C CA . PRO B 1 379 ? 52.011 38.026 55.097 1.00 19.49 3056 PRO B CA 1
ATOM 5756 C C . PRO B 1 379 ? 51.025 38.921 55.840 1.00 22.18 3056 PRO B C 1
ATOM 5757 O O . PRO B 1 379 ? 50.004 39.327 55.284 1.00 20.61 3056 PRO B O 1
ATOM 5761 N N . GLY B 1 380 ? 51.333 39.207 57.105 1.00 22.69 3057 GLY B N 1
ATOM 5762 C CA . GLY B 1 380 ? 50.483 40.063 57.916 1.00 31.26 3057 GLY B CA 1
ATOM 5763 C C . GLY B 1 380 ? 51.098 41.447 58.039 1.00 37.28 3057 GLY B C 1
ATOM 5764 O O . GLY B 1 380 ? 51.916 41.825 57.206 1.00 40.27 3057 GLY B O 1
ATOM 5765 N N . PRO B 1 381 ? 50.736 42.229 59.066 1.00 43.60 3058 PRO B N 1
ATOM 5766 C CA . PRO B 1 381 ? 49.779 41.881 60.117 1.00 47.23 3058 PRO B CA 1
ATOM 5767 C C . PRO B 1 381 ? 48.365 42.142 59.623 1.00 49.27 3058 PRO B C 1
ATOM 5768 O O . PRO B 1 381 ? 48.180 42.717 58.552 1.00 48.73 3058 PRO B O 1
ATOM 5772 N N . GLU B 1 382 ? 47.379 41.722 60.409 1.00 53.94 3059 GLU B N 1
ATOM 5773 C CA . GLU B 1 382 ? 45.978 41.921 60.058 1.00 58.49 3059 GLU B CA 1
ATOM 5774 C C . GLU B 1 382 ? 45.072 41.240 61.084 1.00 60.19 3059 GLU B C 1
ATOM 5775 O O . GLU B 1 382 ? 45.607 40.553 61.982 1.00 59.62 3059 GLU B O 1
ATOM 5781 N N . PRO B 1 383 ? 43.836 41.399 60.973 1.00 61.21 3060 PRO B N 1
#

Foldseek 3Di:
DDPDPDDAFADDDAQDFDPQKWFALLAQAFWFKFFADPDDPFAKKKKKWKWFAQDQWAWFKKWAAPVRLWIWTWMGHRQWIKTWIHLRFDIDIETDDDRRNPRDMKMKMWIGHHQWTWIDINRDTDDIDGHDDDHRTRDTDRIMMGQAHHPPDDRPDPPDRRTGDRIMIHWMDIPRHTTDSVDTPDGDDMDTARPGFDWWKFFAFDAWFKDDAQFDFCWFKKKKKWKWAARDQWWWFKWFDAPDAQIWGWIGHQQKIWTWGTLPPDIDIWIGHDPDSNVRNHRDMKMWMWIGHQFKTWIAINRRITIDGDGRTRGTGHIMIGQAHDPVDDGNGDPDRTGGGGTMHQIWMPVIGTDFRSHTPDDDRMRTRHHDDYD/DFDDDDDFDFDPQKKFALLAQAFKFKFFQVDDDPFAKKKKKWKKFALDQWAWFKKWAAPVRLWIWGWIGHRQWIKIWIHLRFDIDIETDPDGHNPRDMKMKMWMGHFQWIWIDINRRTDDIDGHPDDRRTGDTRRMMMGQAHHPVDDDDPDPDRHTGGRIMIHWMAIPPHTIDRPDGPDGDDMDTATPHWDWFKFFAFPAWFKADAQFDFCWFKKKKKWKWFASDQWWWFKWFAAQDFFIWGWIGHQQKIWTWGTLPPDIKIWIGQDPDSNPRSHRDMKIWM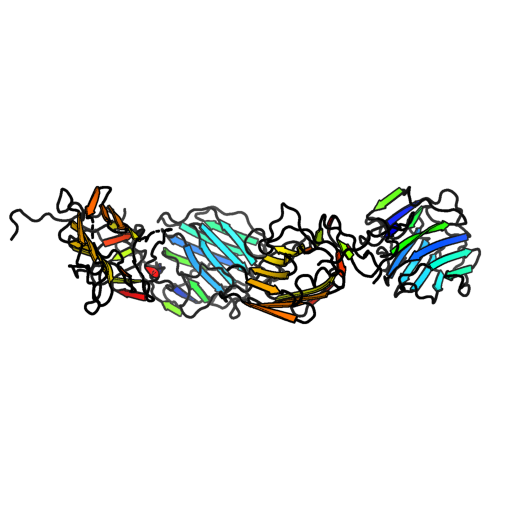WIGGFQKIWIAINRRITITGDPPNVRGTRGTGHIMIGQAHDPVDDGNGDPDRTGDGGTMHQIKMDGVPDIDTDQRSHGPDDDRMRGRHHHDDD

Nearest PDB structures (foldseek):
  2jd4-assembly2_B  TM=1.003E+00  e=2.250E-69  Mus musculus
  2jd4-assembly1_A  TM=9.537E-01  e=3.240E-62  Mus musculus
  1okq-assembly1_A  TM=9.663E-01  e=8.130E-42  Mus musculus
  1dyk-assembly1_A  TM=9.672E-01  e=2.319E-41  Mus musculus
  1qu0-assembly2_C  TM=9.752E-01  e=8.382E-20  Mus musculus

CATH classification: 2.60.120.200 (+1 more: 2.60.120.200)

Solvent-accessible surface area: 33622 Å² total

Secondary structure (P-SEA, 3-state):
cccccccccbbbbbbcccccccccccccccbbbbbbcccccccbbbbbbcccccccccccccccccccccccbbbbcccccccccccccbbbbbbbcccccccbbbbbbbbbccccccccccccccccccccccccccccccccccccccccccccccccccccccccccccccccccccccccccccbbbbbbcccccbbbbcccccccccccbbbbccbbbbbbcccccccbbbccccccccccccbbbbcccbbbbbbbccccbbbbbbbccccccccccbbbbbbbbbcccbbbbbcccccccccccccccccbbbbccccccccccccccccbbbcccccccccccbbbbcccccccccccccccccccc/cbbbbcbbbbcccbbbcccccccbbbbbccccccccbbbbbbccccccccccccccccccccccccccccccccccccccccbbbbbbbcccccccbbbbbbbbbccccccccccccccccccccccccccccccbbbcccccccccccccccccccccccccccccccccccccccccccbbbbbbcccccbbbbcccccccccccbbbbccbbbbbbcccccccbbbcccccccccccccccccccbbbbbbbcccbbbbbbbbccccccccccbbbbbbbbbccccccccccccccccccccccccccccbbbbbccccccccccccccccbbbcccccbbbbbcccbbbbbccccccccccccccbbbccc

Radius of gyration: 38.14 Å; Cα contacts (8 Å, |Δi|>4): 2213; chains: 2; bounding box: 78×67×122 Å

GO terms:
  GO:0005606 laminin-111 trimer (C, IDA)
  GO:1904395 positive regulation of skeletal muscle acetylcholine-gated channel clustering (P, IDA)
  GO:0035022 positive regulation of Rac protein signal transduction (P, IMP)
  GO:0051897 positive regulation of phosphatidylinositol 3-kinase/protein kinase B signal transduction (P, IMP)
  GO:0048018 receptor ligand activity (F, IMP)
  GO:0005201 extracellular matrix structural constituent (F, IDA)
  GO:0005604 basement membrane (C, IDA)
  GO:0005911 cell-cell junction (C, IDA)
  GO:0031012 extracellular matrix (C, IDA)
  GO:0043208 glycosphingolipid binding (F, IDA)
  GO:0043256 laminin trimer (C, IDA)
  GO:0031175 neuron projection development (P, IDA)
  GO:0007166 cell surface receptor signaling pathway (P, IDA)
  GO:0005604 basement membrane (C, TAS)
  GO:0002011 morphogenesis of an epithelial sheet (P, IMP)
  GO:0045198 establishment of epithelial cell apical/basal polarity (P, IMP)
  GO:0009888 tissue development (P, IMP)
  GO:0060041 retina development in camera-type eye (P, IMP)
  GO:0060441 epithelial tube branching involved in lung morphogenesis (P, IMP)
  GO:0060445 branching involved in salivary gland morphogenesis (P, IMP)

InterPro domains:
  IPR000034 Laminin IV [PF00052] (575-714)
  IPR000034 Laminin IV [PF00052] (1225-1353)
  IPR000034 Laminin IV [PS51115] (530-715)
  IPR000034 Laminin IV [PS51115] (1184-1368)
  IPR000034 Laminin IV [SM00281] (570-702)
  IPR000034 Laminin IV [SM00281] (1220-1352)
  IPR000742 EGF-like domain [PS00022] (716-727)
  IPR000742 EGF-like domain [SM00181] (330-381)
  IPR000742 EGF-like domain [SM00181] (400-449)
  IPR000742 EGF-like domain [SM00181] (757-796)
  IPR000742 EGF-like domain [SM00181] (812-854)
  IPR000742 EGF-like domain [SM00181] (869-907)
  IPR000742 EGF-like domain [SM00181] (1006-1033)
  IPR000742 EGF-like domain [SM00181] (1034-1082)
  IPR000742 EGF-like domain [SM00181] (1406-1439)
  IPR000742 EGF-like domain [SM00181] (1455-1496)
  IPR000742 EGF-like domain [SM00181] (1497-1547)
  IPR001791 Laminin G domain [PF00054] (2153-2289)
  IPR001791 Laminin G domain [PF00054] (2340-2473)
  IPR001791 Laminin G domain [PF00054] (2521-2663)

Sequence (750 aa):
APLAQPELCAVDTAPGYVAGAHQFGLSQNSHLVLPLQQSDVRKRLQVQLSIRTFASSGLIYYVAHQNQMDYATLQLQEGRLHFMFDLGKGRTKVSHPALLSDGKWHTVKTEYIKRKAFMTVDGQESPSVTVVGKATTLDVERKLYLGGLPSHYRARNIGTITHSIPACIGEIMVNGQQLDKDRPLSASAVDRCYVVAQEGTFFEGSGYAALVKEGYKVRLDLQITLEFRTTSKNGVLLGISSAKVDAIGLEIVDGKVLFHVNNGAGRITATYQPRAARALCDGKWHTLQAHKSKHRIVLTVDGNSVRAEHSTSADTNDPIYVGGYPAHIKQNSLSSRASFRGCVRNLRLSQVQSLDLSRAFDLQGVFPHSCPGPELCAVDTAPGYVAGAHQFGLSQNSHLVLPLQQSDVRKRLQVQLSIRTFASSGLIYYVAHQNQMDYATLQLQEGRLHFMFDLGKGRTKVSHPALLSDGKWHTVKTEYIKRKAFMTVDGQESPSVTVVGKATTLDVERKLYLGGLPSHYRARNIGTITHSIPACIGEIMVNGQQLDKDRPLSASAVDRCYVVAQEGTFFEGSGYAALVKEGYKVRLDLQITLEFRTTSKNGVLLGISSAKVDAIGLEIVDGKVLFHVNNGAGRITATYQPRAARALCDGKWHTLQAHKSKHRIVLTVDGNSVRAESPHTHSTSADTNDPIYVGGYPAHIKQNSLSSRASFRGCVRNLRLSRGSQVQSLDLSRAFDLQGVFPHSCPGPE

Organism: Mus musculus (NCBI:txid10090)

B-factor: mean 28.06, std 9.91, range [10.78, 90.83]